Protein AF-A0A7Y5RQ52-F1 (afdb_monomer)

Radius of gyration: 29.18 Å; Cα contacts (8 Å, |Δi|>4): 1503; chains: 1; bounding box: 66×77×81 Å

Structure (mmCIF, N/CA/C/O backbone):
data_AF-A0A7Y5RQ52-F1
#
_entry.id   AF-A0A7Y5RQ52-F1
#
loop_
_atom_site.group_PDB
_atom_site.id
_atom_site.type_symbol
_atom_site.label_atom_id
_atom_site.label_alt_id
_atom_site.label_comp_id
_atom_site.label_asym_id
_atom_site.label_entity_id
_atom_site.label_seq_id
_atom_site.pdbx_PDB_ins_code
_atom_site.Cartn_x
_atom_site.Cartn_y
_atom_site.Cartn_z
_atom_site.occupancy
_atom_site.B_iso_or_equiv
_atom_site.auth_seq_id
_atom_site.auth_comp_id
_atom_site.auth_asym_id
_atom_site.auth_atom_id
_atom_site.pdbx_PDB_model_num
ATOM 1 N N . MET A 1 1 ? -14.046 -14.652 29.538 1.00 63.03 1 MET A N 1
ATOM 2 C CA . MET A 1 1 ? -13.295 -13.411 29.821 1.00 63.03 1 MET A CA 1
ATOM 3 C C . MET A 1 1 ? -13.729 -12.370 28.801 1.00 63.03 1 MET A C 1
ATOM 5 O O . MET A 1 1 ? -14.100 -12.796 27.709 1.00 63.03 1 MET A O 1
ATOM 9 N N . PRO A 1 2 ? -13.782 -11.071 29.144 1.00 79.56 2 PRO A N 1
ATOM 10 C CA . PRO A 1 2 ? -14.008 -10.030 28.143 1.00 79.56 2 PRO A CA 1
ATOM 11 C C . PRO A 1 2 ? -12.905 -10.087 27.068 1.00 79.56 2 PRO A C 1
ATOM 13 O O . PRO A 1 2 ? -11.793 -10.518 27.389 1.00 79.56 2 PRO A O 1
ATOM 16 N N . PRO A 1 3 ? -13.212 -9.717 25.811 1.00 89.44 3 PRO A N 1
ATOM 17 C CA . PRO A 1 3 ? -12.220 -9.691 24.741 1.00 89.44 3 PRO A CA 1
ATOM 18 C C . PRO A 1 3 ? -11.067 -8.748 25.093 1.00 89.44 3 PRO A C 1
ATOM 20 O O . PRO A 1 3 ? -11.273 -7.693 25.692 1.00 89.44 3 PRO A O 1
ATOM 23 N N . THR A 1 4 ? -9.853 -9.136 24.715 1.00 94.81 4 THR A N 1
ATOM 24 C CA . THR A 1 4 ? -8.660 -8.300 24.862 1.00 94.81 4 THR A CA 1
ATOM 25 C C . THR A 1 4 ? -8.536 -7.389 23.651 1.00 94.81 4 THR A C 1
ATOM 27 O O . THR A 1 4 ? -8.314 -7.871 22.539 1.00 94.81 4 THR A O 1
ATOM 30 N N . TRP A 1 5 ? -8.646 -6.082 23.873 1.00 97.44 5 TRP A N 1
ATOM 31 C CA . TRP A 1 5 ? -8.519 -5.069 22.828 1.00 97.44 5 TRP A CA 1
ATOM 32 C C . TRP A 1 5 ? -7.179 -4.351 22.937 1.00 97.44 5 TRP A C 1
ATOM 34 O O . TRP A 1 5 ? -6.883 -3.739 23.965 1.00 97.44 5 TRP A O 1
ATOM 44 N N . ILE A 1 6 ? -6.362 -4.423 21.887 1.00 97.56 6 ILE A N 1
ATOM 45 C CA . ILE A 1 6 ? -5.056 -3.753 21.841 1.00 97.56 6 ILE A CA 1
ATOM 46 C C . ILE A 1 6 ? -5.023 -2.826 20.637 1.00 97.56 6 ILE A C 1
ATOM 48 O O . ILE A 1 6 ? -5.161 -3.270 19.498 1.00 97.56 6 ILE A O 1
ATOM 52 N N . LEU A 1 7 ? -4.817 -1.541 20.904 1.00 96.12 7 LEU A N 1
ATOM 53 C CA . LEU A 1 7 ? -4.698 -0.511 19.883 1.00 96.12 7 LEU A CA 1
ATOM 54 C C . LEU A 1 7 ? -3.223 -0.310 19.531 1.00 96.12 7 LEU A C 1
ATOM 56 O O . LEU A 1 7 ? -2.432 0.093 20.374 1.00 96.12 7 LEU A O 1
ATOM 60 N N . GLY A 1 8 ? -2.845 -0.578 18.292 1.00 95.00 8 GLY A N 1
ATOM 61 C CA . GLY A 1 8 ? -1.591 -0.145 17.698 1.00 95.00 8 GLY A CA 1
ATOM 62 C C . GLY A 1 8 ? -1.755 1.164 16.950 1.00 95.00 8 GLY A C 1
ATOM 63 O O . GLY A 1 8 ? -2.762 1.395 16.281 1.00 95.00 8 GLY A O 1
ATOM 64 N N . PHE A 1 9 ? -0.742 2.009 17.032 1.00 86.88 9 PHE A N 1
ATOM 65 C CA . PHE A 1 9 ? -0.819 3.359 16.509 1.00 86.88 9 PHE A CA 1
ATOM 66 C C . PHE A 1 9 ? 0.531 3.817 15.959 1.00 86.88 9 PHE A C 1
ATOM 68 O O . PHE A 1 9 ? 1.584 3.534 16.539 1.00 86.88 9 PHE A O 1
ATOM 75 N N . HIS A 1 10 ? 0.480 4.560 14.855 1.00 85.75 10 HIS A N 1
ATOM 76 C CA . HIS A 1 10 ? 1.618 5.259 14.269 1.00 85.75 10 HIS A CA 1
ATOM 77 C C . HIS A 1 10 ? 1.255 6.713 13.961 1.00 85.75 10 HIS A C 1
ATOM 79 O O . HIS A 1 10 ? 0.230 6.978 13.332 1.00 85.75 10 HIS A O 1
ATOM 85 N N . GLN A 1 11 ? 2.126 7.638 14.369 1.00 75.62 11 GLN A N 1
ATOM 86 C CA . GLN A 1 11 ? 2.039 9.063 14.054 1.00 75.62 11 GLN A CA 1
ATOM 87 C C . GLN A 1 11 ? 3.362 9.529 13.459 1.00 75.62 11 GLN A C 1
ATOM 89 O O . GLN A 1 11 ? 4.435 9.337 14.033 1.00 75.62 11 GLN A O 1
ATOM 94 N N . GLY A 1 12 ? 3.253 10.162 12.302 1.00 70.00 12 GLY A N 1
ATOM 95 C CA . GLY A 1 12 ? 4.350 10.444 11.394 1.00 70.00 12 GLY A CA 1
ATOM 96 C C . GLY A 1 12 ? 3.864 10.218 9.969 1.00 70.00 12 GLY A C 1
ATOM 97 O O . GLY A 1 12 ? 2.672 10.023 9.752 1.00 70.00 12 GLY A O 1
ATOM 98 N N . HIS A 1 13 ? 4.780 10.230 9.004 1.00 70.19 13 HIS A N 1
ATOM 99 C CA . HIS A 1 13 ? 4.451 9.884 7.620 1.00 70.19 13 HIS A CA 1
ATOM 100 C C . HIS A 1 13 ? 3.671 8.559 7.571 1.00 70.19 13 HIS A C 1
ATOM 102 O O . HIS A 1 13 ? 4.079 7.594 8.212 1.00 70.19 13 HIS A O 1
ATOM 108 N N . ASP A 1 14 ? 2.562 8.524 6.831 1.00 78.44 14 ASP A N 1
ATOM 109 C CA . ASP A 1 14 ? 1.612 7.400 6.794 1.00 78.44 14 ASP A CA 1
ATOM 110 C C . ASP A 1 14 ? 0.945 7.089 8.152 1.00 78.44 14 ASP A C 1
ATOM 112 O O . ASP A 1 14 ? 0.880 5.927 8.565 1.00 78.44 14 ASP A O 1
ATOM 116 N N . ALA A 1 15 ? 0.437 8.112 8.851 1.00 84.44 15 ALA A N 1
ATOM 117 C CA . ALA A 1 15 ? -0.285 7.951 10.115 1.00 84.44 15 ALA A CA 1
ATOM 118 C C . ALA A 1 15 ? -1.394 6.886 10.013 1.00 84.44 15 ALA A C 1
ATOM 120 O O . ALA A 1 15 ? -2.147 6.839 9.034 1.00 84.44 15 ALA A O 1
ATOM 121 N N . ALA A 1 16 ? -1.487 6.003 11.010 1.00 92.88 16 ALA A N 1
ATOM 122 C CA . ALA A 1 16 ? -2.334 4.816 10.925 1.00 92.88 16 ALA A CA 1
ATOM 123 C C . ALA A 1 16 ? -2.718 4.234 12.288 1.00 92.88 16 ALA A C 1
ATOM 125 O O . ALA A 1 16 ? -1.999 4.373 13.281 1.00 92.88 16 ALA A O 1
ATOM 126 N N . VAL A 1 17 ? -3.830 3.499 12.290 1.00 94.75 17 VAL A N 1
ATOM 127 C CA . VAL A 1 17 ? -4.345 2.758 13.445 1.00 94.75 17 VAL A CA 1
ATOM 128 C C . VAL A 1 17 ? -4.537 1.291 13.079 1.00 94.75 17 VAL A C 1
ATOM 130 O O . VAL A 1 17 ? -5.023 0.975 11.995 1.00 94.75 17 VAL A O 1
ATOM 133 N N . THR A 1 18 ? -4.199 0.398 14.011 1.00 97.88 18 THR A N 1
ATOM 134 C CA . THR A 1 18 ? -4.566 -1.023 13.990 1.00 97.88 18 THR A CA 1
ATOM 135 C C . THR A 1 18 ? -5.229 -1.392 15.313 1.00 97.88 18 THR A C 1
ATOM 137 O O . THR A 1 18 ? -4.670 -1.141 16.370 1.00 97.88 18 THR A O 1
ATOM 140 N N . LEU A 1 19 ? -6.388 -2.038 15.285 1.00 98.19 19 LEU A N 1
ATOM 141 C CA . LEU A 1 19 ? -7.061 -2.573 16.463 1.00 98.19 19 LEU A CA 1
ATOM 142 C C . LEU A 1 19 ? -7.043 -4.101 16.409 1.00 98.19 19 LEU A C 1
ATOM 144 O O . LEU A 1 19 ? -7.533 -4.699 15.448 1.00 98.19 19 LEU A O 1
ATOM 148 N N . LEU A 1 20 ? -6.497 -4.730 17.447 1.00 98.31 20 LEU A N 1
ATOM 149 C CA . LEU A 1 20 ? -6.543 -6.177 17.636 1.00 98.31 20 LEU A CA 1
ATOM 150 C C . LEU A 1 20 ? -7.670 -6.567 18.584 1.00 98.31 20 LEU A C 1
ATOM 152 O O . LEU A 1 20 ? -7.899 -5.891 19.588 1.00 98.31 20 LEU A O 1
ATOM 156 N N . ARG A 1 21 ? -8.284 -7.717 18.307 1.00 97.25 21 ARG A N 1
ATOM 157 C CA . ARG A 1 21 ? -9.186 -8.428 19.209 1.00 97.25 21 ARG A CA 1
ATOM 158 C C . ARG A 1 21 ? -8.615 -9.812 19.477 1.00 97.25 21 ARG A C 1
ATOM 160 O O . ARG A 1 21 ? -8.479 -10.607 18.554 1.00 97.25 21 ARG A O 1
ATOM 167 N N . ASP A 1 22 ? -8.284 -10.095 20.731 1.00 95.50 22 ASP A N 1
ATOM 168 C CA . ASP A 1 22 ? -7.778 -11.405 21.161 1.00 95.50 22 ASP A CA 1
ATOM 169 C C . ASP A 1 22 ? -6.540 -11.881 20.365 1.00 95.50 22 ASP A C 1
ATOM 171 O O . ASP A 1 22 ? -6.362 -13.069 20.110 1.00 95.50 22 ASP A O 1
ATOM 175 N N . GLY A 1 23 ? -5.671 -10.938 19.982 1.00 94.50 23 GLY A N 1
ATOM 176 C CA . GLY A 1 23 ? -4.420 -11.196 19.258 1.00 94.50 23 GLY A CA 1
ATOM 177 C C . GLY A 1 23 ? -4.554 -11.212 17.737 1.00 94.50 23 GLY A C 1
ATOM 178 O O . GLY A 1 23 ? -3.541 -11.253 17.043 1.00 94.50 23 GLY A O 1
ATOM 179 N N . GLU A 1 24 ? -5.778 -11.114 17.218 1.00 96.56 24 GLU A N 1
ATOM 180 C CA . GLU A 1 24 ? -6.066 -11.098 15.785 1.00 96.56 24 GLU A CA 1
ATOM 181 C C . GLU A 1 24 ? -6.419 -9.682 15.301 1.00 96.56 24 GLU A C 1
ATOM 183 O O . GLU A 1 24 ? -7.128 -8.950 16.003 1.00 96.56 24 GLU A O 1
ATOM 188 N N . PRO A 1 25 ? -5.968 -9.262 14.104 1.00 96.06 25 PRO A N 1
ATOM 189 C CA . PRO A 1 25 ? -6.354 -7.979 13.531 1.00 96.06 25 PRO A CA 1
ATOM 190 C C . PRO A 1 25 ? -7.859 -7.884 13.299 1.00 96.06 25 PRO A C 1
ATOM 192 O O . PRO A 1 25 ? -8.438 -8.627 12.506 1.00 96.06 25 PRO A O 1
ATOM 195 N N . TYR A 1 26 ? -8.488 -6.929 13.977 1.00 97.19 26 TYR A N 1
ATOM 196 C CA . TYR A 1 26 ? -9.904 -6.631 13.823 1.00 97.19 26 TYR A CA 1
ATOM 197 C C . TYR A 1 26 ? -10.117 -5.472 12.849 1.00 97.19 26 TYR A C 1
ATOM 199 O O . TYR A 1 26 ? -10.966 -5.569 11.966 1.00 97.19 26 TYR A O 1
ATOM 207 N N . PHE A 1 27 ? -9.310 -4.413 12.958 1.00 98.12 27 PHE A N 1
ATOM 208 C CA . PHE A 1 27 ? -9.358 -3.242 12.084 1.00 98.12 27 PHE A CA 1
ATOM 209 C C . PHE A 1 27 ? -7.951 -2.700 11.813 1.00 98.12 27 PHE A C 1
ATOM 211 O O . PHE A 1 27 ? -7.116 -2.720 12.711 1.00 98.12 27 PHE A O 1
ATOM 218 N N . ALA A 1 28 ? -7.685 -2.193 10.610 1.00 97.81 28 ALA A N 1
ATOM 219 C CA . ALA A 1 28 ? -6.486 -1.407 10.324 1.00 97.81 28 ALA A CA 1
ATOM 220 C C . ALA A 1 28 ? -6.733 -0.456 9.149 1.00 97.81 28 ALA A C 1
ATOM 222 O O . ALA A 1 28 ? -7.225 -0.884 8.102 1.00 97.81 28 ALA A O 1
ATOM 223 N N . LEU A 1 29 ? -6.398 0.826 9.316 1.00 96.88 29 LEU A N 1
ATOM 224 C CA . LEU A 1 29 ? -6.560 1.839 8.272 1.00 96.88 29 LEU A CA 1
ATOM 225 C C . LEU A 1 29 ? -5.555 2.986 8.437 1.00 96.88 29 LEU A C 1
ATOM 227 O O . LEU A 1 29 ? -5.243 3.398 9.555 1.00 96.88 29 LEU A O 1
ATOM 231 N N . ALA A 1 30 ? -5.051 3.498 7.313 1.00 94.56 30 ALA A N 1
ATOM 232 C CA . ALA A 1 30 ? -4.234 4.708 7.278 1.00 94.56 30 ALA A CA 1
ATOM 233 C C . ALA A 1 30 ? -5.122 5.964 7.240 1.00 94.56 30 ALA A C 1
ATOM 235 O O . ALA A 1 30 ? -6.111 5.999 6.503 1.00 94.56 30 ALA A O 1
ATOM 236 N N . GLU A 1 31 ? -4.739 7.008 7.977 1.00 87.62 31 GLU A N 1
ATOM 237 C CA . GLU A 1 31 ? -5.485 8.270 8.108 1.00 87.62 31 GLU A CA 1
ATOM 238 C C . GLU A 1 31 ? -5.722 8.940 6.753 1.00 87.62 31 GLU A C 1
ATOM 240 O O . GLU A 1 31 ? -6.808 9.461 6.513 1.00 87.62 31 GLU A O 1
ATOM 245 N N . GLU A 1 32 ? -4.767 8.834 5.820 1.00 83.81 32 GLU A N 1
ATOM 246 C CA . GLU A 1 32 ? -4.891 9.408 4.473 1.00 83.81 32 GLU A CA 1
ATOM 247 C C . GLU A 1 32 ? -6.152 8.941 3.728 1.00 83.81 32 GLU A C 1
ATOM 249 O O . GLU A 1 32 ? -6.701 9.662 2.894 1.00 83.81 32 GLU A O 1
ATOM 254 N N . ARG A 1 33 ? -6.654 7.733 4.024 1.00 92.62 33 ARG A N 1
ATOM 255 C CA . ARG A 1 33 ? -7.880 7.203 3.411 1.00 92.62 33 ARG A CA 1
ATOM 256 C C . ARG A 1 33 ? -9.094 8.052 3.796 1.00 92.62 33 ARG A C 1
ATOM 258 O O . ARG A 1 33 ? -9.982 8.218 2.963 1.00 92.62 33 ARG A O 1
ATOM 265 N N . LEU A 1 34 ? -9.092 8.613 5.005 1.00 86.69 34 LEU A N 1
ATOM 266 C CA . LEU A 1 34 ? -10.185 9.384 5.596 1.00 86.69 34 LEU A CA 1
ATOM 267 C C . LEU A 1 34 ? -9.972 10.889 5.444 1.00 86.69 34 LEU A C 1
ATOM 269 O O . LEU A 1 34 ? -10.876 11.592 5.007 1.00 86.69 34 LEU A O 1
ATOM 273 N N . SER A 1 35 ? -8.768 11.382 5.739 1.00 78.31 35 SER A N 1
ATOM 274 C CA . SER A 1 35 ? -8.434 12.804 5.614 1.00 78.31 35 SER A CA 1
ATOM 275 C C . SER A 1 35 ? -8.345 13.269 4.162 1.00 78.31 35 SER A C 1
ATOM 277 O O . SER A 1 35 ? -8.373 14.466 3.886 1.00 78.31 35 SER A O 1
ATOM 279 N N . ARG A 1 36 ? -8.200 12.317 3.228 1.00 82.12 36 ARG A N 1
ATOM 280 C CA . ARG A 1 36 ? -7.936 12.545 1.799 1.00 82.12 36 ARG A CA 1
ATOM 281 C C . ARG A 1 36 ? -6.633 13.320 1.544 1.00 82.12 36 ARG A C 1
ATOM 283 O O . ARG A 1 36 ? -6.365 13.689 0.401 1.00 82.12 36 ARG A O 1
ATOM 290 N N . ALA A 1 37 ? -5.796 13.494 2.572 1.00 73.81 37 ALA A N 1
ATOM 291 C CA . ALA A 1 37 ? -4.453 14.048 2.491 1.00 73.81 37 ALA A CA 1
ATOM 292 C C . ALA A 1 37 ? -3.445 12.898 2.417 1.00 73.81 37 ALA A C 1
ATOM 294 O O . ALA A 1 37 ? -3.293 12.115 3.351 1.00 73.81 37 ALA A O 1
ATOM 295 N N . LYS A 1 38 ? -2.783 12.765 1.271 1.00 74.56 38 LYS A N 1
ATOM 296 C CA . LYS A 1 38 ? -1.828 11.686 1.020 1.00 74.56 38 LYS A CA 1
ATOM 297 C C . LYS A 1 38 ? -0.621 11.805 1.953 1.00 74.56 38 LYS A C 1
ATOM 299 O O . LYS A 1 38 ? -0.096 12.901 2.123 1.00 74.56 38 LYS A O 1
ATOM 304 N N . HIS A 1 39 ? -0.186 10.680 2.512 1.00 72.69 39 HIS A N 1
ATOM 305 C CA . HIS A 1 39 ? 0.902 10.596 3.484 1.00 72.69 39 HIS A CA 1
ATOM 306 C C . HIS A 1 39 ? 0.673 11.440 4.744 1.00 72.69 39 HIS A C 1
ATOM 308 O O . HIS A 1 39 ? 1.626 12.003 5.284 1.00 72.69 39 HIS A O 1
ATOM 314 N N . ASP A 1 40 ? -0.584 11.537 5.196 1.00 71.06 40 ASP A N 1
ATOM 315 C CA . ASP A 1 40 ? -0.955 12.349 6.356 1.00 71.06 40 ASP A CA 1
ATOM 316 C C . ASP A 1 40 ? -0.018 12.086 7.543 1.00 71.06 40 ASP A C 1
ATOM 318 O O . ASP A 1 40 ? 0.208 10.937 7.931 1.00 71.06 40 ASP A O 1
ATOM 322 N N . VAL A 1 41 ? 0.555 13.167 8.072 1.00 67.56 41 VAL A N 1
ATOM 323 C CA . VAL A 1 41 ? 1.531 13.144 9.170 1.00 67.56 41 VAL A CA 1
ATOM 324 C C . VAL A 1 41 ? 0.894 13.423 10.528 1.00 67.56 41 VAL A C 1
ATOM 326 O O . VAL A 1 41 ? 1.563 13.325 11.561 1.00 67.56 41 VAL A O 1
ATOM 329 N N . ARG A 1 42 ? -0.378 13.836 10.531 1.00 67.25 42 ARG A N 1
ATOM 330 C CA . ARG A 1 42 ? -1.099 14.271 11.727 1.00 67.25 42 ARG A CA 1
ATOM 331 C C . ARG A 1 42 ? -1.483 13.083 12.603 1.00 67.25 42 ARG A C 1
ATOM 333 O O . ARG A 1 42 ? -1.316 11.920 12.244 1.00 67.25 42 ARG A O 1
ATOM 340 N N . PHE A 1 43 ? -1.998 13.390 13.791 1.00 72.31 43 PHE A N 1
ATOM 341 C CA . PHE A 1 43 ? -2.593 12.377 14.654 1.00 72.31 43 PHE A CA 1
ATOM 342 C C . PHE A 1 43 ? -3.779 11.713 13.912 1.00 72.31 43 PHE A C 1
ATOM 344 O O . PHE A 1 43 ? -4.669 12.438 13.466 1.00 72.31 43 PHE A O 1
ATOM 351 N N . PRO A 1 44 ? -3.811 10.375 13.761 1.00 77.38 44 PRO A N 1
ATOM 352 C CA . PRO A 1 44 ? -4.831 9.634 13.027 1.00 77.38 44 PRO A CA 1
ATOM 353 C C . PRO A 1 44 ? -6.150 9.535 13.820 1.00 77.38 44 PRO A C 1
ATOM 355 O O . PRO A 1 44 ? -6.591 8.450 14.204 1.00 77.38 44 PRO A O 1
ATOM 358 N N . ALA A 1 45 ? -6.757 10.690 14.114 1.00 77.81 45 ALA A N 1
ATOM 359 C CA . ALA A 1 45 ? -7.991 10.806 14.888 1.00 77.81 45 ALA A CA 1
ATOM 360 C C . ALA A 1 45 ? -9.165 10.115 14.190 1.00 77.81 45 ALA A C 1
ATOM 362 O O . ALA A 1 45 ? -9.890 9.354 14.827 1.00 77.81 45 ALA A O 1
ATOM 363 N N . ARG A 1 46 ? -9.319 10.325 12.874 1.00 82.38 46 ARG A N 1
ATOM 364 C CA . ARG A 1 46 ? -10.438 9.755 12.114 1.00 82.38 46 ARG A CA 1
ATOM 365 C C . ARG A 1 46 ? -10.308 8.241 12.029 1.00 82.38 46 ARG A C 1
ATOM 367 O O . ARG A 1 46 ? -11.299 7.529 12.154 1.00 82.38 46 ARG A O 1
ATOM 374 N N . ALA A 1 47 ? -9.089 7.732 11.834 1.00 87.81 47 ALA A N 1
ATOM 375 C CA . ALA A 1 47 ? -8.854 6.293 11.807 1.00 87.81 47 ALA A CA 1
ATOM 376 C C . ALA A 1 47 ? -9.088 5.652 13.183 1.00 87.81 47 ALA A C 1
ATOM 378 O O . ALA A 1 47 ? -9.606 4.538 13.243 1.00 87.81 47 ALA A O 1
ATOM 379 N N . LEU A 1 48 ? -8.740 6.346 14.274 1.00 87.25 48 LEU A N 1
ATOM 380 C CA . LEU A 1 48 ? -9.020 5.907 15.642 1.00 87.25 48 LEU A CA 1
ATOM 381 C C . LEU A 1 48 ? -10.525 5.830 15.913 1.00 87.25 48 LEU A C 1
ATOM 383 O O . LEU A 1 48 ? -11.008 4.778 16.325 1.00 87.25 48 LEU A O 1
ATOM 387 N N . GLU A 1 49 ? -11.251 6.916 15.655 1.00 86.44 49 GLU A N 1
ATOM 388 C CA . GLU A 1 49 ? -12.707 6.989 15.818 1.00 86.44 49 GLU A CA 1
ATOM 389 C C . GLU A 1 49 ? -13.393 5.879 15.016 1.00 86.44 49 GLU A C 1
ATOM 391 O O . GLU A 1 49 ? -14.120 5.058 15.574 1.00 86.44 49 GLU A O 1
ATOM 396 N N . LEU A 1 50 ? -13.042 5.747 13.733 1.00 90.81 50 LEU A N 1
ATOM 397 C CA . LEU A 1 50 ? -13.600 4.715 12.866 1.00 90.81 50 LEU A CA 1
ATOM 398 C C . LEU A 1 50 ? -13.299 3.292 13.360 1.00 90.81 50 LEU A C 1
ATOM 400 O O . LEU A 1 50 ? -14.143 2.408 13.210 1.00 90.81 50 LEU A O 1
ATOM 404 N N . ALA A 1 51 ? -12.115 3.047 13.930 1.00 95.44 51 ALA A N 1
ATOM 405 C CA . ALA A 1 51 ? -11.749 1.738 14.468 1.00 95.44 51 ALA A CA 1
ATOM 406 C C . ALA A 1 51 ? -12.594 1.367 15.696 1.00 95.44 51 ALA A C 1
ATOM 408 O O . ALA A 1 51 ? -13.048 0.224 15.807 1.00 95.44 51 ALA A O 1
ATOM 409 N N . LEU A 1 52 ? -12.799 2.326 16.603 1.00 92.62 52 LEU A N 1
ATOM 410 C CA . LEU A 1 52 ? -13.597 2.160 17.818 1.00 92.62 52 LEU A CA 1
ATOM 411 C C . LEU A 1 52 ? -15.081 1.974 17.483 1.00 92.62 52 LEU A C 1
ATOM 413 O O . LEU A 1 52 ? -15.691 1.005 17.941 1.00 92.62 52 LEU A O 1
ATOM 417 N N . ASP A 1 53 ? -15.619 2.800 16.583 1.00 91.56 53 ASP A N 1
ATOM 418 C CA . ASP A 1 53 ? -16.987 2.685 16.071 1.00 91.56 53 ASP A CA 1
ATOM 419 C C . ASP A 1 53 ? -17.226 1.340 15.380 1.00 91.56 53 ASP A C 1
ATOM 421 O O . ASP A 1 53 ? -18.236 0.674 15.615 1.00 91.56 53 ASP A O 1
ATOM 425 N N . HIS A 1 54 ? -16.273 0.892 14.555 1.00 93.38 54 HIS A N 1
ATOM 426 C CA . HIS A 1 54 ? -16.351 -0.403 13.878 1.00 93.38 54 HIS A CA 1
ATOM 427 C C . HIS A 1 54 ? -16.365 -1.586 14.860 1.00 93.38 54 HIS A C 1
ATOM 429 O O . HIS A 1 54 ? -16.948 -2.637 14.575 1.00 93.38 54 HIS A O 1
ATOM 435 N N . ALA A 1 55 ? -15.712 -1.440 16.013 1.00 95.38 55 ALA A N 1
ATOM 436 C CA . ALA A 1 55 ? -15.724 -2.430 17.083 1.00 95.38 55 ALA A CA 1
ATOM 437 C C . ALA A 1 55 ? -16.916 -2.276 18.042 1.00 95.38 55 ALA A C 1
ATOM 439 O O . ALA A 1 55 ? -17.224 -3.227 18.763 1.00 95.38 55 ALA A O 1
ATOM 440 N N . GLY A 1 56 ? -17.602 -1.129 18.032 1.00 94.94 56 GLY A N 1
ATOM 441 C CA . GLY A 1 56 ? -18.654 -0.798 18.990 1.00 94.94 56 GLY A CA 1
ATOM 442 C C . GLY A 1 56 ? -18.125 -0.680 20.421 1.00 94.94 56 GLY A C 1
ATOM 443 O O . GLY A 1 56 ? -18.809 -1.104 21.353 1.00 94.94 56 GLY A O 1
ATOM 444 N N . ILE A 1 57 ? -16.898 -0.177 20.586 1.00 95.00 57 ILE A N 1
ATOM 445 C CA . ILE A 1 57 ? -16.223 -0.024 21.882 1.00 95.00 57 ILE A CA 1
ATOM 446 C C . ILE A 1 57 ? -15.764 1.420 22.086 1.00 95.00 57 ILE A C 1
ATOM 448 O O . ILE A 1 57 ? -15.525 2.138 21.120 1.00 95.00 57 ILE A O 1
ATOM 452 N N . GLY A 1 58 ? -15.593 1.836 23.337 1.00 89.88 58 GLY A N 1
ATOM 453 C CA . GLY A 1 58 ? -14.950 3.103 23.680 1.00 89.88 58 GLY A CA 1
ATOM 454 C C . GLY A 1 58 ? -13.470 2.931 24.025 1.00 89.88 58 GLY A C 1
ATOM 455 O O . GLY A 1 58 ? -12.966 1.820 24.196 1.00 89.88 58 GLY A O 1
ATOM 456 N N . LEU A 1 59 ? -12.769 4.050 24.230 1.00 87.56 59 LEU A N 1
ATOM 457 C CA . LEU A 1 59 ? -11.383 4.032 24.716 1.00 87.56 59 LEU A CA 1
ATOM 458 C C . LEU A 1 59 ? -11.242 3.276 26.049 1.00 87.56 59 LEU A C 1
ATOM 460 O O . LEU A 1 59 ? -10.248 2.589 26.259 1.00 87.56 59 LEU A O 1
ATOM 464 N N . ALA A 1 60 ? -12.256 3.340 26.918 1.00 89.81 60 ALA A N 1
ATOM 465 C CA . ALA A 1 60 ? -12.279 2.668 28.219 1.00 89.81 60 ALA A CA 1
ATOM 466 C C . ALA A 1 60 ? -12.291 1.125 28.155 1.00 89.81 60 ALA A C 1
ATOM 468 O O . ALA A 1 60 ? -12.020 0.481 29.175 1.00 89.81 60 ALA A O 1
ATOM 469 N N . ASP A 1 61 ? -12.603 0.545 26.992 1.00 94.12 61 ASP A N 1
ATOM 470 C CA . ASP A 1 61 ? -12.622 -0.904 26.758 1.00 94.12 61 ASP A CA 1
ATOM 471 C C . ASP A 1 61 ? -11.259 -1.449 26.301 1.00 94.12 61 ASP A C 1
ATOM 473 O O . ASP A 1 61 ? -11.044 -2.666 26.270 1.00 94.12 61 ASP A O 1
ATOM 477 N N . LEU A 1 62 ? -10.319 -0.561 25.956 1.00 94.50 62 LEU A N 1
ATOM 478 C CA . LEU A 1 62 ? -8.977 -0.951 25.550 1.00 94.50 62 LEU A CA 1
ATOM 479 C C . LEU A 1 62 ? -8.220 -1.579 26.721 1.00 94.50 62 LEU A C 1
ATOM 481 O O . LEU A 1 62 ? -8.156 -1.052 27.829 1.00 94.50 62 LEU A O 1
ATOM 485 N N . THR A 1 63 ? -7.587 -2.717 26.453 1.00 95.44 63 THR A N 1
ATOM 486 C CA . THR A 1 63 ? -6.681 -3.378 27.397 1.00 95.44 63 THR A CA 1
ATOM 487 C C . THR A 1 63 ? -5.304 -2.720 27.395 1.00 95.44 63 THR A C 1
ATOM 489 O O . THR A 1 63 ? -4.634 -2.677 28.428 1.00 95.44 63 THR A O 1
ATOM 492 N N . ALA A 1 64 ? -4.864 -2.232 26.233 1.00 94.31 64 ALA A N 1
ATOM 493 C CA . ALA A 1 64 ? -3.563 -1.605 26.057 1.00 94.31 64 ALA A CA 1
ATOM 494 C C . ALA A 1 64 ? -3.506 -0.755 24.793 1.00 94.31 64 ALA A C 1
ATOM 496 O O . ALA A 1 64 ? -4.247 -0.993 23.835 1.00 94.31 64 ALA A O 1
ATOM 497 N N . ILE A 1 65 ? -2.535 0.153 24.761 1.00 92.69 65 ILE A N 1
ATOM 498 C CA . ILE A 1 65 ? -2.160 0.892 23.559 1.00 92.69 65 ILE A CA 1
ATOM 499 C C . ILE A 1 65 ? -0.672 0.676 23.295 1.00 92.69 65 ILE A C 1
ATOM 501 O O . ILE A 1 65 ? 0.130 0.655 24.225 1.00 92.69 65 ILE A O 1
ATOM 505 N N . ALA A 1 66 ? -0.297 0.494 22.036 1.00 91.88 66 ALA A N 1
ATOM 506 C CA . ALA A 1 66 ? 1.066 0.306 21.576 1.00 91.88 66 ALA A CA 1
ATOM 507 C C . ALA A 1 66 ? 1.393 1.347 20.501 1.00 91.88 66 ALA A C 1
ATOM 509 O O . ALA A 1 66 ? 0.680 1.475 19.509 1.00 91.88 66 ALA A O 1
ATOM 510 N N . SER A 1 67 ? 2.481 2.083 20.695 1.00 84.75 67 SER A N 1
ATOM 511 C CA . SER A 1 67 ? 2.900 3.169 19.814 1.00 84.75 67 SER A CA 1
ATOM 512 C C . SER A 1 67 ? 4.351 3.006 19.391 1.00 84.75 67 SER A C 1
ATOM 514 O O . SER A 1 67 ? 5.189 2.530 20.156 1.00 84.75 67 SER A O 1
ATOM 516 N N . THR A 1 68 ? 4.661 3.487 18.195 1.00 76.00 68 THR A N 1
ATOM 517 C CA . THR A 1 68 ? 5.995 3.459 17.593 1.00 76.00 68 THR A CA 1
ATOM 518 C C . THR A 1 68 ? 6.455 4.882 17.247 1.00 76.00 68 THR A C 1
ATOM 520 O O . THR A 1 68 ? 5.799 5.557 16.460 1.00 76.00 68 THR A O 1
ATOM 523 N N . PRO A 1 69 ? 7.529 5.409 17.863 1.00 64.25 69 PRO A N 1
ATOM 524 C CA . PRO A 1 69 ? 7.998 6.760 17.583 1.00 64.25 69 PRO A CA 1
ATOM 525 C C . PRO A 1 69 ? 9.003 6.764 16.420 1.00 64.25 69 PRO A C 1
ATOM 527 O O . PRO A 1 69 ? 10.025 6.078 16.481 1.00 64.25 69 PRO A O 1
ATOM 530 N N . VAL A 1 70 ? 8.767 7.608 15.410 1.00 53.12 70 VAL A N 1
ATOM 531 C CA . VAL A 1 70 ? 9.673 7.788 14.252 1.00 53.12 70 VAL A CA 1
ATOM 532 C C . VAL A 1 70 ? 10.978 8.495 14.640 1.00 53.12 70 VAL A C 1
ATOM 534 O O . VAL A 1 70 ? 12.044 8.182 14.116 1.00 53.12 70 VAL A O 1
ATOM 537 N N . ASP A 1 71 ? 10.927 9.408 15.615 1.00 50.38 71 ASP A N 1
ATOM 538 C CA . ASP A 1 71 ? 12.081 10.220 16.036 1.00 50.38 71 ASP A CA 1
ATOM 539 C C . ASP A 1 71 ? 12.564 9.952 17.462 1.00 50.38 71 ASP A C 1
ATOM 541 O O . ASP A 1 71 ? 13.405 10.671 17.993 1.00 50.38 71 ASP A O 1
ATOM 545 N N . GLY A 1 72 ? 12.061 8.876 18.074 1.00 41.16 72 GLY A N 1
ATOM 546 C CA . GLY A 1 72 ? 12.432 8.452 19.423 1.00 41.16 72 GLY A CA 1
ATOM 547 C C . GLY A 1 72 ? 12.335 9.530 20.492 1.00 41.16 72 GLY A C 1
ATOM 548 O O . GLY A 1 72 ? 13.048 9.450 21.486 1.00 41.16 72 GLY A O 1
ATOM 549 N N . ALA A 1 73 ? 11.423 10.485 20.323 1.00 38.72 73 ALA A N 1
ATOM 550 C CA . ALA A 1 73 ? 10.772 11.109 21.455 1.00 38.72 73 ALA A CA 1
ATOM 551 C C . ALA A 1 73 ? 9.733 10.098 21.980 1.00 38.72 73 ALA A C 1
ATOM 553 O O . ALA A 1 73 ? 8.657 9.984 21.385 1.00 38.72 73 ALA A O 1
ATOM 554 N N . PRO A 1 74 ? 10.012 9.338 23.061 1.00 40.47 74 PRO A N 1
ATOM 555 C CA . PRO A 1 74 ? 9.002 8.499 23.714 1.00 40.47 74 PRO A CA 1
ATOM 556 C C . PRO A 1 74 ? 7.758 9.298 24.154 1.00 40.47 74 PRO A C 1
ATOM 558 O O . PRO A 1 74 ? 6.714 8.705 24.415 1.00 40.47 74 PRO A O 1
ATOM 561 N N . ASP A 1 75 ? 7.854 10.632 24.163 1.00 41.66 75 ASP A N 1
ATOM 562 C CA . ASP A 1 75 ? 6.862 11.563 24.690 1.00 41.66 75 ASP A CA 1
ATOM 563 C C . ASP A 1 75 ? 6.098 12.390 23.637 1.00 41.66 75 ASP A C 1
ATOM 565 O O . ASP A 1 75 ? 5.302 13.233 24.031 1.00 41.66 75 ASP A O 1
ATOM 569 N N . ALA A 1 76 ? 6.274 12.185 22.323 1.00 45.09 76 ALA A N 1
ATOM 570 C CA . ALA A 1 76 ? 5.505 12.956 21.324 1.00 45.09 76 ALA A CA 1
ATOM 571 C C . ALA A 1 76 ? 4.083 12.403 21.093 1.00 45.09 76 ALA A C 1
ATOM 573 O O . ALA A 1 76 ? 3.141 13.170 20.910 1.00 45.09 76 ALA A O 1
ATOM 574 N N . VAL A 1 77 ? 3.914 11.076 21.151 1.00 49.50 77 VAL A N 1
ATOM 575 C CA . VAL A 1 77 ? 2.615 10.400 20.943 1.00 49.50 77 VAL A CA 1
ATOM 576 C C . VAL A 1 77 ? 1.798 10.307 22.238 1.00 49.50 77 VAL A C 1
ATOM 578 O O . VAL A 1 77 ? 0.568 10.318 22.231 1.00 49.50 77 VAL A O 1
ATOM 581 N N . ALA A 1 78 ? 2.481 10.243 23.382 1.00 53.59 78 ALA A N 1
ATOM 582 C CA . ALA A 1 78 ? 1.854 10.063 24.684 1.00 53.59 78 ALA A CA 1
ATOM 583 C C . ALA A 1 78 ? 0.903 11.201 25.124 1.00 53.59 78 ALA A C 1
ATOM 585 O O . ALA A 1 78 ? -0.079 10.873 25.780 1.00 53.59 78 ALA A O 1
ATOM 586 N N . PRO A 1 79 ? 1.133 12.498 24.831 1.00 55.56 79 PRO A N 1
ATOM 587 C CA . PRO A 1 79 ? 0.321 13.577 25.380 1.00 55.56 79 PRO A CA 1
ATOM 588 C C . PRO A 1 79 ? -1.115 13.532 24.874 1.00 55.56 79 PRO A C 1
ATOM 590 O O . PRO A 1 79 ? -1.995 13.346 25.699 1.00 55.56 79 PRO A O 1
ATOM 593 N N . MET A 1 80 ? -1.348 13.599 23.554 1.00 57.97 80 MET A N 1
ATOM 594 C CA . MET A 1 80 ? -2.704 13.605 22.978 1.00 57.97 80 MET A CA 1
ATOM 595 C C . MET A 1 80 ? -3.498 12.369 23.402 1.00 57.97 80 MET A C 1
ATOM 597 O O . MET A 1 80 ? -4.636 12.469 23.845 1.00 57.97 80 MET A O 1
ATOM 601 N N . LEU A 1 81 ? -2.859 11.200 23.356 1.00 65.31 81 LEU A N 1
ATOM 602 C CA . LEU A 1 81 ? -3.488 9.960 23.782 1.00 65.31 81 LEU A CA 1
ATOM 603 C C . LEU A 1 81 ? -3.803 9.950 25.286 1.00 65.31 81 LEU A C 1
ATOM 605 O O . LEU A 1 81 ? -4.855 9.462 25.682 1.00 65.31 81 LEU A O 1
ATOM 609 N N . LYS A 1 82 ? -2.931 10.510 26.133 1.00 66.50 82 LYS A N 1
ATOM 610 C CA . LYS A 1 82 ? -3.216 10.684 27.565 1.00 66.50 82 LYS A CA 1
ATOM 611 C C . LYS A 1 82 ? -4.378 11.652 27.801 1.00 66.50 82 LYS A C 1
ATOM 613 O O . LYS A 1 82 ? -5.153 11.373 28.708 1.00 66.50 82 LYS A O 1
ATOM 618 N N . LEU A 1 83 ? -4.516 12.724 27.007 1.00 61.03 83 LEU A N 1
ATOM 619 C CA . LEU A 1 83 ? -5.666 13.639 27.097 1.00 61.03 83 LEU A CA 1
ATOM 620 C C . LEU A 1 83 ? -6.959 12.892 26.743 1.00 61.03 83 LEU A C 1
ATOM 622 O O . LEU A 1 83 ? -7.873 12.846 27.557 1.00 61.03 83 LEU A O 1
ATOM 626 N N . LEU A 1 84 ? -6.986 12.202 25.597 1.00 63.69 84 LEU A N 1
ATOM 627 C CA . LEU A 1 84 ? -8.147 11.420 25.153 1.00 63.69 84 LEU A CA 1
ATOM 628 C C . LEU A 1 84 ? -8.542 10.335 26.164 1.00 63.69 84 LEU A C 1
ATOM 630 O O . LEU A 1 84 ? -9.722 10.096 26.403 1.00 63.69 84 LEU A O 1
ATOM 634 N N . LEU A 1 85 ? -7.562 9.668 26.781 1.00 69.25 85 LEU A N 1
ATOM 635 C CA . LEU A 1 85 ? -7.822 8.702 27.848 1.00 69.25 85 LEU A CA 1
ATOM 636 C C . LEU A 1 85 ? -8.344 9.368 29.128 1.00 69.25 85 LEU A C 1
ATOM 638 O O . LEU A 1 85 ? -9.189 8.784 29.801 1.00 69.25 85 LEU A O 1
ATOM 642 N N . ALA A 1 86 ? -7.857 10.558 29.483 1.00 68.06 86 ALA A N 1
ATOM 643 C CA . ALA A 1 86 ? -8.349 11.292 30.646 1.00 68.06 86 ALA A CA 1
ATOM 644 C C . ALA A 1 86 ? -9.809 11.735 30.457 1.00 68.06 86 ALA A C 1
ATOM 646 O O . ALA A 1 86 ? -10.603 11.585 31.384 1.00 68.06 86 ALA A O 1
ATOM 647 N N . GLU A 1 87 ? -10.155 12.198 29.256 1.00 63.66 87 GLU A N 1
ATOM 648 C CA . GLU A 1 87 ? -11.492 12.671 28.889 1.00 63.66 87 GLU A CA 1
ATOM 649 C C . GLU A 1 87 ? -12.493 11.516 28.718 1.00 63.66 87 GLU A C 1
ATOM 651 O O . GLU A 1 87 ? -13.556 11.494 29.337 1.00 63.66 87 GLU A O 1
ATOM 656 N N . HIS A 1 88 ? -12.150 10.510 27.910 1.00 68.62 88 HIS A N 1
ATOM 657 C CA . HIS A 1 88 ? -13.091 9.461 27.498 1.00 68.62 88 HIS A CA 1
ATOM 658 C C . HIS A 1 88 ? -12.954 8.145 28.273 1.00 68.62 88 HIS A C 1
ATOM 660 O O . HIS A 1 88 ? -13.781 7.243 28.125 1.00 68.62 88 HIS A O 1
ATOM 666 N N . ALA A 1 89 ? -11.918 7.999 29.099 1.00 77.00 89 ALA A N 1
ATOM 667 C CA . ALA A 1 89 ? -11.728 6.845 29.974 1.00 77.00 89 ALA A CA 1
ATOM 668 C C . ALA A 1 89 ? -11.312 7.252 31.408 1.00 77.00 89 ALA A C 1
ATOM 670 O O . ALA A 1 89 ? -10.374 6.667 31.969 1.00 77.00 89 ALA A O 1
ATOM 671 N N . PRO A 1 90 ? -12.005 8.218 32.049 1.00 72.56 90 PRO A N 1
ATOM 672 C CA . PRO A 1 90 ? -11.604 8.741 33.349 1.00 72.56 90 PRO A CA 1
ATOM 673 C C . PRO A 1 90 ? -11.545 7.629 34.403 1.00 72.56 90 PRO A C 1
ATOM 675 O O . PRO A 1 90 ? -12.445 6.798 34.540 1.00 72.56 90 PRO A O 1
ATOM 678 N N . GLY A 1 91 ? -10.446 7.596 35.159 1.00 75.00 91 GLY A N 1
ATOM 679 C CA . GLY A 1 91 ? -10.213 6.597 36.206 1.00 75.00 91 GLY A CA 1
ATOM 680 C C . GLY A 1 91 ? -9.810 5.202 35.706 1.00 75.00 91 GLY A C 1
ATOM 681 O O . GLY A 1 91 ? -9.572 4.316 36.530 1.00 75.00 91 GLY A O 1
ATOM 682 N N . LYS A 1 92 ? -9.687 4.982 34.390 1.00 81.75 92 LYS A N 1
ATOM 683 C CA . LYS A 1 92 ? -9.125 3.748 33.823 1.00 81.75 92 LYS A CA 1
ATOM 684 C C . LYS A 1 92 ? -7.616 3.889 33.644 1.00 81.75 92 LYS A C 1
ATOM 686 O O . LYS A 1 92 ? -7.129 4.854 33.069 1.00 81.75 92 LYS A O 1
ATOM 691 N N . ASN A 1 93 ? -6.863 2.895 34.112 1.00 85.94 93 ASN A N 1
ATOM 692 C CA . ASN A 1 93 ? -5.419 2.829 33.893 1.00 85.94 93 ASN A CA 1
ATOM 693 C C . ASN A 1 93 ? -5.117 1.958 32.668 1.00 85.94 93 ASN A C 1
ATOM 695 O O . ASN A 1 93 ? -4.891 0.755 32.806 1.00 85.94 93 ASN A O 1
ATOM 699 N N . ILE A 1 94 ? -5.165 2.561 31.479 1.00 88.88 94 ILE A N 1
ATOM 700 C CA . ILE A 1 94 ? -4.858 1.878 30.219 1.00 88.88 94 ILE A CA 1
ATOM 701 C C . ILE A 1 94 ? -3.365 2.070 29.918 1.00 88.88 94 ILE A C 1
ATOM 703 O O . ILE A 1 94 ? -2.927 3.201 29.694 1.00 88.88 94 ILE A O 1
ATOM 707 N N . PRO A 1 95 ? -2.553 1.000 29.934 1.00 89.12 95 PRO A N 1
ATOM 708 C CA . PRO A 1 95 ? -1.119 1.109 29.709 1.00 89.12 95 PRO A CA 1
ATOM 709 C C . PRO A 1 95 ? -0.806 1.482 28.255 1.00 89.12 95 PRO A C 1
ATOM 711 O O . PRO A 1 95 ? -1.342 0.890 27.315 1.00 89.12 95 PRO A O 1
ATOM 714 N N . ILE A 1 96 ? 0.114 2.435 28.091 1.00 86.06 96 ILE A N 1
ATOM 715 C CA . ILE A 1 96 ? 0.670 2.851 26.801 1.00 86.06 96 ILE A CA 1
ATOM 716 C C . ILE A 1 96 ? 2.094 2.302 26.696 1.00 86.06 96 ILE A C 1
ATOM 718 O O . ILE A 1 96 ? 2.971 2.670 27.479 1.00 86.06 96 ILE A O 1
ATOM 722 N N . HIS A 1 97 ? 2.326 1.441 25.712 1.00 87.19 97 HIS A N 1
ATOM 723 C CA . HIS A 1 97 ? 3.605 0.795 25.447 1.00 87.19 97 HIS A CA 1
ATOM 724 C C . HIS A 1 97 ? 4.288 1.456 24.257 1.00 87.19 97 HIS A C 1
ATOM 726 O O . HIS A 1 97 ? 3.771 1.434 23.143 1.00 87.19 97 HIS A O 1
ATOM 732 N N . VAL A 1 98 ? 5.473 2.019 24.476 1.00 82.88 98 VAL A N 1
ATOM 733 C CA . VAL A 1 98 ? 6.304 2.557 23.393 1.00 82.88 98 VAL A CA 1
ATOM 734 C C . VAL A 1 98 ? 7.260 1.465 22.925 1.00 82.88 98 VAL A C 1
ATOM 736 O O . VAL A 1 98 ? 8.045 0.935 23.711 1.00 82.88 98 VAL A O 1
ATOM 739 N N . VAL A 1 99 ? 7.188 1.119 21.644 1.00 85.50 99 VAL A N 1
ATOM 740 C CA . VAL A 1 99 ? 7.966 0.040 21.024 1.00 85.50 99 VAL A CA 1
ATOM 741 C C . VAL A 1 99 ? 8.841 0.590 19.896 1.00 85.50 99 VAL A C 1
ATOM 743 O O . VAL A 1 99 ? 8.539 1.624 19.310 1.00 85.50 99 VAL A O 1
ATOM 746 N N . GLY A 1 100 ? 9.975 -0.058 19.617 1.00 85.75 100 GLY A N 1
ATOM 747 C CA . GLY A 1 100 ? 10.946 0.457 18.643 1.00 85.75 100 GLY A CA 1
ATOM 748 C C . GLY A 1 100 ? 10.473 0.344 17.189 1.00 85.75 100 GLY A C 1
ATOM 749 O O . GLY A 1 100 ? 9.938 -0.692 16.807 1.00 85.75 100 GLY A O 1
ATOM 750 N N . HIS A 1 101 ? 10.766 1.353 16.360 1.00 88.00 101 HIS A N 1
ATOM 751 C CA . HIS A 1 101 ? 10.323 1.453 14.955 1.00 88.00 101 HIS A CA 1
ATOM 752 C C . HIS A 1 101 ? 10.637 0.220 14.098 1.00 88.00 101 HIS A C 1
ATOM 754 O O . HIS A 1 101 ? 9.731 -0.446 13.597 1.00 88.00 101 HIS A O 1
ATOM 760 N N . HIS A 1 102 ? 11.913 -0.168 13.989 1.00 92.69 102 HIS A N 1
ATOM 761 C CA . HIS A 1 102 ? 12.283 -1.356 13.211 1.00 92.69 102 HIS A CA 1
ATOM 762 C C . HIS A 1 102 ? 11.825 -2.670 13.852 1.00 92.69 102 HIS A C 1
ATOM 764 O O . HIS A 1 102 ? 11.705 -3.667 13.140 1.00 92.69 102 HIS A O 1
ATOM 770 N N . LEU A 1 103 ? 11.574 -2.692 15.167 1.00 93.69 103 LEU A N 1
ATOM 771 C CA . LEU A 1 103 ? 10.995 -3.856 15.838 1.00 93.69 103 LEU A CA 1
ATOM 772 C C . LEU A 1 103 ? 9.507 -3.994 15.495 1.00 93.69 103 LEU A C 1
ATOM 774 O O . LEU A 1 103 ? 9.054 -5.110 15.260 1.00 93.69 103 LEU A O 1
ATOM 778 N N . SER A 1 104 ? 8.773 -2.884 15.403 1.00 94.56 104 SER A N 1
ATOM 779 C CA . SER A 1 104 ? 7.398 -2.855 14.902 1.00 94.56 104 SER A CA 1
ATOM 780 C C . SER A 1 104 ? 7.345 -3.346 13.457 1.00 94.56 104 SER A C 1
ATOM 782 O O . SER A 1 104 ? 6.585 -4.261 13.160 1.00 94.56 104 SER A O 1
ATOM 784 N N . HIS A 1 105 ? 8.227 -2.860 12.576 1.00 96.50 105 HIS A N 1
ATOM 785 C CA . HIS A 1 105 ? 8.370 -3.419 11.222 1.00 96.50 105 HIS A CA 1
ATOM 786 C C . HIS A 1 105 ? 8.669 -4.927 11.234 1.00 96.50 105 HIS A C 1
ATOM 788 O O . HIS A 1 105 ? 8.103 -5.691 10.458 1.00 96.50 105 HIS A O 1
ATOM 794 N N . ALA A 1 106 ? 9.533 -5.397 12.136 1.00 97.50 106 ALA A N 1
ATOM 795 C CA . ALA A 1 106 ? 9.893 -6.813 12.184 1.00 97.50 106 ALA A CA 1
ATOM 796 C C . ALA A 1 106 ? 8.710 -7.678 12.638 1.00 97.50 106 ALA A C 1
ATOM 798 O O . ALA A 1 106 ? 8.456 -8.737 12.062 1.00 97.50 106 ALA A O 1
ATOM 799 N N . ALA A 1 107 ? 7.966 -7.208 13.642 1.00 97.25 107 ALA A N 1
ATOM 800 C CA . ALA A 1 107 ? 6.749 -7.841 14.134 1.00 97.25 107 ALA A CA 1
ATOM 801 C C . ALA A 1 107 ? 5.651 -7.869 13.064 1.00 97.25 107 ALA A C 1
ATOM 803 O O . ALA A 1 107 ? 5.011 -8.906 12.888 1.00 97.25 107 ALA A O 1
ATOM 804 N N . SER A 1 108 ? 5.482 -6.776 12.309 1.00 97.25 108 SER A N 1
ATOM 805 C CA . SER A 1 108 ? 4.481 -6.688 11.244 1.00 97.25 108 SER A CA 1
ATOM 806 C C . SER A 1 108 ? 4.771 -7.630 10.078 1.00 97.25 108 SER A C 1
ATOM 808 O O . SER A 1 108 ? 3.835 -7.991 9.380 1.00 97.25 108 SER A O 1
ATOM 810 N N . ALA A 1 109 ? 6.014 -8.072 9.863 1.00 97.62 109 ALA A N 1
ATOM 811 C CA . ALA A 1 109 ? 6.326 -9.076 8.845 1.00 97.62 109 ALA A CA 1
ATOM 812 C C . ALA A 1 109 ? 6.373 -10.505 9.399 1.00 97.62 109 ALA A C 1
ATOM 814 O O . ALA A 1 109 ? 5.814 -11.427 8.810 1.00 97.62 109 ALA A O 1
ATOM 815 N N . TYR A 1 110 ? 7.049 -10.726 10.526 1.00 98.06 110 TYR A N 1
ATOM 816 C CA . TYR A 1 110 ? 7.277 -12.078 11.029 1.00 98.06 110 TYR A CA 1
ATOM 817 C C . TYR A 1 110 ? 6.019 -12.715 11.600 1.00 98.06 110 TYR A C 1
ATOM 819 O O . TYR A 1 110 ? 5.695 -13.844 11.232 1.00 98.06 110 TYR A O 1
ATOM 827 N N . TYR A 1 111 ? 5.290 -12.014 12.468 1.00 97.31 111 TYR A N 1
ATOM 828 C CA . TYR A 1 111 ? 4.122 -12.591 13.124 1.00 97.31 111 TYR A CA 1
ATOM 829 C C . TYR A 1 111 ? 3.039 -13.073 12.145 1.00 97.31 111 TYR A C 1
ATOM 831 O O . TYR A 1 111 ? 2.667 -14.240 12.284 1.00 97.31 111 TYR A O 1
ATOM 839 N N . PRO A 1 112 ? 2.652 -12.311 11.101 1.00 95.69 112 PRO A N 1
ATOM 840 C CA . PRO A 1 112 ? 1.682 -12.770 10.101 1.00 95.69 112 PRO A CA 1
ATOM 841 C C . PRO A 1 112 ? 2.216 -13.765 9.057 1.00 95.69 112 PRO A C 1
ATOM 843 O O . PRO A 1 112 ? 1.429 -14.274 8.260 1.00 95.69 112 PRO A O 1
ATOM 846 N N . SER A 1 113 ? 3.524 -14.049 9.018 1.00 96.50 113 SER A N 1
ATOM 847 C CA . SER A 1 113 ? 4.132 -14.830 7.924 1.00 96.50 113 SER A CA 1
ATOM 848 C C . SER A 1 113 ? 3.724 -16.304 7.864 1.00 96.50 113 SER A C 1
ATOM 850 O O . SER A 1 113 ? 3.817 -16.927 6.809 1.00 96.50 113 SER A O 1
ATOM 852 N N . GLY A 1 114 ? 3.328 -16.886 8.999 1.00 94.94 114 GLY A N 1
ATOM 853 C CA . GLY A 1 114 ? 3.146 -18.333 9.138 1.00 94.94 114 GLY A CA 1
ATOM 854 C C . GLY A 1 114 ? 4.434 -19.154 9.205 1.00 94.94 114 GLY A C 1
ATOM 855 O O . GLY A 1 114 ? 4.359 -20.374 9.296 1.00 94.94 114 GLY A O 1
ATOM 856 N N . PHE A 1 115 ? 5.613 -18.527 9.176 1.00 96.56 115 PHE A N 1
ATOM 857 C CA . PHE A 1 115 ? 6.879 -19.244 9.314 1.00 96.56 115 PHE A CA 1
ATOM 858 C C . PHE A 1 115 ? 7.219 -19.515 10.783 1.00 96.56 115 PHE A C 1
ATOM 860 O O . PHE A 1 115 ? 7.161 -18.604 11.614 1.00 96.56 115 PHE A O 1
ATOM 867 N N . ASP A 1 116 ? 7.654 -20.742 11.084 1.00 95.56 116 ASP A N 1
ATOM 868 C CA . ASP A 1 116 ? 8.163 -21.130 12.410 1.00 95.56 116 ASP A CA 1
ATOM 869 C C . ASP A 1 116 ? 9.529 -20.511 12.717 1.00 95.56 116 ASP A C 1
ATOM 871 O O . ASP A 1 116 ? 9.855 -20.239 13.872 1.00 95.56 116 ASP A O 1
ATOM 875 N N . ALA A 1 117 ? 10.340 -20.299 11.680 1.00 97.69 117 ALA A N 1
ATOM 876 C CA . ALA A 1 117 ? 11.612 -19.602 11.767 1.00 97.69 117 ALA A CA 1
ATOM 877 C C . ALA A 1 117 ? 11.900 -18.844 10.468 1.00 97.69 117 ALA A C 1
ATOM 879 O O . ALA A 1 117 ? 11.687 -19.390 9.380 1.00 97.69 117 ALA A O 1
ATOM 880 N N . ALA A 1 118 ? 12.394 -17.609 10.580 1.00 98.25 118 ALA A N 1
ATOM 881 C CA . ALA A 1 118 ? 12.715 -16.761 9.433 1.00 98.25 118 ALA A CA 1
ATOM 882 C C . ALA A 1 118 ? 13.804 -15.727 9.750 1.00 98.25 118 ALA A C 1
ATOM 884 O O . ALA A 1 118 ? 13.899 -15.225 10.874 1.00 98.25 118 ALA A O 1
ATOM 885 N N . LEU A 1 119 ? 14.595 -15.378 8.732 1.00 98.31 119 LEU A N 1
ATOM 886 C CA . LEU A 1 119 ? 15.361 -14.136 8.726 1.00 98.31 119 LEU A CA 1
ATOM 887 C C . LEU A 1 119 ? 14.382 -12.990 8.470 1.00 98.31 119 LEU A C 1
ATOM 889 O O . LEU A 1 119 ? 13.655 -13.014 7.482 1.00 98.31 119 LEU A O 1
ATOM 893 N N . VAL A 1 120 ? 14.380 -11.972 9.320 1.00 98.44 120 VAL A N 1
ATOM 894 C CA . VAL A 1 120 ? 13.567 -10.771 9.119 1.00 98.44 120 VAL A CA 1
ATOM 895 C C . VAL A 1 120 ? 14.495 -9.612 8.813 1.00 98.44 120 VAL A C 1
ATOM 897 O O . VAL A 1 120 ? 15.406 -9.330 9.590 1.00 98.44 120 VAL A O 1
ATOM 900 N N . PHE A 1 121 ? 14.268 -8.928 7.700 1.00 97.31 121 PHE A N 1
ATOM 901 C CA . PHE A 1 121 ? 15.036 -7.753 7.313 1.00 97.31 121 PHE A CA 1
ATOM 902 C C . PHE A 1 121 ? 14.111 -6.537 7.267 1.00 97.31 121 PHE A C 1
ATOM 904 O O . PHE A 1 121 ? 13.155 -6.505 6.492 1.00 97.31 121 PHE A O 1
ATOM 911 N N . THR A 1 122 ? 14.387 -5.542 8.114 1.00 95.88 122 THR A N 1
ATOM 912 C CA . THR A 1 122 ? 13.654 -4.275 8.140 1.00 95.88 122 THR A CA 1
ATOM 913 C C . THR A 1 122 ? 14.547 -3.130 7.692 1.00 95.88 122 THR A C 1
ATOM 915 O O . THR A 1 122 ? 15.562 -2.840 8.323 1.00 95.88 122 THR A O 1
ATOM 918 N N . PHE A 1 123 ? 14.179 -2.482 6.593 1.00 92.12 123 PHE A N 1
ATOM 919 C CA . PHE A 1 123 ? 14.980 -1.450 5.938 1.00 92.12 123 PHE A CA 1
ATOM 920 C C . PHE A 1 123 ? 14.045 -0.356 5.424 1.00 92.12 123 PHE A C 1
ATOM 922 O O . PHE A 1 123 ? 13.076 -0.618 4.713 1.00 92.12 123 PHE A O 1
ATOM 929 N N . ASP A 1 124 ? 14.307 0.876 5.846 1.00 85.19 124 ASP A N 1
ATOM 930 C CA . ASP A 1 124 ? 13.404 2.013 5.678 1.00 85.19 124 ASP A CA 1
ATOM 931 C C . ASP A 1 124 ? 14.191 3.271 5.277 1.00 85.19 124 ASP A C 1
ATOM 933 O O . ASP A 1 124 ? 15.400 3.203 5.047 1.00 85.19 124 ASP A O 1
ATOM 937 N N . GLY A 1 125 ? 13.526 4.423 5.177 1.00 76.56 125 GLY A N 1
ATOM 938 C CA . GLY A 1 125 ? 14.213 5.711 5.053 1.00 76.56 125 GLY A CA 1
ATOM 939 C C . GLY A 1 125 ? 15.031 6.038 6.305 1.00 76.56 125 GLY A C 1
ATOM 940 O O . GLY A 1 125 ? 16.218 6.362 6.215 1.00 76.56 125 GLY A O 1
ATOM 941 N N . ARG A 1 126 ? 14.407 5.926 7.481 1.00 74.56 126 ARG A N 1
ATOM 942 C CA . ARG A 1 126 ? 15.037 6.130 8.791 1.00 74.56 126 ARG A CA 1
ATOM 943 C C . ARG A 1 126 ? 14.252 5.425 9.893 1.00 74.56 126 ARG A C 1
ATOM 945 O O . ARG A 1 126 ? 13.029 5.417 9.856 1.00 74.56 126 ARG A O 1
ATOM 952 N N . GLY A 1 127 ? 14.957 4.893 10.883 1.00 72.56 127 GLY A N 1
ATOM 953 C CA . GLY A 1 127 ? 14.376 4.303 12.082 1.00 72.56 127 GLY A CA 1
ATOM 954 C C . GLY A 1 127 ? 14.509 5.170 13.331 1.00 72.56 127 GLY A C 1
ATOM 955 O O . GLY A 1 127 ? 14.847 6.356 13.265 1.00 72.56 127 GLY A O 1
ATOM 956 N N . GLY A 1 128 ? 14.283 4.553 14.493 1.00 66.62 128 GLY A N 1
ATOM 957 C CA . GLY A 1 128 ? 14.401 5.218 15.790 1.00 66.62 128 GLY A CA 1
ATOM 958 C C . GLY A 1 128 ? 15.861 5.459 16.215 1.00 66.62 128 GLY A C 1
ATOM 959 O O . GLY A 1 128 ? 16.777 4.788 15.722 1.00 66.62 128 GLY A O 1
ATOM 960 N N . PRO A 1 129 ? 16.110 6.413 17.132 1.00 62.03 129 PRO A N 1
ATOM 961 C CA . PRO A 1 129 ? 17.421 6.613 17.734 1.00 62.03 129 PRO A CA 1
ATOM 962 C C . PRO A 1 129 ? 17.834 5.405 18.583 1.00 62.03 129 PRO A C 1
ATOM 964 O O . PRO A 1 129 ? 17.016 4.733 19.211 1.00 62.03 129 PRO A O 1
ATOM 967 N N . TYR A 1 130 ? 19.140 5.161 18.634 1.00 65.75 130 TYR A N 1
ATOM 968 C CA . TYR A 1 130 ? 19.768 4.124 19.447 1.00 65.75 130 TYR A CA 1
ATOM 969 C C . TYR A 1 130 ? 21.061 4.662 20.079 1.00 65.75 130 TYR A C 1
ATOM 971 O O . TYR A 1 130 ? 21.529 5.737 19.712 1.00 65.75 130 TYR A O 1
ATOM 979 N N . ARG A 1 131 ? 21.660 3.920 21.028 1.00 54.34 131 ARG A N 1
ATOM 980 C CA . ARG A 1 131 ? 22.781 4.375 21.888 1.00 54.34 131 ARG A CA 1
ATOM 981 C C . ARG A 1 131 ? 23.885 5.176 21.172 1.00 54.34 131 ARG A C 1
ATOM 983 O O . ARG A 1 131 ? 24.419 6.087 21.789 1.00 54.34 131 ARG A O 1
ATOM 990 N N . ASN A 1 132 ? 24.204 4.852 19.913 1.00 56.81 132 ASN A N 1
ATOM 991 C CA . ASN A 1 132 ? 25.300 5.457 19.142 1.00 56.81 132 ASN A CA 1
ATOM 992 C C . ASN A 1 132 ? 24.880 5.955 17.737 1.00 56.81 132 ASN A C 1
ATOM 994 O O . ASN A 1 132 ? 25.724 6.010 16.847 1.00 56.81 132 ASN A O 1
ATOM 998 N N . GLY A 1 133 ? 23.600 6.255 17.490 1.00 65.62 133 GLY A N 1
ATOM 999 C CA . GLY A 1 133 ? 23.149 6.690 16.162 1.00 65.62 133 GLY A CA 1
ATOM 1000 C C . GLY A 1 133 ? 21.657 6.490 15.927 1.00 65.62 133 GLY A C 1
ATOM 1001 O O . GLY A 1 133 ? 20.853 6.600 16.851 1.00 65.62 133 GLY A O 1
ATOM 1002 N N . ARG A 1 134 ? 21.286 6.178 14.685 1.00 73.81 134 ARG A N 1
ATOM 1003 C CA . ARG A 1 134 ? 19.906 5.905 14.270 1.00 73.81 134 ARG A CA 1
ATOM 1004 C C . ARG A 1 134 ? 19.877 4.646 13.410 1.00 73.81 134 ARG A C 1
ATOM 1006 O O . ARG A 1 134 ? 20.842 4.350 12.717 1.00 73.81 134 ARG A O 1
ATOM 1013 N N . GLU A 1 135 ? 18.798 3.881 13.490 1.00 81.12 135 GLU A N 1
ATOM 1014 C CA . GLU A 1 135 ? 18.654 2.651 12.710 1.00 81.12 135 GLU A CA 1
ATOM 1015 C C . GLU A 1 135 ? 18.442 2.983 11.221 1.00 81.12 135 GLU A C 1
ATOM 1017 O O . GLU A 1 135 ? 17.410 3.539 10.855 1.00 81.12 135 GLU A O 1
ATOM 1022 N N . ALA A 1 136 ? 19.408 2.655 10.357 1.00 81.25 136 ALA A N 1
ATOM 1023 C CA . ALA A 1 136 ? 19.211 2.660 8.899 1.00 81.25 136 ALA A CA 1
ATOM 1024 C C . ALA A 1 136 ? 18.477 1.392 8.443 1.00 81.25 136 ALA A C 1
ATOM 1026 O O . ALA A 1 136 ? 17.539 1.428 7.646 1.00 81.25 136 ALA A O 1
ATOM 1027 N N . TYR A 1 137 ? 18.913 0.253 8.977 1.00 90.12 137 TYR A N 1
ATOM 1028 C CA . TYR A 1 137 ? 18.256 -1.031 8.809 1.00 90.12 137 TYR A CA 1
ATOM 1029 C C . TYR A 1 137 ? 18.576 -1.970 9.974 1.00 90.12 137 TYR A C 1
ATOM 1031 O O . TYR A 1 137 ? 19.584 -1.809 10.671 1.00 90.12 137 TYR A O 1
ATOM 1039 N N . CYS A 1 138 ? 17.731 -2.979 10.174 1.00 92.81 138 CYS A N 1
ATOM 1040 C CA . CYS A 1 138 ? 17.915 -4.007 11.192 1.00 92.81 138 CYS A CA 1
ATOM 1041 C C . CYS A 1 138 ? 17.673 -5.403 10.616 1.00 92.81 138 CYS A C 1
ATOM 1043 O O . CYS A 1 138 ? 16.790 -5.607 9.782 1.00 92.81 138 CYS A O 1
ATOM 1045 N N . LEU A 1 139 ? 18.427 -6.377 11.118 1.00 94.88 139 LEU A N 1
ATOM 1046 C CA . LEU A 1 139 ? 18.188 -7.791 10.862 1.00 94.88 139 LEU A CA 1
ATOM 1047 C C . LEU A 1 139 ? 17.744 -8.467 12.150 1.00 94.88 139 LEU A C 1
ATOM 1049 O O . LEU A 1 139 ? 18.249 -8.171 13.241 1.00 94.88 139 LEU A O 1
ATOM 1053 N N . TRP A 1 140 ? 16.836 -9.422 12.003 1.00 97.44 140 TRP A N 1
ATOM 1054 C CA . TRP A 1 140 ? 16.258 -10.164 13.106 1.00 97.44 140 TRP A CA 1
ATOM 1055 C C . TRP A 1 140 ? 16.183 -11.644 12.779 1.00 97.44 140 TRP A C 1
ATOM 1057 O O . TRP A 1 140 ? 15.995 -12.053 11.637 1.00 97.44 140 TRP A O 1
ATOM 1067 N N . GLU A 1 141 ? 16.286 -12.448 13.820 1.00 98.06 141 GLU A N 1
ATOM 1068 C CA . GLU A 1 141 ? 15.988 -13.865 13.788 1.00 98.06 141 GLU A CA 1
ATOM 1069 C C . GLU A 1 141 ? 14.643 -14.083 14.476 1.00 98.06 141 GLU A C 1
ATOM 1071 O O . GLU A 1 141 ? 14.494 -13.809 15.670 1.00 98.06 141 GLU A O 1
ATOM 1076 N N . GLY A 1 142 ? 13.657 -14.547 13.711 1.00 97.62 142 GLY A N 1
ATOM 1077 C CA . GLY A 1 142 ? 12.381 -15.007 14.239 1.00 97.62 142 GLY A CA 1
ATOM 1078 C C . GLY A 1 142 ? 12.416 -16.513 14.468 1.00 97.62 142 GLY A C 1
ATOM 1079 O O . GLY A 1 142 ? 12.779 -17.247 13.547 1.00 97.62 142 GLY A O 1
ATOM 1080 N N . ARG A 1 143 ? 12.055 -16.977 15.673 1.00 96.75 143 ARG A N 1
ATOM 1081 C CA . ARG A 1 143 ? 11.843 -18.405 15.986 1.00 96.75 143 ARG A CA 1
ATOM 1082 C C . ARG A 1 143 ? 10.674 -18.580 16.948 1.00 96.75 143 ARG A C 1
ATOM 1084 O O . ARG A 1 143 ? 10.688 -18.037 18.050 1.00 96.75 143 ARG A O 1
ATOM 1091 N N . GLY A 1 144 ? 9.655 -19.333 16.542 1.00 94.19 144 GLY A N 1
ATOM 1092 C CA . GLY A 1 144 ? 8.415 -19.478 17.301 1.00 94.19 144 GLY A CA 1
ATOM 1093 C C . GLY A 1 144 ? 7.796 -18.110 17.609 1.00 94.19 144 GLY A C 1
ATOM 1094 O O . GLY A 1 144 ? 7.454 -17.364 16.687 1.00 94.19 144 GLY A O 1
ATOM 1095 N N . GLN A 1 145 ? 7.704 -17.774 18.897 1.00 92.00 145 GLN A N 1
ATOM 1096 C CA . GLN A 1 145 ? 7.164 -16.509 19.417 1.00 92.00 145 GLN A CA 1
ATOM 1097 C C . GLN A 1 145 ? 8.211 -15.379 19.483 1.00 92.00 145 GLN A C 1
ATOM 1099 O O . GLN A 1 145 ? 7.867 -14.208 19.646 1.00 92.00 145 GLN A O 1
ATOM 1104 N N . GLU A 1 146 ? 9.497 -15.709 19.373 1.00 93.75 146 GLU A N 1
ATOM 1105 C CA . GLU A 1 146 ? 10.585 -14.770 19.629 1.00 93.75 146 GLU A CA 1
ATOM 1106 C C . GLU A 1 146 ? 11.031 -14.032 18.364 1.00 93.75 146 GLU A C 1
ATOM 1108 O O . GLU A 1 146 ? 11.034 -14.579 17.262 1.00 93.75 146 GLU A O 1
ATOM 1113 N N . LEU A 1 147 ? 11.456 -12.780 18.558 1.00 95.56 147 LEU A N 1
ATOM 1114 C CA . LEU A 1 147 ? 12.087 -11.932 17.544 1.00 95.56 147 LEU A CA 1
ATOM 1115 C C . LEU A 1 147 ? 13.360 -11.322 18.135 1.00 95.56 147 LEU A C 1
ATOM 1117 O O . LEU A 1 147 ? 13.307 -10.404 18.959 1.00 95.56 147 LEU A O 1
ATOM 1121 N N . ARG A 1 148 ? 14.519 -11.829 17.734 1.00 95.75 148 ARG A N 1
ATOM 1122 C CA . ARG A 1 148 ? 15.808 -11.389 18.268 1.00 95.75 148 ARG A CA 1
ATOM 1123 C C . ARG A 1 148 ? 16.523 -10.509 17.257 1.00 95.75 148 ARG A C 1
ATOM 1125 O O . ARG A 1 148 ? 16.793 -10.952 16.150 1.00 95.75 148 ARG A O 1
ATOM 1132 N N . CYS A 1 149 ? 16.871 -9.282 17.640 1.00 94.38 149 CYS A N 1
ATOM 1133 C CA . CYS A 1 149 ? 17.722 -8.431 16.808 1.00 94.38 149 CYS A CA 1
ATOM 1134 C C . CYS A 1 149 ? 19.120 -9.050 16.725 1.00 94.38 149 CYS A C 1
ATOM 1136 O O . CYS A 1 149 ? 19.752 -9.251 17.762 1.00 94.38 149 CYS A O 1
ATOM 1138 N N . ILE A 1 150 ? 19.599 -9.334 15.517 1.00 92.94 150 ILE A N 1
ATOM 1139 C CA . ILE A 1 150 ? 20.948 -9.876 15.285 1.00 92.94 150 ILE A CA 1
ATOM 1140 C C . ILE A 1 150 ? 21.921 -8.786 14.838 1.00 92.94 150 ILE A C 1
ATOM 1142 O O . ILE A 1 150 ? 23.113 -8.872 15.117 1.00 92.94 150 ILE A O 1
ATOM 1146 N N . TRP A 1 151 ? 21.409 -7.748 14.174 1.00 88.94 151 TRP A N 1
ATOM 1147 C CA . TRP A 1 151 ? 22.209 -6.644 13.665 1.00 88.94 151 TRP A CA 1
ATOM 1148 C C . TRP A 1 151 ? 21.382 -5.363 13.587 1.00 88.94 151 TRP A C 1
ATOM 1150 O O . TRP A 1 151 ? 20.209 -5.398 13.209 1.00 88.94 151 TRP A O 1
ATOM 1160 N N . ARG A 1 152 ? 22.015 -4.233 13.904 1.00 87.25 152 ARG A N 1
ATOM 1161 C CA . ARG A 1 152 ? 21.493 -2.883 13.668 1.00 87.25 152 ARG A CA 1
ATOM 1162 C C . ARG A 1 152 ? 22.578 -2.093 12.961 1.00 87.25 152 ARG A C 1
ATOM 1164 O O . ARG A 1 152 ? 23.690 -2.038 13.476 1.00 87.25 152 ARG A O 1
ATOM 1171 N N . GLN A 1 153 ? 22.258 -1.479 11.830 1.00 84.56 153 GLN A N 1
ATOM 1172 C CA . GLN A 1 153 ? 23.167 -0.567 11.144 1.00 84.56 153 GLN A CA 1
ATOM 1173 C C . GLN A 1 153 ? 22.963 0.856 11.689 1.00 84.56 153 GLN A C 1
ATOM 1175 O O . GLN A 1 153 ? 21.906 1.434 11.422 1.00 84.56 153 GLN A O 1
ATOM 1180 N N . PRO A 1 154 ? 23.912 1.409 12.472 1.00 76.19 154 PRO A N 1
ATOM 1181 C CA . PRO A 1 154 ? 23.772 2.740 13.064 1.00 76.19 154 PRO A CA 1
ATOM 1182 C C . PRO A 1 154 ? 24.113 3.892 12.106 1.00 76.19 154 PRO A C 1
ATOM 1184 O O . PRO A 1 154 ? 23.814 5.044 12.426 1.00 76.19 154 PRO A O 1
ATOM 1187 N N . ASP A 1 155 ? 24.785 3.612 10.983 1.00 74.81 155 ASP A N 1
ATOM 1188 C CA . ASP A 1 155 ? 25.209 4.638 10.031 1.00 74.81 155 ASP A CA 1
ATOM 1189 C C . ASP A 1 155 ? 24.130 4.867 8.961 1.00 74.81 155 ASP A C 1
ATOM 1191 O O . ASP A 1 155 ? 23.856 4.015 8.109 1.00 74.81 155 ASP A O 1
ATOM 1195 N N . MET A 1 156 ? 23.522 6.055 9.018 1.00 74.81 156 MET A N 1
ATOM 1196 C CA . MET A 1 156 ? 22.456 6.493 8.114 1.00 74.81 156 MET A CA 1
ATOM 1197 C C . MET A 1 156 ? 22.896 6.598 6.653 1.00 74.81 156 MET A C 1
ATOM 1199 O O . MET A 1 156 ? 22.035 6.613 5.775 1.00 74.81 156 MET A O 1
ATOM 1203 N N . MET A 1 157 ? 24.199 6.625 6.366 1.00 69.50 157 MET A N 1
ATOM 1204 C CA . MET A 1 157 ? 24.688 6.574 4.991 1.00 69.50 157 MET A CA 1
ATOM 1205 C C . MET A 1 157 ? 24.353 5.252 4.284 1.00 69.50 157 MET A C 1
ATOM 1207 O O . MET A 1 157 ? 24.265 5.228 3.060 1.00 69.50 157 MET A O 1
ATOM 1211 N N . PHE A 1 158 ? 24.123 4.169 5.034 1.00 76.19 158 PHE A N 1
ATOM 1212 C CA . PHE A 1 158 ? 23.665 2.885 4.490 1.00 76.19 158 PHE A CA 1
ATOM 1213 C C . PHE A 1 158 ? 22.132 2.762 4.459 1.00 76.19 158 PHE A C 1
ATOM 1215 O O . PHE A 1 158 ? 21.596 1.660 4.325 1.00 76.19 158 PHE A O 1
ATOM 1222 N N . SER A 1 159 ? 21.399 3.872 4.606 1.00 80.69 159 SER A N 1
ATOM 1223 C CA . SER A 1 159 ? 19.946 3.874 4.435 1.00 80.69 159 SER A CA 1
ATOM 1224 C C . SER A 1 159 ? 19.582 3.573 2.981 1.00 80.69 159 SER A C 1
ATOM 1226 O O . SER A 1 159 ? 19.836 4.373 2.077 1.00 80.69 159 SER A O 1
ATOM 1228 N N . PHE A 1 160 ? 18.930 2.428 2.764 1.00 85.06 160 PHE A N 1
ATOM 1229 C CA . PHE A 1 160 ? 18.407 2.031 1.456 1.00 85.06 160 PHE A CA 1
ATOM 1230 C C . PHE A 1 160 ? 17.399 3.060 0.932 1.00 85.06 160 PHE A C 1
ATOM 1232 O O . PHE A 1 160 ? 17.452 3.437 -0.239 1.00 85.06 160 PHE A O 1
ATOM 1239 N N . GLY A 1 161 ? 16.504 3.540 1.801 1.00 81.94 161 GLY A N 1
ATOM 1240 C CA . GLY A 1 161 ? 15.478 4.512 1.431 1.00 81.94 161 GLY A CA 1
ATOM 1241 C C . GLY A 1 161 ? 16.069 5.892 1.182 1.00 81.94 161 GLY A C 1
ATOM 1242 O O . GLY A 1 161 ? 15.689 6.555 0.218 1.00 81.94 161 GLY A O 1
ATOM 1243 N N . GLY A 1 162 ? 17.055 6.285 1.993 1.00 77.06 162 GLY A N 1
ATOM 1244 C CA . GLY A 1 162 ? 17.784 7.538 1.830 1.00 77.06 162 GLY A CA 1
ATOM 1245 C C . GLY A 1 162 ? 18.513 7.607 0.491 1.00 77.06 162 GLY A C 1
ATOM 1246 O O . GLY A 1 162 ? 18.305 8.547 -0.277 1.00 77.06 162 GLY A O 1
ATOM 1247 N N . PHE A 1 163 ? 19.293 6.570 0.167 1.00 78.88 163 PHE A N 1
ATOM 1248 C CA . PHE A 1 163 ? 19.985 6.457 -1.117 1.00 78.88 163 PHE A CA 1
ATOM 1249 C C . PHE A 1 163 ? 18.997 6.454 -2.290 1.00 78.88 163 PHE A C 1
ATOM 1251 O O . PHE A 1 163 ? 19.075 7.300 -3.181 1.00 78.88 163 PHE A O 1
ATOM 1258 N N . TYR A 1 164 ? 18.031 5.531 -2.287 1.00 83.62 164 TYR A N 1
ATOM 1259 C CA . TYR A 1 164 ? 17.141 5.339 -3.430 1.00 83.62 164 TYR A CA 1
ATOM 1260 C C . TYR A 1 164 ? 16.227 6.549 -3.666 1.00 83.62 164 TYR A C 1
ATOM 1262 O O . TYR A 1 164 ? 16.028 6.972 -4.806 1.00 83.62 164 TYR A O 1
ATOM 1270 N N . GLY A 1 165 ? 15.708 7.148 -2.590 1.00 79.75 165 GLY A N 1
ATOM 1271 C CA . GLY A 1 165 ? 14.896 8.360 -2.650 1.00 79.75 165 GLY A CA 1
ATOM 1272 C C . GLY A 1 165 ? 15.678 9.570 -3.163 1.00 79.75 165 GLY A C 1
ATOM 1273 O O . GLY A 1 165 ? 15.139 10.350 -3.953 1.00 79.75 165 GLY A O 1
ATOM 1274 N N . ALA A 1 166 ? 16.949 9.721 -2.770 1.00 75.06 166 ALA A N 1
ATOM 1275 C CA . ALA A 1 166 ? 17.817 10.785 -3.273 1.00 75.06 166 ALA A CA 1
ATOM 1276 C C . ALA A 1 166 ? 18.104 10.621 -4.774 1.00 75.06 166 ALA A C 1
ATOM 1278 O O . ALA A 1 166 ? 17.926 11.574 -5.535 1.00 75.06 166 ALA A O 1
ATOM 1279 N N . MET A 1 167 ? 18.456 9.406 -5.212 1.00 77.44 167 MET A N 1
ATOM 1280 C CA . MET A 1 167 ? 18.674 9.087 -6.629 1.00 77.44 167 MET A CA 1
ATOM 1281 C C . MET A 1 167 ? 17.418 9.366 -7.463 1.00 77.44 167 MET A C 1
ATOM 1283 O O . MET A 1 167 ? 17.496 10.020 -8.503 1.00 77.44 167 MET A O 1
ATOM 1287 N N . ALA A 1 168 ? 16.248 8.944 -6.977 1.00 80.06 168 ALA A N 1
ATOM 1288 C CA . ALA A 1 168 ? 14.980 9.161 -7.664 1.00 80.06 168 ALA A CA 1
ATOM 1289 C C . ALA A 1 168 ? 14.584 10.636 -7.747 1.00 80.06 168 ALA A C 1
ATOM 1291 O O . ALA A 1 168 ? 14.158 11.099 -8.804 1.00 80.06 168 ALA A O 1
ATOM 1292 N N . SER A 1 169 ? 14.754 11.391 -6.662 1.00 74.81 169 SER A N 1
ATOM 1293 C CA . SER A 1 169 ? 14.429 12.822 -6.643 1.00 74.81 169 SER A CA 1
ATOM 1294 C C . SER A 1 169 ? 15.330 13.610 -7.592 1.00 74.81 169 SER A C 1
ATOM 1296 O O . SER A 1 169 ? 14.849 14.481 -8.317 1.00 74.81 169 SER A O 1
ATOM 1298 N N . ALA A 1 170 ? 16.615 13.253 -7.648 1.00 71.31 170 ALA A N 1
ATOM 1299 C CA . ALA A 1 170 ? 17.568 13.864 -8.560 1.00 71.31 170 ALA A CA 1
ATOM 1300 C C . ALA A 1 170 ? 17.297 13.491 -10.029 1.00 71.31 170 ALA A C 1
ATOM 1302 O O . ALA A 1 170 ? 17.295 14.372 -10.886 1.00 71.31 170 ALA A O 1
ATOM 1303 N N . ALA A 1 171 ? 16.991 12.222 -10.327 1.00 74.69 171 ALA A N 1
ATOM 1304 C CA . ALA A 1 171 ? 16.629 11.786 -11.678 1.00 74.69 171 ALA A CA 1
ATOM 1305 C C . ALA A 1 171 ? 15.346 12.467 -12.192 1.00 74.69 171 ALA A C 1
ATOM 1307 O O . ALA A 1 171 ? 15.241 12.789 -13.372 1.00 74.69 171 ALA A O 1
ATOM 1308 N N . LEU A 1 172 ? 14.374 12.713 -11.312 1.00 74.75 172 LEU A N 1
ATOM 1309 C CA . LEU A 1 172 ? 13.081 13.308 -11.663 1.00 74.75 172 LEU A CA 1
ATOM 1310 C C . LEU A 1 172 ? 13.057 14.843 -11.556 1.00 74.75 172 LEU A C 1
ATOM 1312 O O . LEU A 1 172 ? 12.002 15.440 -11.755 1.00 74.75 172 LEU A O 1
ATOM 1316 N N . GLY A 1 173 ? 14.186 15.484 -11.229 1.00 64.88 173 GLY A N 1
ATOM 1317 C CA . GLY A 1 173 ? 14.300 16.945 -11.151 1.00 64.88 173 GLY A CA 1
ATOM 1318 C C . GLY A 1 173 ? 13.409 17.595 -10.085 1.00 64.88 173 GLY A C 1
ATOM 1319 O O . GLY A 1 173 ? 12.972 18.727 -10.264 1.00 64.88 173 GLY A O 1
ATOM 1320 N N . SER A 1 174 ? 13.094 16.878 -9.002 1.00 58.25 174 SER A N 1
ATOM 1321 C CA . SER A 1 174 ? 12.162 17.337 -7.963 1.00 58.25 174 SER A CA 1
ATOM 1322 C C . SER A 1 174 ? 12.885 17.956 -6.761 1.00 58.25 174 SER A C 1
ATOM 1324 O O . SER A 1 174 ? 13.955 17.497 -6.354 1.00 58.25 174 SER A O 1
ATOM 1326 N N . ASN A 1 175 ? 12.280 18.983 -6.155 1.00 43.94 175 ASN A N 1
ATOM 1327 C CA . ASN A 1 175 ? 12.764 19.573 -4.904 1.00 43.94 175 ASN A CA 1
ATOM 1328 C C . ASN A 1 175 ? 12.465 18.660 -3.695 1.00 43.94 175 ASN A C 1
ATOM 1330 O O . ASN A 1 175 ? 11.593 17.797 -3.742 1.00 43.94 175 ASN A O 1
ATOM 1334 N N . HIS A 1 176 ? 13.235 18.859 -2.623 1.00 42.84 176 HIS A N 1
ATOM 1335 C CA . HIS A 1 176 ? 13.561 17.955 -1.507 1.00 42.84 176 HIS A CA 1
ATOM 1336 C C . HIS A 1 176 ? 12.420 17.394 -0.614 1.00 42.84 176 HIS A C 1
ATOM 1338 O O . HIS A 1 176 ? 12.700 17.022 0.520 1.00 42.84 176 HIS A O 1
ATOM 1344 N N . LEU A 1 177 ? 11.155 17.335 -1.045 1.00 38.53 177 LEU A N 1
ATOM 1345 C CA . LEU A 1 177 ? 10.028 16.981 -0.159 1.00 38.53 177 LEU A CA 1
ATOM 1346 C C . LEU A 1 177 ? 9.226 15.726 -0.568 1.00 38.53 177 LEU A C 1
ATOM 1348 O O . LEU A 1 177 ? 8.516 15.187 0.271 1.00 38.53 177 LEU A O 1
ATOM 1352 N N . ASP A 1 178 ? 9.411 15.181 -1.780 1.00 51.38 178 ASP A N 1
ATOM 1353 C CA . ASP A 1 178 ? 8.621 14.041 -2.305 1.00 51.38 178 ASP A CA 1
ATOM 1354 C C . ASP A 1 178 ? 9.396 12.705 -2.374 1.00 51.38 178 ASP A C 1
ATOM 1356 O O . ASP A 1 178 ? 9.233 11.912 -3.306 1.00 51.38 178 ASP A O 1
ATOM 1360 N N . PHE A 1 179 ? 10.270 12.421 -1.402 1.00 59.41 179 PHE A N 1
ATOM 1361 C CA . PHE A 1 179 ? 11.157 11.242 -1.428 1.00 59.41 179 PHE A CA 1
ATOM 1362 C C . PHE A 1 179 ? 10.421 9.908 -1.641 1.00 59.41 179 PHE A C 1
ATOM 1364 O O . PHE A 1 179 ? 10.826 9.101 -2.484 1.00 59.41 179 PHE A O 1
ATOM 1371 N N . ASN A 1 180 ? 9.315 9.690 -0.926 1.00 61.00 180 ASN A N 1
ATOM 1372 C CA . ASN A 1 180 ? 8.563 8.434 -0.975 1.00 61.00 180 ASN A CA 1
ATOM 1373 C C . ASN A 1 180 ? 7.797 8.261 -2.293 1.00 61.00 180 ASN A C 1
ATOM 1375 O O . ASN A 1 180 ? 7.796 7.179 -2.889 1.00 61.00 180 ASN A O 1
ATOM 1379 N N . GLU A 1 181 ? 7.195 9.335 -2.809 1.00 67.19 181 GLU A N 1
ATOM 1380 C CA . GLU A 1 181 ? 6.522 9.283 -4.105 1.00 67.19 181 GLU A CA 1
ATOM 1381 C C . GLU A 1 181 ? 7.525 9.089 -5.254 1.00 67.19 181 GLU A C 1
ATOM 1383 O O . GLU A 1 181 ? 7.269 8.324 -6.195 1.00 67.19 181 GLU A O 1
ATOM 1388 N N . ASN A 1 182 ? 8.679 9.749 -5.166 1.00 74.12 182 ASN A N 1
ATOM 1389 C CA . ASN A 1 182 ? 9.715 9.683 -6.184 1.00 74.12 182 ASN A CA 1
ATOM 1390 C C . ASN A 1 182 ? 10.398 8.321 -6.224 1.00 74.12 182 ASN A C 1
ATOM 1392 O O . ASN A 1 182 ? 10.634 7.827 -7.322 1.00 74.12 182 ASN A O 1
ATOM 1396 N N . ALA A 1 183 ? 10.618 7.651 -5.090 1.00 82.94 183 ALA A N 1
ATOM 1397 C CA . ALA A 1 183 ? 11.154 6.289 -5.076 1.00 82.94 183 ALA A CA 1
ATOM 1398 C C . ALA A 1 183 ? 10.290 5.328 -5.920 1.00 82.94 183 ALA A C 1
ATOM 1400 O O . ALA A 1 183 ? 10.788 4.632 -6.806 1.00 82.94 183 ALA A O 1
ATOM 1401 N N . GLY A 1 184 ? 8.965 5.350 -5.741 1.00 86.19 184 GLY A N 1
ATOM 1402 C CA . GLY A 1 184 ? 8.056 4.523 -6.542 1.00 86.19 184 GLY A CA 1
ATOM 1403 C C . GLY A 1 184 ? 8.065 4.863 -8.041 1.00 86.19 184 GLY A C 1
ATOM 1404 O O . GLY A 1 184 ? 7.973 3.960 -8.876 1.00 86.19 184 GLY A O 1
ATOM 1405 N N . LYS A 1 185 ? 8.186 6.152 -8.396 1.00 85.75 185 LYS A N 1
ATOM 1406 C CA . LYS A 1 185 ? 8.359 6.610 -9.790 1.00 85.75 185 LYS A CA 1
ATOM 1407 C C . LYS A 1 185 ? 9.689 6.127 -10.369 1.00 85.75 185 LYS A C 1
ATOM 1409 O O . LYS A 1 185 ? 9.703 5.580 -11.468 1.00 85.75 185 LYS A O 1
ATOM 1414 N N . GLY A 1 186 ? 10.773 6.291 -9.617 1.00 87.00 186 GLY A N 1
ATOM 1415 C CA . GLY A 1 186 ? 12.124 5.895 -9.991 1.00 87.00 186 GLY A CA 1
ATOM 1416 C C . GLY A 1 186 ? 12.221 4.400 -10.285 1.00 87.00 186 GLY A C 1
ATOM 1417 O O . GLY A 1 186 ? 12.778 4.023 -11.311 1.00 87.00 186 GLY A O 1
ATOM 1418 N N . MET A 1 187 ? 11.570 3.560 -9.473 1.00 91.31 187 MET A N 1
ATOM 1419 C CA . MET A 1 187 ? 11.479 2.118 -9.731 1.00 91.31 187 MET A CA 1
ATOM 1420 C C . MET A 1 187 ? 10.792 1.805 -11.066 1.00 91.31 187 MET A C 1
ATOM 1422 O O . MET A 1 187 ? 11.227 0.914 -11.786 1.00 91.31 187 MET A O 1
ATOM 1426 N N . GLY A 1 188 ? 9.740 2.546 -11.429 1.00 89.25 188 GLY A N 1
ATOM 1427 C CA . GLY A 1 188 ? 9.089 2.405 -12.736 1.00 89.25 188 GLY A CA 1
ATOM 1428 C C . GLY A 1 188 ? 9.918 2.950 -13.905 1.00 89.25 188 GLY A C 1
ATOM 1429 O O . GLY A 1 188 ? 9.707 2.530 -15.040 1.00 89.25 188 GLY A O 1
ATOM 1430 N N . LEU A 1 189 ? 10.846 3.873 -13.640 1.00 88.50 189 LEU A N 1
ATOM 1431 C CA . LEU A 1 189 ? 11.736 4.464 -14.640 1.00 88.50 189 LEU A CA 1
ATOM 1432 C C . LEU A 1 189 ? 12.972 3.593 -14.911 1.00 88.50 189 LEU A C 1
ATOM 1434 O O . LEU A 1 189 ? 13.463 3.580 -16.037 1.00 88.50 189 LEU A O 1
ATOM 1438 N N . ALA A 1 190 ? 13.453 2.851 -13.909 1.00 89.62 190 ALA A N 1
ATOM 1439 C CA . ALA A 1 190 ? 14.676 2.051 -13.986 1.00 89.62 190 ALA A CA 1
ATOM 1440 C C . ALA A 1 190 ? 14.745 1.086 -15.195 1.00 89.62 190 ALA A C 1
ATOM 1442 O O . ALA A 1 190 ? 15.785 1.073 -15.852 1.00 89.62 190 ALA A O 1
ATOM 1443 N N . PRO A 1 191 ? 13.675 0.361 -15.593 1.00 88.69 191 PRO A N 1
ATOM 1444 C CA . PRO A 1 191 ? 13.714 -0.528 -16.763 1.00 88.69 191 PRO A CA 1
ATOM 1445 C C . PRO A 1 191 ? 13.940 0.179 -18.109 1.00 88.69 191 PRO A C 1
ATOM 1447 O O . PRO A 1 191 ? 14.212 -0.475 -19.112 1.00 88.69 191 PRO A O 1
ATOM 1450 N N . PHE A 1 192 ? 13.797 1.507 -18.160 1.00 85.25 192 PHE A N 1
ATOM 1451 C CA . PHE A 1 192 ? 14.067 2.303 -19.358 1.00 85.25 192 PHE A CA 1
ATOM 1452 C C . PHE A 1 192 ? 15.539 2.730 -19.467 1.00 85.25 192 PHE A C 1
ATOM 1454 O O . PHE A 1 192 ? 15.927 3.294 -20.494 1.00 85.25 192 PHE A O 1
ATOM 1461 N N . GLY A 1 193 ? 16.356 2.504 -18.431 1.00 78.69 193 GLY A N 1
ATOM 1462 C CA . GLY A 1 193 ? 17.808 2.605 -18.536 1.00 78.69 193 GLY A CA 1
ATOM 1463 C C . GLY A 1 193 ? 18.326 1.359 -19.246 1.00 78.69 193 GLY A C 1
ATOM 1464 O O . GLY A 1 193 ? 18.187 0.250 -18.745 1.00 78.69 193 GLY A O 1
ATOM 1465 N N . VAL A 1 194 ? 18.833 1.528 -20.465 1.00 65.00 194 VAL A N 1
ATOM 1466 C CA . VAL A 1 194 ? 19.177 0.410 -21.352 1.00 65.00 194 VAL A CA 1
ATOM 1467 C C . VAL A 1 194 ? 20.564 -0.148 -20.986 1.00 65.00 194 VAL A C 1
ATOM 1469 O O . VAL A 1 194 ? 21.529 0.619 -21.018 1.00 65.00 194 VAL A O 1
ATOM 1472 N N . PRO A 1 195 ? 20.710 -1.458 -20.709 1.00 53.66 195 PRO A N 1
ATOM 1473 C CA . PRO A 1 195 ? 22.018 -2.113 -20.658 1.00 53.66 195 PRO A CA 1
ATOM 1474 C C . PRO A 1 195 ? 22.705 -2.017 -22.027 1.00 53.66 195 PRO A C 1
ATOM 1476 O O . PRO A 1 195 ? 22.084 -2.314 -23.050 1.00 53.66 195 PRO A O 1
ATOM 1479 N N . GLY A 1 196 ? 23.974 -1.606 -22.069 1.00 50.78 196 GLY A N 1
ATOM 1480 C CA . GLY A 1 196 ? 24.718 -1.427 -23.325 1.00 50.78 196 GLY A CA 1
ATOM 1481 C C . GLY A 1 196 ? 24.682 -0.016 -23.931 1.00 50.78 196 GLY A C 1
ATOM 1482 O O . GLY A 1 196 ? 25.072 0.155 -25.088 1.00 50.78 196 GLY A O 1
ATOM 1483 N N . VAL A 1 197 ? 24.260 1.013 -23.181 1.00 50.72 197 VAL A N 1
ATOM 1484 C CA . VAL A 1 197 ? 24.587 2.404 -23.543 1.00 50.72 197 VAL A CA 1
ATOM 1485 C C . VAL A 1 197 ? 26.098 2.589 -23.403 1.00 50.72 197 VAL A C 1
ATOM 1487 O O . VAL A 1 197 ? 26.642 2.603 -22.305 1.00 50.72 197 VAL A O 1
ATOM 1490 N N . VAL A 1 198 ? 26.749 2.692 -24.562 1.00 51.56 198 VAL A N 1
ATOM 1491 C CA . VAL A 1 198 ? 28.207 2.683 -24.758 1.00 51.56 198 VAL A CA 1
ATOM 1492 C C . VAL A 1 198 ? 28.916 3.815 -24.012 1.00 51.56 198 VAL A C 1
ATOM 1494 O O . VAL A 1 198 ? 30.051 3.631 -23.597 1.00 51.56 198 VAL A O 1
ATOM 1497 N N . GLU A 1 199 ? 28.262 4.952 -23.793 1.00 57.09 199 GLU A N 1
ATOM 1498 C CA . GLU A 1 199 ? 28.794 6.076 -23.022 1.00 57.09 199 GLU A CA 1
ATOM 1499 C C . GLU A 1 199 ? 27.699 7.150 -22.916 1.00 57.09 199 GLU A C 1
ATOM 1501 O O . GLU A 1 199 ? 27.050 7.458 -23.920 1.00 57.09 199 GLU A O 1
ATOM 1506 N N . VAL A 1 200 ? 27.489 7.756 -21.745 1.00 56.25 200 VAL A N 1
ATOM 1507 C CA . VAL A 1 200 ? 26.758 9.034 -21.631 1.00 56.25 200 VAL A CA 1
ATOM 1508 C C . VAL A 1 200 ? 27.728 10.074 -21.086 1.00 56.25 200 VAL A C 1
ATOM 1510 O O . VAL A 1 200 ? 28.076 10.039 -19.911 1.00 56.25 200 VAL A O 1
ATOM 1513 N N . ASN A 1 201 ? 28.194 10.986 -21.943 1.00 55.41 201 ASN A N 1
ATOM 1514 C CA . ASN A 1 201 ? 29.133 12.063 -21.594 1.00 55.41 201 ASN A CA 1
ATOM 1515 C C . ASN A 1 201 ? 30.381 11.589 -20.815 1.00 55.41 201 ASN A C 1
ATOM 1517 O O . ASN A 1 201 ? 30.704 12.147 -19.767 1.00 55.41 201 ASN A O 1
ATOM 1521 N N . GLY A 1 202 ? 31.079 10.554 -21.295 1.00 56.88 202 GLY A N 1
ATOM 1522 C CA . GLY A 1 202 ? 32.261 9.990 -20.627 1.00 56.88 202 GLY A CA 1
ATOM 1523 C C . GLY A 1 202 ? 31.974 8.919 -19.572 1.00 56.88 202 GLY A C 1
ATOM 1524 O O . GLY A 1 202 ? 32.913 8.296 -19.079 1.00 56.88 202 GLY A O 1
ATOM 1525 N N . TRP A 1 203 ? 30.708 8.684 -19.214 1.00 53.12 203 TRP A N 1
ATOM 1526 C CA . TRP A 1 203 ? 30.333 7.686 -18.212 1.00 53.12 203 TRP A CA 1
ATOM 1527 C C . TRP A 1 203 ? 29.921 6.374 -18.874 1.00 53.12 203 TRP A C 1
ATOM 1529 O O . TRP A 1 203 ? 28.909 6.310 -19.577 1.00 53.12 203 TRP A O 1
ATOM 1539 N N . THR A 1 204 ? 30.711 5.328 -18.634 1.00 62.50 204 THR A N 1
ATOM 1540 C CA . THR A 1 204 ? 30.403 3.945 -19.015 1.00 62.50 204 THR A CA 1
ATOM 1541 C C . THR A 1 204 ? 29.685 3.216 -17.878 1.00 62.50 204 THR A C 1
ATOM 1543 O O . THR A 1 204 ? 29.730 3.646 -16.723 1.00 62.50 204 THR A O 1
ATOM 1546 N N . GLU A 1 205 ? 29.049 2.086 -18.194 1.00 63.00 205 GLU A N 1
ATOM 1547 C CA . GLU A 1 205 ? 28.438 1.201 -17.193 1.00 63.00 205 GLU A CA 1
ATOM 1548 C C . GLU A 1 205 ? 29.447 0.773 -16.120 1.00 63.00 205 GLU A C 1
ATOM 1550 O O . GLU A 1 205 ? 29.181 0.945 -14.933 1.00 63.00 205 GLU A O 1
ATOM 1555 N N . ASP A 1 206 ? 30.654 0.376 -16.530 1.00 66.38 206 ASP A N 1
ATOM 1556 C CA . ASP A 1 206 ? 31.740 0.010 -15.615 1.00 66.38 206 ASP A CA 1
ATOM 1557 C C . ASP A 1 206 ? 32.181 1.172 -14.710 1.00 66.38 206 ASP A C 1
ATOM 1559 O O . ASP A 1 206 ? 32.499 0.966 -13.539 1.00 66.38 206 ASP A O 1
ATOM 1563 N N . ALA A 1 207 ? 32.204 2.408 -15.226 1.00 63.84 207 ALA A N 1
ATOM 1564 C CA . ALA A 1 207 ? 32.594 3.581 -14.446 1.00 63.84 207 ALA A CA 1
ATOM 1565 C C . ALA A 1 207 ? 31.551 3.932 -13.375 1.00 63.84 207 ALA A C 1
ATOM 1567 O O . ALA A 1 207 ? 31.916 4.346 -12.271 1.00 63.84 207 ALA A O 1
ATOM 1568 N N . ILE A 1 208 ? 30.262 3.760 -13.685 1.00 62.69 208 ILE A N 1
ATOM 1569 C CA . ILE A 1 208 ? 29.177 3.994 -12.728 1.00 62.69 208 ILE A CA 1
ATOM 1570 C C . ILE A 1 208 ? 29.108 2.848 -11.711 1.00 62.69 208 ILE A C 1
ATOM 1572 O O . ILE A 1 208 ? 29.057 3.129 -10.515 1.00 62.69 208 ILE A O 1
ATOM 1576 N N . ASP A 1 209 ? 29.212 1.587 -12.143 1.00 64.19 209 ASP A N 1
ATOM 1577 C CA . ASP A 1 209 ? 29.261 0.420 -11.249 1.00 64.19 209 ASP A CA 1
ATOM 1578 C C . ASP A 1 209 ? 30.458 0.505 -10.280 1.00 64.19 209 ASP A C 1
ATOM 1580 O O . ASP A 1 209 ? 30.296 0.315 -9.072 1.00 64.19 209 ASP A O 1
ATOM 1584 N N . ALA A 1 210 ? 31.646 0.893 -10.760 1.00 65.25 210 ALA A N 1
ATOM 1585 C CA . ALA A 1 210 ? 32.816 1.109 -9.904 1.00 65.25 210 ALA A CA 1
ATOM 1586 C C . ALA A 1 210 ? 32.606 2.233 -8.875 1.00 65.25 210 ALA A C 1
ATOM 1588 O O . ALA A 1 210 ? 33.150 2.172 -7.772 1.00 65.25 210 ALA A O 1
ATOM 1589 N N . ARG A 1 211 ? 31.817 3.261 -9.216 1.00 63.19 211 ARG A N 1
ATOM 1590 C CA . ARG A 1 211 ? 31.476 4.357 -8.299 1.00 63.19 211 ARG A CA 1
ATOM 1591 C C . ARG A 1 211 ? 30.409 3.949 -7.289 1.00 63.19 211 ARG A C 1
ATOM 1593 O O . ARG A 1 211 ? 30.458 4.393 -6.150 1.00 63.19 211 ARG A O 1
ATOM 1600 N N . LEU A 1 212 ? 29.464 3.102 -7.686 1.00 61.75 212 LEU A N 1
ATOM 1601 C CA . LEU A 1 212 ? 28.446 2.544 -6.799 1.00 61.75 212 LEU A CA 1
ATOM 1602 C C . LEU A 1 212 ? 29.048 1.627 -5.728 1.00 61.75 212 LEU A C 1
ATOM 1604 O O . LEU A 1 212 ? 28.598 1.634 -4.583 1.00 61.75 212 LEU A O 1
ATOM 1608 N N . ASP A 1 213 ? 30.114 0.908 -6.071 1.00 62.03 213 ASP A N 1
ATOM 1609 C CA . ASP A 1 213 ? 30.911 0.123 -5.127 1.00 62.03 213 ASP A CA 1
ATOM 1610 C C . ASP A 1 213 ? 31.574 0.986 -4.028 1.00 62.03 213 ASP A C 1
ATOM 1612 O O . ASP A 1 213 ? 31.840 0.486 -2.932 1.00 62.03 213 ASP A O 1
ATOM 1616 N N . ASP A 1 214 ? 31.782 2.291 -4.261 1.00 61.25 214 ASP A N 1
ATOM 1617 C CA . ASP A 1 214 ? 32.267 3.215 -3.225 1.00 61.25 214 ASP A CA 1
ATOM 1618 C C . ASP A 1 214 ? 31.207 3.479 -2.130 1.00 61.25 214 ASP A C 1
ATOM 1620 O O . ASP A 1 214 ? 31.586 3.815 -1.009 1.00 61.25 214 ASP A O 1
ATOM 1624 N N . PHE A 1 215 ? 29.903 3.295 -2.401 1.00 57.72 215 PHE A N 1
ATOM 1625 C CA . PHE A 1 215 ? 28.809 3.549 -1.440 1.00 57.72 215 PHE A CA 1
ATOM 1626 C C . PHE A 1 215 ? 28.591 2.426 -0.418 1.00 57.72 215 PHE A C 1
ATOM 1628 O O . PHE A 1 215 ? 27.773 2.568 0.489 1.00 57.72 215 PHE A O 1
ATOM 1635 N N . GLY A 1 216 ? 29.327 1.322 -0.532 1.00 63.00 216 GLY A N 1
ATOM 1636 C CA . GLY A 1 216 ? 29.284 0.235 0.436 1.00 63.00 216 GLY A CA 1
ATOM 1637 C C . GLY A 1 216 ? 29.260 -1.140 -0.210 1.00 63.00 216 GLY A C 1
ATOM 1638 O O . GLY A 1 216 ? 28.649 -1.345 -1.257 1.00 63.00 216 GLY A O 1
ATOM 1639 N N . ASP A 1 217 ? 29.915 -2.087 0.445 1.00 65.62 217 ASP A N 1
ATOM 1640 C CA . ASP A 1 217 ? 29.817 -3.511 0.151 1.00 65.62 217 ASP A CA 1
ATOM 1641 C C . ASP A 1 217 ? 29.731 -4.287 1.466 1.00 65.62 217 ASP A C 1
ATOM 1643 O O . ASP A 1 217 ? 30.082 -3.774 2.535 1.00 65.62 217 ASP A O 1
ATOM 1647 N N . ILE A 1 218 ? 29.236 -5.514 1.397 1.00 67.25 218 ILE A N 1
ATOM 1648 C CA . ILE A 1 218 ? 29.116 -6.371 2.571 1.00 67.25 218 ILE A CA 1
ATOM 1649 C C . ILE A 1 218 ? 30.449 -7.049 2.820 1.00 67.25 218 ILE A C 1
ATOM 1651 O O . ILE A 1 218 ? 30.972 -7.750 1.958 1.00 67.25 218 ILE A O 1
ATOM 1655 N N . GLU A 1 219 ? 30.975 -6.874 4.026 1.00 72.25 219 GLU A N 1
ATOM 1656 C CA . GLU A 1 219 ? 32.121 -7.627 4.511 1.00 72.25 219 GLU A CA 1
ATOM 1657 C C . GLU A 1 219 ? 31.712 -9.106 4.669 1.00 72.25 219 GLU A C 1
ATOM 1659 O O . GLU A 1 219 ? 30.868 -9.418 5.519 1.00 72.25 219 GLU A O 1
ATOM 1664 N N . PRO A 1 220 ? 32.251 -10.029 3.845 1.00 64.75 220 PRO A N 1
ATOM 1665 C CA . PRO A 1 220 ? 31.742 -11.397 3.747 1.00 64.75 220 PRO A CA 1
ATOM 1666 C C . PRO A 1 220 ? 31.802 -12.197 5.051 1.00 64.75 220 PRO A C 1
ATOM 1668 O O . PRO A 1 220 ? 30.999 -13.109 5.243 1.00 64.75 220 PRO A O 1
ATOM 1671 N N . GLU A 1 221 ? 32.738 -11.881 5.944 1.00 68.44 221 GLU A N 1
ATOM 1672 C CA . GLU A 1 221 ? 32.945 -12.572 7.217 1.00 68.44 221 GLU A CA 1
ATOM 1673 C C . GLU A 1 221 ? 31.951 -12.108 8.292 1.00 68.44 221 GLU A C 1
ATOM 1675 O O . GLU A 1 221 ? 31.421 -12.911 9.070 1.00 68.44 221 GLU A O 1
ATOM 1680 N N . THR A 1 222 ? 31.679 -10.805 8.344 1.00 70.12 222 THR A N 1
ATOM 1681 C CA . THR A 1 222 ? 30.869 -10.195 9.405 1.00 70.12 222 THR A CA 1
ATOM 1682 C C . THR A 1 222 ? 29.402 -10.061 8.997 1.00 70.12 222 THR A C 1
ATOM 1684 O O . THR A 1 222 ? 28.521 -10.214 9.849 1.00 70.12 222 THR A O 1
ATOM 1687 N N . GLY A 1 223 ? 29.133 -9.882 7.700 1.00 66.19 223 GLY A N 1
ATOM 1688 C CA . GLY A 1 223 ? 27.815 -9.544 7.166 1.00 66.19 223 GLY A CA 1
ATOM 1689 C C . GLY A 1 223 ? 27.467 -8.063 7.328 1.00 66.19 223 GLY A C 1
ATOM 1690 O O . GLY A 1 223 ? 26.299 -7.694 7.175 1.00 66.19 223 GLY A O 1
ATOM 1691 N N . GLU A 1 224 ? 28.453 -7.231 7.679 1.00 71.94 224 GLU A N 1
ATOM 1692 C CA . GLU A 1 224 ? 28.310 -5.791 7.888 1.00 71.94 224 GLU A CA 1
ATOM 1693 C C . GLU A 1 224 ? 28.514 -5.030 6.576 1.00 71.94 224 GLU A C 1
ATOM 1695 O O . GLU A 1 224 ? 29.460 -5.299 5.838 1.00 71.94 224 GLU A O 1
ATOM 1700 N N . MET A 1 225 ? 27.672 -4.032 6.296 1.00 72.38 225 MET A N 1
ATOM 1701 C CA . MET A 1 225 ? 27.964 -3.082 5.221 1.00 72.38 225 MET A CA 1
ATOM 1702 C C . MET A 1 225 ? 29.088 -2.140 5.645 1.00 72.38 225 MET A C 1
ATOM 1704 O O . MET A 1 225 ? 29.008 -1.501 6.698 1.00 72.38 225 MET A O 1
ATOM 1708 N N . ARG A 1 226 ? 30.115 -2.031 4.801 1.00 70.44 226 ARG A N 1
ATOM 1709 C CA . ARG A 1 226 ? 31.252 -1.124 4.972 1.00 70.44 226 ARG A CA 1
ATOM 1710 C C . ARG A 1 226 ? 31.544 -0.401 3.667 1.00 70.44 226 ARG A C 1
ATOM 1712 O O . ARG A 1 226 ? 31.449 -0.975 2.588 1.00 70.44 226 ARG A O 1
ATOM 1719 N N . PHE A 1 227 ? 31.971 0.853 3.755 1.00 65.62 227 PHE A N 1
ATOM 1720 C CA . PHE A 1 227 ? 32.483 1.571 2.590 1.00 65.62 227 PHE A CA 1
ATOM 1721 C C . PHE A 1 227 ? 33.766 0.918 2.066 1.00 65.62 227 PHE A C 1
ATOM 1723 O O . PHE A 1 227 ? 34.716 0.747 2.833 1.00 65.62 227 PHE A O 1
ATOM 1730 N N . LYS A 1 228 ? 33.840 0.632 0.758 1.00 61.00 228 LYS A N 1
ATOM 1731 C CA . LYS A 1 228 ? 35.097 0.210 0.110 1.00 61.00 228 LYS A CA 1
ATOM 1732 C C . LYS A 1 228 ? 36.143 1.322 0.108 1.00 61.00 228 LYS A C 1
ATOM 1734 O O . LYS A 1 228 ? 37.335 1.062 0.266 1.00 61.00 228 LYS A O 1
ATOM 1739 N N . ARG A 1 229 ? 35.703 2.572 -0.042 1.00 55.16 229 ARG A N 1
ATOM 1740 C CA . ARG A 1 229 ? 36.525 3.774 0.113 1.00 55.16 229 ARG A CA 1
ATOM 1741 C C . ARG A 1 229 ? 35.794 4.726 1.038 1.00 55.16 229 ARG A C 1
ATOM 1743 O O . ARG A 1 229 ? 34.664 5.105 0.762 1.00 55.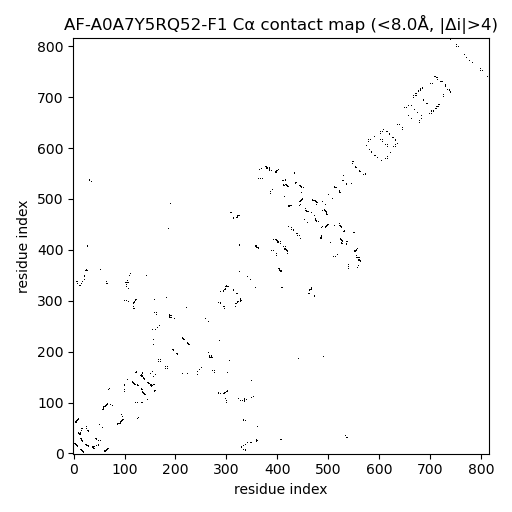16 229 ARG A O 1
ATOM 1750 N N . ARG A 1 230 ? 36.435 5.104 2.147 1.00 46.44 230 ARG A N 1
ATOM 1751 C CA . ARG A 1 230 ? 35.886 6.110 3.065 1.00 46.44 230 ARG A CA 1
ATOM 1752 C C . ARG A 1 230 ? 35.550 7.362 2.235 1.00 46.44 230 ARG A C 1
ATOM 1754 O O . ARG A 1 230 ? 36.452 7.831 1.531 1.00 46.44 230 ARG A O 1
ATOM 1761 N N . PRO A 1 231 ? 34.319 7.904 2.290 1.00 46.94 231 PRO A N 1
ATOM 1762 C CA . PRO A 1 231 ? 34.061 9.226 1.736 1.00 46.94 231 PRO A CA 1
ATOM 1763 C C . PRO A 1 231 ? 35.102 10.202 2.303 1.00 46.94 231 PRO A C 1
ATOM 1765 O O . PRO A 1 231 ? 35.564 10.018 3.435 1.00 46.94 231 PRO A O 1
ATOM 1768 N N . LEU A 1 232 ? 35.527 11.185 1.500 1.00 37.44 232 LEU A N 1
ATOM 1769 C CA . LEU A 1 232 ? 36.474 12.236 1.906 1.00 37.44 232 LEU A CA 1
ATOM 1770 C C . LEU A 1 232 ? 36.166 12.740 3.332 1.00 37.44 232 LEU A C 1
ATOM 1772 O O . LEU A 1 232 ? 34.996 12.774 3.709 1.00 37.44 232 LEU A O 1
ATOM 1776 N N . PRO A 1 233 ? 37.185 13.115 4.131 1.00 32.94 233 PRO A N 1
ATOM 1777 C CA . PRO A 1 233 ? 37.021 13.373 5.558 1.00 32.94 233 PRO A CA 1
ATOM 1778 C C . PRO A 1 233 ? 36.010 14.500 5.770 1.00 32.94 233 PRO A C 1
ATOM 1780 O O . PRO A 1 233 ? 36.317 15.666 5.540 1.00 32.94 233 PRO A O 1
ATOM 1783 N N . TYR A 1 234 ? 34.800 14.141 6.190 1.00 37.84 234 TYR A N 1
ATOM 1784 C CA . TYR A 1 234 ? 33.741 15.091 6.489 1.00 37.84 234 TYR A CA 1
ATOM 1785 C C . TYR A 1 234 ? 33.624 15.250 7.999 1.00 37.84 234 TYR A C 1
ATOM 1787 O O . TYR A 1 234 ? 33.635 14.281 8.762 1.00 37.84 234 TYR A O 1
ATOM 1795 N N . THR A 1 235 ? 33.586 16.503 8.433 1.00 30.02 235 THR A N 1
ATOM 1796 C CA . THR A 1 235 ? 33.529 16.889 9.837 1.00 30.02 235 THR A CA 1
ATOM 1797 C C . THR A 1 235 ? 32.195 16.468 10.437 1.00 30.02 235 THR A C 1
ATOM 1799 O O . THR A 1 235 ? 31.152 17.023 10.097 1.00 30.02 235 THR A O 1
ATOM 1802 N N . TYR A 1 236 ? 32.247 15.503 11.352 1.00 34.25 236 TYR A N 1
ATOM 1803 C CA . TYR A 1 236 ? 31.186 15.241 12.317 1.00 34.25 236 TYR A CA 1
ATOM 1804 C C . TYR A 1 236 ? 31.047 16.475 13.220 1.00 34.25 236 TYR A C 1
ATOM 1806 O O . TYR A 1 236 ? 31.797 16.624 14.184 1.00 34.25 236 TYR A O 1
ATOM 1814 N N . ASP A 1 237 ? 30.131 17.390 12.900 1.00 33.81 237 ASP A N 1
ATOM 1815 C CA . ASP A 1 237 ? 29.749 18.438 13.844 1.00 33.81 237 ASP A CA 1
ATOM 1816 C C . ASP A 1 237 ? 28.717 17.872 14.826 1.00 33.81 237 ASP A C 1
ATOM 1818 O O . ASP A 1 237 ? 27.581 17.560 14.472 1.00 33.81 237 ASP A O 1
ATOM 1822 N N . LEU A 1 238 ? 29.133 17.744 16.086 1.00 32.38 238 LEU A N 1
ATOM 1823 C CA . LEU A 1 238 ? 28.326 17.277 17.215 1.00 32.38 238 LEU A CA 1
ATOM 1824 C C . LEU A 1 238 ? 27.199 18.257 17.609 1.00 32.38 238 LEU A C 1
ATOM 1826 O O . LEU A 1 238 ? 26.534 18.033 18.619 1.00 32.38 238 LEU A O 1
ATOM 1830 N N . ARG A 1 239 ? 26.973 19.344 16.854 1.00 28.98 239 ARG A N 1
ATOM 1831 C CA . ARG A 1 239 ? 25.972 20.380 17.162 1.00 28.98 239 ARG A CA 1
ATOM 1832 C C . ARG A 1 239 ? 24.791 20.504 16.193 1.00 28.98 239 ARG A C 1
ATOM 1834 O O . ARG A 1 239 ? 23.973 21.400 16.378 1.00 28.98 239 ARG A O 1
ATOM 1841 N N . GLY A 1 240 ? 24.605 19.593 15.237 1.00 33.75 240 GLY A N 1
ATOM 1842 C CA . GLY A 1 240 ? 23.397 19.619 14.406 1.00 33.75 240 GLY A CA 1
ATOM 1843 C C . GLY A 1 240 ? 23.169 18.354 13.591 1.00 33.75 240 GLY A C 1
ATOM 1844 O O . GLY A 1 240 ? 23.864 18.106 12.614 1.00 33.75 240 GLY A O 1
ATOM 1845 N N . PHE A 1 241 ? 22.138 17.589 13.952 1.00 35.62 241 PHE A N 1
ATOM 1846 C CA . PHE A 1 241 ? 21.569 16.499 13.152 1.00 35.62 241 PHE A CA 1
ATOM 1847 C C . PHE A 1 241 ? 20.877 17.048 11.880 1.00 35.62 241 PHE A C 1
ATOM 1849 O O . PHE A 1 241 ? 19.657 16.994 11.764 1.00 35.62 241 PHE A O 1
ATOM 1856 N N . ARG A 1 242 ? 21.626 17.608 10.919 1.00 39.16 242 ARG A N 1
ATOM 1857 C CA . ARG A 1 242 ? 21.123 17.846 9.551 1.00 39.16 242 ARG A CA 1
ATOM 1858 C C . ARG A 1 242 ? 21.735 16.820 8.595 1.00 39.16 242 ARG A C 1
ATOM 1860 O O . ARG A 1 242 ? 22.922 16.871 8.310 1.00 39.16 242 ARG A O 1
ATOM 1867 N N . ASP A 1 243 ? 20.9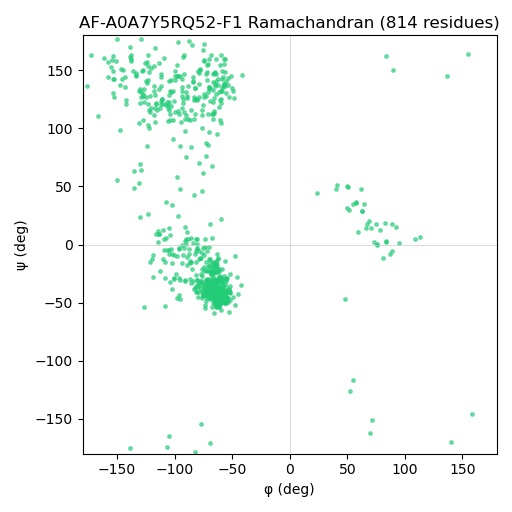13 15.860 8.176 1.00 47.31 243 ASP A N 1
ATOM 1868 C CA . ASP A 1 243 ? 20.756 15.272 6.830 1.00 47.31 243 ASP A CA 1
ATOM 1869 C C . ASP A 1 243 ? 21.913 15.331 5.794 1.00 47.31 243 ASP A C 1
ATOM 1871 O O . ASP A 1 243 ? 21.674 15.566 4.610 1.00 47.31 243 ASP A O 1
ATOM 1875 N N . ASN A 1 244 ? 23.165 15.050 6.171 1.00 47.34 244 ASN A N 1
ATOM 1876 C CA . ASN A 1 244 ? 24.291 15.064 5.217 1.00 47.34 244 ASN A CA 1
ATOM 1877 C C . ASN A 1 244 ? 24.220 13.959 4.135 1.00 47.34 244 ASN A C 1
ATOM 1879 O O . ASN A 1 244 ? 24.656 14.185 3.012 1.00 47.34 244 ASN A O 1
ATOM 1883 N N . VAL A 1 245 ? 23.594 12.802 4.404 1.00 50.03 245 VAL A N 1
ATOM 1884 C CA . VAL A 1 245 ? 23.474 11.690 3.427 1.00 50.03 245 VAL A CA 1
ATOM 1885 C C . VAL A 1 245 ? 22.745 12.119 2.148 1.00 50.03 245 VAL A C 1
ATOM 1887 O O . VAL A 1 245 ? 23.141 11.769 1.031 1.00 50.03 245 VAL A O 1
ATOM 1890 N N . TYR A 1 246 ? 21.666 12.883 2.325 1.00 52.84 246 TYR A N 1
ATOM 1891 C CA . TYR A 1 246 ? 20.785 13.327 1.249 1.00 52.84 246 TYR A CA 1
ATOM 1892 C C . TYR A 1 246 ? 21.457 14.388 0.391 1.00 52.84 246 TYR A C 1
ATOM 1894 O O . TYR A 1 246 ? 21.403 14.307 -0.833 1.00 52.84 246 TYR A O 1
ATOM 1902 N N . GLU A 1 247 ? 22.121 15.349 1.032 1.00 53.50 247 GLU A N 1
ATOM 1903 C CA . GLU A 1 247 ? 22.821 16.434 0.354 1.00 53.50 247 GLU A CA 1
ATOM 1904 C C . GLU A 1 247 ? 24.063 15.921 -0.390 1.00 53.50 247 GLU A C 1
ATOM 1906 O O . GLU A 1 247 ? 24.329 16.351 -1.509 1.00 53.50 247 GLU A O 1
ATOM 1911 N N . ASP A 1 248 ? 24.781 14.942 0.164 1.00 53.53 248 ASP A N 1
ATOM 1912 C CA . ASP A 1 248 ? 25.978 14.378 -0.463 1.00 53.53 248 ASP A CA 1
ATOM 1913 C C . ASP A 1 248 ? 25.644 13.445 -1.636 1.00 53.53 248 ASP A C 1
ATOM 1915 O O . ASP A 1 248 ? 26.236 13.571 -2.713 1.00 53.53 248 ASP A O 1
ATOM 1919 N N . THR A 1 249 ? 24.639 12.573 -1.488 1.00 53.34 249 THR A N 1
ATOM 1920 C CA . THR A 1 249 ? 24.135 11.749 -2.605 1.00 53.34 249 THR A CA 1
ATOM 1921 C C . THR A 1 249 ? 23.573 12.644 -3.707 1.00 53.34 249 THR A C 1
ATOM 1923 O O . THR A 1 249 ? 23.898 12.472 -4.883 1.00 53.34 249 THR A O 1
ATOM 1926 N N . ARG A 1 250 ? 22.806 13.676 -3.331 1.00 55.59 250 ARG A N 1
ATOM 1927 C CA . ARG A 1 250 ? 22.306 14.692 -4.259 1.00 55.59 250 ARG A CA 1
ATOM 1928 C C . ARG A 1 250 ? 23.443 15.417 -4.965 1.00 55.59 250 ARG A C 1
ATOM 1930 O O . ARG A 1 250 ? 23.373 15.532 -6.175 1.00 55.59 250 ARG A O 1
ATOM 1937 N N . ARG A 1 251 ? 24.496 15.869 -4.279 1.00 59.09 251 ARG A N 1
ATOM 1938 C CA . ARG A 1 251 ? 25.645 16.549 -4.909 1.00 59.09 251 ARG A CA 1
ATOM 1939 C C . ARG A 1 251 ? 26.354 15.668 -5.930 1.00 59.09 251 ARG A C 1
ATOM 1941 O O . ARG A 1 251 ? 26.764 16.172 -6.974 1.00 59.09 251 ARG A O 1
ATOM 1948 N N . ILE A 1 252 ? 26.469 14.366 -5.664 1.00 55.91 252 ILE A N 1
ATOM 1949 C CA . ILE A 1 252 ? 27.032 13.406 -6.621 1.00 55.91 252 ILE A CA 1
ATOM 1950 C C . ILE A 1 252 ? 26.139 13.332 -7.864 1.00 55.91 252 ILE A C 1
ATOM 1952 O O . ILE A 1 252 ? 26.638 13.518 -8.974 1.00 55.91 252 ILE A O 1
ATOM 1956 N N . VAL A 1 253 ? 24.824 13.170 -7.704 1.00 55.25 253 VAL A N 1
ATOM 1957 C CA . VAL A 1 253 ? 23.907 13.103 -8.854 1.00 55.25 253 VAL A CA 1
ATOM 1958 C C . VAL A 1 253 ? 23.782 14.446 -9.569 1.00 55.25 253 VAL A C 1
ATOM 1960 O O . VAL A 1 253 ? 23.829 14.487 -10.788 1.00 55.25 253 VAL A O 1
ATOM 1963 N N . GLU A 1 254 ? 23.703 15.564 -8.854 1.00 57.84 254 GLU A N 1
ATOM 1964 C CA . GLU A 1 254 ? 23.734 16.907 -9.432 1.00 57.84 254 GLU A CA 1
ATOM 1965 C C . GLU A 1 254 ? 25.020 17.143 -10.213 1.00 57.84 254 GLU A C 1
ATOM 1967 O O . GLU A 1 254 ? 24.978 17.793 -11.251 1.00 57.84 254 GLU A O 1
ATOM 1972 N N . SER A 1 255 ? 26.162 16.625 -9.751 1.00 56.91 255 SER A N 1
ATOM 1973 C CA . SER A 1 255 ? 27.408 16.706 -10.511 1.00 56.91 255 SER A CA 1
ATOM 1974 C C . SER A 1 255 ? 27.332 15.887 -11.802 1.00 56.91 255 SER A C 1
ATOM 1976 O O . SER A 1 255 ? 27.787 16.364 -12.834 1.00 56.91 255 SER A O 1
ATOM 1978 N N . MET A 1 256 ? 26.668 14.725 -11.790 1.00 52.81 256 MET A N 1
ATOM 1979 C CA . MET A 1 256 ? 26.402 13.922 -12.992 1.00 52.81 256 MET A CA 1
ATOM 1980 C C . MET A 1 256 ? 25.397 14.605 -13.938 1.00 52.81 256 MET A C 1
ATOM 1982 O O . MET A 1 256 ? 25.609 14.634 -15.146 1.00 52.81 256 MET A O 1
ATOM 1986 N N . VAL A 1 257 ? 24.338 15.220 -13.403 1.00 54.28 257 VAL A N 1
ATOM 1987 C CA . VAL A 1 257 ? 23.295 15.933 -14.166 1.00 54.28 257 VAL A CA 1
ATOM 1988 C C . VAL A 1 257 ? 23.819 17.246 -14.750 1.00 54.28 257 VAL A C 1
ATOM 1990 O O . VAL A 1 257 ? 23.521 17.568 -15.899 1.00 54.28 257 VAL A O 1
ATOM 1993 N N . LYS A 1 258 ? 24.672 17.979 -14.019 1.00 52.50 258 LYS A N 1
ATOM 1994 C CA . LYS A 1 258 ? 25.357 19.189 -14.511 1.00 52.50 258 LYS A CA 1
ATOM 1995 C C . LYS A 1 258 ? 26.287 18.902 -15.692 1.00 52.50 258 LYS A C 1
ATOM 1997 O O . LYS A 1 258 ? 26.543 19.811 -16.474 1.00 52.50 258 LYS A O 1
ATOM 2002 N N . LEU A 1 259 ? 26.768 17.666 -15.844 1.00 49.19 259 LEU A N 1
ATOM 2003 C CA . LEU A 1 259 ? 27.596 17.255 -16.981 1.00 49.19 259 LEU A CA 1
ATOM 2004 C C . LEU A 1 259 ? 26.779 16.980 -18.258 1.00 49.19 259 LEU A C 1
ATOM 2006 O O . LEU A 1 259 ? 27.380 16.855 -19.322 1.00 49.19 259 LEU A O 1
ATOM 2010 N N . ALA A 1 260 ? 25.442 16.888 -18.189 1.00 52.62 260 ALA A N 1
ATOM 2011 C CA . ALA A 1 260 ? 24.575 16.573 -19.336 1.00 52.62 260 ALA A CA 1
ATOM 2012 C C . ALA A 1 260 ? 23.161 17.203 -19.250 1.00 52.62 260 ALA A C 1
ATOM 2014 O O . ALA A 1 260 ? 22.159 16.481 -19.317 1.00 52.62 260 ALA A O 1
ATOM 2015 N N . PRO A 1 261 ? 23.025 18.532 -19.082 1.00 58.03 261 PRO A N 1
ATOM 2016 C CA . PRO A 1 261 ? 21.713 19.156 -18.946 1.00 58.03 261 PRO A CA 1
ATOM 2017 C C . PRO A 1 261 ? 20.849 18.913 -20.195 1.00 58.03 261 PRO A C 1
ATOM 2019 O O . PRO A 1 261 ? 21.243 19.256 -21.308 1.00 58.03 261 PRO A O 1
ATOM 2022 N N . GLY A 1 262 ? 19.660 18.333 -19.999 1.00 60.78 262 GLY A N 1
ATOM 2023 C CA . GLY A 1 262 ? 18.660 18.118 -21.053 1.00 60.78 262 GLY A CA 1
ATOM 2024 C C . GLY A 1 262 ? 18.672 16.745 -21.739 1.00 60.78 262 GLY A C 1
ATOM 2025 O O . GLY A 1 262 ? 17.842 16.523 -22.617 1.00 60.78 262 GLY A O 1
ATOM 2026 N N . ASP A 1 263 ? 19.549 15.809 -21.356 1.00 69.25 263 ASP A N 1
ATOM 2027 C CA . ASP A 1 263 ? 19.517 14.445 -21.906 1.00 69.25 263 ASP A CA 1
ATOM 2028 C C . ASP A 1 263 ? 18.489 13.558 -21.178 1.00 69.25 263 ASP A C 1
ATOM 2030 O O . ASP A 1 263 ? 18.706 13.115 -20.048 1.00 69.25 263 ASP A O 1
ATOM 2034 N N . GLU A 1 264 ? 17.378 13.237 -21.846 1.00 74.00 264 GLU A N 1
ATOM 2035 C CA . GLU A 1 264 ? 16.318 12.370 -21.307 1.00 74.00 264 GLU A CA 1
ATOM 2036 C C . GLU A 1 264 ? 16.768 10.926 -21.002 1.00 74.00 264 GLU A C 1
ATOM 2038 O O . GLU A 1 264 ? 16.025 10.161 -20.373 1.00 74.00 264 GLU A O 1
ATOM 2043 N N . ARG A 1 265 ? 17.957 10.509 -21.457 1.00 75.31 265 ARG A N 1
ATOM 2044 C CA . ARG A 1 265 ? 18.535 9.187 -21.162 1.00 75.31 265 ARG A CA 1
ATOM 2045 C C . ARG A 1 265 ? 19.183 9.143 -19.784 1.00 75.31 265 ARG A C 1
ATOM 2047 O O . ARG A 1 265 ? 19.162 8.088 -19.153 1.00 75.31 265 ARG A O 1
ATOM 2054 N N . LEU A 1 266 ? 19.720 10.264 -19.298 1.00 73.88 266 LEU A N 1
ATOM 2055 C CA . LEU A 1 266 ? 20.466 10.296 -18.042 1.00 73.88 266 LEU A CA 1
ATOM 2056 C C . LEU A 1 266 ? 19.594 9.922 -16.825 1.00 73.88 266 LEU A C 1
ATOM 2058 O O . LEU A 1 266 ? 20.005 9.028 -16.088 1.00 73.88 266 LEU A O 1
ATOM 2062 N N . PRO A 1 267 ? 18.378 10.475 -16.624 1.00 78.06 267 PRO A N 1
ATOM 2063 C CA . PRO A 1 267 ? 17.486 10.044 -15.541 1.00 78.06 267 PRO A CA 1
ATOM 2064 C C . PRO A 1 267 ? 17.193 8.540 -15.523 1.00 78.06 267 PRO A C 1
ATOM 2066 O O . PRO A 1 267 ? 17.161 7.913 -14.464 1.00 78.06 267 PRO A O 1
ATOM 2069 N N . LYS A 1 268 ? 16.995 7.952 -16.708 1.00 83.94 268 LYS A N 1
ATOM 2070 C CA . LYS A 1 268 ? 16.710 6.521 -16.879 1.00 83.94 268 LYS A CA 1
ATOM 2071 C C . LYS A 1 268 ? 17.920 5.681 -16.484 1.00 83.94 268 LYS A C 1
ATOM 2073 O O . LYS A 1 268 ? 17.778 4.696 -15.767 1.00 83.94 268 LYS A O 1
ATOM 2078 N N . LEU A 1 269 ? 19.108 6.111 -16.907 1.00 77.31 269 LEU A N 1
ATOM 2079 C CA . LEU A 1 269 ? 20.373 5.466 -16.582 1.00 77.31 269 LEU A CA 1
ATOM 2080 C C . LEU A 1 269 ? 20.682 5.536 -15.077 1.00 77.31 269 LEU A C 1
ATOM 2082 O O . LEU A 1 269 ? 20.983 4.516 -14.466 1.00 77.31 269 LEU A O 1
ATOM 2086 N N . VAL A 1 270 ? 20.528 6.713 -14.460 1.00 77.69 270 VAL A N 1
ATOM 2087 C CA . VAL A 1 270 ? 20.694 6.913 -13.008 1.00 77.69 270 VAL A CA 1
ATOM 2088 C C . VAL A 1 270 ? 19.788 5.966 -12.222 1.00 77.69 270 VAL A C 1
ATOM 2090 O O . VAL A 1 270 ? 20.247 5.316 -11.282 1.00 77.69 270 VAL A O 1
ATOM 2093 N N . MET A 1 271 ? 18.519 5.837 -12.625 1.00 86.62 271 MET A N 1
ATOM 2094 C CA . MET A 1 271 ? 17.594 4.935 -11.940 1.00 86.62 271 MET A CA 1
ATOM 2095 C C . MET A 1 271 ? 17.882 3.456 -12.176 1.00 86.62 271 MET A C 1
ATOM 2097 O O . MET A 1 271 ? 17.725 2.670 -11.243 1.00 86.62 271 MET A O 1
ATOM 2101 N N . TYR A 1 272 ? 18.334 3.071 -13.370 1.00 85.19 272 TYR A N 1
ATOM 2102 C CA . TYR A 1 272 ? 18.811 1.712 -13.634 1.00 85.19 272 TYR A CA 1
ATOM 2103 C C . TYR A 1 272 ? 19.941 1.323 -12.670 1.00 85.19 272 TYR A C 1
ATOM 2105 O O . TYR A 1 272 ? 19.865 0.288 -12.008 1.00 85.19 272 TYR A O 1
ATOM 2113 N N . PHE A 1 273 ? 20.935 2.194 -12.501 1.00 78.56 273 PHE A N 1
ATOM 2114 C CA . PHE A 1 273 ? 22.050 1.965 -11.582 1.00 78.56 273 PHE A CA 1
ATOM 2115 C C . PHE A 1 273 ? 21.634 1.955 -10.112 1.00 78.56 273 PHE A C 1
ATOM 2117 O O . PHE A 1 273 ? 22.039 1.065 -9.364 1.00 78.56 273 PHE A O 1
ATOM 2124 N N . ALA A 1 274 ? 20.784 2.897 -9.696 1.00 82.50 274 ALA A N 1
ATOM 2125 C CA . ALA A 1 274 ? 20.262 2.923 -8.332 1.00 82.50 274 ALA A CA 1
ATOM 2126 C C . ALA A 1 274 ? 19.501 1.631 -7.990 1.00 82.50 274 ALA A C 1
ATOM 2128 O O . ALA A 1 274 ? 19.657 1.093 -6.893 1.00 82.50 274 ALA A O 1
ATOM 2129 N N . GLN A 1 275 ? 18.718 1.111 -8.940 1.00 90.44 275 GLN A N 1
ATOM 2130 C CA . GLN A 1 275 ? 18.004 -0.156 -8.805 1.00 90.44 275 GLN A CA 1
ATOM 2131 C C . GLN A 1 275 ? 18.968 -1.343 -8.702 1.00 90.44 275 GLN A C 1
ATOM 2133 O O . GLN A 1 275 ? 18.869 -2.097 -7.735 1.00 90.44 275 GLN A O 1
ATOM 2138 N N . ARG A 1 276 ? 19.970 -1.440 -9.587 1.00 84.94 276 ARG A N 1
ATOM 2139 C CA . ARG A 1 276 ? 20.983 -2.508 -9.525 1.00 84.94 276 ARG A CA 1
ATOM 2140 C C . ARG A 1 276 ? 21.776 -2.505 -8.223 1.00 84.94 276 ARG A C 1
ATOM 2142 O O . ARG A 1 276 ? 22.009 -3.573 -7.657 1.00 84.94 276 ARG A O 1
ATOM 2149 N N . TRP A 1 277 ? 22.180 -1.331 -7.734 1.00 82.88 277 TRP A N 1
ATOM 2150 C CA . TRP A 1 277 ? 22.855 -1.218 -6.441 1.00 82.88 277 TRP A CA 1
ATOM 2151 C C . TRP A 1 277 ? 21.945 -1.703 -5.313 1.00 82.88 277 TRP A C 1
ATOM 2153 O O . TRP A 1 277 ? 22.339 -2.583 -4.552 1.00 82.88 277 TRP A O 1
ATOM 2163 N N . PHE A 1 278 ? 20.707 -1.205 -5.254 1.00 88.12 278 PHE A N 1
ATOM 2164 C CA . PHE A 1 278 ? 19.732 -1.592 -4.233 1.00 88.12 278 PHE A CA 1
ATOM 2165 C C . PHE A 1 278 ? 19.522 -3.114 -4.202 1.00 88.12 278 PHE A C 1
ATOM 2167 O O . PHE A 1 278 ? 19.563 -3.729 -3.136 1.00 88.12 278 PHE A O 1
ATOM 2174 N N . GLU A 1 279 ? 19.341 -3.735 -5.371 1.00 90.69 279 GLU A N 1
ATOM 2175 C CA . GLU A 1 279 ? 19.179 -5.184 -5.509 1.00 90.69 279 GLU A CA 1
ATOM 2176 C C . GLU A 1 279 ? 20.428 -5.939 -5.065 1.00 90.69 279 GLU A C 1
ATOM 2178 O O . GLU A 1 279 ? 20.322 -6.843 -4.240 1.00 90.69 279 GLU A O 1
ATOM 2183 N N . LYS A 1 280 ? 21.613 -5.556 -5.558 1.00 85.12 280 LYS A N 1
ATOM 2184 C CA . LYS A 1 280 ? 22.888 -6.189 -5.190 1.00 85.12 280 LYS A CA 1
ATOM 2185 C C . LYS A 1 280 ? 23.069 -6.204 -3.675 1.00 85.12 280 LYS A C 1
ATOM 2187 O O . LYS A 1 280 ? 23.351 -7.257 -3.104 1.00 85.12 280 LYS A O 1
ATOM 2192 N N . GLN A 1 281 ? 22.875 -5.059 -3.026 1.00 84.25 281 GLN A N 1
ATOM 2193 C CA . GLN A 1 281 ? 23.037 -4.938 -1.582 1.00 84.25 281 GLN A CA 1
ATOM 2194 C C . GLN A 1 281 ? 22.026 -5.801 -0.820 1.00 84.25 281 GLN A C 1
ATOM 2196 O O . GLN A 1 281 ? 22.420 -6.591 0.037 1.00 84.25 281 GLN A O 1
ATOM 2201 N N . LEU A 1 282 ? 20.735 -5.718 -1.163 1.00 90.69 282 LEU A N 1
ATOM 2202 C CA . LEU A 1 282 ? 19.691 -6.524 -0.523 1.00 90.69 282 LEU A CA 1
ATOM 2203 C C . LEU A 1 282 ? 19.973 -8.025 -0.659 1.00 90.69 282 LEU A C 1
ATOM 2205 O O . LEU A 1 282 ? 19.931 -8.751 0.335 1.00 90.69 282 LEU A O 1
ATOM 2209 N N . LEU A 1 283 ? 20.281 -8.487 -1.873 1.00 91.38 283 LEU A N 1
ATOM 2210 C CA . LEU A 1 283 ? 20.544 -9.897 -2.151 1.00 91.38 283 LEU A CA 1
ATOM 2211 C C . LEU A 1 283 ? 21.759 -10.400 -1.382 1.00 91.38 283 LEU A C 1
ATOM 2213 O O . LEU A 1 283 ? 21.695 -11.477 -0.801 1.00 91.38 283 LEU A O 1
ATOM 2217 N N . THR A 1 284 ? 22.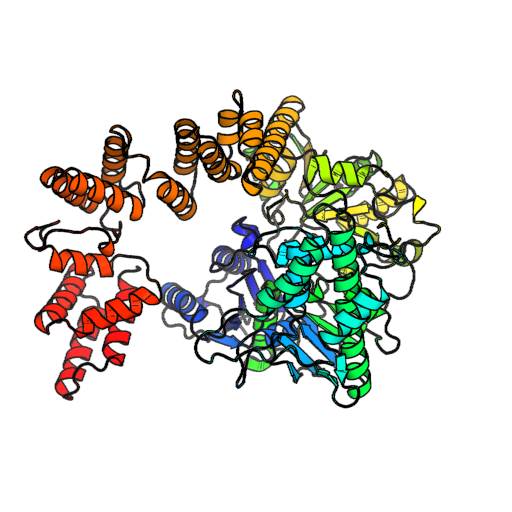824 -9.601 -1.312 1.00 86.94 284 THR A N 1
ATOM 2218 C CA . THR A 1 284 ? 24.045 -9.987 -0.600 1.00 86.94 284 THR A CA 1
ATOM 2219 C C . THR A 1 284 ? 23.783 -10.084 0.909 1.00 86.94 284 THR A C 1
ATOM 2221 O O . THR A 1 284 ? 24.219 -11.051 1.537 1.00 86.94 284 THR A O 1
ATOM 2224 N N . VAL A 1 285 ? 23.012 -9.149 1.498 1.00 88.44 285 VAL A N 1
ATOM 2225 C CA . VAL A 1 285 ? 22.625 -9.213 2.924 1.00 88.44 285 VAL A CA 1
ATOM 2226 C C . VAL A 1 285 ? 21.819 -10.486 3.165 1.00 88.44 285 VAL A C 1
ATOM 2228 O O . VAL A 1 285 ? 22.154 -11.286 4.041 1.00 88.44 285 VAL A O 1
ATOM 2231 N N . VAL A 1 286 ? 20.753 -10.687 2.389 1.00 93.00 286 VAL A N 1
ATOM 2232 C CA . VAL A 1 286 ? 19.848 -11.822 2.584 1.00 93.00 286 VAL A CA 1
ATOM 2233 C C . VAL A 1 286 ? 20.599 -13.134 2.398 1.00 93.00 286 VAL A C 1
ATOM 2235 O O . VAL A 1 286 ? 20.501 -14.006 3.258 1.00 93.00 286 VAL A O 1
ATOM 2238 N N . GLU A 1 287 ? 21.396 -13.273 1.340 1.00 90.94 287 GLU A N 1
ATOM 2239 C CA . GLU A 1 287 ? 22.147 -14.492 1.052 1.00 90.94 287 GLU A CA 1
ATOM 2240 C C . GLU A 1 287 ? 23.166 -14.817 2.155 1.00 90.94 287 GLU A C 1
ATOM 2242 O O . GLU A 1 287 ? 23.247 -15.968 2.592 1.00 90.94 287 GLU A O 1
ATOM 2247 N N . HIS A 1 288 ? 23.910 -13.821 2.647 1.00 89.81 288 HIS A N 1
ATOM 2248 C CA . HIS A 1 288 ? 24.861 -14.012 3.742 1.00 89.81 288 HIS A CA 1
ATOM 2249 C C . HIS A 1 288 ? 24.154 -14.486 5.020 1.00 89.81 288 HIS A C 1
ATOM 2251 O O . HIS A 1 288 ? 24.527 -15.506 5.606 1.00 89.81 288 HIS A O 1
ATOM 2257 N N . TRP A 1 289 ? 23.118 -13.767 5.461 1.00 91.88 289 TRP A N 1
ATOM 2258 C CA . TRP A 1 289 ? 22.501 -14.005 6.768 1.00 91.88 289 TRP A CA 1
ATOM 2259 C C . TRP A 1 289 ? 21.620 -15.255 6.807 1.00 91.88 289 TRP A C 1
ATOM 2261 O O . TRP A 1 289 ? 21.608 -15.956 7.820 1.00 91.88 289 TRP A O 1
ATOM 2271 N N . THR A 1 290 ? 20.953 -15.599 5.705 1.00 94.50 290 THR A N 1
ATOM 2272 C CA . THR A 1 290 ? 20.229 -16.878 5.581 1.00 94.50 290 THR A CA 1
ATOM 2273 C C . THR A 1 290 ? 21.182 -18.075 5.668 1.00 94.50 290 THR A C 1
ATOM 2275 O O . THR A 1 290 ? 20.885 -19.028 6.389 1.00 94.50 290 THR A O 1
ATOM 2278 N N . LYS A 1 291 ? 22.367 -18.014 5.033 1.00 92.56 291 LYS A N 1
ATOM 2279 C CA . LYS A 1 291 ? 23.416 -19.046 5.173 1.00 92.56 291 LYS A CA 1
ATOM 2280 C C . LYS A 1 291 ? 23.971 -19.100 6.596 1.00 92.56 291 LYS A C 1
ATOM 2282 O O . LYS A 1 291 ? 24.020 -20.174 7.189 1.00 92.56 291 LYS A O 1
ATOM 2287 N N . LYS A 1 292 ? 24.351 -17.947 7.158 1.00 91.31 292 LYS A N 1
ATOM 2288 C CA . LYS A 1 292 ? 24.971 -17.837 8.490 1.00 91.31 292 LYS A CA 1
ATOM 2289 C C . LYS A 1 292 ? 24.068 -18.345 9.613 1.00 91.31 292 LYS A C 1
ATOM 2291 O O . LYS A 1 292 ? 24.560 -18.968 10.549 1.00 91.31 292 LYS A O 1
ATOM 2296 N N . LEU A 1 293 ? 22.761 -18.095 9.522 1.00 93.06 293 LEU A N 1
ATOM 2297 C CA . LEU A 1 293 ? 21.780 -18.507 10.532 1.00 93.06 293 LEU A CA 1
ATOM 2298 C C . LEU A 1 293 ? 21.062 -19.821 10.208 1.00 93.06 293 LEU A C 1
ATOM 2300 O O . LEU A 1 293 ? 20.252 -20.284 11.016 1.00 93.06 293 LEU A O 1
ATOM 2304 N N . ASN A 1 294 ? 21.338 -20.416 9.043 1.00 95.38 294 ASN A N 1
ATOM 2305 C CA . ASN A 1 294 ? 20.613 -21.570 8.515 1.00 95.38 294 ASN A CA 1
ATOM 2306 C C . ASN A 1 294 ? 19.084 -21.346 8.527 1.00 95.38 294 ASN A C 1
ATOM 2308 O O . ASN A 1 294 ? 18.312 -22.152 9.051 1.00 95.38 294 ASN A O 1
ATOM 2312 N N . LEU A 1 295 ? 18.653 -20.200 7.995 1.00 96.69 295 LEU A N 1
ATOM 2313 C CA . LEU A 1 295 ? 17.249 -19.802 7.874 1.00 96.69 295 LEU A CA 1
ATOM 2314 C C . LEU A 1 295 ? 16.900 -19.691 6.396 1.00 96.69 295 LEU A C 1
ATOM 2316 O O . LEU A 1 295 ? 17.517 -18.905 5.687 1.00 96.69 295 LEU A O 1
ATOM 2320 N N . ARG A 1 296 ? 15.907 -20.461 5.943 1.00 96.06 296 ARG A N 1
ATOM 2321 C CA . ARG A 1 296 ? 15.492 -20.494 4.529 1.00 96.06 296 ARG A CA 1
ATOM 2322 C C . AR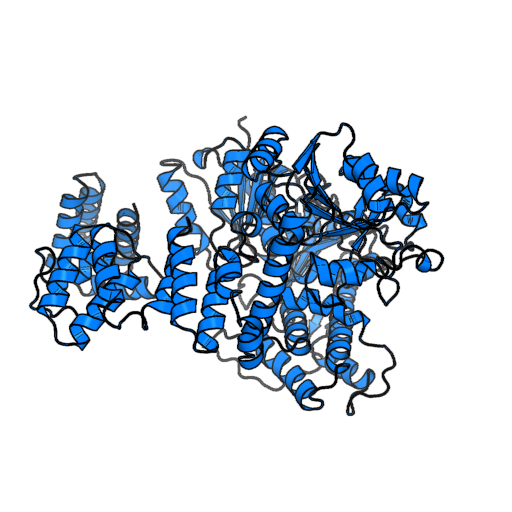G A 1 296 ? 14.216 -19.703 4.244 1.00 96.06 296 ARG A C 1
ATOM 2324 O O . ARG A 1 296 ? 13.878 -19.496 3.087 1.00 96.06 296 ARG A O 1
ATOM 2331 N N . ASN A 1 297 ? 13.526 -19.227 5.278 1.00 97.88 297 ASN A N 1
ATOM 2332 C CA . ASN A 1 297 ? 12.410 -18.299 5.117 1.00 97.88 297 ASN A CA 1
ATOM 2333 C C . ASN A 1 297 ? 12.870 -16.868 5.393 1.00 97.88 297 ASN A C 1
ATOM 2335 O O . ASN A 1 297 ? 13.650 -16.633 6.321 1.00 97.88 297 ASN A O 1
ATOM 2339 N N . VAL A 1 298 ? 12.356 -15.922 4.615 1.00 98.06 298 VAL A N 1
ATOM 2340 C CA . VAL A 1 298 ? 12.700 -14.502 4.686 1.00 98.06 298 VAL A CA 1
ATOM 2341 C C . VAL A 1 298 ? 11.429 -13.670 4.842 1.00 98.06 298 VAL A C 1
ATOM 2343 O O . VAL A 1 298 ? 10.453 -13.864 4.120 1.00 98.06 298 VAL A O 1
ATOM 2346 N N . CYS A 1 299 ? 11.454 -12.722 5.772 1.00 98.38 299 CYS A N 1
ATOM 2347 C CA . CYS A 1 299 ? 10.407 -11.733 5.993 1.00 98.38 299 CYS A CA 1
ATOM 2348 C C . CYS A 1 299 ? 10.968 -10.328 5.745 1.00 98.38 299 CYS A C 1
ATOM 2350 O O . CYS A 1 299 ? 11.988 -9.971 6.333 1.00 98.38 299 CYS A O 1
ATOM 2352 N N . LEU A 1 300 ? 10.309 -9.520 4.915 1.00 98.25 300 LEU A N 1
ATOM 2353 C CA . LEU A 1 300 ? 10.729 -8.147 4.603 1.00 98.25 300 LEU A CA 1
ATOM 2354 C C . LEU A 1 300 ? 9.663 -7.127 5.048 1.00 98.25 300 LEU A C 1
ATOM 2356 O O . LEU A 1 300 ? 8.470 -7.335 4.818 1.00 98.25 300 LEU A O 1
ATOM 2360 N N . ALA A 1 301 ? 10.104 -6.026 5.663 1.00 97.19 301 ALA A N 1
ATOM 2361 C CA . ALA A 1 301 ? 9.288 -4.858 6.027 1.00 97.19 301 ALA A CA 1
ATOM 2362 C C . ALA A 1 301 ? 10.126 -3.563 6.024 1.00 97.19 301 ALA A C 1
ATOM 2364 O O . ALA A 1 301 ? 11.337 -3.598 5.793 1.00 97.19 301 ALA A O 1
ATOM 2365 N N . GLY A 1 302 ? 9.488 -2.418 6.275 1.00 94.19 302 GLY A N 1
ATOM 2366 C CA . GLY A 1 302 ? 10.051 -1.085 6.052 1.00 94.19 302 GLY A CA 1
ATOM 2367 C C . GLY A 1 302 ? 9.753 -0.594 4.638 1.00 94.19 302 GLY A C 1
ATOM 2368 O O . GLY A 1 302 ? 9.617 -1.406 3.714 1.00 94.19 302 GLY A O 1
ATOM 2369 N N . GLY A 1 303 ? 9.634 0.724 4.440 1.00 91.81 303 GLY A N 1
ATOM 2370 C CA . GLY A 1 303 ? 9.142 1.309 3.184 1.00 91.81 303 GLY A CA 1
ATOM 2371 C C . GLY A 1 303 ? 9.900 0.847 1.934 1.00 91.81 303 GLY A C 1
ATOM 2372 O O . GLY A 1 303 ? 9.315 0.695 0.861 1.00 91.81 303 GLY A O 1
ATOM 2373 N N . CYS A 1 304 ? 11.181 0.505 2.080 1.00 93.56 304 CYS A N 1
ATOM 2374 C CA . CYS A 1 304 ? 12.019 -0.008 0.998 1.00 93.56 304 CYS A CA 1
ATOM 2375 C C . CYS A 1 304 ? 11.589 -1.393 0.487 1.00 93.56 304 CYS A C 1
ATOM 2377 O O . CYS A 1 304 ? 11.821 -1.721 -0.676 1.00 93.56 304 CYS A O 1
ATOM 2379 N N . SER A 1 305 ? 10.916 -2.197 1.311 1.00 95.69 305 SER A N 1
ATOM 2380 C CA . SER A 1 305 ? 10.382 -3.506 0.906 1.00 95.69 305 SER A CA 1
ATOM 2381 C C . SER A 1 305 ? 9.150 -3.408 -0.011 1.00 95.69 305 SER A C 1
ATOM 2383 O O . SER A 1 305 ? 8.686 -4.416 -0.537 1.00 95.69 305 SER A O 1
ATOM 2385 N N . LEU A 1 306 ? 8.664 -2.194 -0.312 1.00 94.62 306 LEU A N 1
ATOM 2386 C CA . LEU A 1 306 ? 7.736 -1.949 -1.425 1.00 94.62 306 LEU A CA 1
ATOM 2387 C C . LEU A 1 306 ? 8.413 -2.057 -2.809 1.00 94.62 306 LEU A C 1
ATOM 2389 O O . LEU A 1 306 ? 7.714 -1.985 -3.831 1.00 94.62 306 LEU A O 1
ATOM 2393 N N . ASN A 1 307 ? 9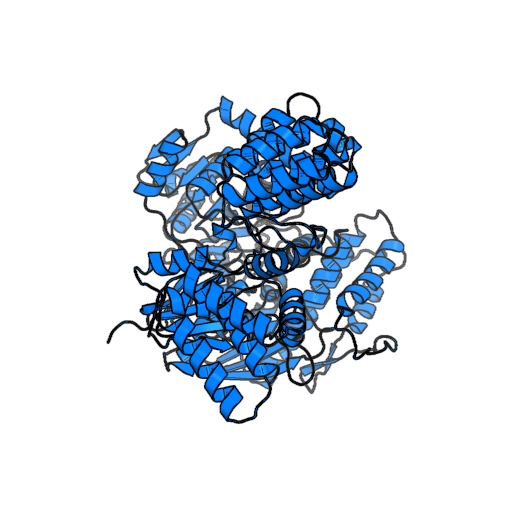.742 -2.234 -2.859 1.00 95.44 307 ASN A N 1
ATOM 2394 C CA . ASN A 1 307 ? 10.503 -2.496 -4.080 1.00 95.44 307 ASN A CA 1
ATOM 2395 C C . ASN A 1 307 ? 10.258 -3.932 -4.575 1.00 95.44 307 ASN A C 1
ATOM 2397 O O . ASN A 1 307 ? 10.985 -4.874 -4.259 1.00 95.44 307 ASN A O 1
ATOM 2401 N N . SER A 1 308 ? 9.206 -4.095 -5.378 1.00 94.44 308 SER A N 1
ATOM 2402 C CA . SER A 1 308 ? 8.770 -5.402 -5.877 1.00 94.44 308 SER A CA 1
ATOM 2403 C C . SER A 1 308 ? 9.781 -6.076 -6.809 1.00 94.44 308 SER A C 1
ATOM 2405 O O . SER A 1 308 ? 9.769 -7.299 -6.932 1.00 94.44 308 SER A O 1
ATOM 2407 N N . VAL A 1 309 ? 10.659 -5.298 -7.450 1.00 94.38 309 VAL A N 1
ATOM 2408 C CA . VAL A 1 309 ? 11.751 -5.823 -8.284 1.00 94.38 309 VAL A CA 1
ATOM 2409 C C . VAL A 1 309 ? 12.761 -6.553 -7.401 1.00 94.38 309 VAL A C 1
ATOM 2411 O O . VAL A 1 309 ? 12.977 -7.751 -7.569 1.00 94.38 309 VAL A O 1
ATOM 2414 N N . ALA A 1 310 ? 13.260 -5.880 -6.364 1.00 95.00 310 ALA A N 1
ATOM 2415 C CA . ALA A 1 310 ? 14.237 -6.457 -5.450 1.00 95.00 310 ALA A CA 1
ATOM 2416 C C . ALA A 1 310 ? 13.679 -7.671 -4.680 1.00 95.00 310 ALA A C 1
ATOM 2418 O O . ALA A 1 310 ? 14.356 -8.691 -4.556 1.00 95.00 310 ALA A O 1
ATOM 2419 N N . ASN A 1 311 ? 12.412 -7.616 -4.253 1.00 96.38 311 ASN A N 1
ATOM 2420 C CA . ASN A 1 311 ? 11.730 -8.751 -3.617 1.00 96.38 311 ASN A CA 1
ATOM 2421 C C . ASN A 1 311 ? 11.669 -9.992 -4.523 1.00 96.38 311 ASN A C 1
ATOM 2423 O O . ASN A 1 311 ? 11.777 -11.119 -4.044 1.00 96.38 311 ASN A O 1
ATOM 2427 N N . THR A 1 312 ? 11.499 -9.798 -5.835 1.00 95.56 312 THR A N 1
ATOM 2428 C CA . THR A 1 312 ? 11.444 -10.906 -6.803 1.00 95.56 312 THR A CA 1
ATOM 2429 C C . THR A 1 312 ? 12.775 -11.628 -6.877 1.00 95.56 312 THR A C 1
ATOM 2431 O O . THR A 1 312 ? 12.803 -12.855 -6.859 1.00 95.56 312 THR A O 1
ATOM 2434 N N . ASN A 1 313 ? 13.876 -10.879 -6.879 1.00 94.69 313 ASN A N 1
ATOM 2435 C CA . ASN A 1 313 ? 15.207 -11.471 -6.895 1.00 94.69 313 ASN A CA 1
ATOM 2436 C C . ASN A 1 313 ? 15.515 -12.193 -5.575 1.00 94.69 313 ASN A C 1
ATOM 2438 O O . ASN A 1 313 ? 16.130 -13.254 -5.597 1.00 94.69 313 ASN A O 1
ATOM 2442 N N . VAL A 1 314 ? 15.042 -11.673 -4.432 1.00 95.62 314 VAL A N 1
ATOM 2443 C CA . VAL A 1 314 ? 15.164 -12.367 -3.136 1.00 95.62 314 VAL A CA 1
ATOM 2444 C C . VAL A 1 314 ? 14.447 -13.717 -3.173 1.00 95.62 314 VAL A C 1
ATOM 2446 O O . VAL A 1 314 ? 15.005 -14.715 -2.727 1.00 95.62 314 VAL A O 1
ATOM 2449 N N . ALA A 1 315 ? 13.240 -13.772 -3.745 1.00 94.56 315 ALA A N 1
ATOM 2450 C CA . ALA A 1 315 ? 12.477 -15.014 -3.885 1.00 94.56 315 ALA A CA 1
ATOM 2451 C C . ALA A 1 315 ? 13.157 -16.066 -4.780 1.00 94.56 315 ALA A C 1
ATOM 2453 O O . ALA A 1 315 ? 12.800 -17.239 -4.709 1.00 94.56 315 ALA A O 1
ATOM 2454 N N . GLN A 1 316 ? 14.095 -15.644 -5.632 1.00 93.31 316 GLN A N 1
ATOM 2455 C CA . GLN A 1 316 ? 14.832 -16.500 -6.563 1.00 93.31 316 GLN A CA 1
ATOM 2456 C C . GLN A 1 316 ? 16.200 -16.940 -6.026 1.00 93.31 316 GLN A C 1
ATOM 2458 O O . GLN A 1 316 ? 16.889 -17.721 -6.686 1.00 93.31 316 GLN A O 1
ATOM 2463 N N . LEU A 1 317 ? 16.613 -16.465 -4.845 1.00 93.12 317 LEU A N 1
ATOM 2464 C CA . LEU A 1 317 ? 17.858 -16.906 -4.224 1.00 93.12 317 LEU A CA 1
ATOM 2465 C C . LEU A 1 317 ? 17.802 -18.415 -3.911 1.00 93.12 317 LEU A C 1
ATOM 2467 O O . LEU A 1 317 ? 16.805 -18.898 -3.373 1.00 93.12 317 LEU A O 1
ATOM 2471 N N . PRO A 1 318 ? 18.880 -19.180 -4.173 1.00 92.06 318 PRO A N 1
ATOM 2472 C CA . PRO A 1 318 ? 18.877 -20.644 -4.044 1.00 92.06 318 PRO A CA 1
ATOM 2473 C C . PRO A 1 318 ? 18.700 -21.150 -2.602 1.00 92.06 318 PRO A C 1
ATOM 2475 O O . PRO A 1 318 ? 18.397 -22.320 -2.377 1.00 92.06 318 PRO A O 1
ATOM 2478 N N . ASN A 1 319 ? 18.923 -20.280 -1.621 1.00 93.00 319 ASN A N 1
ATOM 2479 C CA . ASN A 1 319 ? 18.805 -20.528 -0.187 1.00 93.00 319 ASN A CA 1
ATOM 2480 C C . ASN A 1 319 ? 17.548 -19.899 0.441 1.00 93.00 319 ASN A C 1
ATOM 2482 O O . ASN A 1 319 ? 17.466 -19.819 1.667 1.00 93.00 319 ASN A O 1
ATOM 2486 N N . VAL A 1 320 ? 16.580 -19.476 -0.379 1.00 94.94 320 VAL A N 1
ATOM 2487 C CA . VAL A 1 320 ? 15.281 -18.956 0.062 1.00 94.94 320 VAL A CA 1
ATOM 2488 C C . VAL A 1 320 ? 14.165 -19.894 -0.407 1.00 94.94 320 VAL A C 1
ATOM 2490 O O . VAL A 1 320 ? 13.919 -20.045 -1.599 1.00 94.94 320 VAL A O 1
ATOM 2493 N N . ASP A 1 321 ? 13.465 -20.506 0.547 1.00 94.56 321 ASP A N 1
ATOM 2494 C CA . ASP A 1 321 ? 12.325 -21.402 0.309 1.00 94.56 321 ASP A CA 1
ATOM 2495 C C . ASP A 1 321 ? 10.980 -20.692 0.490 1.00 94.56 321 ASP A C 1
ATOM 2497 O O . ASP A 1 321 ? 9.974 -21.099 -0.092 1.00 94.56 321 ASP A O 1
ATOM 2501 N N . GLY A 1 322 ? 10.960 -19.623 1.290 1.00 95.12 322 GLY A N 1
ATOM 2502 C CA . GLY A 1 322 ? 9.766 -18.845 1.595 1.00 95.12 322 GLY A CA 1
ATOM 2503 C C . GLY A 1 322 ? 10.080 -17.360 1.714 1.00 95.12 322 GLY A C 1
ATOM 2504 O O . GLY A 1 322 ? 11.049 -16.973 2.363 1.00 95.12 322 GLY A O 1
ATOM 2505 N N . LEU A 1 323 ? 9.242 -16.524 1.108 1.00 96.75 323 LEU A N 1
ATOM 2506 C CA . LEU A 1 323 ? 9.302 -15.072 1.193 1.00 96.75 323 LEU A CA 1
ATOM 2507 C C . LEU A 1 323 ? 7.941 -14.521 1.624 1.00 96.75 323 LEU A C 1
ATOM 2509 O O . LEU A 1 323 ? 6.931 -14.700 0.938 1.00 96.75 323 LEU A O 1
ATOM 2513 N N . PHE A 1 324 ? 7.941 -13.785 2.729 1.00 97.50 324 PHE A N 1
ATOM 2514 C CA . PHE A 1 324 ? 6.831 -12.948 3.158 1.00 97.50 324 PHE A CA 1
ATOM 2515 C C . PHE A 1 324 ? 7.250 -11.478 3.097 1.00 97.50 324 PHE A C 1
ATOM 2517 O O . PHE A 1 324 ? 8.322 -11.106 3.567 1.00 97.50 324 PHE A O 1
ATOM 2524 N N . VAL A 1 325 ? 6.399 -10.629 2.531 1.00 97.12 325 VAL A N 1
ATOM 2525 C CA . VAL A 1 325 ? 6.599 -9.177 2.515 1.00 97.12 325 VAL A CA 1
ATOM 2526 C C . VAL A 1 325 ? 5.317 -8.546 3.031 1.00 97.12 325 VAL A C 1
ATOM 2528 O O . VAL A 1 325 ? 4.233 -8.927 2.584 1.00 97.12 325 VAL A O 1
ATOM 2531 N N . GLN A 1 326 ? 5.427 -7.616 3.977 1.00 96.19 326 GLN A N 1
ATOM 2532 C CA . GLN A 1 326 ? 4.251 -6.954 4.531 1.00 96.19 326 GLN A CA 1
ATOM 2533 C C . GLN A 1 326 ? 3.555 -6.088 3.452 1.00 96.19 326 GLN A C 1
ATOM 2535 O O . GLN A 1 326 ? 4.149 -5.241 2.798 1.00 96.19 326 GLN A O 1
ATOM 2540 N N . SER A 1 327 ? 2.256 -6.305 3.250 1.00 94.06 327 SER A N 1
ATOM 2541 C CA . SER A 1 327 ? 1.381 -5.506 2.374 1.00 94.06 327 SER A CA 1
ATOM 2542 C C . SER A 1 327 ? 1.458 -3.999 2.659 1.00 94.06 327 SER A C 1
ATOM 2544 O O . SER A 1 327 ? 1.681 -3.198 1.750 1.00 94.06 327 SER A O 1
ATOM 2546 N N . ALA A 1 328 ? 1.360 -3.616 3.933 1.00 94.25 328 ALA A N 1
ATOM 2547 C CA . ALA A 1 328 ? 1.514 -2.249 4.419 1.00 94.25 328 ALA A CA 1
ATOM 2548 C C . ALA A 1 328 ? 2.950 -1.982 4.904 1.00 94.25 328 ALA A C 1
ATOM 2550 O O . ALA A 1 328 ? 3.148 -1.482 6.000 1.00 94.25 328 ALA A O 1
ATOM 2551 N N . SER A 1 329 ? 3.965 -2.354 4.116 1.00 93.81 329 SER A N 1
ATOM 2552 C CA . SER A 1 329 ? 5.382 -2.302 4.522 1.00 93.81 329 SER A CA 1
ATOM 2553 C C . SER A 1 329 ? 5.924 -0.929 4.927 1.00 93.81 329 SER A C 1
ATOM 2555 O O . SER A 1 329 ? 6.966 -0.870 5.575 1.00 93.81 329 SER A O 1
ATOM 2557 N N . GLY A 1 330 ? 5.273 0.157 4.505 1.00 90.62 330 GLY A N 1
ATOM 2558 C CA . GLY A 1 330 ? 5.619 1.508 4.942 1.00 90.62 330 GLY A CA 1
ATOM 2559 C C . GLY A 1 330 ? 5.282 1.749 6.411 1.00 90.62 330 GLY A C 1
ATOM 2560 O O . GLY A 1 330 ? 4.901 0.843 7.153 1.00 90.62 330 GLY A O 1
ATOM 2561 N N . ASP A 1 331 ? 5.393 3.000 6.822 1.00 90.12 331 ASP A N 1
ATOM 2562 C CA . ASP A 1 331 ? 5.270 3.396 8.220 1.00 90.12 331 ASP A CA 1
ATOM 2563 C C . ASP A 1 331 ? 3.891 3.085 8.826 1.00 90.12 331 ASP A C 1
ATOM 2565 O O . ASP A 1 331 ? 3.814 2.693 9.989 1.00 90.12 331 ASP A O 1
ATOM 2569 N N . ALA A 1 332 ? 2.817 3.083 8.029 1.00 92.12 332 ALA A N 1
ATOM 2570 C CA . ALA A 1 332 ? 1.500 2.618 8.475 1.00 92.12 332 ALA A CA 1
ATOM 2571 C C . ALA A 1 332 ? 1.540 1.206 9.099 1.00 92.12 332 ALA A C 1
ATOM 2573 O O . ALA A 1 332 ? 0.901 0.954 10.127 1.00 92.12 332 ALA A O 1
ATOM 2574 N N . GLY A 1 333 ? 2.336 0.287 8.537 1.00 95.19 333 GLY A N 1
ATOM 2575 C CA . GLY A 1 333 ? 2.477 -1.089 9.021 1.00 95.19 333 GLY A CA 1
ATOM 2576 C C . GLY A 1 333 ? 3.129 -1.214 10.393 1.00 95.19 333 GLY A C 1
ATOM 2577 O O . GLY A 1 333 ? 3.023 -2.264 11.032 1.00 95.19 333 GLY A O 1
ATOM 2578 N N . THR A 1 334 ? 3.773 -0.159 10.890 1.00 94.44 334 THR A N 1
ATOM 2579 C CA . THR A 1 334 ? 4.324 -0.155 12.247 1.00 94.44 334 THR A CA 1
ATOM 2580 C C . THR A 1 334 ? 3.224 -0.112 13.306 1.00 94.44 334 THR A C 1
ATOM 2582 O O . THR A 1 334 ? 3.402 -0.733 14.350 1.00 94.44 334 THR A O 1
ATOM 2585 N N . SER A 1 335 ? 2.059 0.495 13.028 1.00 95.06 335 SER A N 1
ATOM 2586 C CA . SER A 1 335 ? 0.889 0.411 13.921 1.00 95.06 335 SER A CA 1
ATOM 2587 C C . SER A 1 335 ? 0.450 -1.048 14.110 1.00 95.06 335 SER A C 1
ATOM 2589 O O . SER A 1 335 ? 0.228 -1.502 15.233 1.00 95.06 335 SER A O 1
ATOM 2591 N N . PHE A 1 336 ? 0.445 -1.820 13.021 1.00 96.88 336 PHE A N 1
ATOM 2592 C CA . PHE A 1 336 ? 0.103 -3.241 13.004 1.00 96.88 336 PHE A CA 1
ATOM 2593 C C . PHE A 1 336 ? 1.117 -4.077 13.788 1.00 96.88 336 PHE A C 1
ATOM 2595 O O . PHE A 1 336 ? 0.762 -4.866 14.663 1.00 96.88 336 PHE A O 1
ATOM 2602 N N . GLY A 1 337 ? 2.405 -3.853 13.528 1.00 96.75 337 GLY A N 1
ATOM 2603 C CA . GLY A 1 337 ? 3.485 -4.520 14.245 1.00 96.75 337 GLY A CA 1
ATOM 2604 C C . GLY A 1 337 ? 3.547 -4.180 15.732 1.00 96.75 337 GLY A C 1
ATOM 2605 O O . GLY A 1 337 ? 3.781 -5.072 16.545 1.00 96.75 337 GLY A O 1
ATOM 2606 N N . ALA A 1 338 ? 3.298 -2.921 16.101 1.00 95.44 338 ALA A N 1
ATOM 2607 C CA . ALA A 1 338 ? 3.273 -2.475 17.489 1.00 95.44 338 ALA A CA 1
ATOM 2608 C C . ALA A 1 338 ? 2.159 -3.170 18.279 1.00 95.44 338 ALA A C 1
ATOM 2610 O O . ALA A 1 338 ? 2.415 -3.684 19.371 1.00 95.44 338 ALA A O 1
ATOM 2611 N N . ALA A 1 339 ? 0.955 -3.259 17.702 1.00 96.94 339 ALA A N 1
ATOM 2612 C CA . ALA A 1 339 ? -0.160 -3.972 18.316 1.00 96.94 339 ALA A CA 1
ATOM 2613 C C . ALA A 1 339 ? 0.173 -5.456 18.533 1.00 96.94 339 ALA A C 1
ATOM 2615 O O . ALA A 1 339 ? 0.012 -5.971 19.640 1.00 96.94 339 ALA A O 1
ATOM 2616 N N . LEU A 1 340 ? 0.691 -6.134 17.498 1.00 97.12 340 LEU A N 1
ATOM 2617 C CA . LEU A 1 340 ? 1.027 -7.560 17.569 1.00 97.12 340 LEU A CA 1
ATOM 2618 C C . LEU A 1 340 ? 2.168 -7.838 18.550 1.00 97.12 340 LEU A C 1
ATOM 2620 O O . LEU A 1 340 ? 2.152 -8.841 19.261 1.00 97.12 340 LEU A O 1
ATOM 2624 N N . LEU A 1 341 ? 3.157 -6.947 18.620 1.00 95.50 341 LEU A N 1
ATOM 2625 C CA . LEU A 1 341 ? 4.249 -7.046 19.580 1.00 95.50 341 LEU A CA 1
ATOM 2626 C C . LEU A 1 341 ? 3.748 -6.899 21.016 1.00 95.50 341 LEU A C 1
ATOM 2628 O O . LEU A 1 341 ? 4.171 -7.671 21.876 1.00 95.50 341 LEU A O 1
ATOM 2632 N N . ALA A 1 342 ? 2.847 -5.948 21.275 1.00 95.12 342 ALA A N 1
ATOM 2633 C CA . ALA A 1 342 ? 2.226 -5.804 22.583 1.00 95.12 342 ALA A CA 1
ATOM 2634 C C . ALA A 1 342 ? 1.407 -7.052 22.935 1.00 95.12 342 ALA A C 1
ATOM 2636 O O . ALA A 1 342 ? 1.682 -7.676 23.960 1.00 95.12 342 ALA A O 1
ATOM 2637 N N . ALA A 1 343 ? 0.489 -7.470 22.058 1.00 96.12 343 ALA A N 1
ATOM 2638 C CA . ALA A 1 343 ? -0.303 -8.692 22.205 1.00 96.12 343 ALA A CA 1
ATOM 2639 C C . ALA A 1 343 ? 0.570 -9.898 22.575 1.00 96.12 343 ALA A C 1
ATOM 2641 O O . ALA A 1 343 ? 0.335 -10.566 23.583 1.00 96.12 343 ALA A O 1
ATOM 2642 N N . ASN A 1 344 ? 1.634 -10.125 21.805 1.00 94.62 344 ASN A N 1
ATOM 2643 C CA . ASN A 1 344 ? 2.494 -11.281 21.970 1.00 94.62 344 ASN A CA 1
ATOM 2644 C C . ASN A 1 344 ? 3.411 -11.199 23.199 1.00 94.62 344 ASN A C 1
ATOM 2646 O O . ASN A 1 344 ? 3.413 -12.104 24.032 1.00 94.62 344 ASN A O 1
ATOM 2650 N N . ARG A 1 345 ? 4.206 -10.131 23.324 1.00 90.50 345 ARG A N 1
ATOM 2651 C CA . ARG A 1 345 ? 5.270 -10.048 24.339 1.00 90.50 345 ARG A CA 1
ATOM 2652 C C . ARG A 1 345 ? 4.801 -9.551 25.691 1.00 90.50 345 ARG A C 1
ATOM 2654 O O . ARG A 1 345 ? 5.388 -9.926 26.700 1.00 90.50 345 ARG A O 1
ATOM 2661 N N . LEU A 1 346 ? 3.814 -8.661 25.701 1.00 89.50 346 LEU A N 1
ATOM 2662 C CA . LEU A 1 346 ? 3.382 -7.966 26.913 1.00 89.50 346 LEU A CA 1
ATOM 2663 C C . LEU A 1 346 ? 2.120 -8.599 27.500 1.00 89.50 346 LEU A C 1
ATOM 2665 O O . LEU A 1 346 ? 1.954 -8.594 28.715 1.00 89.50 346 LEU A O 1
ATOM 2669 N N . TYR A 1 347 ? 1.275 -9.193 26.650 1.00 93.00 347 TYR A N 1
ATOM 2670 C CA . TYR A 1 347 ? 0.015 -9.827 27.054 1.00 93.00 347 TYR A CA 1
ATOM 2671 C C . TYR A 1 347 ? -0.020 -11.345 26.834 1.00 93.00 347 TYR A C 1
ATOM 2673 O O . TYR A 1 347 ? -1.028 -11.981 27.133 1.00 93.00 347 TYR A O 1
ATOM 2681 N N . GLY A 1 348 ? 1.077 -11.946 26.359 1.00 91.75 348 GLY A N 1
ATOM 2682 C CA . GLY A 1 348 ? 1.227 -13.400 26.259 1.00 91.75 348 GLY A CA 1
ATOM 2683 C C . GLY A 1 348 ? 0.305 -14.074 25.240 1.00 91.75 348 GLY A C 1
ATOM 2684 O O . GLY A 1 348 ? 0.103 -15.286 25.317 1.00 91.75 348 GLY A O 1
ATOM 2685 N N . GLN A 1 349 ? -0.267 -13.320 24.297 1.00 93.69 349 GLN A N 1
ATOM 2686 C CA . GLN A 1 349 ? -1.105 -13.881 23.240 1.00 93.69 349 GLN A CA 1
ATOM 2687 C C . GLN A 1 349 ? -0.252 -14.649 22.214 1.00 93.69 349 GLN A C 1
ATOM 2689 O O . GLN A 1 349 ? 0.919 -14.312 21.975 1.00 93.69 349 GLN A O 1
ATOM 2694 N N . PRO A 1 350 ? -0.798 -15.711 21.595 1.00 92.62 350 PRO A N 1
ATOM 2695 C CA . PRO A 1 350 ? -0.118 -16.388 20.499 1.00 92.62 350 PRO A CA 1
ATOM 2696 C C . PRO A 1 350 ? 0.126 -15.422 19.332 1.00 92.62 350 PRO A C 1
ATOM 2698 O O . PRO A 1 350 ? -0.480 -14.354 19.246 1.00 92.62 350 PRO A O 1
ATOM 2701 N N . ARG A 1 351 ? 1.031 -15.791 18.423 1.00 94.00 351 ARG A N 1
ATOM 2702 C CA . ARG A 1 351 ? 1.083 -15.122 17.120 1.00 94.00 351 ARG A CA 1
ATOM 2703 C C . ARG A 1 351 ? -0.268 -15.258 16.422 1.00 94.00 351 ARG A C 1
ATOM 2705 O O . ARG A 1 351 ? -0.893 -16.313 16.517 1.00 94.00 351 ARG A O 1
ATOM 2712 N N . MET A 1 352 ? -0.652 -14.207 15.704 1.00 93.75 352 MET A N 1
ATOM 2713 C CA . MET A 1 352 ? -1.838 -14.225 14.855 1.00 93.75 352 MET A CA 1
ATOM 2714 C C . MET A 1 352 ? -1.776 -15.353 13.819 1.00 93.75 352 MET A C 1
ATOM 2716 O O . MET A 1 352 ? -0.691 -15.832 13.457 1.00 93.75 352 MET A O 1
ATOM 2720 N N . ALA A 1 353 ? -2.938 -15.733 13.296 1.00 92.50 353 ALA A N 1
ATOM 2721 C CA . ALA A 1 353 ? -3.025 -16.584 12.120 1.00 92.50 353 ALA A CA 1
ATOM 2722 C C . ALA A 1 353 ? -2.270 -15.976 10.922 1.00 92.50 353 ALA A C 1
ATOM 2724 O O . ALA A 1 353 ? -2.011 -14.775 10.851 1.00 92.50 353 ALA A O 1
ATOM 2725 N N . VAL A 1 354 ? -1.916 -16.817 9.944 1.00 93.50 354 VAL A N 1
ATOM 2726 C CA . VAL A 1 354 ? -1.248 -16.345 8.722 1.00 93.50 354 VAL A CA 1
ATOM 2727 C C . VAL A 1 354 ? -2.094 -15.263 8.063 1.00 93.50 354 VAL A C 1
ATOM 2729 O O . VAL A 1 354 ? -3.285 -15.464 7.822 1.00 93.50 354 VAL A O 1
ATOM 2732 N N . GLN A 1 355 ? -1.480 -14.131 7.726 1.00 92.56 355 GLN A N 1
ATOM 2733 C CA . GLN A 1 355 ? -2.187 -13.060 7.040 1.00 92.56 355 GLN A CA 1
ATOM 2734 C C . GLN A 1 355 ? -2.600 -13.522 5.640 1.00 92.56 355 GLN A C 1
ATOM 2736 O O . GLN A 1 355 ? -1.765 -13.744 4.763 1.00 92.56 355 GLN A O 1
ATOM 2741 N N . VAL A 1 356 ? -3.908 -13.650 5.426 1.00 88.62 356 VAL A N 1
ATOM 2742 C CA . VAL A 1 356 ? -4.503 -14.051 4.140 1.00 88.62 356 VAL A CA 1
ATOM 2743 C C . VAL A 1 356 ? -5.137 -12.891 3.373 1.00 88.62 356 VAL A C 1
ATOM 2745 O O . VAL A 1 356 ? -5.525 -13.066 2.224 1.00 88.62 356 VAL A O 1
ATOM 2748 N N . THR A 1 357 ? -5.240 -11.714 3.989 1.00 91.38 357 THR A N 1
ATOM 2749 C CA . THR A 1 357 ? -5.788 -10.494 3.389 1.00 91.38 357 THR A CA 1
ATOM 2750 C C . THR A 1 357 ? -5.186 -9.261 4.064 1.00 91.38 357 THR A C 1
ATOM 2752 O O . THR A 1 357 ? -4.630 -9.353 5.157 1.00 91.38 357 THR A O 1
ATOM 2755 N N . ASP A 1 358 ? -5.284 -8.107 3.423 1.00 92.19 358 ASP A N 1
ATOM 2756 C CA . ASP A 1 358 ? -5.010 -6.795 4.009 1.00 92.19 358 ASP A CA 1
ATOM 2757 C C . ASP A 1 358 ? -6.264 -5.904 4.057 1.00 92.19 358 ASP A C 1
ATOM 2759 O O . ASP A 1 358 ? -6.177 -4.724 4.397 1.00 92.19 358 ASP A O 1
ATOM 2763 N N . ALA A 1 359 ? -7.435 -6.477 3.754 1.00 95.69 359 ALA A N 1
ATOM 2764 C CA . ALA A 1 359 ? -8.730 -5.811 3.785 1.00 95.69 359 ALA A CA 1
ATOM 2765 C C . ALA A 1 359 ? -9.258 -5.695 5.232 1.00 95.69 359 ALA A C 1
ATOM 2767 O O . ALA A 1 359 ? -10.196 -6.389 5.638 1.00 95.69 359 ALA A O 1
ATOM 2768 N N . TYR A 1 360 ? -8.610 -4.847 6.034 1.00 96.38 360 TYR A N 1
ATOM 2769 C CA . TYR A 1 360 ? -8.911 -4.629 7.454 1.00 96.38 360 TYR A CA 1
ATOM 2770 C C . TYR A 1 360 ? -9.677 -3.330 7.736 1.00 96.38 360 TYR A C 1
ATOM 2772 O O . TYR A 1 360 ? -10.043 -3.085 8.884 1.00 96.38 360 TYR A O 1
ATOM 2780 N N . GLY A 1 361 ? -9.934 -2.491 6.734 1.00 96.12 361 GLY A N 1
ATOM 2781 C CA . GLY A 1 361 ? -10.681 -1.252 6.933 1.00 96.12 361 GLY A CA 1
ATOM 2782 C C . GLY A 1 361 ? -12.189 -1.463 7.074 1.00 96.12 361 GLY A C 1
ATOM 2783 O O . GLY A 1 361 ? -12.675 -2.539 7.450 1.00 96.12 361 GLY A O 1
ATOM 2784 N N . ARG A 1 362 ? -12.961 -0.427 6.737 1.00 94.56 362 ARG A N 1
ATOM 2785 C CA . ARG A 1 362 ? -14.426 -0.466 6.801 1.00 94.56 362 ARG A CA 1
ATOM 2786 C C . ARG A 1 362 ? -14.995 -1.083 5.529 1.00 94.56 362 ARG A C 1
ATOM 2788 O O . ARG A 1 362 ? -14.527 -0.814 4.426 1.00 94.56 362 ARG A O 1
ATOM 2795 N N . ALA A 1 363 ? -16.040 -1.890 5.685 1.00 95.50 363 ALA A N 1
ATOM 2796 C CA . ALA A 1 363 ? -16.933 -2.242 4.586 1.00 95.50 363 ALA A CA 1
ATOM 2797 C C . ALA A 1 363 ? -18.150 -1.315 4.589 1.00 95.50 363 ALA A C 1
ATOM 2799 O O . ALA A 1 363 ? -18.648 -0.945 5.652 1.00 95.50 363 ALA A O 1
ATOM 2800 N N . TRP A 1 364 ? -18.643 -0.989 3.398 1.00 96.50 364 TRP A N 1
ATOM 2801 C CA . TRP A 1 364 ? -19.875 -0.230 3.211 1.00 96.50 364 TRP A CA 1
ATOM 2802 C C . TRP A 1 364 ? -21.008 -1.173 2.832 1.00 96.50 364 TRP A C 1
ATOM 2804 O O . TRP A 1 364 ? -20.859 -2.019 1.948 1.00 96.50 364 TRP A O 1
ATOM 2814 N N . SER A 1 365 ? -22.147 -1.040 3.503 1.00 97.06 365 SER A N 1
ATOM 2815 C CA . SER A 1 365 ? -23.339 -1.808 3.172 1.00 97.06 365 SER A CA 1
ATOM 2816 C C . SER A 1 365 ? -23.945 -1.338 1.851 1.00 97.06 365 SER A C 1
ATOM 2818 O O . SER A 1 365 ? -23.833 -0.177 1.452 1.00 97.06 365 SER A O 1
ATOM 2820 N N . ASN A 1 366 ? -24.686 -2.227 1.191 1.00 97.62 366 ASN A N 1
ATOM 2821 C CA . ASN A 1 366 ? -25.414 -1.871 -0.027 1.00 97.62 366 ASN A CA 1
ATOM 2822 C C . ASN A 1 366 ? -26.418 -0.729 0.208 1.00 97.62 366 ASN A C 1
ATOM 2824 O O . ASN A 1 366 ? -26.684 0.034 -0.713 1.00 97.62 366 ASN A O 1
ATOM 2828 N N . ALA A 1 367 ? -26.963 -0.599 1.422 1.00 98.12 367 ALA A N 1
ATOM 2829 C CA . ALA A 1 367 ? -27.868 0.491 1.771 1.00 98.12 367 ALA A CA 1
ATOM 2830 C C . ALA A 1 367 ? -27.139 1.844 1.819 1.00 98.12 367 ALA A C 1
ATOM 2832 O O . ALA A 1 367 ? -27.623 2.804 1.225 1.00 98.12 367 ALA A O 1
ATOM 2833 N N . GLU A 1 368 ? -25.962 1.906 2.451 1.00 97.69 368 GLU A N 1
ATOM 2834 C CA . GLU A 1 368 ? -25.136 3.123 2.497 1.00 97.69 368 GLU A CA 1
ATOM 2835 C C . GLU A 1 368 ? -24.644 3.522 1.100 1.00 97.69 368 GLU A C 1
ATOM 2837 O O . GLU A 1 368 ? -24.703 4.695 0.733 1.00 97.69 368 GLU A O 1
ATOM 2842 N N . ILE A 1 369 ? -24.216 2.547 0.287 1.00 98.44 369 ILE A N 1
ATOM 2843 C CA . ILE A 1 369 ? -23.808 2.796 -1.103 1.00 98.44 369 ILE A CA 1
ATOM 2844 C C . ILE A 1 369 ? -24.978 3.389 -1.894 1.00 98.44 369 ILE A C 1
ATOM 2846 O O . ILE A 1 369 ? -24.826 4.424 -2.540 1.00 98.44 369 ILE A O 1
ATOM 2850 N N . GLU A 1 370 ? -26.158 2.768 -1.835 1.00 98.19 370 GLU A N 1
ATOM 2851 C CA . GLU A 1 370 ? -27.328 3.243 -2.576 1.00 98.19 370 GLU A CA 1
ATOM 2852 C C . GLU A 1 370 ? -27.789 4.627 -2.111 1.00 98.19 370 GLU A C 1
ATOM 2854 O O . GLU A 1 370 ? -28.157 5.469 -2.931 1.00 98.19 370 GLU A O 1
ATOM 2859 N N . GLN A 1 371 ? -27.761 4.869 -0.799 1.00 97.94 371 GLN A N 1
ATOM 2860 C CA . GLN A 1 371 ? -28.082 6.167 -0.219 1.00 97.94 371 GLN A CA 1
ATOM 2861 C C . GLN A 1 371 ? -27.153 7.251 -0.768 1.00 97.94 371 GLN A C 1
ATOM 2863 O O . GLN A 1 371 ? -27.640 8.300 -1.192 1.00 97.94 371 GLN A O 1
ATOM 2868 N N . GLN A 1 372 ? -25.845 6.985 -0.829 1.00 97.06 372 GLN A N 1
ATOM 2869 C CA . GLN A 1 372 ? -24.897 7.937 -1.397 1.00 97.06 372 GLN A CA 1
ATOM 2870 C C . GLN A 1 372 ? -25.145 8.158 -2.894 1.00 97.06 372 GLN A C 1
ATOM 2872 O O . GLN A 1 372 ? -25.197 9.299 -3.342 1.00 97.06 372 GLN A O 1
ATOM 2877 N N . LEU A 1 373 ? -25.368 7.096 -3.675 1.00 96.38 373 LEU A N 1
ATOM 2878 C CA . LEU A 1 373 ? -25.658 7.220 -5.110 1.00 96.38 373 LEU A CA 1
ATOM 2879 C C . LEU A 1 373 ? -26.921 8.055 -5.381 1.00 96.38 373 LEU A C 1
ATOM 2881 O O . LEU A 1 373 ? -26.942 8.856 -6.317 1.00 96.38 373 LEU A O 1
ATOM 2885 N N . LYS A 1 374 ? -27.960 7.902 -4.550 1.00 95.81 374 LYS A N 1
ATOM 2886 C CA . LYS A 1 374 ? -29.174 8.731 -4.596 1.00 95.81 374 LYS A CA 1
ATOM 2887 C C . LYS A 1 374 ? -28.876 10.193 -4.276 1.00 95.81 374 LYS A C 1
ATOM 2889 O O . LYS A 1 374 ? -29.351 11.063 -5.002 1.00 95.81 374 LYS A O 1
ATOM 2894 N N . ALA A 1 375 ? -28.092 10.455 -3.229 1.00 91.50 375 ALA A N 1
ATOM 2895 C CA . ALA A 1 375 ? -27.713 11.811 -2.829 1.00 91.50 375 ALA A CA 1
ATOM 2896 C C . ALA A 1 375 ? -26.940 12.543 -3.939 1.00 91.50 375 ALA A C 1
ATOM 2898 O O . ALA A 1 375 ? -27.170 13.723 -4.183 1.00 91.50 375 ALA A O 1
ATOM 2899 N N . GLU A 1 376 ? -26.093 11.818 -4.668 1.00 88.19 376 GLU A N 1
ATOM 2900 C CA . GLU A 1 376 ? -25.303 12.346 -5.784 1.00 88.19 376 GLU A CA 1
ATOM 2901 C C . GLU A 1 376 ? -26.085 12.465 -7.112 1.00 88.19 376 GLU A C 1
ATOM 2903 O O . GLU A 1 376 ? -25.546 12.918 -8.128 1.00 88.19 376 GLU A O 1
ATOM 2908 N N . GLY A 1 377 ? -27.351 12.026 -7.147 1.00 90.19 377 GLY A N 1
ATOM 2909 C CA . GLY A 1 377 ? -28.175 12.015 -8.360 1.00 90.19 377 GLY A CA 1
ATOM 2910 C C . GLY A 1 377 ? -27.629 11.107 -9.471 1.00 90.19 377 GLY A C 1
ATOM 2911 O O . GLY A 1 377 ? -27.832 11.391 -10.662 1.00 90.19 377 GLY A O 1
ATOM 2912 N N . ALA A 1 378 ? -26.910 10.046 -9.088 1.00 91.69 378 ALA A N 1
ATOM 2913 C CA . ALA A 1 378 ? -26.245 9.121 -9.996 1.00 91.69 378 ALA A CA 1
ATOM 2914 C C . ALA A 1 378 ? -27.250 8.330 -10.853 1.00 91.69 378 ALA A C 1
ATOM 2916 O O . ALA A 1 378 ? -28.339 7.975 -10.399 1.00 91.69 378 ALA A O 1
ATOM 2917 N N . VAL A 1 379 ? -26.870 7.994 -12.091 1.00 93.50 379 VAL A N 1
ATOM 2918 C CA . VAL A 1 379 ? -27.626 7.040 -12.920 1.00 93.50 379 VAL A CA 1
ATOM 2919 C C . VAL A 1 379 ? -27.071 5.653 -12.668 1.00 93.50 379 VAL A C 1
ATOM 2921 O O . VAL A 1 379 ? -25.966 5.329 -13.109 1.00 93.50 379 VAL A O 1
ATOM 2924 N N . TYR A 1 380 ? -27.837 4.833 -11.960 1.00 96.75 380 TYR A N 1
ATOM 2925 C CA . TYR A 1 380 ? -27.412 3.492 -11.599 1.00 96.75 380 TYR A CA 1
ATOM 2926 C C . TYR A 1 380 ? -28.539 2.473 -11.753 1.00 96.75 380 TYR A C 1
ATOM 2928 O O . TYR A 1 380 ? -29.724 2.804 -11.738 1.00 96.75 380 TYR A O 1
ATOM 2936 N N . SER A 1 381 ? -28.145 1.213 -11.898 1.00 97.38 381 SER A N 1
ATOM 2937 C CA . SER A 1 381 ? -29.035 0.055 -11.864 1.00 97.38 381 SER A CA 1
ATOM 2938 C C . SER A 1 381 ? -28.507 -0.957 -10.858 1.00 97.38 381 SER A C 1
ATOM 2940 O O . SER A 1 381 ? -27.301 -1.029 -10.623 1.00 97.38 381 SER A O 1
ATOM 2942 N N . ARG A 1 382 ? -29.404 -1.722 -10.239 1.00 98.19 382 ARG A N 1
ATOM 2943 C CA . ARG A 1 382 ? -29.031 -2.839 -9.372 1.00 98.19 382 ARG A CA 1
ATOM 2944 C C . ARG A 1 382 ? -29.023 -4.123 -10.196 1.00 98.19 382 ARG A C 1
ATOM 2946 O O . ARG A 1 382 ? -29.989 -4.380 -10.910 1.00 98.19 382 ARG A O 1
ATOM 2953 N N . VAL A 1 383 ? -27.968 -4.920 -10.072 1.00 97.75 383 VAL A N 1
ATOM 2954 C CA . VAL A 1 383 ? -27.796 -6.183 -10.801 1.00 97.75 383 VAL A CA 1
ATOM 2955 C C . VAL A 1 383 ? -27.584 -7.346 -9.834 1.00 97.75 383 VAL A C 1
ATOM 2957 O O . VAL A 1 383 ? -27.127 -7.153 -8.708 1.00 97.75 383 VAL A O 1
ATOM 2960 N N . GLU A 1 384 ? -27.942 -8.556 -10.266 1.00 96.06 384 GLU A N 1
ATOM 2961 C CA . GLU A 1 384 ? -27.774 -9.774 -9.459 1.00 96.06 384 GLU A CA 1
ATOM 2962 C C . GLU A 1 384 ? -26.328 -10.280 -9.461 1.00 96.06 384 GLU A C 1
ATOM 2964 O O . GLU A 1 384 ? -25.838 -10.730 -8.428 1.00 96.06 384 GLU A O 1
ATOM 2969 N N . ASP A 1 385 ? -25.635 -10.167 -10.599 1.00 97.25 385 ASP A N 1
ATOM 2970 C CA . ASP A 1 385 ? -24.246 -10.601 -10.766 1.00 97.25 385 ASP A CA 1
ATOM 2971 C C . ASP A 1 385 ? -23.360 -9.443 -11.265 1.00 97.25 385 ASP A C 1
ATOM 2973 O O . ASP A 1 385 ? -23.117 -9.300 -12.470 1.00 97.25 385 ASP A O 1
ATOM 2977 N N . PRO A 1 386 ? -22.859 -8.593 -10.349 1.00 97.44 386 PRO A N 1
ATOM 2978 C CA . PRO A 1 386 ? -21.969 -7.487 -10.699 1.00 97.44 386 PRO A CA 1
ATOM 2979 C C . PRO A 1 386 ? -20.685 -7.954 -11.380 1.00 97.44 386 PRO A C 1
ATOM 2981 O O . PRO A 1 386 ? -20.147 -7.251 -12.235 1.00 97.44 386 PRO A O 1
ATOM 2984 N N . ALA A 1 387 ? -20.201 -9.153 -11.040 1.00 98.25 387 ALA A N 1
ATOM 2985 C CA . ALA A 1 387 ? -18.989 -9.698 -11.628 1.00 98.25 387 ALA A CA 1
ATOM 2986 C C . ALA A 1 387 ? -19.187 -10.042 -13.112 1.00 98.25 387 ALA A C 1
ATOM 2988 O O . ALA A 1 387 ? -18.292 -9.808 -13.928 1.00 98.25 387 ALA A O 1
ATOM 2989 N N . GLN A 1 388 ? -20.368 -10.548 -13.479 1.00 98.38 388 GLN A N 1
ATOM 2990 C CA . GLN A 1 388 ? -20.726 -10.789 -14.874 1.00 98.38 388 GLN A CA 1
ATOM 2991 C C . GLN A 1 388 ? -20.807 -9.493 -15.683 1.00 98.38 388 GLN A C 1
ATOM 2993 O O . GLN A 1 388 ? -20.281 -9.441 -16.797 1.00 98.38 388 GLN A O 1
ATOM 2998 N N . GLU A 1 389 ? -21.420 -8.446 -15.136 1.00 98.31 389 GLU A N 1
ATOM 2999 C CA . GLU A 1 389 ? -21.492 -7.149 -15.816 1.00 98.31 389 GLU A CA 1
ATOM 3000 C C . GLU A 1 389 ? -20.108 -6.505 -15.957 1.00 98.31 389 GLU A C 1
ATOM 3002 O O . GLU A 1 389 ? -19.759 -6.037 -17.043 1.00 98.31 389 GLU A O 1
ATOM 3007 N N . ALA A 1 390 ? -19.263 -6.586 -14.923 1.00 98.38 390 ALA A N 1
ATOM 3008 C CA . ALA A 1 390 ? -17.869 -6.152 -15.001 1.00 98.38 390 ALA A CA 1
ATOM 3009 C C . ALA A 1 390 ? -17.114 -6.869 -16.128 1.00 98.38 390 ALA A C 1
ATOM 3011 O O . ALA A 1 390 ? -16.487 -6.220 -16.964 1.00 98.38 390 ALA A O 1
ATOM 3012 N N . ALA A 1 391 ? -17.194 -8.203 -16.179 1.00 98.69 391 ALA A N 1
ATOM 3013 C CA . ALA A 1 391 ? -16.488 -9.013 -17.166 1.00 98.69 391 ALA A CA 1
ATOM 3014 C C . ALA A 1 391 ? -16.919 -8.683 -18.604 1.00 98.69 391 ALA A C 1
ATOM 3016 O O . ALA A 1 391 ? -16.060 -8.562 -19.478 1.00 98.69 391 ALA A O 1
ATOM 3017 N N . LYS A 1 392 ? -18.224 -8.477 -18.847 1.00 98.50 392 LYS A N 1
ATOM 3018 C CA . LYS A 1 392 ? -18.744 -8.036 -20.153 1.00 98.50 392 LYS A CA 1
ATOM 3019 C C . LYS A 1 392 ? -18.195 -6.664 -20.540 1.00 98.50 392 LYS A C 1
ATOM 3021 O O . LYS A 1 392 ? -17.632 -6.517 -21.620 1.00 98.50 392 LYS A O 1
ATOM 3026 N N . MET A 1 393 ? -18.296 -5.677 -19.647 1.00 98.12 393 MET A N 1
ATOM 3027 C CA . MET A 1 393 ? -17.804 -4.319 -19.904 1.00 98.12 393 MET A CA 1
ATOM 3028 C C . MET A 1 393 ? -16.298 -4.299 -20.183 1.00 98.12 393 MET A C 1
ATOM 3030 O O . MET A 1 393 ? -15.847 -3.656 -21.130 1.00 98.12 393 MET A O 1
ATOM 3034 N N . LEU A 1 394 ? -15.517 -5.044 -19.401 1.00 98.44 394 LEU A N 1
ATOM 3035 C CA . LEU A 1 394 ? -14.079 -5.185 -19.610 1.00 98.44 394 LEU A CA 1
ATOM 3036 C C . LEU A 1 394 ? -13.775 -5.866 -20.951 1.00 98.44 394 LEU A C 1
ATOM 3038 O O . LEU A 1 394 ? -12.885 -5.416 -21.666 1.00 98.44 394 LEU A O 1
ATOM 3042 N N . ALA A 1 395 ? -14.526 -6.903 -21.338 1.00 98.06 395 ALA A N 1
ATOM 3043 C CA . ALA A 1 395 ? -14.357 -7.577 -22.629 1.00 98.06 395 ALA A CA 1
ATOM 3044 C C . ALA A 1 395 ? -14.676 -6.665 -23.830 1.00 98.06 395 ALA A C 1
ATOM 3046 O O . ALA A 1 395 ? -14.051 -6.811 -24.882 1.00 98.06 395 ALA A O 1
ATOM 3047 N N . GLU A 1 396 ? -15.584 -5.700 -23.651 1.00 96.81 396 GLU A N 1
ATOM 3048 C CA . GLU A 1 396 ? -15.876 -4.603 -24.590 1.00 96.81 396 GLU A CA 1
ATOM 3049 C C . GLU A 1 396 ? -14.798 -3.499 -24.589 1.00 96.81 396 GLU A C 1
ATOM 3051 O O . GLU A 1 396 ? -14.869 -2.548 -25.369 1.00 96.81 396 GLU A O 1
ATOM 3056 N N . GLY A 1 397 ? -13.783 -3.607 -23.727 1.00 93.94 397 GLY A N 1
ATOM 3057 C CA . GLY A 1 397 ? -12.672 -2.667 -23.633 1.00 93.94 397 GLY A CA 1
ATOM 3058 C C . GLY A 1 397 ? -12.962 -1.418 -22.798 1.00 93.94 397 GLY A C 1
ATOM 3059 O O . GLY A 1 397 ? -12.232 -0.436 -22.954 1.00 93.94 397 GLY A O 1
ATOM 3060 N N . LYS A 1 398 ? -13.997 -1.443 -21.946 1.00 95.25 398 LYS A N 1
ATOM 3061 C CA . LYS A 1 398 ? -14.308 -0.377 -20.980 1.00 95.25 398 LYS A CA 1
ATOM 3062 C C . LYS A 1 398 ? -13.384 -0.441 -19.760 1.00 95.25 398 LYS A C 1
ATOM 3064 O O . LYS A 1 398 ? -12.935 -1.513 -19.361 1.00 95.25 398 LYS A O 1
ATOM 3069 N N . ILE A 1 399 ? -13.135 0.709 -19.143 1.00 96.25 399 ILE A N 1
ATOM 3070 C CA . ILE A 1 399 ? -12.449 0.866 -17.859 1.00 96.25 399 ILE A CA 1
ATOM 3071 C C . ILE A 1 399 ? -13.500 0.890 -16.749 1.00 96.25 399 ILE A C 1
ATOM 3073 O O . ILE A 1 399 ? -14.411 1.720 -16.769 1.00 96.25 399 ILE A O 1
ATOM 3077 N N . VAL A 1 400 ? -13.354 0.010 -15.761 1.00 98.25 400 VAL A N 1
ATOM 3078 C CA . VAL A 1 400 ? -14.344 -0.175 -14.694 1.00 98.25 400 VAL A CA 1
ATOM 3079 C C . VAL A 1 400 ? -13.744 0.207 -13.345 1.00 98.25 400 VAL A C 1
ATOM 3081 O O . VAL A 1 400 ? -12.737 -0.358 -12.927 1.00 98.25 400 VAL A O 1
ATOM 3084 N N . GLY A 1 401 ? -14.362 1.159 -12.650 1.00 98.44 401 GLY A N 1
ATOM 3085 C CA . GLY A 1 401 ? -14.121 1.384 -11.226 1.00 98.44 401 GLY A CA 1
ATOM 3086 C C . GLY A 1 401 ? -14.796 0.276 -10.422 1.00 98.44 401 GLY A C 1
ATOM 3087 O O . GLY A 1 401 ? -15.964 -0.017 -10.651 1.00 98.44 401 GLY A O 1
ATOM 3088 N N . TRP A 1 402 ? -14.068 -0.349 -9.509 1.00 98.50 402 TRP A N 1
ATOM 3089 C CA . TRP A 1 402 ? -14.500 -1.486 -8.704 1.00 98.50 402 TRP A CA 1
ATOM 3090 C C . TRP A 1 402 ? -14.405 -1.127 -7.221 1.00 98.50 402 TRP A C 1
ATOM 3092 O O . TRP A 1 402 ? -13.312 -0.885 -6.701 1.00 98.50 402 TRP A O 1
ATOM 3102 N N . PHE A 1 403 ? -15.560 -1.064 -6.562 1.00 98.38 403 PHE A N 1
ATOM 3103 C CA . PHE A 1 403 ? -15.705 -0.671 -5.166 1.00 98.38 403 PHE A CA 1
ATOM 3104 C C . PHE A 1 403 ? -16.499 -1.731 -4.400 1.00 98.38 403 PHE A C 1
ATOM 3106 O O . PHE A 1 403 ? -17.715 -1.861 -4.560 1.00 98.38 403 PHE A O 1
ATOM 3113 N N . GLU A 1 404 ? -15.814 -2.494 -3.557 1.00 93.56 404 GLU A N 1
ATOM 3114 C CA . GLU A 1 404 ? -16.428 -3.574 -2.794 1.00 93.56 404 GLU A CA 1
ATOM 3115 C C . GLU A 1 404 ? -15.660 -3.887 -1.507 1.00 93.56 404 GLU A C 1
ATOM 3117 O O . GLU A 1 404 ? -14.457 -3.684 -1.437 1.00 93.56 404 GLU A O 1
ATOM 3122 N N . GLY A 1 405 ? -16.351 -4.398 -0.486 1.00 94.38 405 GLY A N 1
ATOM 3123 C CA . GLY A 1 405 ? -15.705 -4.995 0.677 1.00 94.38 405 GLY A CA 1
ATOM 3124 C C . GLY A 1 405 ? -14.976 -3.991 1.568 1.00 94.38 405 GLY A C 1
ATOM 3125 O O . GLY A 1 405 ? -15.242 -2.783 1.546 1.00 94.38 405 GLY A O 1
ATOM 3126 N N . ARG A 1 406 ? -14.089 -4.522 2.411 1.00 96.38 406 ARG A N 1
ATOM 3127 C CA . ARG A 1 406 ? -13.318 -3.749 3.393 1.00 96.38 406 ARG A CA 1
ATOM 3128 C C . ARG A 1 406 ? -12.146 -3.040 2.725 1.00 96.38 406 ARG A C 1
ATOM 3130 O O . ARG A 1 406 ? -11.578 -3.592 1.790 1.00 96.38 406 ARG A O 1
ATOM 3137 N N . ASP A 1 407 ? -11.763 -1.860 3.210 1.00 95.81 407 ASP A N 1
ATOM 3138 C CA . ASP A 1 407 ? -10.594 -1.159 2.658 1.00 95.81 407 ASP A CA 1
ATOM 3139 C C . ASP A 1 407 ? -9.298 -1.956 2.850 1.00 95.81 407 ASP A C 1
ATOM 3141 O O . ASP A 1 407 ? -9.076 -2.552 3.911 1.00 95.81 407 ASP A O 1
ATOM 3145 N N . GLU A 1 408 ? -8.426 -1.906 1.844 1.00 96.00 408 GLU A N 1
ATOM 3146 C CA . GLU A 1 408 ? -7.045 -2.371 1.943 1.00 96.00 408 GLU A CA 1
ATOM 3147 C C . GLU A 1 408 ? -6.208 -1.434 2.834 1.00 96.00 408 GLU A C 1
ATOM 3149 O O . GLU A 1 408 ? -6.255 -0.206 2.691 1.00 96.00 408 GLU A O 1
ATOM 3154 N N . PHE A 1 409 ? -5.398 -2.001 3.732 1.00 95.00 409 PHE A N 1
ATOM 3155 C CA . PHE A 1 409 ? -4.552 -1.220 4.641 1.00 95.00 409 PHE A CA 1
ATOM 3156 C C . PHE A 1 409 ? -3.298 -0.647 3.954 1.00 95.00 409 PHE A C 1
ATOM 3158 O O . PHE A 1 409 ? -2.820 0.430 4.312 1.00 95.00 409 PHE A O 1
ATOM 3165 N N . GLY A 1 410 ? -2.758 -1.350 2.955 1.00 92.94 410 GLY A N 1
ATOM 3166 C CA . GLY A 1 410 ? -1.515 -0.979 2.281 1.00 92.94 410 GLY A CA 1
ATOM 3167 C C . GLY A 1 410 ? -1.653 0.085 1.177 1.00 92.94 410 GLY A C 1
ATOM 3168 O O . GLY A 1 410 ? -2.741 0.580 0.871 1.00 92.94 410 GLY A O 1
ATOM 3169 N N . PRO A 1 411 ? -0.538 0.436 0.507 1.00 91.88 411 PRO A N 1
ATOM 3170 C CA . PRO A 1 411 ? -0.505 1.424 -0.578 1.00 91.88 411 PRO A CA 1
ATOM 3171 C C . PRO A 1 411 ? -0.944 0.858 -1.944 1.00 91.88 411 PRO A C 1
ATOM 3173 O O . PRO A 1 411 ? -0.800 1.523 -2.976 1.00 91.88 411 PRO A O 1
ATOM 3176 N N . ARG A 1 412 ? -1.397 -0.399 -2.001 1.00 94.50 412 ARG A N 1
ATOM 3177 C CA . ARG A 1 412 ? -1.830 -1.080 -3.227 1.00 94.50 412 ARG A CA 1
ATOM 3178 C C . ARG A 1 412 ? -3.335 -1.306 -3.155 1.00 94.50 412 ARG A C 1
ATOM 3180 O O . ARG A 1 412 ? -3.827 -1.752 -2.132 1.00 94.50 412 ARG A O 1
ATOM 3187 N N . ALA A 1 413 ? -4.038 -1.049 -4.255 1.00 96.50 413 ALA A N 1
ATOM 3188 C CA . ALA A 1 413 ? -5.378 -1.596 -4.408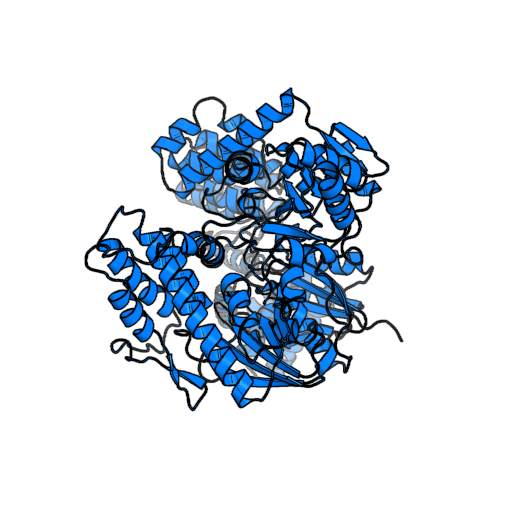 1.00 96.50 413 ALA A CA 1
ATOM 3189 C C . ALA A 1 413 ? -5.268 -3.057 -4.818 1.00 96.50 413 ALA A C 1
ATOM 3191 O O . ALA A 1 413 ? -4.594 -3.383 -5.800 1.00 96.50 413 ALA A O 1
ATOM 3192 N N . LEU A 1 414 ? -5.940 -3.917 -4.071 1.00 96.75 414 LEU A N 1
ATOM 3193 C CA . LEU A 1 414 ? -5.841 -5.366 -4.173 1.00 96.75 414 LEU A CA 1
ATOM 3194 C C . LEU A 1 414 ? -7.207 -5.998 -4.430 1.00 96.75 414 LEU A C 1
ATOM 3196 O O . LEU A 1 414 ? -7.415 -7.171 -4.135 1.00 96.75 414 LEU A O 1
ATOM 3200 N N . GLY A 1 415 ? -8.116 -5.239 -5.042 1.00 96.06 415 GLY A N 1
ATOM 3201 C CA . GLY A 1 415 ? -9.409 -5.736 -5.495 1.00 96.06 415 GLY A CA 1
ATOM 3202 C C . GLY A 1 415 ? -10.603 -5.253 -4.686 1.00 96.06 415 GLY A C 1
ATOM 3203 O O . GLY A 1 415 ? -11.710 -5.690 -4.984 1.00 96.06 415 GLY A O 1
ATOM 3204 N N . GLN A 1 416 ? -10.412 -4.366 -3.705 1.00 96.88 416 GLN A N 1
ATOM 3205 C CA . GLN A 1 416 ? -11.508 -3.760 -2.936 1.00 96.88 416 GLN A CA 1
ATOM 3206 C C . GLN A 1 416 ? -11.784 -2.331 -3.419 1.00 96.88 416 GLN A C 1
ATOM 3208 O O . GLN A 1 416 ? -12.938 -1.904 -3.510 1.00 96.88 416 GLN A O 1
ATOM 3213 N N . ARG A 1 417 ? -10.724 -1.584 -3.756 1.00 97.81 417 ARG A N 1
ATOM 3214 C CA . ARG A 1 417 ? -10.781 -0.203 -4.264 1.00 97.81 417 ARG A CA 1
ATOM 3215 C C . ARG A 1 417 ? -9.936 -0.073 -5.530 1.00 97.81 417 ARG A C 1
ATOM 3217 O O . ARG A 1 417 ? -8.880 0.565 -5.546 1.00 97.81 417 ARG A O 1
ATOM 3224 N N . SER A 1 418 ? -10.398 -0.698 -6.608 1.00 98.31 418 SER A N 1
ATOM 3225 C CA . SER A 1 418 ? -9.610 -0.936 -7.823 1.00 98.31 418 SER A CA 1
ATOM 3226 C C . SER A 1 418 ? -10.178 -0.250 -9.063 1.00 98.31 418 SER A C 1
ATOM 3228 O O . SER A 1 418 ? -11.372 -0.024 -9.180 1.00 98.31 418 SER A O 1
ATOM 3230 N N . ILE A 1 419 ? -9.317 0.046 -10.032 1.00 98.19 419 ILE A N 1
ATOM 3231 C CA . ILE A 1 419 ? -9.710 0.334 -11.415 1.00 98.19 419 ILE A CA 1
ATOM 3232 C C . ILE A 1 419 ? -9.228 -0.838 -12.262 1.00 98.19 419 ILE A C 1
ATOM 3234 O O . ILE A 1 419 ? -8.032 -1.143 -12.286 1.00 98.19 419 ILE A O 1
ATOM 3238 N N . LEU A 1 420 ? -10.173 -1.485 -12.936 1.00 98.50 420 LEU A N 1
ATOM 3239 C CA . LEU A 1 420 ? -9.965 -2.666 -13.758 1.00 98.50 420 LEU A CA 1
ATOM 3240 C C . LEU A 1 420 ? -9.977 -2.295 -15.242 1.00 98.50 420 LEU A C 1
ATOM 3242 O O . LEU A 1 420 ? -10.769 -1.453 -15.675 1.00 98.50 420 LEU A O 1
ATOM 3246 N N . ALA A 1 421 ? -9.103 -2.925 -16.025 1.00 97.94 421 ALA A N 1
ATOM 3247 C CA . ALA A 1 421 ? -9.032 -2.701 -17.467 1.00 97.94 421 ALA A CA 1
ATOM 3248 C C . ALA A 1 421 ? -8.537 -3.932 -18.243 1.00 97.94 421 ALA A C 1
ATOM 3250 O O . ALA A 1 421 ? -7.845 -4.792 -17.695 1.00 97.94 421 ALA A O 1
ATOM 3251 N N . ASP A 1 422 ? -8.867 -3.984 -19.535 1.00 98.00 422 ASP A N 1
ATOM 3252 C CA . ASP A 1 422 ? -8.471 -5.054 -20.457 1.00 98.00 422 ASP A CA 1
ATOM 3253 C C . ASP A 1 422 ? -6.992 -4.931 -20.892 1.00 98.00 422 ASP A C 1
ATOM 3255 O O . ASP A 1 422 ? -6.633 -3.970 -21.582 1.00 98.00 422 ASP A O 1
ATOM 3259 N N . PRO A 1 423 ? -6.120 -5.900 -20.552 1.00 96.75 423 PRO A N 1
ATOM 3260 C CA . PRO A 1 423 ? -4.704 -5.868 -20.906 1.00 96.75 423 PRO A CA 1
ATOM 3261 C C . PRO A 1 423 ? -4.409 -6.243 -22.361 1.00 96.75 423 PRO A C 1
ATOM 3263 O O . PRO A 1 423 ? -3.271 -6.061 -22.796 1.00 96.75 423 PRO A O 1
ATOM 3266 N N . ARG A 1 424 ? -5.374 -6.791 -23.113 1.00 96.50 424 ARG A N 1
ATOM 3267 C CA . ARG A 1 424 ? -5.167 -7.241 -24.504 1.00 96.50 424 ARG A CA 1
ATOM 3268 C C . ARG A 1 424 ? -4.916 -6.073 -25.455 1.00 96.50 424 ARG A C 1
ATOM 3270 O O . ARG A 1 424 ? -4.281 -6.223 -26.495 1.00 96.50 424 ARG A O 1
ATOM 3277 N N . ARG A 1 425 ? -5.405 -4.891 -25.087 1.00 90.31 425 ARG A N 1
ATOM 3278 C CA . ARG A 1 425 ? -5.246 -3.650 -25.840 1.00 90.31 425 ARG A CA 1
ATOM 3279 C C . ARG A 1 425 ? -3.879 -3.028 -25.580 1.00 90.31 425 ARG A C 1
ATOM 3281 O O . ARG A 1 425 ? -3.535 -2.733 -24.441 1.00 90.31 425 ARG A O 1
ATOM 3288 N N . ALA A 1 426 ? -3.114 -2.765 -26.637 1.00 87.00 426 ALA A N 1
ATOM 3289 C CA . ALA A 1 426 ? -1.818 -2.097 -26.508 1.00 87.00 426 ALA A CA 1
ATOM 3290 C C . ALA A 1 426 ? -1.952 -0.632 -26.046 1.00 87.00 426 ALA A C 1
ATOM 3292 O O . ALA A 1 426 ? -1.099 -0.149 -25.305 1.00 87.00 426 ALA A O 1
ATOM 3293 N N . ASP A 1 427 ? -3.041 0.049 -26.422 1.00 87.56 427 ASP A N 1
ATOM 3294 C CA . ASP A 1 427 ? -3.280 1.459 -26.093 1.00 87.56 427 ASP A CA 1
ATOM 3295 C C . ASP A 1 427 ? -3.770 1.680 -24.652 1.00 87.56 427 ASP A C 1
ATOM 3297 O O . ASP A 1 427 ? -3.787 2.815 -24.181 1.00 87.56 427 ASP A O 1
ATOM 3301 N N . ILE A 1 428 ? -4.151 0.629 -23.912 1.00 89.81 428 ILE A N 1
ATOM 3302 C CA . ILE A 1 428 ? -4.816 0.780 -22.605 1.00 89.81 428 ILE A CA 1
ATOM 3303 C C . ILE A 1 428 ? -3.960 1.516 -21.569 1.00 89.81 428 ILE A C 1
ATOM 3305 O O . ILE A 1 428 ? -4.496 2.237 -20.727 1.00 89.81 428 ILE A O 1
ATOM 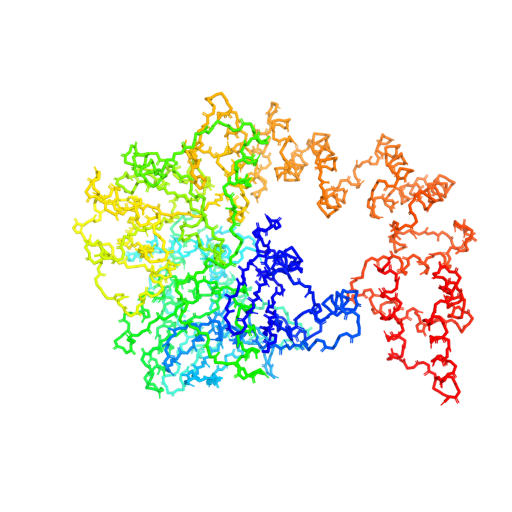3309 N N . LYS A 1 429 ? -2.630 1.383 -21.639 1.00 85.25 429 LYS A N 1
ATOM 3310 C CA . LYS A 1 429 ? -1.711 2.108 -20.751 1.00 85.25 429 LYS A CA 1
ATOM 3311 C C . LYS A 1 429 ? -1.837 3.613 -20.961 1.00 85.25 429 LYS A C 1
ATOM 3313 O O . LYS A 1 429 ? -1.950 4.359 -19.989 1.00 85.25 429 LYS A O 1
ATOM 3318 N N . ASP A 1 430 ? -1.884 4.039 -22.220 1.00 83.38 430 ASP A N 1
ATOM 3319 C CA . ASP A 1 430 ? -2.040 5.441 -22.593 1.00 83.38 430 ASP A CA 1
ATOM 3320 C C . ASP A 1 430 ? -3.434 5.941 -22.224 1.00 83.38 430 ASP A C 1
ATOM 3322 O O . ASP A 1 430 ? -3.568 7.043 -21.696 1.00 83.38 430 ASP A O 1
ATOM 3326 N N . GLN A 1 431 ? -4.468 5.112 -22.402 1.00 84.50 431 GLN A N 1
ATOM 3327 C CA . GLN A 1 431 ? -5.835 5.432 -21.981 1.00 84.50 431 GLN A CA 1
ATOM 3328 C C . GLN A 1 431 ? -5.923 5.667 -20.468 1.00 84.50 431 GLN A C 1
ATOM 3330 O O . GLN A 1 431 ? -6.417 6.703 -20.024 1.00 84.50 431 GLN A O 1
ATOM 3335 N N . LEU A 1 432 ? -5.394 4.745 -19.661 1.00 85.88 432 LEU A N 1
ATOM 3336 C CA . LEU A 1 432 ? -5.385 4.876 -18.206 1.00 85.88 432 LEU A CA 1
ATOM 3337 C C . LEU A 1 432 ? -4.550 6.082 -17.761 1.00 85.88 432 LEU A C 1
ATOM 3339 O O . LEU A 1 432 ? -4.994 6.846 -16.907 1.00 85.88 432 LEU A O 1
ATOM 3343 N N . ASN A 1 433 ? -3.367 6.296 -18.342 1.00 80.62 433 ASN A N 1
ATOM 3344 C CA . ASN A 1 433 ? -2.495 7.409 -17.963 1.00 80.62 433 ASN A CA 1
ATOM 3345 C C . ASN A 1 433 ? -3.030 8.779 -18.406 1.00 80.62 433 ASN A C 1
ATOM 3347 O O . ASN A 1 433 ? -2.858 9.738 -17.660 1.00 80.62 433 ASN A O 1
ATOM 3351 N N . SER A 1 434 ? -3.693 8.888 -19.560 1.00 72.31 434 SER A N 1
ATOM 3352 C CA . SER A 1 434 ? -4.187 10.170 -20.095 1.00 72.31 434 SER A CA 1
ATOM 3353 C C . SER A 1 434 ? -5.612 10.518 -19.670 1.00 72.31 434 SER A C 1
ATOM 3355 O O . SER A 1 434 ? -5.926 11.699 -19.538 1.00 72.31 434 SER A O 1
ATOM 3357 N N . ARG A 1 435 ? -6.475 9.517 -19.449 1.00 76.19 435 ARG A N 1
ATOM 3358 C CA . ARG A 1 435 ? -7.908 9.739 -19.210 1.00 76.19 435 ARG A CA 1
ATOM 3359 C C . ARG A 1 435 ? -8.370 9.504 -17.773 1.00 76.19 435 ARG A C 1
ATOM 3361 O O . ARG A 1 435 ? -9.487 9.881 -17.423 1.00 76.19 435 ARG A O 1
ATOM 3368 N N . VAL A 1 436 ? -7.550 8.842 -16.959 1.00 75.38 436 VAL A N 1
ATOM 3369 C CA . VAL A 1 436 ? -7.916 8.470 -15.583 1.00 75.38 436 VAL A CA 1
ATOM 3370 C C . VAL A 1 436 ? -6.871 8.946 -14.586 1.00 75.38 436 VAL A C 1
ATOM 3372 O O . VAL A 1 436 ? -7.186 9.625 -13.619 1.00 75.38 436 VAL A O 1
ATOM 3375 N N . LYS A 1 437 ? -5.609 8.587 -14.817 1.00 76.88 437 LYS A N 1
ATOM 3376 C CA . LYS A 1 437 ? -4.523 8.798 -13.861 1.00 76.88 437 LYS A CA 1
ATOM 3377 C C . LYS A 1 437 ? -3.751 10.085 -14.052 1.00 76.88 437 LYS A C 1
ATOM 3379 O O . LYS A 1 437 ? -2.994 10.426 -13.156 1.00 76.88 437 LYS A O 1
ATOM 3384 N N . PHE A 1 438 ? -3.875 10.733 -15.205 1.00 69.31 438 PHE A N 1
ATOM 3385 C CA . PHE A 1 438 ? -3.149 11.950 -15.572 1.00 69.31 438 PHE A CA 1
ATOM 3386 C C . PHE A 1 438 ? -1.674 11.936 -15.131 1.00 69.31 438 PHE A C 1
ATOM 3388 O O . PHE A 1 438 ? -1.186 12.882 -14.511 1.00 69.31 438 PHE A O 1
ATOM 3395 N N . ARG A 1 439 ? -0.950 10.844 -15.409 1.00 72.69 439 ARG A N 1
ATOM 3396 C CA . ARG A 1 439 ? 0.436 10.616 -14.945 1.00 72.69 439 ARG A CA 1
ATOM 3397 C C . ARG A 1 439 ? 1.367 10.212 -16.088 1.00 72.69 439 ARG A C 1
ATOM 3399 O O . ARG A 1 439 ? 0.943 10.122 -17.235 1.00 72.69 439 ARG A O 1
ATOM 3406 N N . GLU A 1 440 ? 2.647 10.046 -15.783 1.00 70.94 440 GLU A N 1
ATOM 3407 C CA . GLU A 1 440 ? 3.703 9.796 -16.764 1.00 70.94 440 GLU A CA 1
ATOM 3408 C C . GLU A 1 440 ? 3.512 8.447 -17.486 1.00 70.94 440 GLU A C 1
ATOM 3410 O O . GLU A 1 440 ? 3.204 7.435 -16.853 1.00 70.94 440 GLU A O 1
ATOM 3415 N N . GLY A 1 441 ? 3.733 8.418 -18.807 1.00 70.75 441 GLY A N 1
ATOM 3416 C CA . GLY A 1 441 ? 3.465 7.242 -19.650 1.00 70.75 441 GLY A CA 1
ATOM 3417 C C . GLY A 1 441 ? 4.331 6.015 -19.341 1.00 70.75 441 GLY A C 1
ATOM 3418 O O . GLY A 1 441 ? 3.917 4.890 -19.601 1.00 70.75 441 GLY A O 1
ATOM 3419 N N . PHE A 1 442 ? 5.501 6.211 -18.723 1.00 76.50 442 PHE A N 1
ATOM 3420 C CA . PHE A 1 442 ? 6.405 5.117 -18.357 1.00 76.50 442 PHE A CA 1
ATOM 3421 C C . PHE A 1 442 ? 5.904 4.285 -17.168 1.00 76.50 442 PHE A C 1
ATOM 3423 O O . PHE A 1 442 ? 6.423 3.197 -16.923 1.00 76.50 442 PHE A O 1
ATOM 3430 N N . ARG A 1 443 ? 4.917 4.770 -16.398 1.00 78.94 443 ARG A N 1
ATOM 3431 C CA . ARG A 1 443 ? 4.479 4.063 -15.193 1.00 78.94 443 ARG A CA 1
ATOM 3432 C C . ARG A 1 443 ? 3.755 2.763 -15.545 1.00 78.94 443 ARG A C 1
ATOM 3434 O O . ARG A 1 443 ? 2.714 2.812 -16.208 1.00 78.94 443 ARG A O 1
ATOM 3441 N N . PRO A 1 444 ? 4.226 1.617 -15.026 1.00 83.19 444 PRO A N 1
ATOM 3442 C CA . PRO A 1 444 ? 3.577 0.350 -15.290 1.00 83.19 444 PRO A CA 1
ATOM 3443 C C . PRO A 1 444 ? 2.221 0.235 -14.584 1.00 83.19 444 PRO A C 1
ATOM 3445 O O . PRO A 1 444 ? 1.941 0.886 -13.566 1.00 83.19 444 PRO A O 1
ATOM 3448 N N . PHE A 1 445 ? 1.401 -0.670 -15.108 1.00 89.31 445 PHE A N 1
ATOM 3449 C CA . PHE A 1 445 ? 0.209 -1.185 -14.447 1.00 89.31 445 PHE A CA 1
ATOM 3450 C C . PHE A 1 445 ? 0.428 -2.642 -14.020 1.00 89.31 445 PHE A C 1
ATOM 3452 O O . PHE A 1 445 ? 1.363 -3.303 -14.481 1.00 89.31 445 PHE A O 1
ATOM 3459 N N . ALA A 1 446 ? -0.384 -3.109 -13.074 1.00 94.38 446 ALA A N 1
ATOM 3460 C CA . ALA A 1 446 ? -0.219 -4.411 -12.446 1.00 94.38 446 ALA A CA 1
ATOM 3461 C C . ALA A 1 446 ? -1.198 -5.429 -13.054 1.00 94.38 446 ALA A C 1
ATOM 3463 O O . ALA A 1 446 ? -2.403 -5.163 -13.041 1.00 94.38 446 ALA A O 1
ATOM 3464 N N . PRO A 1 447 ? -0.727 -6.567 -13.596 1.00 97.19 447 PRO A N 1
ATOM 3465 C CA . PRO A 1 447 ? -1.615 -7.669 -13.938 1.00 97.19 447 PRO A CA 1
ATOM 3466 C C . PRO A 1 447 ? -2.233 -8.310 -12.691 1.00 97.19 447 PRO A C 1
ATOM 3468 O O . PRO A 1 447 ? -1.576 -8.441 -11.659 1.00 97.19 447 PRO A O 1
ATOM 3471 N N . ILE A 1 448 ? -3.464 -8.791 -12.825 1.00 98.12 448 ILE A N 1
ATOM 3472 C CA . ILE A 1 448 ? -4.117 -9.713 -11.893 1.00 98.12 448 ILE A CA 1
ATOM 3473 C C . ILE A 1 448 ? -4.566 -10.972 -12.625 1.00 98.12 448 ILE A C 1
ATOM 3475 O O . ILE A 1 448 ? -5.025 -10.888 -13.763 1.00 98.12 448 ILE A O 1
ATOM 3479 N N . ALA A 1 449 ? -4.440 -12.129 -11.980 1.00 97.50 449 ALA A N 1
ATOM 3480 C CA . ALA A 1 449 ? -4.833 -13.420 -12.544 1.00 97.50 449 ALA A CA 1
ATOM 3481 C C . ALA A 1 449 ? -5.363 -14.361 -11.447 1.00 97.50 449 ALA A C 1
ATOM 3483 O O . ALA A 1 449 ? -4.903 -14.258 -10.305 1.00 97.50 449 ALA A O 1
ATOM 3484 N N . PRO A 1 450 ? -6.280 -15.301 -11.760 1.00 97.62 450 PRO A N 1
ATOM 3485 C CA . PRO A 1 450 ? -6.658 -16.358 -10.829 1.00 97.62 450 PRO A CA 1
ATOM 3486 C C . PRO A 1 450 ? -5.427 -17.154 -10.397 1.00 97.62 450 PRO A C 1
ATOM 3488 O O . PRO A 1 450 ? -4.593 -17.505 -11.238 1.00 97.62 450 PRO A O 1
ATOM 3491 N N . ALA A 1 451 ? -5.315 -17.455 -9.105 1.00 94.88 451 ALA A N 1
ATOM 3492 C CA . ALA A 1 451 ? -4.154 -18.125 -8.527 1.00 94.88 451 ALA A CA 1
ATOM 3493 C C . ALA A 1 451 ? -3.821 -19.446 -9.239 1.00 94.88 451 ALA A C 1
ATOM 3495 O O . ALA A 1 451 ? -2.659 -19.735 -9.520 1.00 94.88 451 ALA A O 1
ATOM 3496 N N . GLU A 1 452 ? -4.848 -20.211 -9.605 1.00 95.00 452 GLU A N 1
ATOM 3497 C CA . GLU A 1 452 ? -4.740 -21.478 -10.325 1.00 95.00 452 GLU A CA 1
ATOM 3498 C C . GLU A 1 452 ? -4.297 -21.333 -11.792 1.00 95.00 452 GLU A C 1
ATOM 3500 O O . GLU A 1 452 ? -3.942 -22.325 -12.422 1.00 95.00 452 GLU A O 1
ATOM 3505 N N . ARG A 1 453 ? -4.294 -20.112 -12.346 1.00 95.50 453 ARG A N 1
ATOM 3506 C CA . ARG A 1 453 ? -3.878 -19.808 -13.727 1.00 95.50 453 ARG A CA 1
ATOM 3507 C C . ARG A 1 453 ? -2.554 -19.050 -13.808 1.00 95.50 453 ARG A C 1
ATOM 3509 O O . ARG A 1 453 ? -2.062 -18.840 -14.911 1.00 95.50 453 ARG A O 1
ATOM 3516 N N . VAL A 1 454 ? -1.947 -18.648 -12.687 1.00 94.25 454 VAL A N 1
ATOM 3517 C CA . VAL A 1 454 ? -0.701 -17.853 -12.685 1.00 94.25 454 VAL A CA 1
ATOM 3518 C C . VAL A 1 454 ? 0.416 -18.527 -13.494 1.00 94.25 454 VAL A C 1
ATOM 3520 O O . VAL A 1 454 ? 1.040 -17.875 -14.329 1.00 94.25 454 VAL A O 1
ATOM 3523 N N . ALA A 1 455 ? 0.626 -19.835 -13.316 1.00 93.50 455 ALA A N 1
ATOM 3524 C CA . ALA A 1 455 ? 1.686 -20.584 -14.002 1.00 93.50 455 ALA A CA 1
ATOM 3525 C C . ALA A 1 455 ? 1.495 -20.699 -15.532 1.00 93.50 455 ALA A C 1
ATOM 3527 O O . ALA A 1 455 ? 2.461 -20.938 -16.262 1.00 93.50 455 ALA A O 1
ATOM 3528 N N . ASP A 1 456 ? 0.271 -20.491 -16.033 1.00 95.25 456 ASP A N 1
ATOM 3529 C CA . ASP A 1 456 ? -0.023 -20.490 -17.472 1.00 95.25 456 ASP A CA 1
ATOM 3530 C C . ASP A 1 456 ? 0.437 -19.197 -18.159 1.00 95.25 456 ASP A C 1
ATOM 3532 O O . ASP A 1 456 ? 0.594 -19.170 -19.383 1.00 95.25 456 ASP A O 1
ATOM 3536 N N . TRP A 1 457 ? 0.619 -18.119 -17.387 1.00 95.88 457 TRP A N 1
ATOM 3537 C CA . TRP A 1 457 ? 0.844 -16.757 -17.885 1.00 95.88 457 TRP A CA 1
ATOM 3538 C C . TRP A 1 457 ? 2.187 -16.167 -17.464 1.00 95.88 457 TRP A C 1
ATOM 3540 O O . TRP A 1 457 ? 2.752 -15.358 -18.200 1.00 95.88 457 TRP A O 1
ATOM 3550 N N . PHE A 1 458 ? 2.727 -16.601 -16.328 1.00 94.88 458 PHE A N 1
ATOM 3551 C CA . PHE A 1 458 ? 3.959 -16.080 -15.744 1.00 94.88 458 PHE A CA 1
ATOM 3552 C C . PHE A 1 458 ? 4.992 -17.195 -15.555 1.00 94.88 458 PHE A C 1
ATOM 3554 O O . PHE A 1 458 ? 4.645 -18.363 -15.371 1.00 94.88 458 PHE A O 1
ATOM 3561 N N . GLU A 1 459 ? 6.272 -16.847 -15.672 1.00 91.06 459 GLU A N 1
ATOM 3562 C CA . GLU A 1 459 ? 7.386 -17.781 -15.512 1.00 91.06 459 GLU A CA 1
ATOM 3563 C C . GLU A 1 459 ? 7.453 -18.328 -14.073 1.00 91.06 459 GLU A C 1
ATOM 3565 O O . GLU A 1 459 ? 7.110 -17.649 -13.101 1.00 91.06 459 GLU A O 1
ATOM 3570 N N . ALA A 1 460 ? 7.895 -19.583 -13.944 1.00 71.50 460 ALA A N 1
ATOM 3571 C CA . ALA A 1 460 ? 8.127 -20.228 -12.653 1.00 71.50 460 ALA A CA 1
ATOM 3572 C C . ALA A 1 460 ? 9.326 -19.593 -11.914 1.00 71.50 460 ALA A C 1
ATOM 3574 O O . ALA A 1 460 ? 10.148 -18.919 -12.525 1.00 71.50 460 ALA A O 1
ATOM 3575 N N . GLY A 1 461 ? 9.445 -19.827 -10.600 1.00 68.31 461 GLY A N 1
ATOM 3576 C CA . GLY A 1 461 ? 10.556 -19.305 -9.778 1.00 68.31 461 GLY A CA 1
ATOM 3577 C C . GLY A 1 461 ? 10.159 -18.262 -8.728 1.00 68.31 461 GLY A C 1
ATOM 3578 O O . GLY A 1 461 ? 11.014 -17.707 -8.056 1.00 68.31 461 GLY A O 1
ATOM 3579 N N . ILE A 1 462 ? 8.859 -18.016 -8.562 1.00 74.31 462 ILE A N 1
ATOM 3580 C CA . ILE A 1 462 ? 8.278 -17.132 -7.533 1.00 74.31 462 ILE A CA 1
ATOM 3581 C C . ILE A 1 462 ? 7.434 -17.895 -6.504 1.00 74.31 462 ILE A C 1
ATOM 3583 O O . ILE A 1 462 ? 6.761 -17.285 -5.679 1.00 74.31 462 ILE A O 1
ATOM 3587 N N . THR A 1 463 ? 7.462 -19.231 -6.536 1.00 76.56 463 THR A N 1
ATOM 3588 C CA . THR A 1 463 ? 6.739 -20.093 -5.587 1.00 76.56 463 THR A CA 1
ATOM 3589 C C . THR A 1 463 ? 7.043 -19.752 -4.122 1.00 76.56 463 THR A C 1
ATOM 3591 O O . THR A 1 463 ? 6.085 -19.678 -3.349 1.00 76.56 463 THR A O 1
ATOM 3594 N N . PRO A 1 464 ? 8.305 -19.452 -3.730 1.00 80.44 464 PRO A N 1
ATOM 3595 C CA . PRO A 1 464 ? 8.611 -18.986 -2.375 1.00 80.44 464 PRO A CA 1
ATOM 3596 C C . PRO A 1 464 ? 7.811 -17.748 -1.949 1.00 80.44 464 PRO A C 1
ATOM 3598 O O . PRO A 1 464 ? 7.492 -17.591 -0.776 1.00 80.44 464 PRO A O 1
ATOM 3601 N N . ALA A 1 465 ? 7.433 -16.887 -2.894 1.00 80.19 465 ALA A N 1
ATOM 3602 C CA . ALA A 1 465 ? 6.807 -15.589 -2.660 1.00 80.19 465 ALA A CA 1
ATOM 3603 C C . ALA A 1 465 ? 5.275 -15.607 -2.770 1.00 80.19 465 ALA A C 1
ATOM 3605 O O . ALA A 1 465 ? 4.666 -14.578 -3.067 1.00 80.19 465 ALA A O 1
ATOM 3606 N N . TRP A 1 466 ? 4.624 -16.755 -2.557 1.00 75.62 466 TRP A N 1
ATOM 3607 C CA . TRP A 1 466 ? 3.195 -16.911 -2.846 1.00 75.62 466 TRP A CA 1
ATOM 3608 C C . TRP A 1 466 ? 2.282 -15.889 -2.146 1.00 75.62 466 TRP A C 1
ATOM 3610 O O . TRP A 1 466 ? 1.276 -15.497 -2.732 1.00 75.62 466 TRP A O 1
ATOM 3620 N N . LYS A 1 467 ? 2.638 -15.403 -0.947 1.00 86.38 467 LYS A N 1
ATOM 3621 C CA . LYS A 1 467 ? 1.916 -14.299 -0.287 1.00 86.38 467 LYS A CA 1
ATOM 3622 C C . LYS A 1 467 ? 2.269 -12.923 -0.827 1.00 86.38 467 LYS A C 1
ATOM 3624 O O . LYS A 1 467 ? 1.372 -12.122 -1.060 1.00 86.38 467 LYS A O 1
ATOM 3629 N N . ALA A 1 468 ? 3.539 -12.660 -1.117 1.00 91.44 468 ALA A N 1
ATOM 3630 C CA . ALA A 1 468 ? 3.933 -11.415 -1.772 1.00 91.44 468 ALA A CA 1
ATOM 3631 C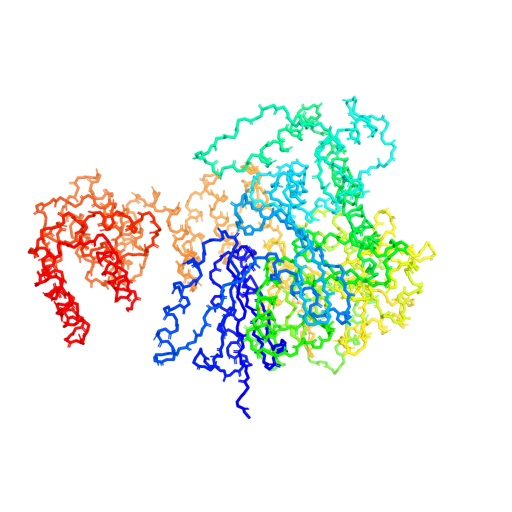 C . ALA A 1 468 ? 3.281 -11.268 -3.167 1.00 91.44 468 ALA A C 1
ATOM 3633 O O . ALA A 1 468 ? 2.989 -10.151 -3.598 1.00 91.44 468 ALA A O 1
ATOM 3634 N N . LEU A 1 469 ? 2.981 -12.390 -3.840 1.00 91.75 469 LEU A N 1
ATOM 3635 C CA . LEU A 1 469 ? 2.176 -12.423 -5.063 1.00 91.75 469 LEU A CA 1
ATOM 3636 C C . LEU A 1 469 ? 0.737 -11.977 -4.850 1.00 91.75 469 LEU A C 1
ATOM 3638 O O . LEU A 1 469 ? 0.161 -11.437 -5.774 1.00 91.75 469 LEU A O 1
ATOM 3642 N N . GLU A 1 470 ? 0.118 -12.199 -3.696 1.00 92.88 470 GLU A N 1
ATOM 3643 C CA . GLU A 1 470 ? -1.267 -11.761 -3.459 1.00 92.88 470 GLU A CA 1
ATOM 3644 C C . GLU A 1 470 ? -1.347 -10.237 -3.231 1.00 92.88 470 GLU A C 1
ATOM 3646 O O . GLU A 1 470 ? -2.400 -9.639 -3.446 1.00 92.88 470 GLU A O 1
ATOM 3651 N N . PHE A 1 471 ? -0.220 -9.597 -2.886 1.00 94.75 471 PHE A N 1
ATOM 3652 C CA . PHE A 1 471 ? -0.134 -8.185 -2.489 1.00 94.75 471 PHE A CA 1
ATOM 3653 C C . PHE A 1 471 ? 0.572 -7.266 -3.506 1.00 94.75 471 PHE A C 1
ATOM 3655 O O . PHE A 1 471 ? 0.898 -6.123 -3.186 1.00 94.75 471 PHE A O 1
ATOM 3662 N N . MET A 1 472 ? 0.822 -7.727 -4.739 1.00 95.69 472 MET A N 1
ATOM 3663 C CA . MET A 1 472 ? 1.591 -6.983 -5.757 1.00 95.69 472 MET A CA 1
ATOM 3664 C C . MET A 1 472 ? 3.012 -6.593 -5.306 1.00 95.69 472 MET A C 1
ATOM 3666 O O . MET A 1 472 ? 3.507 -5.511 -5.644 1.00 95.69 472 MET A O 1
ATOM 3670 N N . LEU A 1 473 ? 3.676 -7.459 -4.539 1.00 95.38 473 LEU A N 1
ATOM 3671 C CA . LEU A 1 473 ? 5.011 -7.207 -3.982 1.00 95.38 473 LEU A CA 1
ATOM 3672 C C . LEU A 1 473 ? 6.132 -7.951 -4.714 1.00 95.38 473 LEU A C 1
ATOM 3674 O O . LEU A 1 473 ? 7.278 -7.878 -4.282 1.00 95.38 473 LEU A O 1
ATOM 3678 N N . VAL A 1 474 ? 5.826 -8.598 -5.842 1.00 94.94 474 VAL A N 1
ATOM 3679 C CA . VAL A 1 474 ? 6.793 -9.217 -6.764 1.00 94.94 474 VAL A CA 1
ATOM 3680 C C . VAL A 1 474 ? 6.408 -8.962 -8.232 1.00 94.94 474 VAL A C 1
ATOM 3682 O O . VAL A 1 474 ? 5.272 -8.593 -8.536 1.00 94.94 474 VAL A O 1
ATOM 3685 N N . VAL A 1 475 ? 7.366 -9.122 -9.145 1.00 94.81 475 VAL A N 1
ATOM 3686 C CA . VAL A 1 475 ? 7.300 -8.815 -10.585 1.00 94.81 475 VAL A CA 1
ATOM 3687 C C . VAL A 1 475 ? 7.771 -10.006 -11.436 1.00 94.81 475 VAL A C 1
ATOM 3689 O O . VAL A 1 475 ? 8.785 -9.922 -12.127 1.00 94.81 475 VAL A O 1
ATOM 3692 N N . PRO A 1 476 ? 7.078 -11.158 -11.408 1.00 94.31 476 PRO A N 1
ATOM 3693 C CA . PRO A 1 476 ? 7.452 -12.270 -12.275 1.00 94.31 476 PRO A CA 1
ATOM 3694 C C . PRO A 1 476 ? 7.459 -11.882 -13.755 1.00 94.31 476 PRO A C 1
ATOM 3696 O O . PRO A 1 476 ? 6.734 -10.987 -14.200 1.00 94.31 476 PRO A O 1
ATOM 3699 N N . ARG A 1 477 ? 8.251 -12.613 -14.539 1.00 94.69 477 ARG A N 1
ATOM 3700 C CA . ARG A 1 477 ? 8.245 -12.482 -15.994 1.00 94.69 477 ARG A CA 1
ATOM 3701 C C . ARG A 1 477 ? 6.959 -13.027 -16.586 1.00 94.69 477 ARG A C 1
ATOM 3703 O O . ARG A 1 477 ? 6.513 -14.110 -16.217 1.00 94.69 477 ARG A O 1
ATOM 3710 N N . VAL A 1 478 ? 6.375 -12.286 -17.520 1.00 95.94 478 VAL A N 1
ATOM 3711 C CA . VAL A 1 478 ? 5.305 -12.804 -18.370 1.00 95.94 478 VAL A CA 1
ATOM 3712 C C . VAL A 1 478 ? 5.933 -13.820 -19.314 1.00 95.94 478 VAL A C 1
ATOM 3714 O O . VAL A 1 478 ? 6.981 -13.562 -19.909 1.00 95.94 478 VAL A O 1
ATOM 3717 N N . ARG A 1 479 ? 5.303 -14.983 -19.475 1.00 96.19 479 ARG A N 1
ATOM 3718 C CA . ARG A 1 479 ? 5.808 -15.998 -20.399 1.00 96.19 479 ARG A CA 1
ATOM 3719 C C . ARG A 1 479 ? 5.900 -15.425 -21.809 1.00 96.19 479 ARG A C 1
ATOM 3721 O O . ARG A 1 479 ? 4.966 -14.784 -22.296 1.00 96.19 479 ARG A O 1
ATOM 3728 N N . LYS A 1 480 ? 7.003 -15.716 -22.500 1.00 95.00 480 LYS A N 1
ATOM 3729 C CA . LYS A 1 480 ? 7.273 -15.191 -23.849 1.00 95.00 480 LYS A CA 1
ATOM 3730 C C . LYS A 1 480 ? 6.153 -15.492 -24.851 1.00 95.00 480 LYS A C 1
ATOM 3732 O O . LYS A 1 480 ? 5.834 -14.637 -25.667 1.00 95.00 480 LYS A O 1
ATOM 3737 N N . ASP A 1 481 ? 5.523 -16.666 -24.756 1.00 95.56 481 ASP A N 1
ATOM 3738 C CA . ASP A 1 481 ? 4.405 -17.071 -25.620 1.00 95.56 481 ASP A CA 1
ATOM 3739 C C . ASP A 1 481 ? 3.071 -16.374 -25.287 1.00 95.56 481 ASP A C 1
ATOM 3741 O O . ASP A 1 481 ? 2.110 -16.485 -26.046 1.00 95.56 481 ASP A O 1
ATOM 3745 N N . LYS A 1 482 ? 3.004 -15.645 -24.166 1.00 96.81 482 LYS A N 1
ATOM 3746 C CA . LYS A 1 482 ? 1.807 -14.947 -23.672 1.00 96.81 482 LYS A CA 1
ATOM 3747 C C . LYS A 1 482 ? 1.926 -13.428 -23.693 1.00 96.81 482 LYS A C 1
ATOM 3749 O O . LYS A 1 482 ? 0.903 -12.756 -23.749 1.00 96.81 482 LYS A O 1
ATOM 3754 N N . ALA A 1 483 ? 3.141 -12.879 -23.689 1.00 95.06 483 ALA A N 1
ATOM 3755 C CA . ALA A 1 483 ? 3.391 -11.437 -23.621 1.00 95.06 483 ALA A CA 1
ATOM 3756 C C . ALA A 1 483 ? 2.614 -10.627 -24.679 1.00 95.06 483 ALA A C 1
ATOM 3758 O O . ALA A 1 483 ? 2.021 -9.596 -24.364 1.00 95.06 483 ALA A O 1
ATOM 3759 N N . ALA A 1 484 ? 2.537 -11.134 -25.914 1.00 95.44 484 ALA A N 1
ATOM 3760 C CA . ALA A 1 484 ? 1.800 -10.488 -27.003 1.00 95.44 484 ALA A CA 1
ATOM 3761 C C . ALA A 1 484 ? 0.268 -10.481 -26.812 1.00 95.44 484 ALA A C 1
ATOM 3763 O O . ALA A 1 484 ? -0.415 -9.689 -27.454 1.00 95.44 484 ALA A O 1
ATOM 3764 N N . LEU A 1 485 ? -0.275 -11.338 -25.939 1.00 97.06 485 LEU A N 1
ATOM 3765 C CA . LEU A 1 485 ? -1.709 -11.406 -25.629 1.00 97.06 485 LEU A CA 1
ATOM 3766 C C . LEU A 1 485 ? -2.126 -10.401 -24.548 1.00 97.06 485 LEU A C 1
ATOM 3768 O O . LEU A 1 485 ? -3.305 -10.081 -24.449 1.00 97.06 485 LEU A O 1
ATOM 3772 N N . ILE A 1 486 ? -1.181 -9.916 -23.736 1.00 96.88 486 ILE A N 1
ATOM 3773 C CA . ILE A 1 486 ? -1.422 -8.951 -22.650 1.00 96.88 486 ILE A CA 1
ATOM 3774 C C . ILE A 1 486 ? -0.430 -7.770 -22.688 1.00 96.88 486 ILE A C 1
ATOM 3776 O O . ILE A 1 486 ? 0.222 -7.460 -21.679 1.00 96.88 486 ILE A O 1
ATOM 3780 N N . PRO A 1 487 ? -0.291 -7.073 -23.833 1.00 94.62 487 PRO A N 1
ATOM 3781 C CA . PRO A 1 487 ? 0.676 -5.983 -23.988 1.00 94.62 487 PRO A CA 1
ATOM 3782 C C . PRO A 1 487 ? 0.423 -4.817 -23.015 1.00 94.62 487 PRO A C 1
ATOM 3784 O O . PRO A 1 487 ? 1.360 -4.133 -22.593 1.00 94.62 487 PRO A O 1
ATOM 3787 N N . GLY A 1 488 ? -0.832 -4.614 -22.599 1.00 92.56 488 GLY A N 1
ATOM 3788 C CA . GLY A 1 488 ? -1.239 -3.603 -21.626 1.00 92.56 488 GLY A CA 1
ATOM 3789 C C . GLY A 1 488 ? -0.750 -3.868 -20.197 1.00 92.56 488 GLY A C 1
ATOM 3790 O O . GLY A 1 488 ? -0.588 -2.920 -19.429 1.00 92.56 488 GLY A O 1
ATOM 3791 N N . ALA A 1 489 ? -0.447 -5.122 -19.848 1.00 92.88 489 ALA A N 1
ATOM 3792 C CA . ALA A 1 489 ? 0.053 -5.498 -18.522 1.00 92.88 489 ALA A CA 1
ATOM 3793 C C . ALA A 1 489 ? 1.526 -5.947 -18.502 1.00 92.88 489 ALA A C 1
ATOM 3795 O O . ALA A 1 489 ? 2.119 -6.023 -17.428 1.00 92.88 489 ALA A O 1
ATOM 3796 N N . THR A 1 490 ? 2.130 -6.199 -19.667 1.00 94.38 490 THR A N 1
ATOM 3797 C CA . THR A 1 490 ? 3.548 -6.582 -19.785 1.00 94.38 490 THR A CA 1
ATOM 3798 C C . THR A 1 490 ? 4.441 -5.341 -19.758 1.00 94.38 490 THR A C 1
ATOM 3800 O O . THR A 1 490 ? 4.212 -4.389 -20.506 1.00 94.38 490 THR A O 1
ATOM 3803 N N . HIS A 1 491 ? 5.433 -5.303 -18.874 1.00 91.38 491 HIS A N 1
ATOM 3804 C CA . HIS A 1 491 ? 6.392 -4.202 -18.734 1.00 91.38 491 HIS A CA 1
ATOM 3805 C C . HIS A 1 491 ? 7.426 -4.245 -19.866 1.00 91.38 491 HIS A C 1
ATOM 3807 O O . HIS A 1 491 ? 7.507 -5.221 -20.611 1.00 91.38 491 HIS A O 1
ATOM 3813 N N . ILE A 1 492 ? 8.202 -3.170 -20.030 1.00 89.06 492 ILE A N 1
ATOM 3814 C CA . ILE A 1 492 ? 9.162 -3.047 -21.142 1.00 89.06 492 ILE A CA 1
ATOM 3815 C C . ILE A 1 492 ? 10.256 -4.130 -21.115 1.00 89.06 492 ILE A C 1
ATOM 3817 O O . ILE A 1 492 ? 10.745 -4.537 -22.163 1.00 89.06 492 ILE A O 1
ATOM 3821 N N . ASP A 1 493 ? 10.585 -4.645 -19.932 1.00 88.44 493 ASP A N 1
ATOM 3822 C CA . ASP A 1 493 ? 11.560 -5.717 -19.693 1.00 88.44 493 ASP A CA 1
ATOM 3823 C C . ASP A 1 493 ? 10.948 -7.138 -19.719 1.00 88.44 493 ASP A C 1
ATOM 3825 O O . ASP A 1 493 ? 11.633 -8.131 -19.432 1.00 88.44 493 ASP A O 1
ATOM 3829 N N . GLY A 1 494 ? 9.655 -7.240 -20.053 1.00 92.56 494 GLY A N 1
ATOM 3830 C CA . GLY A 1 494 ? 8.881 -8.481 -20.081 1.00 92.56 494 GLY A CA 1
ATOM 3831 C C . GLY A 1 494 ? 8.315 -8.925 -18.727 1.00 92.56 494 GLY A C 1
ATOM 3832 O O . GLY A 1 494 ? 7.716 -9.998 -18.654 1.00 92.56 494 GLY A O 1
ATOM 3833 N N . SER A 1 495 ? 8.492 -8.150 -17.654 1.00 93.81 495 SER A N 1
ATOM 3834 C CA . SER A 1 495 ? 7.926 -8.454 -16.332 1.00 93.81 495 SER A CA 1
ATOM 3835 C C . SER A 1 495 ? 6.479 -7.971 -16.166 1.00 93.81 495 SER A C 1
ATOM 3837 O O . SER A 1 495 ? 5.918 -7.300 -17.032 1.00 93.81 495 SER A O 1
ATOM 3839 N N . GLY A 1 496 ? 5.832 -8.345 -15.064 1.00 93.12 496 GLY A N 1
ATOM 3840 C CA . GLY A 1 496 ? 4.542 -7.795 -14.662 1.00 93.12 496 GLY A CA 1
ATOM 3841 C C . GLY A 1 496 ? 4.374 -7.862 -13.149 1.00 93.12 496 GLY A C 1
ATOM 3842 O O . GLY A 1 496 ? 4.522 -8.929 -12.559 1.00 93.12 496 GLY A O 1
ATOM 3843 N N . ARG A 1 497 ? 4.044 -6.731 -12.507 1.00 94.81 497 ARG A N 1
ATOM 3844 C CA . ARG A 1 497 ? 3.791 -6.670 -11.055 1.00 94.81 497 ARG A CA 1
ATOM 3845 C C . ARG A 1 497 ? 2.476 -7.353 -10.706 1.00 94.81 497 ARG A C 1
ATOM 3847 O O . ARG A 1 497 ? 1.436 -6.704 -10.672 1.00 94.81 497 ARG A O 1
ATOM 3854 N N . LEU A 1 498 ? 2.539 -8.660 -10.523 1.00 94.94 498 LEU A N 1
ATOM 3855 C CA . LEU A 1 498 ? 1.376 -9.527 -10.473 1.00 94.94 498 LEU A CA 1
ATOM 3856 C C . LEU A 1 498 ? 0.675 -9.472 -9.114 1.00 94.94 498 LEU A C 1
ATOM 3858 O O . LEU A 1 498 ? 1.338 -9.529 -8.080 1.00 94.94 498 LEU A O 1
ATOM 3862 N N . GLN A 1 499 ? -0.660 -9.446 -9.136 1.00 96.56 499 GLN A N 1
ATOM 3863 C CA . GLN A 1 499 ? -1.474 -9.951 -8.035 1.00 96.56 499 GLN A CA 1
ATOM 3864 C C . GLN A 1 499 ? -2.143 -11.291 -8.388 1.00 96.56 499 GLN A C 1
ATOM 3866 O O . GLN A 1 499 ? -2.911 -11.399 -9.345 1.00 96.56 499 GLN A O 1
ATOM 3871 N N . SER A 1 500 ? -1.872 -12.313 -7.581 1.00 95.44 500 SER A N 1
ATOM 3872 C CA . SER A 1 500 ? -2.576 -13.596 -7.608 1.00 95.44 500 SER A CA 1
ATOM 3873 C C . SER A 1 500 ? -3.897 -13.481 -6.846 1.00 95.44 500 SER A C 1
ATOM 3875 O O . SER A 1 500 ? -3.906 -13.080 -5.684 1.00 95.44 500 SER A O 1
ATOM 3877 N N . VAL A 1 501 ? -5.015 -13.816 -7.490 1.00 96.62 501 VAL A N 1
ATOM 3878 C CA . VAL A 1 501 ? -6.365 -13.687 -6.921 1.00 96.62 501 VAL A CA 1
ATOM 3879 C C . VAL A 1 501 ? -6.907 -15.068 -6.576 1.00 96.62 501 VAL A C 1
ATOM 3881 O O . VAL A 1 501 ? -7.052 -15.922 -7.449 1.00 96.62 501 VAL A O 1
ATOM 3884 N N . ARG A 1 502 ? -7.231 -15.292 -5.302 1.00 94.81 502 ARG A N 1
ATOM 3885 C CA . ARG A 1 502 ? -7.838 -16.537 -4.816 1.00 94.81 502 ARG A CA 1
ATOM 3886 C C . ARG A 1 502 ? -9.341 -16.383 -4.652 1.00 94.81 502 ARG A C 1
ATOM 3888 O O . ARG A 1 502 ? -9.820 -15.332 -4.228 1.00 94.81 502 ARG A O 1
ATOM 3895 N N . ARG A 1 503 ? -10.081 -17.457 -4.928 1.00 95.94 503 ARG A N 1
ATOM 3896 C CA . ARG A 1 503 ? -11.536 -17.487 -4.737 1.00 95.94 503 ARG A CA 1
ATOM 3897 C C . ARG A 1 503 ? -11.918 -17.307 -3.270 1.00 95.94 503 ARG A C 1
ATOM 3899 O O . ARG A 1 503 ? -12.935 -16.694 -2.981 1.00 95.94 503 ARG A O 1
ATOM 3906 N N . GLU A 1 504 ? -11.103 -17.824 -2.357 1.00 94.00 504 GLU A N 1
ATOM 3907 C CA . GLU A 1 504 ? -11.385 -17.824 -0.921 1.00 94.00 504 GLU A CA 1
ATOM 3908 C C . GLU A 1 504 ? -11.263 -16.427 -0.299 1.00 94.00 504 GLU A C 1
ATOM 3910 O O . GLU A 1 504 ? -11.945 -16.136 0.678 1.00 94.00 504 GLU A O 1
ATOM 3915 N N . THR A 1 505 ? -10.404 -15.564 -0.854 1.00 91.88 505 THR A N 1
ATOM 3916 C CA . THR A 1 505 ? -10.132 -14.224 -0.308 1.00 91.88 505 THR A CA 1
ATOM 3917 C C . THR A 1 505 ? -10.817 -13.111 -1.095 1.00 91.88 505 THR A C 1
ATOM 3919 O O . THR A 1 505 ? -11.213 -12.106 -0.512 1.00 91.88 505 THR A O 1
ATOM 3922 N N . LEU A 1 506 ? -10.976 -13.282 -2.411 1.00 95.75 506 LEU A N 1
ATOM 3923 C CA . LEU A 1 506 ? -11.539 -12.289 -3.329 1.00 95.75 506 LEU A CA 1
ATOM 3924 C C . LEU A 1 506 ? -12.544 -12.956 -4.291 1.00 95.75 506 LEU A C 1
ATOM 3926 O O . LEU A 1 506 ? -12.315 -12.975 -5.504 1.00 95.75 506 LEU A O 1
ATOM 3930 N N . PRO A 1 507 ? -13.659 -13.526 -3.791 1.00 96.62 507 PRO A N 1
ATOM 3931 C CA . PRO A 1 507 ? -14.558 -14.367 -4.588 1.00 96.62 507 PRO A CA 1
ATOM 3932 C C . PRO A 1 507 ? -15.164 -13.645 -5.796 1.00 96.62 507 PRO A C 1
ATOM 3934 O O . PRO A 1 507 ? -15.241 -14.221 -6.882 1.00 96.62 507 PRO A O 1
ATOM 3937 N N . HIS A 1 508 ? -15.566 -12.382 -5.643 1.00 97.06 508 HIS A N 1
ATOM 3938 C CA . HIS A 1 508 ? -16.185 -11.630 -6.734 1.00 97.06 508 HIS A CA 1
ATOM 3939 C C . HIS A 1 508 ? -15.166 -11.210 -7.793 1.00 97.06 508 HIS A C 1
ATOM 3941 O O . HIS A 1 508 ? -15.416 -11.417 -8.978 1.00 97.06 508 HIS A O 1
ATOM 3947 N N . LEU A 1 509 ? -13.979 -10.735 -7.402 1.00 97.94 509 LEU A N 1
ATOM 3948 C CA . LEU A 1 509 ? -12.917 -10.430 -8.366 1.00 97.94 509 LEU A CA 1
ATOM 3949 C C . LEU A 1 509 ? -12.399 -11.698 -9.070 1.00 97.94 509 LEU A C 1
ATOM 3951 O O . LEU A 1 509 ? -12.145 -11.676 -10.275 1.00 97.94 509 LEU A O 1
ATOM 3955 N N . HIS A 1 510 ? -12.297 -12.826 -8.354 1.00 98.56 510 HIS A N 1
ATOM 3956 C CA . HIS A 1 510 ? -11.995 -14.136 -8.948 1.00 98.56 510 HIS A CA 1
ATOM 3957 C C . HIS A 1 510 ? -13.042 -14.522 -9.998 1.00 98.56 510 HIS A C 1
ATOM 3959 O O . HIS A 1 510 ? -12.695 -14.963 -11.098 1.00 98.56 510 HIS A O 1
ATOM 3965 N N . ARG A 1 511 ? -14.326 -14.281 -9.701 1.00 98.50 511 ARG A N 1
ATOM 3966 C CA . ARG A 1 511 ? -15.424 -14.480 -10.651 1.00 98.50 511 ARG A CA 1
ATOM 3967 C C . ARG A 1 511 ? -15.303 -13.571 -11.875 1.00 98.50 511 ARG A C 1
ATOM 3969 O O . ARG A 1 511 ? -15.453 -14.081 -12.982 1.00 98.50 511 ARG A O 1
ATOM 3976 N N . VAL A 1 512 ? -14.974 -12.284 -11.709 1.00 98.75 512 VAL A N 1
ATOM 3977 C CA . VAL A 1 512 ? -14.720 -11.363 -12.838 1.00 98.75 512 VAL A CA 1
ATOM 3978 C C . VAL A 1 512 ? -13.629 -11.925 -13.747 1.00 98.75 512 VAL A C 1
ATOM 3980 O O . VAL A 1 512 ? -13.829 -12.018 -14.954 1.00 98.75 512 VAL A O 1
ATOM 3983 N N . LEU A 1 513 ? -12.497 -12.349 -13.178 1.00 98.75 513 LEU A N 1
ATOM 3984 C CA . LEU A 1 513 ? -11.377 -12.915 -13.936 1.00 98.75 513 LEU A CA 1
ATOM 3985 C C . LEU A 1 513 ? -11.747 -14.214 -14.658 1.00 98.75 513 LEU A C 1
ATOM 3987 O O . LEU A 1 513 ? -11.334 -14.423 -15.798 1.00 98.75 513 LEU A O 1
ATOM 3991 N N . THR A 1 514 ? -12.529 -15.074 -14.004 1.00 98.69 514 THR A N 1
ATOM 3992 C CA . THR A 1 514 ? -13.010 -16.333 -14.586 1.00 98.69 514 THR A CA 1
ATOM 3993 C C . THR A 1 514 ? -13.900 -16.055 -15.797 1.00 98.69 514 THR A C 1
ATOM 3995 O O . THR A 1 514 ? -13.601 -16.523 -16.893 1.00 98.69 514 THR A O 1
ATOM 3998 N N . LEU A 1 515 ? -14.932 -15.222 -15.628 1.00 98.81 515 LEU A N 1
ATOM 3999 C CA . LEU A 1 515 ? -15.874 -14.866 -16.693 1.00 98.81 515 LEU A CA 1
ATOM 4000 C C . LEU A 1 515 ? -15.191 -14.094 -17.828 1.00 98.81 515 LEU A C 1
ATOM 4002 O O . LEU A 1 515 ? -15.443 -14.352 -19.000 1.00 98.81 515 LEU A O 1
ATOM 4006 N N . PHE A 1 516 ? -14.284 -13.170 -17.504 1.00 98.81 516 PHE A N 1
ATOM 4007 C CA . PHE A 1 516 ? -13.494 -12.463 -18.509 1.00 98.81 516 PHE A CA 1
ATOM 4008 C C . PHE A 1 516 ? -12.614 -13.440 -19.300 1.00 98.81 516 PHE A C 1
ATOM 4010 O O . PHE A 1 516 ? -12.549 -13.355 -20.526 1.00 98.81 516 PHE A O 1
ATOM 4017 N N . GLY A 1 517 ? -12.000 -14.420 -18.629 1.00 98.56 517 GLY A N 1
ATOM 4018 C CA . GLY A 1 517 ? -11.253 -15.498 -19.272 1.00 98.56 517 GLY A CA 1
ATOM 4019 C C . GLY A 1 517 ? -12.108 -16.363 -20.201 1.00 98.56 517 GLY A C 1
ATOM 4020 O O . GLY A 1 517 ? -11.655 -16.692 -21.294 1.00 98.56 517 GLY A O 1
ATOM 4021 N N . GLU A 1 518 ? -13.344 -16.684 -19.814 1.00 98.50 518 GLU A N 1
ATOM 4022 C CA . GLU A 1 518 ? -14.309 -17.410 -20.656 1.00 98.50 518 GLU A CA 1
ATOM 4023 C C . GLU A 1 518 ? -14.716 -16.605 -21.900 1.00 98.50 518 GLU A C 1
ATOM 4025 O O . GLU A 1 518 ? -14.791 -17.157 -22.996 1.00 98.50 518 GLU A O 1
ATOM 4030 N N . LEU A 1 519 ? -14.929 -15.294 -21.751 1.00 98.62 519 LEU A N 1
ATOM 4031 C CA . LEU A 1 519 ? -15.328 -14.403 -22.846 1.00 98.62 519 LEU A CA 1
ATOM 4032 C C . LEU A 1 519 ? -14.192 -14.113 -23.837 1.00 98.62 519 LEU A C 1
ATOM 4034 O O . LEU A 1 519 ? -14.447 -13.850 -25.011 1.00 98.62 519 LEU A O 1
ATOM 4038 N N . THR A 1 520 ? -12.943 -14.104 -23.370 1.00 98.19 520 THR A N 1
ATOM 4039 C CA . THR A 1 520 ? -11.812 -13.543 -24.130 1.00 98.19 520 THR A CA 1
ATOM 4040 C C . THR A 1 520 ? -10.685 -14.528 -24.423 1.00 98.19 520 THR A C 1
ATOM 4042 O O . THR A 1 520 ? -9.812 -14.222 -25.235 1.00 98.19 520 THR A O 1
ATOM 4045 N N . GLY A 1 521 ? -10.660 -15.676 -23.742 1.00 97.69 521 GLY A N 1
ATOM 4046 C CA . GLY A 1 521 ? -9.517 -16.589 -23.703 1.00 97.69 521 GLY A CA 1
ATOM 4047 C C . GLY A 1 521 ? -8.355 -16.116 -22.815 1.00 97.69 521 GLY A C 1
ATOM 4048 O O . GLY A 1 521 ? -7.354 -16.825 -22.700 1.00 97.69 521 GLY A O 1
ATOM 4049 N N . VAL A 1 522 ? -8.461 -14.943 -22.175 1.00 97.94 522 VAL A N 1
ATOM 4050 C CA . VAL A 1 522 ? -7.399 -14.312 -21.374 1.00 97.94 522 VAL A CA 1
ATOM 4051 C C . VAL A 1 522 ? -7.900 -14.073 -19.944 1.00 97.94 522 VAL A C 1
ATOM 4053 O O . VAL A 1 522 ? -8.592 -13.094 -19.709 1.00 97.94 522 VAL A O 1
ATOM 4056 N N . PRO A 1 523 ? -7.567 -14.914 -18.948 1.00 97.75 523 PRO A N 1
ATOM 4057 C CA . PRO A 1 523 ? -7.983 -14.737 -17.554 1.00 97.75 523 PRO A CA 1
ATOM 4058 C C . PRO A 1 523 ? -7.054 -13.764 -16.803 1.00 97.75 523 PRO A C 1
ATOM 4060 O O . PRO A 1 523 ? -6.631 -14.038 -15.683 1.00 97.75 523 PRO A O 1
ATOM 4063 N N . VAL A 1 524 ? -6.671 -12.660 -17.444 1.00 98.44 524 VAL A N 1
ATOM 4064 C CA . VAL A 1 524 ? -5.778 -11.641 -16.879 1.00 98.44 524 VAL A CA 1
ATOM 4065 C C . VAL A 1 524 ? -6.420 -10.279 -17.076 1.00 98.44 524 VAL A C 1
ATOM 4067 O O . VAL A 1 524 ? -6.873 -9.968 -18.174 1.00 98.44 524 VAL A O 1
ATOM 4070 N N . LEU A 1 525 ? -6.420 -9.458 -16.030 1.00 98.69 525 LEU A N 1
ATOM 4071 C CA . LEU A 1 525 ? -6.847 -8.060 -16.092 1.00 98.69 525 LEU A CA 1
ATOM 4072 C C . LEU A 1 525 ? -5.731 -7.133 -15.619 1.00 98.69 525 LEU A C 1
ATOM 4074 O O . LEU A 1 525 ? -4.791 -7.561 -14.954 1.00 98.69 525 LEU A O 1
ATOM 4078 N N . ILE A 1 526 ? -5.837 -5.849 -15.943 1.00 98.19 526 ILE A N 1
ATOM 4079 C CA . ILE A 1 526 ? -5.091 -4.801 -15.249 1.00 98.19 526 ILE A CA 1
ATOM 4080 C C . ILE A 1 526 ? -5.849 -4.442 -13.973 1.00 98.19 526 ILE A C 1
ATOM 4082 O O . ILE A 1 526 ? -7.053 -4.214 -14.028 1.00 98.19 526 ILE A O 1
ATOM 4086 N N . ASN A 1 527 ? -5.131 -4.319 -12.860 1.00 97.81 527 ASN A N 1
ATOM 4087 C CA . ASN A 1 527 ? -5.600 -3.683 -11.634 1.00 97.81 527 ASN A CA 1
ATOM 4088 C C . ASN A 1 527 ? -4.711 -2.468 -11.318 1.00 97.81 527 ASN A C 1
ATOM 4090 O O . ASN A 1 527 ? -3.476 -2.528 -11.349 1.00 97.81 527 ASN A O 1
ATOM 4094 N N . THR A 1 528 ? -5.332 -1.335 -11.016 1.00 95.31 528 THR A N 1
ATOM 4095 C CA . THR A 1 528 ? -4.647 -0.160 -10.479 1.00 95.31 528 THR A CA 1
ATOM 4096 C C . THR A 1 528 ? -5.457 0.475 -9.358 1.00 95.31 528 THR A C 1
ATOM 4098 O O . THR A 1 528 ? -6.642 0.197 -9.216 1.00 95.31 528 THR A O 1
ATOM 4101 N N . SER A 1 529 ? -4.817 1.324 -8.552 1.00 94.62 529 SER A N 1
ATOM 4102 C CA . SER A 1 529 ? -5.473 2.005 -7.433 1.00 94.62 529 SER A CA 1
ATOM 4103 C C . SER A 1 529 ? -6.718 2.752 -7.887 1.00 94.62 529 SER A C 1
ATOM 4105 O O . SER A 1 529 ? -6.710 3.314 -8.975 1.00 94.62 529 SER A O 1
ATOM 4107 N N . PHE A 1 530 ? -7.786 2.791 -7.101 1.00 96.69 530 PHE A N 1
ATOM 4108 C CA . PHE A 1 530 ? -8.930 3.642 -7.411 1.00 96.69 530 PHE A CA 1
ATOM 4109 C C . PHE A 1 530 ? -8.737 5.001 -6.746 1.00 96.69 530 PHE A C 1
ATOM 4111 O O . PHE A 1 530 ? -8.911 5.142 -5.544 1.00 96.69 530 PHE A O 1
ATOM 4118 N N . ASN A 1 531 ? -8.252 5.962 -7.534 1.00 90.31 531 ASN A N 1
ATOM 4119 C CA . ASN A 1 531 ? -7.944 7.343 -7.149 1.00 90.31 531 ASN A CA 1
ATOM 4120 C C . ASN A 1 531 ? -7.572 8.175 -8.387 1.00 90.31 531 ASN A C 1
ATOM 4122 O O . ASN A 1 531 ? -7.194 7.615 -9.425 1.00 90.31 531 ASN A O 1
ATOM 4126 N N . LEU A 1 532 ? -7.596 9.499 -8.267 1.00 82.38 532 LEU A N 1
ATOM 4127 C CA . LEU A 1 532 ? -6.909 10.389 -9.204 1.00 82.38 532 LEU A CA 1
ATOM 4128 C C . LEU A 1 532 ? -5.455 10.619 -8.760 1.00 82.38 532 LEU A C 1
ATOM 4130 O O . LEU A 1 532 ? -5.000 10.115 -7.730 1.00 82.38 532 LEU A O 1
ATOM 4134 N N . LYS A 1 533 ? -4.675 11.333 -9.576 1.00 73.81 533 LYS A N 1
ATOM 4135 C CA . LYS A 1 533 ? -3.306 11.711 -9.207 1.00 73.81 533 LYS A CA 1
ATOM 4136 C C . LYS A 1 533 ? -3.325 12.650 -8.001 1.00 73.81 533 LYS A C 1
ATOM 4138 O O . LYS A 1 533 ? -4.169 13.527 -7.920 1.00 73.81 533 LYS A O 1
ATOM 4143 N N . GLY A 1 534 ? -2.375 12.456 -7.088 1.00 72.69 534 GLY A N 1
ATOM 4144 C CA . GLY A 1 534 ? -2.261 13.253 -5.862 1.00 72.69 534 GLY A CA 1
ATOM 4145 C C . GLY A 1 534 ? -3.206 12.816 -4.741 1.00 72.69 534 GLY A C 1
ATOM 4146 O O . GLY A 1 534 ? -2.990 13.198 -3.599 1.00 72.69 534 GLY A O 1
ATOM 4147 N N . GLU A 1 535 ? -4.187 11.957 -5.025 1.00 82.25 535 GLU A N 1
ATOM 4148 C CA . GLU A 1 535 ? -5.175 11.533 -4.035 1.00 82.25 535 GLU A CA 1
ATOM 4149 C C . GLU A 1 535 ? -4.859 10.158 -3.423 1.00 82.25 535 GLU A C 1
ATOM 4151 O O . GLU A 1 535 ? -4.327 9.275 -4.111 1.00 82.25 535 GLU A O 1
ATOM 4156 N N . PRO A 1 536 ? -5.245 9.919 -2.160 1.00 89.12 536 PRO A N 1
ATOM 4157 C CA . PRO A 1 536 ? -5.286 8.582 -1.568 1.00 89.12 536 PRO A CA 1
ATOM 4158 C C . PRO A 1 536 ? -6.312 7.675 -2.262 1.00 89.12 536 PRO A C 1
ATOM 4160 O O . PRO A 1 536 ? -7.263 8.153 -2.887 1.00 89.12 536 PRO A O 1
ATOM 4163 N N . ILE A 1 537 ? -6.160 6.353 -2.112 1.00 96.00 537 ILE A N 1
ATOM 4164 C CA . ILE A 1 537 ? -7.165 5.372 -2.567 1.00 96.00 537 ILE A CA 1
ATOM 4165 C C . ILE A 1 537 ? -8.534 5.734 -1.974 1.00 96.00 537 ILE A C 1
ATOM 4167 O O . ILE A 1 537 ? -8.608 6.140 -0.812 1.00 96.00 537 ILE A O 1
ATOM 4171 N N . VAL A 1 538 ? -9.597 5.662 -2.779 1.00 96.25 538 VAL A N 1
ATOM 4172 C CA . VAL A 1 538 ? -10.971 5.975 -2.352 1.00 96.25 538 VAL A CA 1
ATOM 4173 C C . VAL A 1 538 ? -11.388 5.103 -1.165 1.00 96.25 538 VAL A C 1
ATOM 4175 O O . VAL A 1 538 ? -11.093 3.911 -1.146 1.00 96.25 538 VAL A O 1
ATOM 4178 N N . HIS A 1 539 ? -12.062 5.698 -0.180 1.00 95.56 539 HIS A N 1
ATOM 4179 C CA . HIS A 1 539 ? -12.552 4.997 1.011 1.00 95.56 539 HIS A CA 1
ATOM 4180 C C . HIS A 1 539 ? -14.075 4.858 0.987 1.00 95.56 539 HIS A C 1
ATOM 4182 O O . HIS A 1 539 ? -14.606 3.757 1.123 1.00 95.56 539 HIS A O 1
ATOM 4188 N N . SER A 1 540 ? -14.782 5.973 0.796 1.00 96.31 540 SER A N 1
ATOM 4189 C CA . SER A 1 540 ? -16.243 6.034 0.854 1.00 96.31 540 SER A CA 1
ATOM 4190 C C . SER A 1 540 ? -16.906 5.841 -0.521 1.00 96.31 540 SER A C 1
ATOM 4192 O O . SER A 1 540 ? -16.271 6.068 -1.557 1.00 96.31 540 SER A O 1
ATOM 4194 N N . PRO A 1 541 ? -18.209 5.491 -0.574 1.00 97.06 541 PRO A N 1
ATOM 4195 C CA . PRO A 1 541 ? -18.977 5.482 -1.817 1.00 97.06 541 PRO A CA 1
ATOM 4196 C C . PRO A 1 541 ? -18.969 6.850 -2.508 1.00 97.06 541 PRO A C 1
ATOM 4198 O O . PRO A 1 541 ? -18.991 6.918 -3.736 1.00 97.06 541 PRO A O 1
ATOM 4201 N N . LYS A 1 542 ? -18.881 7.932 -1.721 1.00 94.50 542 LYS A N 1
ATOM 4202 C CA . LYS A 1 542 ? -18.732 9.290 -2.236 1.00 94.50 542 LYS A CA 1
ATOM 4203 C C . LYS A 1 542 ? -17.400 9.460 -2.959 1.00 94.50 542 LYS A C 1
ATOM 4205 O O . LYS A 1 542 ? -17.398 9.860 -4.116 1.00 94.50 542 LYS A O 1
ATOM 4210 N N . ASP A 1 543 ? -16.290 9.082 -2.323 1.00 94.50 543 ASP A N 1
ATOM 4211 C CA . ASP A 1 543 ? -14.960 9.146 -2.944 1.00 94.50 543 ASP A CA 1
ATOM 4212 C C . ASP A 1 543 ? -14.914 8.360 -4.264 1.00 94.50 543 ASP A C 1
ATOM 4214 O O . ASP A 1 543 ? -14.347 8.823 -5.256 1.00 94.50 543 ASP A O 1
ATOM 4218 N N . ALA A 1 544 ? -15.520 7.168 -4.288 1.00 96.56 544 ALA A N 1
ATOM 4219 C CA . ALA A 1 544 ? -15.591 6.325 -5.478 1.00 96.56 544 ALA A CA 1
ATOM 4220 C C . ALA A 1 544 ? -16.424 6.966 -6.597 1.00 96.56 544 ALA A C 1
ATOM 4222 O O . ALA A 1 544 ? -16.006 6.951 -7.758 1.00 96.56 544 ALA A O 1
ATOM 4223 N N . TYR A 1 545 ? -17.579 7.548 -6.256 1.00 94.38 545 TYR A N 1
ATOM 4224 C CA . TYR A 1 545 ? -18.419 8.265 -7.211 1.00 94.38 545 TYR A CA 1
ATOM 4225 C C . TYR A 1 545 ? -17.729 9.516 -7.756 1.00 94.38 545 TYR A C 1
ATOM 4227 O O . TYR A 1 545 ? -17.727 9.713 -8.970 1.00 94.38 545 TYR A O 1
ATOM 4235 N N . ASP A 1 546 ? -17.102 10.319 -6.899 1.00 88.19 546 ASP A N 1
ATOM 4236 C CA . ASP A 1 546 ? -16.387 11.528 -7.305 1.00 88.19 546 ASP A CA 1
ATOM 4237 C C . ASP A 1 546 ? -15.234 11.163 -8.251 1.00 88.19 546 ASP A C 1
ATOM 4239 O O . ASP A 1 546 ? -15.169 11.660 -9.376 1.00 88.19 546 ASP A O 1
ATOM 4243 N N . CYS A 1 547 ? -14.401 10.181 -7.887 1.00 89.88 547 CYS A N 1
ATOM 4244 C CA . CYS A 1 547 ? -13.322 9.704 -8.755 1.00 89.88 547 CYS A CA 1
ATOM 4245 C C . CYS A 1 547 ? -13.846 9.173 -10.106 1.00 89.88 547 CYS A C 1
ATOM 4247 O O . CYS A 1 547 ? -13.265 9.435 -11.166 1.00 89.88 547 CYS A O 1
ATOM 4249 N N . PHE A 1 548 ? -14.968 8.448 -10.099 1.00 92.62 548 PHE A N 1
ATOM 4250 C CA . PHE A 1 548 ? -15.641 7.999 -11.316 1.00 92.62 548 PHE A CA 1
ATOM 4251 C C . PHE A 1 548 ? -16.131 9.176 -12.169 1.00 92.62 548 PHE A C 1
ATOM 4253 O O . PHE A 1 548 ? -15.846 9.220 -13.369 1.00 92.62 548 PHE A O 1
ATOM 4260 N N . ALA A 1 549 ? -16.839 10.131 -11.570 1.00 85.75 549 ALA A N 1
ATOM 4261 C CA . ALA A 1 549 ? -17.456 11.264 -12.249 1.00 85.75 549 ALA A CA 1
ATOM 4262 C C . ALA A 1 549 ? -16.426 12.253 -12.819 1.00 85.75 549 ALA A C 1
ATOM 4264 O O . ALA A 1 549 ? -16.692 12.893 -13.834 1.00 85.75 549 ALA A O 1
ATOM 4265 N N . GLU A 1 550 ? -15.254 12.362 -12.194 1.00 81.31 550 GLU A N 1
ATOM 4266 C CA . GLU A 1 550 ? -14.190 13.300 -12.571 1.00 81.31 550 GLU A CA 1
ATOM 4267 C C . GLU A 1 550 ? -13.151 12.717 -13.543 1.00 81.31 550 GLU A C 1
ATOM 4269 O O . GLU A 1 550 ? -12.332 13.449 -14.097 1.00 81.31 550 GLU A O 1
ATOM 4274 N N . SER A 1 551 ? -13.189 11.411 -13.798 1.00 83.62 551 SER A N 1
ATOM 4275 C CA . SER A 1 551 ? -12.303 10.728 -14.752 1.00 83.62 551 SER A CA 1
ATOM 4276 C C . SER A 1 551 ? -13.041 10.326 -16.034 1.00 83.62 551 SER A C 1
ATOM 4278 O O . SER A 1 551 ? -14.219 10.627 -16.211 1.00 83.62 551 SER A O 1
ATOM 4280 N N . ARG A 1 552 ? -12.388 9.599 -16.949 1.00 85.44 552 ARG A N 1
ATOM 4281 C CA . ARG A 1 552 ? -13.058 8.838 -18.031 1.00 85.44 552 ARG A CA 1
ATOM 4282 C C . ARG A 1 552 ? -13.128 7.342 -17.720 1.00 85.44 552 ARG A C 1
ATOM 4284 O O . ARG A 1 552 ? -13.027 6.526 -18.627 1.00 85.44 552 ARG A O 1
ATOM 4291 N N . ILE A 1 553 ? -13.283 6.967 -16.451 1.00 91.75 553 ILE A N 1
ATOM 4292 C CA . ILE A 1 553 ? -13.757 5.617 -16.126 1.00 91.75 553 ILE A CA 1
ATOM 4293 C C . ILE A 1 553 ? -15.146 5.451 -16.768 1.00 91.75 553 ILE A C 1
ATOM 4295 O O . ILE A 1 553 ? -15.979 6.356 -16.666 1.00 91.75 553 ILE A O 1
ATOM 4299 N N . ASP A 1 554 ? -15.375 4.346 -17.471 1.00 93.19 554 ASP A N 1
ATOM 4300 C CA . ASP A 1 554 ? -16.578 4.138 -18.285 1.00 93.19 554 ASP A CA 1
ATOM 4301 C C . ASP A 1 554 ? -17.781 3.710 -17.434 1.00 93.19 554 ASP A C 1
ATOM 4303 O O . ASP A 1 554 ? -18.906 4.146 -17.682 1.00 93.19 554 ASP A O 1
ATOM 4307 N N . ALA A 1 555 ? -17.543 2.899 -16.400 1.00 96.19 555 ALA A N 1
ATOM 4308 C CA . ALA A 1 555 ? -18.557 2.477 -15.436 1.00 96.19 555 ALA A CA 1
ATOM 4309 C C . ALA A 1 555 ? -17.968 2.339 -14.027 1.00 96.19 555 ALA A C 1
ATOM 4311 O O . ALA A 1 555 ? -16.795 2.001 -13.869 1.00 96.19 555 ALA A O 1
ATOM 4312 N N . LEU A 1 556 ? -18.790 2.565 -13.006 1.00 98.19 556 LEU A N 1
ATOM 4313 C CA . LEU A 1 556 ? -18.469 2.244 -11.616 1.00 98.19 556 LEU A CA 1
ATOM 4314 C C . LEU A 1 556 ? -19.363 1.088 -11.169 1.00 98.19 556 LEU A C 1
ATOM 4316 O O . LEU A 1 556 ? -20.583 1.176 -11.262 1.00 98.19 556 LEU A O 1
ATOM 4320 N N . ILE A 1 557 ? -18.753 0.021 -10.670 1.00 98.50 557 ILE A N 1
ATOM 4321 C CA . ILE A 1 557 ? -19.433 -1.070 -9.985 1.00 98.50 557 ILE A CA 1
ATOM 4322 C C . ILE A 1 557 ? -19.168 -0.906 -8.492 1.00 98.50 557 ILE A C 1
ATOM 4324 O O . ILE A 1 557 ? -18.026 -1.024 -8.045 1.00 98.50 557 ILE A O 1
ATOM 4328 N N . ALA A 1 558 ? -20.223 -0.591 -7.742 1.00 98.00 558 ALA A N 1
ATOM 4329 C CA . ALA A 1 558 ? -20.184 -0.382 -6.299 1.00 98.00 558 ALA A CA 1
ATOM 4330 C C . ALA A 1 558 ? -21.165 -1.344 -5.620 1.00 98.00 558 ALA A C 1
ATOM 4332 O O . ALA A 1 558 ? -22.381 -1.142 -5.673 1.00 98.00 558 ALA A O 1
ATOM 4333 N N . GLY A 1 559 ? -20.649 -2.424 -5.029 1.00 96.12 559 GLY A N 1
ATOM 4334 C CA . GLY A 1 559 ? -21.478 -3.546 -4.578 1.00 96.12 559 GLY A CA 1
ATOM 4335 C C . GLY A 1 559 ? -22.393 -4.060 -5.710 1.00 96.12 559 GLY A C 1
ATOM 4336 O O . GLY A 1 559 ? -21.904 -4.343 -6.803 1.00 96.12 559 GLY A O 1
ATOM 4337 N N . PRO A 1 560 ? -23.723 -4.156 -5.510 1.00 97.50 560 PRO A N 1
ATOM 4338 C CA . PRO A 1 560 ? -24.657 -4.632 -6.526 1.00 97.50 560 PRO A CA 1
ATOM 4339 C C . PRO A 1 560 ? -25.049 -3.568 -7.564 1.00 97.50 560 PRO A C 1
ATOM 4341 O O . PRO A 1 560 ? -25.951 -3.815 -8.365 1.00 97.50 560 PRO A O 1
ATOM 4344 N N . PHE A 1 561 ? -24.459 -2.371 -7.529 1.00 98.56 561 PHE A N 1
ATOM 4345 C CA . PHE A 1 561 ? -24.877 -1.255 -8.372 1.00 98.56 561 PHE A CA 1
ATOM 4346 C C . PHE A 1 561 ? -23.907 -1.013 -9.520 1.00 98.56 561 PHE A C 1
ATOM 4348 O O . PHE A 1 561 ? -22.710 -0.832 -9.310 1.00 98.56 561 PHE A O 1
ATOM 4355 N N . VAL A 1 562 ? -24.453 -0.944 -10.731 1.00 98.31 562 VAL A N 1
ATOM 4356 C CA . VAL A 1 562 ? -23.752 -0.514 -11.940 1.00 98.31 562 VAL A CA 1
ATOM 4357 C C . VAL A 1 562 ? -24.126 0.936 -12.206 1.00 98.31 562 VAL A C 1
ATOM 4359 O O . VAL A 1 562 ? -25.282 1.243 -12.506 1.00 98.31 562 VAL A O 1
ATOM 4362 N N . VAL A 1 563 ? -23.145 1.823 -12.092 1.00 97.19 563 VAL A N 1
ATOM 4363 C CA . VAL A 1 563 ? -23.275 3.270 -12.251 1.00 97.19 563 VAL A CA 1
ATOM 4364 C C . VAL A 1 563 ? -22.708 3.683 -13.606 1.00 97.19 563 VAL A C 1
ATOM 4366 O O . VAL A 1 563 ? -21.601 3.297 -13.986 1.00 97.19 563 VAL A O 1
ATOM 4369 N N . THR A 1 564 ? -23.469 4.497 -14.332 1.00 91.19 564 THR A N 1
ATOM 4370 C CA . THR A 1 564 ? -23.118 5.010 -15.663 1.00 91.19 564 THR A CA 1
ATOM 4371 C C . THR A 1 564 ? -23.155 6.533 -15.674 1.00 91.19 564 THR A C 1
ATOM 4373 O O . THR A 1 564 ? -23.816 7.162 -14.844 1.00 91.19 564 THR A O 1
ATOM 4376 N N . LYS A 1 565 ? -22.430 7.151 -16.609 1.00 82.75 565 LYS A N 1
ATOM 4377 C CA . LYS A 1 565 ? -22.424 8.612 -16.743 1.00 82.75 565 LYS A CA 1
ATOM 4378 C C . LYS A 1 565 ? -23.596 9.100 -17.583 1.00 82.75 565 LYS A C 1
ATOM 4380 O O . LYS A 1 565 ? -23.933 8.497 -18.600 1.00 82.75 565 LYS A O 1
ATOM 4385 N N . LYS A 1 566 ? -24.146 10.260 -17.218 1.00 70.25 566 LYS A N 1
ATOM 4386 C CA . LYS A 1 566 ? -24.984 11.055 -18.124 1.00 70.25 566 LYS A CA 1
ATOM 4387 C C . LYS A 1 566 ? -24.077 11.665 -19.210 1.00 70.25 566 LYS A C 1
ATOM 4389 O O . LYS A 1 566 ? -23.060 12.255 -18.845 1.00 70.25 566 LYS A O 1
ATOM 4394 N N . PRO A 1 567 ? -24.410 11.563 -20.513 1.00 59.03 567 PRO A N 1
ATOM 4395 C CA . PRO A 1 567 ? -23.529 12.017 -21.596 1.00 59.03 567 PRO A CA 1
ATOM 4396 C C . PRO A 1 567 ? -23.074 13.483 -21.484 1.00 59.03 567 PRO A C 1
ATOM 4398 O O . PRO A 1 567 ? -21.906 13.767 -21.714 1.00 59.03 567 PRO A O 1
ATOM 4401 N N . ALA A 1 568 ? -23.962 14.399 -21.081 1.00 58.25 568 ALA A N 1
ATOM 4402 C CA . ALA A 1 568 ? -23.651 15.829 -20.972 1.00 58.25 568 ALA A CA 1
ATOM 4403 C C . ALA A 1 568 ? -22.766 16.178 -19.755 1.00 58.25 568 ALA A C 1
ATOM 4405 O O . ALA A 1 568 ? -21.847 16.985 -19.870 1.00 58.25 568 ALA A O 1
ATOM 4406 N N . ASP A 1 569 ? -22.995 15.529 -18.609 1.00 60.91 569 ASP A N 1
ATOM 4407 C CA . ASP A 1 569 ? -22.263 15.812 -17.363 1.00 60.91 569 ASP A CA 1
ATOM 4408 C C . ASP A 1 569 ? -20.845 15.216 -17.377 1.00 60.91 569 ASP A C 1
ATOM 4410 O O . ASP A 1 569 ? -19.937 15.733 -16.723 1.00 60.91 569 ASP A O 1
ATOM 4414 N N . ALA A 1 570 ? -20.648 14.127 -18.133 1.00 58.84 570 ALA A N 1
ATOM 4415 C CA . ALA A 1 570 ? -19.366 13.438 -18.267 1.00 58.84 570 ALA A CA 1
ATOM 4416 C C . ALA A 1 570 ? -18.293 14.322 -18.909 1.00 58.84 570 ALA A C 1
ATOM 4418 O O . ALA A 1 570 ? -17.157 14.351 -18.436 1.00 58.84 570 ALA A O 1
ATOM 4419 N N . ASP A 1 571 ? -18.652 15.030 -19.982 1.00 67.12 571 ASP A N 1
ATOM 4420 C CA . ASP A 1 571 ? -17.715 15.883 -20.706 1.00 67.12 571 ASP A CA 1
ATOM 4421 C C . ASP A 1 571 ? -17.376 17.129 -19.895 1.00 67.12 571 ASP A C 1
ATOM 4423 O O . ASP A 1 571 ? -16.201 17.447 -19.739 1.00 67.12 571 ASP A O 1
ATOM 4427 N N . GLU A 1 572 ? -18.360 17.791 -19.284 1.00 69.44 572 GLU A N 1
ATOM 4428 C CA . GLU A 1 572 ? -18.079 18.960 -18.453 1.00 69.44 572 GLU A CA 1
ATOM 4429 C C . GLU A 1 572 ? -17.223 18.609 -17.231 1.00 69.44 572 GLU A C 1
ATOM 4431 O O . GLU A 1 572 ? -16.211 19.271 -16.978 1.00 69.44 572 GLU A O 1
ATOM 4436 N N . ARG A 1 573 ? -17.580 17.560 -16.476 1.00 66.81 573 ARG A N 1
ATOM 4437 C CA . ARG A 1 573 ? -16.841 17.236 -15.251 1.00 66.81 573 ARG A CA 1
ATOM 4438 C C . ARG A 1 573 ? -15.415 16.781 -15.530 1.00 66.81 573 ARG A C 1
ATOM 4440 O O . ARG A 1 573 ? -14.516 17.164 -14.776 1.00 66.81 573 ARG A O 1
ATOM 4447 N N . PHE A 1 574 ? -15.215 16.009 -16.594 1.00 69.25 574 PHE A N 1
ATOM 4448 C CA . PHE A 1 574 ? -13.892 15.590 -17.030 1.00 69.25 574 PHE A CA 1
ATOM 4449 C C . PHE A 1 574 ? -13.062 16.763 -17.543 1.00 69.25 574 PHE A C 1
ATOM 4451 O O . PHE A 1 574 ? -11.898 16.883 -17.174 1.00 69.25 574 PHE A O 1
ATOM 4458 N N . GLU A 1 575 ? -13.638 17.630 -18.378 1.00 73.50 575 GLU A N 1
ATOM 4459 C CA . GLU A 1 575 ? -12.912 18.778 -18.915 1.00 73.50 575 GLU A CA 1
ATOM 4460 C C . GLU A 1 575 ? -12.463 19.711 -17.787 1.00 73.50 575 GLU A C 1
ATOM 4462 O O . GLU A 1 575 ? -11.316 20.145 -17.792 1.00 73.50 575 GLU A O 1
ATOM 4467 N N . VAL A 1 576 ? -13.290 19.920 -16.757 1.00 71.31 576 VAL A N 1
ATOM 4468 C CA . VAL A 1 576 ? -12.876 20.646 -15.544 1.00 71.31 576 VAL A CA 1
ATOM 4469 C C . VAL A 1 576 ? -11.742 19.936 -14.805 1.00 71.31 576 VAL A C 1
ATOM 4471 O O . VAL A 1 576 ? -10.742 20.581 -14.516 1.00 71.31 576 VAL A O 1
ATOM 4474 N N . ALA A 1 577 ? -11.832 18.629 -14.539 1.00 66.94 577 ALA A N 1
ATOM 4475 C CA . ALA A 1 577 ? -10.779 17.900 -13.821 1.00 66.94 577 ALA A CA 1
ATOM 4476 C C . ALA A 1 577 ? -9.442 17.878 -14.587 1.00 66.94 577 ALA A C 1
ATOM 4478 O O . ALA A 1 577 ? -8.381 18.156 -14.024 1.00 66.94 577 ALA A O 1
ATOM 4479 N N . ARG A 1 578 ? -9.494 17.603 -15.897 1.00 72.88 578 ARG A N 1
ATOM 4480 C CA . ARG A 1 578 ? -8.338 17.623 -16.803 1.00 72.88 578 ARG A CA 1
ATOM 4481 C C . ARG A 1 578 ? -7.685 19.000 -16.813 1.00 72.88 578 ARG A C 1
ATOM 4483 O O . ARG A 1 578 ? -6.459 19.100 -16.777 1.00 72.88 578 ARG A O 1
ATOM 4490 N N . HIS A 1 579 ? -8.497 20.049 -16.883 1.00 74.62 579 HIS A N 1
ATOM 4491 C CA . HIS A 1 579 ? -8.015 21.421 -16.915 1.00 74.62 579 HIS A CA 1
ATOM 4492 C C . HIS A 1 579 ? -7.437 21.855 -15.562 1.00 74.62 579 HIS A C 1
ATOM 4494 O O . HIS A 1 579 ? -6.357 22.441 -15.536 1.00 74.62 579 HIS A O 1
ATOM 4500 N N . SER A 1 580 ? -8.061 21.468 -14.443 1.00 70.62 580 SER A N 1
ATOM 4501 C CA . SER A 1 580 ? -7.512 21.648 -13.090 1.00 70.62 580 SER A CA 1
ATOM 4502 C C . SER A 1 580 ? -6.132 21.004 -12.934 1.00 70.62 580 SER A C 1
ATOM 4504 O O . SER A 1 580 ? -5.218 21.645 -12.429 1.00 70.62 580 SER A O 1
ATOM 4506 N N . GLU A 1 581 ? -5.935 19.771 -13.412 1.00 69.56 581 GLU A N 1
ATOM 4507 C CA . GLU A 1 581 ? -4.625 19.097 -13.369 1.00 69.56 581 GLU A CA 1
ATOM 4508 C C . GLU A 1 581 ? -3.582 19.800 -14.255 1.00 69.56 581 GLU A C 1
ATOM 4510 O O . GLU A 1 581 ? -2.398 19.854 -13.920 1.00 69.56 581 GLU A O 1
ATOM 4515 N N . GLN A 1 582 ? -3.986 20.365 -15.396 1.00 74.81 582 GLN A N 1
ATOM 4516 C CA . GLN A 1 582 ? -3.072 21.151 -16.231 1.00 74.81 582 GLN A CA 1
ATOM 4517 C C . GLN A 1 582 ? -2.639 22.438 -15.523 1.00 74.81 582 GLN A C 1
ATOM 4519 O O . GLN A 1 582 ? -1.452 22.772 -15.544 1.00 74.81 582 GLN A O 1
ATOM 4524 N N . VAL A 1 583 ? -3.576 23.125 -14.863 1.00 71.56 583 VAL A N 1
ATOM 4525 C CA . VAL A 1 583 ? -3.290 24.299 -14.027 1.00 71.56 583 VAL A CA 1
ATOM 4526 C C . VAL A 1 583 ? -2.364 23.913 -12.875 1.00 71.56 583 VAL A C 1
ATOM 4528 O O . VAL A 1 583 ? -1.377 24.610 -12.638 1.00 71.56 583 VAL A O 1
ATOM 4531 N N . TYR A 1 584 ? -2.623 22.777 -12.217 1.00 66.00 584 TYR A N 1
ATOM 4532 C CA . TYR A 1 584 ? -1.770 22.252 -11.153 1.00 66.00 584 TYR A CA 1
ATOM 4533 C C . TYR A 1 584 ? -0.333 22.067 -11.617 1.00 66.00 584 TYR A C 1
ATOM 4535 O O . TYR A 1 584 ? 0.590 22.542 -10.967 1.00 66.00 584 TYR A O 1
ATOM 4543 N N . ARG A 1 585 ? -0.127 21.396 -12.753 1.00 65.19 585 ARG A N 1
ATOM 4544 C CA . ARG A 1 585 ? 1.215 21.133 -13.284 1.00 65.19 585 ARG A CA 1
ATOM 4545 C C . ARG A 1 585 ? 1.952 22.414 -13.634 1.00 65.19 585 ARG A C 1
ATOM 4547 O O . ARG A 1 585 ? 3.127 22.537 -13.312 1.00 65.19 585 ARG A O 1
ATOM 4554 N N . ALA A 1 586 ? 1.268 23.358 -14.276 1.00 67.88 586 ALA A N 1
ATOM 4555 C CA . ALA A 1 586 ? 1.859 24.653 -14.585 1.00 67.88 586 ALA A CA 1
ATOM 4556 C C . ALA A 1 586 ? 2.260 25.391 -13.294 1.00 67.88 586 ALA A C 1
ATOM 4558 O O . ALA A 1 586 ? 3.343 25.961 -13.226 1.00 67.88 586 ALA A O 1
ATOM 4559 N N . TRP A 1 587 ? 1.443 25.298 -12.238 1.00 65.44 587 TRP A N 1
ATOM 4560 C CA . TRP A 1 587 ? 1.763 25.834 -10.913 1.00 65.44 587 TRP A CA 1
ATOM 4561 C C . TRP A 1 587 ? 2.923 25.140 -10.210 1.00 65.44 587 TRP A C 1
ATOM 4563 O O . TRP A 1 587 ? 3.867 25.815 -9.811 1.00 65.44 587 TRP A O 1
ATOM 4573 N N . ALA A 1 588 ? 2.910 23.813 -10.129 1.00 55.00 588 ALA A N 1
ATOM 4574 C CA . ALA A 1 588 ? 3.985 23.038 -9.520 1.00 55.00 588 ALA A CA 1
ATOM 4575 C C . ALA A 1 588 ? 5.339 23.282 -10.212 1.00 55.00 588 ALA A C 1
ATOM 4577 O O . ALA A 1 588 ? 6.378 23.277 -9.558 1.00 55.00 588 ALA A O 1
ATOM 4578 N N . ASN A 1 589 ? 5.322 23.550 -11.521 1.00 60.03 589 ASN A N 1
ATOM 4579 C CA . ASN A 1 589 ? 6.517 23.843 -12.312 1.00 60.03 589 ASN A CA 1
ATOM 4580 C C . ASN A 1 589 ? 6.914 25.329 -12.322 1.00 60.03 589 ASN A C 1
ATOM 4582 O O . ASN A 1 589 ? 7.926 25.678 -12.926 1.00 60.03 589 ASN A O 1
ATOM 4586 N N . GLY A 1 590 ? 6.130 26.216 -11.704 1.00 63.03 590 GLY A N 1
ATOM 4587 C CA . GLY A 1 590 ? 6.387 27.654 -11.730 1.00 63.03 590 GLY A CA 1
ATOM 4588 C C . GLY A 1 590 ? 6.193 28.325 -13.105 1.00 63.03 590 GLY A C 1
ATOM 4589 O O . GLY A 1 590 ? 6.722 29.412 -13.322 1.00 63.03 590 GLY A O 1
ATOM 4590 N N . ASP A 1 591 ? 5.447 27.713 -14.030 1.00 73.06 591 ASP A N 1
ATOM 4591 C CA . ASP A 1 591 ? 5.254 28.181 -15.411 1.00 73.06 591 ASP A CA 1
ATOM 4592 C C . ASP A 1 591 ? 4.100 29.195 -15.518 1.00 73.06 591 ASP A C 1
ATOM 4594 O O . ASP A 1 591 ? 2.948 28.864 -15.825 1.00 73.06 591 ASP A O 1
ATOM 4598 N N . SER A 1 592 ? 4.423 30.457 -15.237 1.00 74.00 592 SER A N 1
ATOM 4599 C CA . SER A 1 592 ? 3.461 31.562 -15.199 1.00 74.00 592 SER A CA 1
ATOM 4600 C C . SER A 1 592 ? 2.769 31.841 -16.542 1.00 74.00 592 SER A C 1
ATOM 4602 O O . SER A 1 592 ? 1.610 32.263 -16.559 1.00 74.00 592 SER A O 1
ATOM 4604 N N . ASP A 1 593 ? 3.430 31.598 -17.675 1.00 73.75 593 ASP A N 1
ATOM 4605 C CA . ASP A 1 593 ? 2.843 31.844 -18.998 1.00 73.75 593 ASP A CA 1
ATOM 4606 C C . ASP A 1 593 ? 1.818 30.764 -19.346 1.00 73.75 593 ASP A C 1
ATOM 4608 O O . ASP A 1 593 ? 0.693 31.072 -19.759 1.00 73.75 593 ASP A O 1
ATOM 4612 N N . ARG A 1 594 ? 2.145 29.496 -19.071 1.00 78.62 594 ARG A N 1
ATOM 4613 C CA . ARG A 1 594 ? 1.204 28.389 -19.259 1.00 78.62 594 ARG A CA 1
ATOM 4614 C C . ARG A 1 594 ? 0.003 28.489 -18.324 1.00 78.62 594 ARG A C 1
ATOM 4616 O O . ARG A 1 594 ? -1.119 28.191 -18.733 1.00 78.62 594 ARG A O 1
ATOM 4623 N N . GLN A 1 595 ? 0.202 28.944 -17.087 1.00 75.69 595 GLN A N 1
ATOM 4624 C CA . GLN A 1 595 ? -0.895 29.243 -16.162 1.00 75.69 595 GLN A CA 1
ATOM 4625 C C . GLN A 1 595 ? -1.856 30.298 -16.730 1.00 75.69 595 GLN A C 1
ATOM 4627 O O . GLN A 1 595 ? -3.069 30.117 -16.635 1.00 75.69 595 GLN A O 1
ATOM 4632 N N . ARG A 1 596 ? -1.346 31.384 -17.337 1.00 79.12 596 ARG A N 1
ATOM 4633 C CA . ARG A 1 596 ? -2.186 32.427 -17.963 1.00 79.12 596 ARG A CA 1
ATOM 4634 C C . ARG A 1 596 ? -3.015 31.879 -19.112 1.00 79.12 596 ARG A C 1
ATOM 4636 O O . ARG A 1 596 ? -4.198 32.196 -19.202 1.00 79.12 596 ARG A O 1
ATOM 4643 N N . GLU A 1 597 ? -2.401 31.057 -19.957 1.00 83.31 597 GLU A N 1
ATOM 4644 C CA . GLU A 1 597 ? -3.080 30.407 -21.076 1.00 83.31 597 GLU A CA 1
ATOM 4645 C C . GLU A 1 597 ? -4.205 29.487 -20.586 1.00 83.31 597 GLU A C 1
ATOM 4647 O O . GLU A 1 597 ? -5.342 29.596 -21.041 1.00 83.31 597 GLU A O 1
ATOM 4652 N N . LEU A 1 598 ? -3.908 28.616 -19.617 1.00 80.38 598 LEU A N 1
ATOM 4653 C CA . LEU A 1 598 ? -4.885 27.675 -19.077 1.00 80.38 598 LEU A CA 1
ATOM 4654 C C . LEU A 1 598 ? -6.008 28.406 -18.333 1.00 80.38 598 LEU A C 1
ATOM 4656 O O . LEU A 1 598 ? -7.176 28.088 -18.504 1.00 80.38 598 LEU A O 1
ATOM 4660 N N . LEU A 1 599 ? -5.707 29.429 -17.542 1.00 77.12 599 LEU A N 1
ATOM 4661 C CA . LEU A 1 599 ? -6.718 30.116 -16.736 1.00 77.12 599 LEU A CA 1
ATOM 4662 C C . LEU A 1 599 ? -7.545 31.152 -17.514 1.00 77.12 599 LEU A C 1
ATOM 4664 O O . LEU A 1 599 ? -8.423 31.783 -16.924 1.00 77.12 599 LEU A O 1
ATOM 4668 N N . ALA A 1 600 ? -7.308 31.336 -18.814 1.00 76.38 600 ALA A N 1
ATOM 4669 C CA . ALA A 1 600 ? -8.084 32.242 -19.659 1.00 76.38 600 ALA A CA 1
ATOM 4670 C C . ALA A 1 600 ? -9.579 31.856 -19.737 1.00 76.38 600 ALA A C 1
ATOM 4672 O O . ALA A 1 600 ? -9.957 30.703 -19.566 1.00 76.38 600 ALA A O 1
ATOM 4673 N N . GLY A 1 601 ? -10.468 32.814 -20.014 1.00 74.31 601 GLY A N 1
ATOM 4674 C CA . GLY A 1 601 ? -11.913 32.550 -20.093 1.00 74.31 601 GLY A CA 1
ATOM 4675 C C . GLY A 1 601 ? -12.569 32.267 -18.731 1.00 74.31 601 GLY A C 1
ATOM 4676 O O . GLY A 1 601 ? -12.138 32.786 -17.702 1.00 74.31 601 GLY A O 1
ATOM 4677 N N . ASN A 1 602 ? -13.640 31.466 -18.717 1.00 72.75 602 ASN A N 1
ATOM 4678 C CA . ASN A 1 602 ? -14.448 31.193 -17.516 1.00 72.75 602 ASN A CA 1
ATOM 4679 C C . ASN A 1 602 ? -13.956 29.994 -16.678 1.00 72.75 602 ASN A C 1
ATOM 4681 O O . ASN A 1 602 ? -14.649 29.561 -15.758 1.00 72.75 602 ASN A O 1
ATOM 4685 N N . TRP A 1 603 ? -12.760 29.459 -16.956 1.00 77.00 603 TRP A N 1
ATOM 4686 C CA . TRP A 1 603 ? -12.213 28.292 -16.250 1.00 77.00 603 TRP A CA 1
ATOM 4687 C C . TRP A 1 603 ? -12.058 28.501 -14.745 1.00 77.00 603 TRP A C 1
ATOM 4689 O O . TRP A 1 603 ? -12.256 27.559 -13.986 1.00 77.00 603 TRP A O 1
ATOM 4699 N N . VAL A 1 604 ? -11.779 29.729 -14.306 1.00 69.56 604 VAL A N 1
ATOM 4700 C CA . VAL A 1 604 ? -11.710 30.076 -12.879 1.00 69.56 604 VAL A CA 1
ATOM 4701 C C . VAL A 1 604 ? -13.009 29.736 -12.153 1.00 69.56 604 VAL A C 1
ATOM 4703 O O . VAL A 1 604 ? -12.971 29.129 -11.090 1.00 69.56 604 VAL A O 1
ATOM 4706 N N . GLU A 1 605 ? -14.156 30.079 -12.737 1.00 67.44 605 GLU A N 1
ATOM 4707 C CA . GLU A 1 605 ? -15.461 29.794 -12.138 1.00 67.44 605 GLU A CA 1
ATOM 4708 C C . GLU A 1 605 ? -15.787 28.298 -12.204 1.00 67.44 605 GLU A C 1
ATOM 4710 O O . GLU A 1 605 ? -16.282 27.718 -11.241 1.00 67.44 605 GLU A O 1
ATOM 4715 N N . ARG A 1 606 ? -15.460 27.652 -13.329 1.00 70.38 606 ARG A N 1
ATOM 4716 C CA . ARG A 1 606 ? -15.735 26.223 -13.543 1.00 70.38 606 ARG A CA 1
ATOM 4717 C C . ARG A 1 606 ? -14.900 25.319 -12.633 1.00 70.38 606 ARG A C 1
ATOM 4719 O O . ARG A 1 606 ? -15.404 24.292 -12.190 1.00 70.38 606 ARG A O 1
ATOM 4726 N N . ILE A 1 607 ? -13.655 25.702 -12.341 1.00 66.81 607 ILE A N 1
ATOM 4727 C CA . ILE A 1 607 ? -12.775 24.998 -11.398 1.00 66.81 607 ILE A CA 1
ATOM 4728 C C . ILE A 1 607 ? -13.089 25.396 -9.950 1.00 66.81 607 ILE A C 1
ATOM 4730 O O . ILE A 1 607 ? -13.098 24.540 -9.071 1.00 66.81 607 ILE A O 1
ATOM 4734 N N . GLY A 1 608 ? -13.353 26.680 -9.691 1.00 57.03 608 GLY A N 1
ATOM 4735 C CA . GLY A 1 608 ? -13.513 27.234 -8.343 1.00 57.03 608 GLY A CA 1
ATOM 4736 C C . GLY A 1 608 ? -14.698 26.678 -7.553 1.00 57.03 608 GLY A C 1
ATOM 4737 O O . GLY A 1 608 ? -14.673 26.726 -6.333 1.00 57.03 608 GLY A O 1
ATOM 4738 N N . ARG A 1 609 ? -15.690 26.085 -8.226 1.00 55.19 609 ARG A N 1
ATOM 4739 C CA . ARG A 1 609 ? -16.799 25.344 -7.592 1.00 55.19 609 ARG A CA 1
ATOM 4740 C C . ARG A 1 609 ? -16.387 23.972 -7.036 1.00 55.19 609 ARG A C 1
ATOM 4742 O O . ARG A 1 609 ? -17.246 23.198 -6.630 1.00 55.19 609 ARG A O 1
ATOM 4749 N N . ARG A 1 610 ? -15.098 23.617 -7.087 1.00 58.31 610 ARG A N 1
ATOM 4750 C CA . ARG A 1 610 ? -14.571 22.348 -6.576 1.00 58.31 610 ARG A CA 1
ATOM 4751 C C . ARG A 1 610 ? -13.568 22.587 -5.463 1.00 58.31 610 ARG A C 1
ATOM 4753 O O . ARG A 1 610 ? -12.431 22.984 -5.716 1.00 58.31 610 ARG A O 1
ATOM 4760 N N . GLN A 1 611 ? -13.979 22.206 -4.261 1.00 52.22 611 GLN A N 1
ATOM 4761 C CA . GLN A 1 611 ? -13.263 22.381 -2.998 1.00 52.22 611 GLN A CA 1
ATOM 4762 C C . GLN A 1 611 ? -11.763 22.021 -3.060 1.00 52.22 611 GLN A C 1
ATOM 4764 O O . GLN A 1 611 ? -10.914 22.766 -2.576 1.00 52.22 611 GLN A O 1
ATOM 4769 N N . LYS A 1 612 ? -11.406 20.912 -3.729 1.00 50.75 612 LYS A N 1
ATOM 4770 C CA . LYS A 1 612 ? -10.020 20.405 -3.821 1.00 50.75 612 LYS A CA 1
ATOM 4771 C C . LYS A 1 612 ? -9.098 21.205 -4.745 1.00 50.75 612 LYS A C 1
ATOM 4773 O O . LYS A 1 612 ? -7.902 21.293 -4.488 1.00 50.75 612 LYS A O 1
ATOM 4778 N N . SER A 1 613 ? -9.610 21.764 -5.844 1.00 56.62 613 SER A N 1
ATOM 4779 C CA . SER A 1 613 ? -8.772 22.474 -6.828 1.00 56.62 613 SER A CA 1
ATOM 4780 C C . SER A 1 613 ? -8.476 23.911 -6.414 1.00 56.62 613 SER A C 1
ATOM 4782 O O . SER A 1 613 ? -7.703 24.597 -7.073 1.00 56.62 613 SER A O 1
ATOM 4784 N N . ALA A 1 614 ? -9.108 24.397 -5.356 1.00 56.53 614 ALA A N 1
ATOM 4785 C CA . ALA A 1 614 ? -9.368 25.810 -5.235 1.00 56.53 614 ALA A CA 1
ATOM 4786 C C . ALA A 1 614 ? -8.322 26.579 -4.399 1.00 56.53 614 ALA A C 1
ATOM 4788 O O . ALA A 1 614 ? -8.011 27.720 -4.740 1.00 56.53 614 ALA A O 1
ATOM 4789 N N . SER A 1 615 ? -7.657 25.949 -3.422 1.00 54.50 615 SER A N 1
ATOM 4790 C CA . SER A 1 615 ? -6.453 26.509 -2.767 1.00 54.50 615 SER A CA 1
ATOM 4791 C C . SER A 1 615 ? -5.274 26.627 -3.745 1.00 54.50 615 SER A C 1
ATOM 4793 O O . SER A 1 615 ? -4.603 27.655 -3.836 1.00 54.50 615 SER A O 1
ATOM 4795 N N . MET A 1 616 ? -5.077 25.592 -4.555 1.00 60.12 616 MET A N 1
ATOM 4796 C CA . MET A 1 616 ? -4.090 25.534 -5.628 1.00 60.12 616 MET A CA 1
ATOM 4797 C C . MET A 1 616 ? -4.414 26.511 -6.760 1.00 60.12 616 MET A C 1
ATOM 4799 O O . MET A 1 616 ? -3.532 27.233 -7.219 1.00 60.12 616 MET A O 1
ATOM 4803 N N . LEU A 1 617 ? -5.677 26.570 -7.191 1.00 66.12 617 LEU A N 1
ATOM 4804 C CA . LEU A 1 617 ? -6.145 27.544 -8.171 1.00 66.12 617 LEU A CA 1
ATOM 4805 C C . LEU A 1 617 ? -5.919 28.969 -7.661 1.00 66.12 617 LEU A C 1
ATOM 4807 O O . LEU A 1 617 ? -5.462 29.812 -8.427 1.00 66.12 617 LEU A O 1
ATOM 4811 N N . ALA A 1 618 ? -6.162 29.233 -6.373 1.00 65.12 618 ALA A N 1
ATOM 4812 C CA . ALA A 1 618 ? -5.832 30.513 -5.757 1.00 65.12 618 ALA A CA 1
ATOM 4813 C C . ALA A 1 618 ? -4.317 30.786 -5.806 1.00 65.12 618 ALA A C 1
ATOM 4815 O O . ALA A 1 618 ? -3.910 31.874 -6.212 1.00 65.12 618 ALA A O 1
ATOM 4816 N N . GLY A 1 619 ? -3.473 29.798 -5.492 1.00 61.44 619 GLY A N 1
ATOM 4817 C CA . GLY A 1 619 ? -2.016 29.881 -5.651 1.00 61.44 619 GLY A CA 1
ATOM 4818 C C . GLY A 1 619 ? -1.566 30.205 -7.083 1.00 61.44 619 GLY A C 1
ATOM 4819 O O . GLY A 1 619 ? -0.763 31.116 -7.287 1.00 61.44 619 GLY A O 1
ATOM 4820 N N . ALA A 1 620 ? -2.128 29.518 -8.078 1.00 64.44 620 ALA A N 1
ATOM 4821 C CA . ALA A 1 620 ? -1.837 29.726 -9.496 1.00 64.44 620 ALA A CA 1
ATOM 4822 C C . ALA A 1 620 ? -2.299 31.105 -9.986 1.00 64.44 620 ALA A C 1
ATOM 4824 O O . ALA A 1 620 ? -1.545 31.823 -10.640 1.00 64.44 620 ALA A O 1
ATOM 4825 N N . LEU A 1 621 ? -3.518 31.516 -9.624 1.00 69.75 621 LEU A N 1
ATOM 4826 C CA . LEU A 1 621 ? -4.064 32.830 -9.963 1.00 69.75 621 LEU A CA 1
ATOM 4827 C C . LEU A 1 621 ? -3.233 33.966 -9.352 1.00 69.75 621 LEU A C 1
ATOM 4829 O O . LEU A 1 621 ? -3.017 34.980 -10.018 1.00 69.75 621 LEU A O 1
ATOM 4833 N N . ARG A 1 622 ? -2.699 33.784 -8.135 1.00 65.81 622 ARG A N 1
ATOM 4834 C CA . ARG A 1 622 ? -1.755 34.730 -7.516 1.00 65.81 622 ARG A CA 1
ATOM 4835 C C . ARG A 1 622 ? -0.469 34.861 -8.326 1.00 65.81 622 ARG A C 1
ATOM 4837 O O . ARG A 1 622 ? -0.061 35.981 -8.624 1.00 65.81 622 ARG A O 1
ATOM 4844 N N . GLN A 1 623 ? 0.138 33.742 -8.711 1.00 68.81 623 GLN A N 1
ATOM 4845 C CA . GLN A 1 623 ? 1.407 33.728 -9.443 1.00 68.81 623 GLN A CA 1
ATOM 4846 C C . GLN A 1 623 ? 1.336 34.495 -10.774 1.00 68.81 623 GLN A C 1
ATOM 4848 O O . GLN A 1 623 ? 2.303 35.148 -11.166 1.00 68.81 623 GLN A O 1
ATOM 4853 N N . ILE A 1 624 ? 0.178 34.485 -11.438 1.00 71.44 624 ILE A N 1
ATOM 4854 C CA . ILE A 1 624 ? -0.009 35.180 -12.719 1.00 71.44 624 ILE A CA 1
ATOM 4855 C C . ILE A 1 624 ? -0.566 36.604 -12.611 1.00 71.44 624 ILE A C 1
ATOM 4857 O O . ILE A 1 624 ? -0.724 37.256 -13.648 1.00 71.44 624 ILE A O 1
ATOM 4861 N N . GLY A 1 625 ? -0.833 37.093 -11.394 1.00 68.88 625 GLY A N 1
ATOM 4862 C CA . GLY A 1 625 ? -1.318 38.452 -11.126 1.00 68.88 625 GLY A CA 1
ATOM 4863 C C . GLY A 1 625 ? -2.844 38.625 -11.143 1.00 68.88 625 GLY A C 1
ATOM 4864 O O . GLY A 1 625 ? -3.324 39.750 -11.251 1.00 68.88 625 GLY A O 1
ATOM 4865 N N . ARG A 1 626 ? -3.626 37.541 -11.039 1.00 70.62 626 ARG A N 1
ATOM 4866 C CA . ARG A 1 626 ? -5.103 37.555 -10.968 1.00 70.62 626 ARG A CA 1
ATOM 4867 C C . ARG A 1 626 ? -5.605 37.457 -9.526 1.00 70.62 626 ARG A C 1
ATOM 4869 O O . ARG A 1 626 ? -6.350 36.550 -9.161 1.00 70.62 626 ARG A O 1
ATOM 4876 N N . GLU A 1 627 ? -5.192 38.404 -8.693 1.00 62.06 627 GLU A N 1
ATOM 4877 C CA . GLU A 1 627 ? -5.423 38.342 -7.243 1.00 62.06 627 GLU A CA 1
ATOM 4878 C C . GLU A 1 627 ? -6.912 38.396 -6.850 1.00 62.06 627 GLU A C 1
ATOM 4880 O O . GLU A 1 627 ? -7.317 37.679 -5.942 1.00 62.06 627 GLU A O 1
ATOM 4885 N N . GLN A 1 628 ? -7.756 39.162 -7.556 1.00 59.22 628 GLN A N 1
ATOM 4886 C CA . GLN A 1 628 ? -9.200 39.226 -7.258 1.00 59.22 628 GLN A CA 1
ATOM 4887 C C . GLN A 1 628 ? -9.941 37.915 -7.553 1.00 59.22 628 GLN A C 1
ATOM 4889 O O . GLN A 1 628 ? -10.850 37.528 -6.822 1.00 59.22 628 GLN A O 1
ATOM 4894 N N . ASP A 1 629 ? -9.543 37.219 -8.613 1.00 65.38 629 ASP A N 1
ATOM 4895 C CA . ASP A 1 629 ? -10.118 35.926 -8.977 1.00 65.38 629 ASP A CA 1
ATOM 4896 C C . ASP A 1 629 ? -9.651 34.828 -8.019 1.00 65.38 629 ASP A C 1
ATOM 4898 O O . ASP A 1 629 ? -10.461 34.016 -7.573 1.00 65.38 629 ASP A O 1
ATOM 4902 N N . ALA A 1 630 ? -8.366 34.854 -7.635 1.00 61.44 630 ALA A N 1
ATOM 4903 C CA . ALA A 1 630 ? -7.830 34.001 -6.574 1.00 61.44 630 ALA A CA 1
ATOM 4904 C C . ALA A 1 630 ? -8.628 34.174 -5.274 1.00 61.44 630 ALA A C 1
ATOM 4906 O O . ALA A 1 630 ? -8.927 33.197 -4.591 1.00 61.44 630 ALA A O 1
ATOM 4907 N N . MET A 1 631 ? -9.009 35.420 -4.977 1.00 58.38 631 MET A N 1
ATOM 4908 C CA . MET A 1 631 ? -9.772 35.786 -3.792 1.00 58.38 631 MET A CA 1
ATOM 4909 C C . MET A 1 631 ? -11.179 35.194 -3.788 1.00 58.38 631 MET A C 1
ATOM 4911 O O . MET A 1 631 ? -11.599 34.607 -2.797 1.00 58.38 631 MET A O 1
ATOM 4915 N N . ARG A 1 632 ? -11.906 35.312 -4.904 1.00 62.62 632 ARG A N 1
ATOM 4916 C CA . ARG A 1 632 ? -13.263 34.757 -5.032 1.00 62.62 632 ARG A CA 1
ATOM 4917 C C . ARG A 1 632 ? -13.276 33.242 -4.881 1.00 62.62 632 ARG A C 1
ATOM 4919 O O . ARG A 1 632 ? -14.130 32.710 -4.184 1.00 62.62 632 ARG A O 1
ATOM 4926 N N . VAL A 1 633 ? -12.317 32.568 -5.515 1.00 62.94 633 VAL A N 1
ATOM 4927 C CA . VAL A 1 633 ? -12.154 31.113 -5.420 1.00 62.94 633 VAL A CA 1
ATOM 4928 C C . VAL A 1 633 ? -11.874 30.704 -3.979 1.00 62.94 633 VAL A C 1
ATOM 4930 O O . VAL A 1 633 ? -12.527 29.806 -3.466 1.00 62.94 633 VAL A O 1
ATOM 4933 N N . ALA A 1 634 ? -10.935 31.375 -3.314 1.00 56.56 634 ALA A N 1
ATOM 4934 C CA . ALA A 1 634 ? -10.597 31.095 -1.927 1.00 56.56 634 ALA A CA 1
ATOM 4935 C C . ALA A 1 634 ? -11.783 31.288 -0.968 1.00 56.56 634 ALA A C 1
ATOM 4937 O O . ALA A 1 634 ? -12.059 30.396 -0.170 1.00 56.56 634 ALA A O 1
ATOM 4938 N N . LEU A 1 635 ? -12.503 32.408 -1.089 1.00 54.97 635 LEU A N 1
ATOM 4939 C CA . LEU A 1 635 ? -13.674 32.727 -0.267 1.00 54.97 635 LEU A CA 1
ATOM 4940 C C . LEU A 1 635 ? -14.808 31.711 -0.446 1.00 54.97 635 LEU A C 1
ATOM 4942 O O . LEU A 1 635 ? -15.430 31.325 0.538 1.00 54.97 635 LEU A O 1
ATOM 4946 N N . ALA A 1 636 ? -15.049 31.233 -1.670 1.00 55.00 636 ALA A N 1
ATOM 4947 C CA . ALA A 1 636 ? -16.065 30.213 -1.922 1.00 55.00 636 ALA A CA 1
ATOM 4948 C C . ALA A 1 636 ? -15.782 28.902 -1.161 1.00 55.00 636 ALA A C 1
ATOM 4950 O O . ALA A 1 636 ? -16.697 28.346 -0.564 1.00 55.00 636 ALA A O 1
ATOM 4951 N N . ASN A 1 637 ? -14.522 28.443 -1.090 1.00 50.91 637 ASN A N 1
ATOM 4952 C CA . ASN A 1 637 ? -14.207 27.228 -0.314 1.00 50.91 637 ASN A CA 1
ATOM 4953 C C . ASN A 1 637 ? -14.285 27.449 1.179 1.00 50.91 637 ASN A C 1
ATOM 4955 O O . ASN A 1 637 ? -14.617 26.518 1.897 1.00 50.91 637 ASN A O 1
ATOM 4959 N N . VAL A 1 638 ? -13.932 28.646 1.649 1.00 51.31 638 VAL A N 1
ATOM 4960 C CA . VAL A 1 638 ? -14.021 28.959 3.074 1.00 51.31 638 VAL A CA 1
ATOM 4961 C C . VAL A 1 638 ? -15.466 28.828 3.555 1.00 51.31 638 VAL A C 1
ATOM 4963 O O . VAL A 1 638 ? -15.701 28.281 4.621 1.00 51.31 638 VAL A O 1
ATOM 4966 N N . MET A 1 639 ? -16.426 29.245 2.729 1.00 47.75 639 MET A N 1
ATOM 4967 C CA . MET A 1 639 ? -17.856 29.160 3.038 1.00 47.75 639 MET A CA 1
ATOM 4968 C C . MET A 1 639 ? -18.442 27.741 2.930 1.00 47.75 639 MET A C 1
ATOM 4970 O O . MET A 1 639 ? -19.480 27.474 3.528 1.00 47.75 639 MET A O 1
ATOM 4974 N N . GLU A 1 640 ? -17.819 26.843 2.160 1.00 45.53 640 GLU A N 1
ATOM 4975 C CA . GLU A 1 640 ? -18.304 25.469 1.927 1.00 45.53 640 GLU A CA 1
ATOM 4976 C C . GLU A 1 640 ? -17.476 24.392 2.663 1.00 45.53 640 GLU A C 1
ATOM 4978 O O . GLU A 1 640 ? -17.815 23.208 2.610 1.00 45.53 640 GLU A O 1
ATOM 4983 N N . SER A 1 641 ? -16.385 24.770 3.342 1.00 43.50 641 SER A N 1
ATOM 4984 C CA . SER A 1 641 ? -15.477 23.837 4.018 1.00 43.50 641 SER A CA 1
ATOM 4985 C C . SER A 1 641 ? -15.892 23.542 5.457 1.00 43.50 641 SER A C 1
ATOM 4987 O O . SER A 1 641 ? -16.008 24.471 6.245 1.00 43.50 641 SER A O 1
ATOM 4989 N N . PRO A 1 642 ? -16.047 22.260 5.841 1.00 39.31 642 PRO A N 1
ATOM 4990 C CA . PRO A 1 642 ? -16.200 21.868 7.240 1.00 39.31 642 PRO A CA 1
ATOM 4991 C C . PRO A 1 642 ? -14.848 21.723 7.970 1.00 39.31 642 PRO A C 1
ATOM 4993 O O . PRO A 1 642 ? -14.829 21.310 9.123 1.00 39.31 642 PRO A O 1
ATOM 4996 N N . ASP A 1 643 ? -13.721 21.978 7.289 1.00 41.28 643 ASP A N 1
ATOM 4997 C CA . ASP A 1 643 ? -12.360 21.828 7.823 1.00 41.28 643 ASP A CA 1
ATOM 4998 C C . ASP A 1 643 ? -11.744 23.200 8.155 1.00 41.28 643 ASP A C 1
ATOM 5000 O O . ASP A 1 643 ? -11.372 23.969 7.255 1.00 41.28 643 ASP A O 1
ATOM 5004 N N . ASP A 1 644 ? -11.636 23.481 9.456 1.00 39.75 644 ASP A N 1
ATOM 5005 C CA . ASP A 1 644 ? -11.140 24.738 10.028 1.00 39.75 644 ASP A CA 1
ATOM 5006 C C . ASP A 1 644 ? -9.659 25.021 9.701 1.00 39.75 644 ASP A C 1
ATOM 5008 O O . ASP A 1 644 ? -9.229 26.179 9.670 1.00 39.75 644 ASP A O 1
ATOM 5012 N N . GLU A 1 645 ? -8.861 23.992 9.395 1.00 39.94 645 GLU A N 1
ATOM 5013 C CA . GLU A 1 645 ? -7.426 24.118 9.109 1.00 39.94 645 GLU A CA 1
ATOM 5014 C C . GLU A 1 645 ? -7.188 24.531 7.644 1.00 39.94 645 GLU A C 1
ATOM 5016 O O . GLU A 1 645 ? -6.351 25.392 7.357 1.00 39.94 645 GLU A O 1
ATOM 5021 N N . ILE A 1 646 ? -7.997 24.007 6.711 1.00 43.09 646 ILE A N 1
ATOM 5022 C CA . ILE A 1 646 ? -8.001 24.424 5.294 1.00 43.09 646 ILE A CA 1
ATOM 5023 C C . ILE A 1 646 ? -8.460 25.879 5.167 1.00 43.09 646 ILE A C 1
ATOM 5025 O O . ILE A 1 646 ? -7.852 26.668 4.439 1.00 43.09 646 ILE A O 1
ATOM 5029 N N . ILE A 1 647 ? -9.500 26.247 5.916 1.00 45.44 647 ILE A N 1
ATOM 5030 C CA . ILE A 1 647 ? -9.972 27.626 6.062 1.00 45.44 647 ILE A CA 1
ATOM 5031 C C . ILE A 1 647 ? -8.835 28.511 6.588 1.00 45.44 647 ILE A C 1
ATOM 5033 O O . ILE A 1 647 ? -8.514 29.540 5.984 1.00 45.44 647 ILE A O 1
ATOM 5037 N N . GLY A 1 648 ? -8.170 28.077 7.663 1.00 41.31 648 GLY A N 1
ATOM 5038 C CA . GLY A 1 648 ? -7.052 28.780 8.288 1.00 41.31 648 GLY A CA 1
ATOM 5039 C C . GLY A 1 648 ? -5.876 29.033 7.344 1.00 41.31 648 GLY A C 1
ATOM 5040 O O . GLY A 1 648 ? -5.409 30.168 7.252 1.00 41.31 648 GLY A O 1
ATOM 5041 N N . GLN A 1 649 ? -5.436 28.020 6.594 1.00 41.44 649 GLN A N 1
ATOM 5042 C CA . GLN A 1 649 ? -4.314 28.131 5.657 1.00 41.44 649 GLN A CA 1
ATOM 5043 C C . GLN A 1 649 ? -4.651 29.021 4.452 1.00 41.44 649 GLN A C 1
ATOM 5045 O O . GLN A 1 649 ? -3.841 29.858 4.051 1.00 41.44 649 GLN A O 1
ATOM 5050 N N . ILE A 1 650 ? -5.865 28.886 3.898 1.00 46.94 650 ILE A N 1
ATOM 5051 C CA . ILE A 1 650 ? -6.344 29.732 2.797 1.00 46.94 650 ILE A CA 1
ATOM 5052 C C . ILE A 1 650 ? -6.358 31.199 3.232 1.00 46.94 650 ILE A C 1
ATOM 5054 O O . ILE A 1 650 ? -5.930 32.067 2.476 1.00 46.94 650 ILE A O 1
ATOM 5058 N N . LEU A 1 651 ? -6.815 31.486 4.449 1.00 44.91 651 LEU A N 1
ATOM 5059 C CA . LEU A 1 651 ? -6.940 32.852 4.948 1.00 44.91 651 LEU A CA 1
ATOM 5060 C C . LEU A 1 651 ? -5.580 33.439 5.353 1.00 44.91 651 LEU A C 1
ATOM 5062 O O . LEU A 1 651 ? -5.311 34.587 4.997 1.00 44.91 651 LEU A O 1
ATOM 5066 N N . TYR A 1 652 ? -4.695 32.659 5.984 1.00 42.28 652 TYR A N 1
ATOM 5067 C CA . TYR A 1 652 ? -3.319 33.062 6.319 1.00 42.28 652 TYR A CA 1
ATOM 5068 C C . TYR A 1 652 ? -2.530 33.531 5.084 1.00 42.28 652 TYR A C 1
ATOM 5070 O O . TYR A 1 652 ? -1.871 34.570 5.118 1.00 42.28 652 TYR A O 1
ATOM 5078 N N . ASP A 1 653 ? -2.680 32.830 3.958 1.00 42.50 653 ASP A N 1
ATOM 5079 C CA . ASP A 1 653 ? -2.035 33.176 2.685 1.00 42.50 653 ASP A CA 1
ATOM 5080 C C . ASP A 1 653 ? -2.615 34.439 2.008 1.00 42.50 653 ASP A C 1
ATOM 5082 O O . ASP A 1 653 ? -1.993 35.000 1.098 1.00 42.50 653 ASP A O 1
ATOM 5086 N N . LEU A 1 654 ? -3.824 34.872 2.386 1.00 47.47 654 LEU A N 1
ATOM 5087 C CA . LEU A 1 654 ? -4.569 35.950 1.716 1.00 47.47 654 LEU A CA 1
ATOM 5088 C C . LEU A 1 654 ? -4.632 37.253 2.526 1.00 47.47 654 LEU A C 1
ATOM 5090 O O . LEU A 1 654 ? -4.706 38.337 1.940 1.00 47.47 654 LEU A O 1
ATOM 5094 N N . LEU A 1 655 ? -4.585 37.156 3.856 1.00 44.19 655 LEU A N 1
ATOM 5095 C CA . LEU A 1 655 ? -4.683 38.259 4.822 1.00 44.19 655 LEU A CA 1
ATOM 5096 C C . LEU A 1 655 ? -3.762 39.456 4.540 1.00 44.19 655 LEU A C 1
ATOM 5098 O O . LEU A 1 655 ? -4.278 40.575 4.522 1.00 44.19 655 LEU A O 1
ATOM 5102 N N . PRO A 1 656 ? -2.471 39.278 4.197 1.00 46.31 656 PRO A N 1
ATOM 5103 C CA . PRO A 1 656 ? -1.576 40.404 3.914 1.00 46.31 656 PRO A CA 1
ATOM 5104 C C . PRO A 1 656 ? -2.000 41.268 2.712 1.00 46.31 656 PRO A C 1
ATOM 5106 O O . PRO A 1 656 ? -1.446 42.340 2.489 1.00 46.31 656 PRO A O 1
ATOM 5109 N N . LYS A 1 657 ? -2.953 40.802 1.889 1.00 47.75 657 LYS A N 1
ATOM 5110 C CA . LYS A 1 657 ? -3.377 41.464 0.644 1.00 47.75 657 LYS A CA 1
ATOM 5111 C C . LYS A 1 657 ? -4.855 41.879 0.619 1.00 47.75 657 LYS A C 1
ATOM 5113 O O . LYS A 1 657 ? -5.246 42.637 -0.268 1.00 47.75 657 LYS A O 1
ATOM 5118 N N . PHE A 1 658 ? -5.664 41.457 1.598 1.00 50.84 658 PHE A N 1
ATOM 5119 C CA . PHE A 1 658 ? -7.055 41.907 1.796 1.00 50.84 658 PHE A CA 1
ATOM 5120 C C . PHE A 1 658 ? -7.169 43.379 2.259 1.00 50.84 658 PHE A C 1
ATOM 5122 O O . PHE A 1 658 ? -8.253 43.962 2.205 1.00 50.84 658 PHE A O 1
ATOM 5129 N N . ALA A 1 659 ? -6.062 44.008 2.669 1.00 44.91 659 ALA A N 1
ATOM 5130 C CA . ALA A 1 659 ? -5.993 45.302 3.361 1.00 44.91 659 ALA A CA 1
ATOM 5131 C C . ALA A 1 659 ? -6.376 46.564 2.541 1.00 44.91 659 ALA A C 1
ATOM 5133 O O . ALA A 1 659 ? -6.105 47.695 2.954 1.00 44.91 659 ALA A O 1
ATOM 5134 N N . LYS A 1 660 ? -7.074 46.440 1.402 1.00 48.66 660 LYS A N 1
ATOM 5135 C CA . LYS A 1 660 ? -7.663 47.591 0.687 1.00 48.66 660 LYS A CA 1
ATOM 5136 C C . LYS A 1 660 ? -9.165 47.693 0.963 1.00 48.66 660 LYS A C 1
ATOM 5138 O O . LYS A 1 660 ? -9.960 47.116 0.239 1.00 48.66 660 LYS A O 1
ATOM 5143 N N . ARG A 1 661 ? -9.500 48.461 2.012 1.00 47.88 661 ARG A N 1
ATOM 5144 C CA . ARG A 1 661 ? -10.805 49.013 2.471 1.00 47.88 661 ARG A CA 1
ATOM 5145 C C . ARG A 1 661 ? -12.029 48.078 2.560 1.00 47.88 661 ARG A C 1
ATOM 5147 O O . ARG A 1 661 ? -12.678 48.094 3.599 1.00 47.88 661 ARG A O 1
ATOM 5154 N N . ASP A 1 662 ? -12.314 47.256 1.558 1.00 50.91 662 ASP A N 1
ATOM 5155 C CA . ASP A 1 662 ? -13.497 46.383 1.513 1.00 50.91 662 ASP A CA 1
ATOM 5156 C C . ASP A 1 662 ? -13.310 45.096 2.344 1.00 50.91 662 ASP A C 1
ATOM 5158 O O . ASP A 1 662 ? -14.262 44.595 2.938 1.00 50.91 662 ASP A O 1
ATOM 5162 N N . GLY A 1 663 ? -12.072 44.595 2.471 1.00 50.62 663 GLY A N 1
ATOM 5163 C CA . GLY A 1 663 ? -11.760 43.400 3.273 1.00 50.62 663 GLY A CA 1
ATOM 5164 C C . GLY A 1 663 ? -11.852 43.611 4.790 1.00 50.62 663 GLY A C 1
ATOM 5165 O O . GLY A 1 663 ? -12.229 42.699 5.518 1.00 50.62 663 GLY A O 1
ATOM 5166 N N . LEU A 1 664 ? -11.570 44.826 5.273 1.00 51.97 664 LEU A N 1
ATOM 5167 C CA . LEU A 1 664 ? -11.607 45.174 6.702 1.00 51.97 664 LEU A CA 1
ATOM 5168 C C . LEU A 1 664 ? -13.038 45.228 7.254 1.00 51.97 664 LEU A C 1
ATOM 5170 O O . LEU A 1 664 ? -13.290 44.760 8.361 1.00 51.97 664 LEU A O 1
ATOM 5174 N N . ALA A 1 665 ? -13.986 45.757 6.474 1.00 55.72 665 ALA A N 1
ATOM 5175 C CA . ALA A 1 665 ? -15.399 45.776 6.852 1.00 55.72 665 ALA A CA 1
ATOM 5176 C C . ALA A 1 665 ? -15.984 44.354 6.925 1.00 55.72 665 ALA A C 1
ATOM 5178 O O . ALA A 1 665 ? -16.690 44.033 7.878 1.00 55.72 665 ALA A O 1
ATOM 5179 N N . PHE A 1 666 ? -15.621 43.494 5.968 1.00 54.31 666 PHE A N 1
ATOM 5180 C CA . PHE A 1 666 ? -16.020 42.086 5.941 1.00 54.31 666 PHE A CA 1
ATOM 5181 C C . PHE A 1 666 ? -15.465 41.301 7.138 1.00 54.31 666 PHE A C 1
ATOM 5183 O O . PHE A 1 666 ? -16.216 40.615 7.823 1.00 54.31 666 PHE A O 1
ATOM 5190 N N . LEU A 1 667 ? -14.170 41.451 7.443 1.00 52.19 667 LEU A N 1
ATOM 5191 C CA . LEU A 1 667 ? -13.540 40.783 8.587 1.00 52.19 667 LEU A CA 1
ATOM 5192 C C . LEU A 1 667 ? -14.083 41.287 9.930 1.00 52.19 667 LEU A C 1
ATOM 5194 O O . LEU A 1 667 ? -14.198 40.501 10.863 1.00 52.19 667 LEU A O 1
ATOM 5198 N N . ARG A 1 668 ? -14.478 42.565 10.029 1.00 55.75 668 ARG A N 1
ATOM 5199 C CA . ARG A 1 668 ? -15.175 43.106 11.207 1.00 55.75 668 ARG A CA 1
ATOM 5200 C C . ARG A 1 668 ? -16.554 42.470 11.387 1.00 55.75 668 ARG A C 1
ATOM 5202 O O . ARG A 1 668 ? -16.931 42.141 12.505 1.00 55.75 668 ARG A O 1
ATOM 5209 N N . GLU A 1 669 ? -17.304 42.291 10.304 1.00 55.88 669 GLU A N 1
ATOM 5210 C CA . GLU A 1 669 ? -18.630 41.673 10.355 1.00 55.88 669 GLU A CA 1
ATOM 5211 C C . GLU A 1 669 ? -18.553 40.170 10.676 1.00 55.88 669 GLU A C 1
ATOM 5213 O O . GLU A 1 669 ? -19.358 39.678 11.464 1.00 55.88 669 GLU A O 1
ATOM 5218 N N . ALA A 1 670 ? -17.541 39.472 10.150 1.00 50.88 670 ALA A N 1
ATOM 5219 C CA . ALA A 1 670 ? -17.234 38.080 10.481 1.00 50.88 670 ALA A CA 1
ATOM 5220 C C . ALA A 1 670 ? -16.791 37.920 11.953 1.00 50.88 670 ALA A C 1
ATOM 5222 O O . ALA A 1 670 ? -17.311 37.058 12.661 1.00 50.88 670 ALA A O 1
ATOM 5223 N N . ALA A 1 671 ? -15.946 38.834 12.461 1.00 50.34 671 ALA A N 1
ATOM 5224 C CA . ALA A 1 671 ? -15.543 38.894 13.874 1.00 50.34 671 ALA A CA 1
ATOM 5225 C C . ALA A 1 671 ? -16.749 38.969 14.816 1.00 50.34 671 ALA A C 1
ATOM 5227 O O . ALA A 1 671 ? -16.847 38.216 15.778 1.00 50.34 671 ALA A O 1
ATOM 5228 N N . VAL A 1 672 ? -17.686 39.872 14.512 1.00 50.53 672 VAL A N 1
ATOM 5229 C CA . VAL A 1 672 ? -18.889 40.116 15.322 1.00 50.53 672 VAL A CA 1
ATOM 5230 C C . VAL A 1 672 ? -19.848 38.918 15.307 1.00 50.53 672 VAL A C 1
ATOM 5232 O O . VAL A 1 672 ? -20.637 38.756 16.234 1.00 50.53 672 VAL A O 1
ATOM 5235 N N . ARG A 1 673 ? -19.769 38.057 14.287 1.00 49.34 673 ARG A N 1
ATOM 5236 C CA . ARG A 1 673 ? -20.552 36.816 14.178 1.00 49.34 673 ARG A CA 1
ATOM 5237 C C . ARG A 1 673 ? -19.836 35.591 14.759 1.00 49.34 673 ARG A C 1
ATOM 5239 O O . ARG A 1 673 ? -20.433 34.522 14.797 1.00 49.34 673 ARG A O 1
ATOM 5246 N N . GLY A 1 674 ? -18.594 35.742 15.229 1.00 47.00 674 GLY A N 1
ATOM 5247 C CA . GLY A 1 674 ? -17.775 34.636 15.734 1.00 47.00 674 GLY A CA 1
ATOM 5248 C C . GLY A 1 674 ? -17.210 33.729 14.634 1.00 47.00 674 GLY A C 1
ATOM 5249 O O . GLY A 1 674 ? -16.798 32.610 14.921 1.00 47.00 674 GLY A O 1
ATOM 5250 N N . GLU A 1 675 ? -17.186 34.196 13.386 1.00 45.16 675 GLU A N 1
ATOM 5251 C CA . GLU A 1 675 ? -16.729 33.451 12.213 1.00 45.16 675 GLU A CA 1
ATOM 5252 C C . GLU A 1 675 ? -15.304 33.915 11.852 1.00 45.16 675 GLU A C 1
ATOM 5254 O O . GLU A 1 675 ? -15.109 35.034 11.378 1.00 45.16 675 GLU A O 1
ATOM 5259 N N . GLY A 1 676 ? -14.281 33.088 12.108 1.00 46.88 676 GLY A N 1
ATOM 5260 C CA . GLY A 1 676 ? -12.894 33.406 11.742 1.00 46.88 676 GLY A CA 1
ATOM 5261 C C . GLY A 1 676 ? -11.811 32.717 12.579 1.00 46.88 676 GLY A C 1
ATOM 5262 O O . GLY A 1 676 ? -12.080 32.196 13.653 1.00 46.88 676 GLY A O 1
ATOM 5263 N N . SER A 1 677 ? -10.564 32.712 12.096 1.00 47.28 677 SER A N 1
ATOM 5264 C CA . SER A 1 677 ? -9.397 32.167 12.805 1.00 47.28 677 SER A CA 1
ATOM 5265 C C . SER A 1 677 ? -8.589 33.255 13.519 1.00 47.28 677 SER A C 1
ATOM 5267 O O . SER A 1 677 ? -8.539 34.413 13.112 1.00 47.28 677 SER A O 1
ATOM 5269 N N . HIS A 1 678 ? -7.880 32.866 14.574 1.00 51.34 678 HIS A N 1
ATOM 5270 C CA . HIS A 1 678 ? -7.083 33.745 15.433 1.00 51.34 678 HIS A CA 1
ATOM 5271 C C . HIS A 1 678 ? -5.990 34.556 14.697 1.00 51.34 678 HIS A C 1
ATOM 5273 O O . HIS A 1 678 ? -5.661 35.672 15.102 1.00 51.34 678 HIS A O 1
ATOM 5279 N N . TYR A 1 679 ? -5.476 34.053 13.569 1.00 44.12 679 TYR A N 1
ATOM 5280 C CA . TYR A 1 679 ? -4.540 34.782 12.700 1.00 44.12 679 TYR A CA 1
ATOM 5281 C C . TYR A 1 679 ? -5.202 35.923 11.900 1.00 44.12 679 TYR A C 1
ATOM 5283 O O . TYR A 1 679 ? -4.517 36.862 11.501 1.00 44.12 679 TYR A O 1
ATOM 5291 N N . GLN A 1 680 ? -6.524 35.880 11.692 1.00 52.53 680 GLN A N 1
ATOM 5292 C CA . GLN A 1 680 ? -7.277 36.913 10.968 1.00 52.53 680 GLN A CA 1
ATOM 5293 C C . GLN A 1 680 ? -7.467 38.186 11.771 1.00 52.53 680 GLN A C 1
ATOM 5295 O O . GLN A 1 680 ? -7.309 39.283 11.238 1.00 52.53 680 GLN A O 1
ATOM 5300 N N . PHE A 1 681 ? -7.754 38.044 13.061 1.00 57.09 681 PHE A N 1
ATOM 5301 C CA . PHE A 1 681 ? -7.950 39.184 13.949 1.00 57.09 681 PHE A CA 1
ATOM 5302 C C . PHE A 1 681 ? -6.632 39.907 14.240 1.00 57.09 681 PHE A C 1
ATOM 5304 O O . PHE A 1 681 ? -6.620 41.132 14.352 1.00 57.09 681 PHE A O 1
ATOM 5311 N N . ALA A 1 682 ? -5.510 39.180 14.263 1.00 53.88 682 ALA A N 1
ATOM 5312 C CA . ALA A 1 682 ? -4.206 39.780 14.505 1.00 53.88 682 ALA A CA 1
ATOM 5313 C C . ALA A 1 682 ? -3.746 40.724 13.379 1.00 53.88 682 ALA A C 1
ATOM 5315 O O . ALA A 1 682 ? -3.326 41.843 13.658 1.00 53.88 682 ALA A O 1
ATOM 5316 N N . ALA A 1 683 ? -3.902 40.325 12.114 1.00 51.00 683 ALA A N 1
ATOM 5317 C CA . ALA A 1 683 ? -3.491 41.166 10.986 1.00 51.00 683 ALA A CA 1
ATOM 5318 C C . ALA A 1 683 ? -4.381 42.414 10.813 1.00 51.00 683 ALA A C 1
ATOM 5320 O O . ALA A 1 683 ? -3.904 43.466 10.399 1.00 51.00 683 ALA A O 1
ATOM 5321 N N . VAL A 1 684 ? -5.677 42.322 11.144 1.00 56.81 684 VAL A N 1
ATOM 5322 C CA . VAL A 1 684 ? -6.584 43.486 11.122 1.00 56.81 684 VAL A CA 1
ATOM 5323 C C . VAL A 1 684 ? -6.182 44.508 12.183 1.00 56.81 684 VAL A C 1
ATOM 5325 O O . VAL A 1 684 ? -6.163 45.705 11.907 1.00 56.81 684 VAL A O 1
ATOM 5328 N N . TYR A 1 685 ? -5.830 44.039 13.379 1.00 64.44 685 TYR A N 1
ATOM 5329 C CA . TYR A 1 685 ? -5.318 44.894 14.441 1.00 64.44 685 TYR A CA 1
ATOM 5330 C C . TYR A 1 685 ? -3.989 45.559 14.058 1.00 64.44 685 TYR A C 1
ATOM 5332 O O . TYR A 1 685 ? -3.866 46.773 14.207 1.00 64.44 685 TYR A O 1
ATOM 5340 N N . GLU A 1 686 ? -3.022 44.801 13.527 1.00 59.25 686 GLU A N 1
ATOM 5341 C CA . GLU A 1 686 ? -1.731 45.346 13.079 1.00 59.25 686 GLU A CA 1
ATOM 5342 C C . GLU A 1 686 ? -1.917 46.458 12.030 1.00 59.25 686 GLU A C 1
ATOM 5344 O O . GLU A 1 686 ? -1.281 47.501 12.138 1.00 59.25 686 GLU A O 1
ATOM 5349 N N . GLU A 1 687 ? -2.862 46.322 11.097 1.00 59.66 687 GLU A N 1
ATOM 5350 C CA . GLU A 1 687 ? -3.165 47.358 10.097 1.00 59.66 687 GLU A CA 1
ATOM 5351 C C . GLU A 1 687 ? -3.739 48.649 10.719 1.00 59.66 687 GLU A C 1
ATOM 5353 O O . GLU A 1 687 ? -3.394 49.753 10.287 1.00 59.66 687 GLU A O 1
ATOM 5358 N N . TYR A 1 688 ? -4.609 48.555 11.736 1.00 67.00 688 TYR A N 1
ATOM 5359 C CA . TYR A 1 688 ? -5.079 49.744 12.463 1.00 67.00 688 TYR A CA 1
ATOM 5360 C C . TYR A 1 688 ? -3.914 50.455 13.168 1.00 67.00 688 TYR A C 1
ATOM 5362 O O . TYR A 1 688 ? -3.813 51.684 13.114 1.00 67.00 688 TYR A O 1
ATOM 5370 N N . ILE A 1 689 ? -3.001 49.681 13.763 1.00 65.44 689 ILE A N 1
ATOM 5371 C CA . ILE A 1 689 ? -1.790 50.200 14.405 1.00 65.44 689 ILE A CA 1
ATOM 5372 C C . ILE A 1 689 ? -0.846 50.849 13.378 1.00 65.44 689 ILE A C 1
ATOM 5374 O O . ILE A 1 689 ? -0.377 51.963 13.613 1.00 65.44 689 ILE A O 1
ATOM 5378 N N . GLU A 1 690 ? -0.622 50.231 12.215 1.00 59.44 690 GLU A N 1
ATOM 5379 C CA . GLU A 1 690 ? 0.213 50.783 11.134 1.00 59.44 690 GLU A CA 1
ATOM 5380 C C . GLU A 1 690 ? -0.357 52.080 10.540 1.00 59.44 690 GLU A C 1
ATOM 5382 O O . GLU A 1 690 ? 0.394 52.983 10.164 1.00 59.44 690 GLU A O 1
ATOM 5387 N N . ARG A 1 691 ? -1.688 52.221 10.500 1.00 63.72 691 ARG A N 1
ATOM 5388 C CA . ARG A 1 691 ? -2.371 53.456 10.075 1.00 63.72 691 ARG A CA 1
ATOM 5389 C C . ARG A 1 691 ? -2.400 54.545 11.148 1.00 63.72 691 ARG A C 1
ATOM 5391 O O . ARG A 1 691 ? -2.862 55.651 10.865 1.00 63.72 691 ARG A O 1
ATOM 5398 N N . GLY A 1 692 ? -1.921 54.248 12.356 1.00 65.88 692 GLY A N 1
ATOM 5399 C CA . GLY A 1 692 ? -1.986 55.143 13.509 1.00 65.88 692 GLY A CA 1
ATOM 5400 C C . GLY A 1 692 ? -3.401 55.333 14.068 1.00 65.88 692 GLY A C 1
ATOM 5401 O O . GLY A 1 692 ? -3.621 56.256 14.849 1.00 65.88 692 GLY A O 1
ATOM 5402 N N . ASP A 1 693 ? -4.357 54.484 13.681 1.00 71.19 693 ASP A N 1
ATOM 5403 C CA . ASP A 1 693 ? -5.746 54.521 14.145 1.00 71.19 693 ASP A CA 1
ATOM 5404 C C . ASP A 1 693 ? -5.901 53.659 15.405 1.00 71.19 693 ASP A C 1
ATOM 5406 O O . ASP A 1 693 ? -6.389 52.527 15.388 1.00 71.19 693 ASP A O 1
ATOM 5410 N N . GLN A 1 694 ? -5.405 54.205 16.514 1.00 72.19 694 GLN A N 1
ATOM 5411 C CA . GLN A 1 694 ? -5.378 53.521 17.805 1.00 72.19 694 GLN A CA 1
ATOM 5412 C C . GLN A 1 694 ? -6.772 53.289 18.400 1.00 72.19 694 GLN A C 1
ATOM 5414 O O . GLN A 1 694 ? -7.006 52.247 19.013 1.00 72.19 694 GLN A O 1
ATOM 5419 N N . ASP A 1 695 ? -7.707 54.215 18.179 1.00 70.25 695 ASP A N 1
ATOM 5420 C CA . ASP A 1 695 ? -9.086 54.078 18.651 1.00 70.25 695 ASP A CA 1
ATOM 5421 C C . ASP A 1 695 ? -9.820 52.974 17.874 1.00 70.25 695 ASP A C 1
ATOM 5423 O O . ASP A 1 695 ? -10.475 52.125 18.484 1.00 70.25 695 ASP A O 1
ATOM 5427 N N . GLY A 1 696 ? -9.629 52.905 16.549 1.00 67.38 696 GLY A N 1
ATOM 5428 C CA . GLY A 1 696 ? -10.158 51.828 15.712 1.00 67.38 696 GLY A CA 1
ATOM 5429 C C . GLY A 1 696 ? -9.581 50.454 16.063 1.00 67.38 696 GLY A C 1
ATOM 5430 O O . GLY A 1 696 ? -10.334 49.480 16.150 1.00 67.38 696 GLY A O 1
ATOM 5431 N N . ALA A 1 697 ? -8.274 50.374 16.347 1.00 68.50 697 ALA A N 1
ATOM 5432 C CA . ALA A 1 697 ? -7.627 49.145 16.818 1.00 68.50 697 ALA A CA 1
ATOM 5433 C C . ALA A 1 697 ? -8.251 48.647 18.127 1.00 68.50 697 ALA A C 1
ATOM 5435 O O . ALA A 1 697 ? -8.515 47.454 18.281 1.00 68.50 697 ALA A O 1
ATOM 5436 N N . ARG A 1 698 ? -8.491 49.567 19.070 1.00 69.44 698 ARG A N 1
ATOM 5437 C CA . ARG A 1 698 ? -9.040 49.258 20.392 1.00 69.44 698 ARG A CA 1
ATOM 5438 C C . ARG A 1 698 ? -10.500 48.818 20.319 1.00 69.44 698 ARG A C 1
ATOM 5440 O O . ARG A 1 698 ? -10.849 47.801 20.910 1.00 69.44 698 ARG A O 1
ATOM 5447 N N . GLU A 1 699 ? -11.331 49.535 19.563 1.00 67.38 699 GLU A N 1
ATOM 5448 C CA . GLU A 1 699 ? -12.749 49.197 19.380 1.00 67.38 699 GLU A CA 1
ATOM 5449 C C . GLU A 1 699 ? -12.919 47.846 18.666 1.00 67.38 699 GLU A C 1
ATOM 5451 O O . GLU A 1 699 ? -13.777 47.043 19.035 1.00 67.38 699 GLU A O 1
ATOM 5456 N N . PHE A 1 700 ? -12.072 47.558 17.672 1.00 67.00 700 PHE A N 1
ATOM 5457 C CA . PHE A 1 700 ? -12.049 46.263 16.993 1.00 67.00 700 PHE A CA 1
ATOM 5458 C C . PHE A 1 700 ? -11.665 45.120 17.938 1.00 67.00 700 PHE A C 1
ATOM 5460 O O . PHE A 1 700 ? -12.319 44.076 17.927 1.00 67.00 700 PHE A O 1
ATOM 5467 N N . LEU A 1 701 ? -10.634 45.321 18.764 1.00 66.62 701 LEU A N 1
ATOM 5468 C CA . LEU A 1 701 ? -10.152 44.310 19.701 1.00 66.62 701 LEU A CA 1
ATOM 5469 C C . LEU A 1 701 ? -11.224 43.968 20.752 1.00 66.62 701 LEU A C 1
ATOM 5471 O O . LEU A 1 701 ? -11.516 42.792 20.958 1.00 66.62 701 LEU A O 1
ATOM 5475 N N . ASP A 1 702 ? -11.872 44.978 21.345 1.00 63.53 702 ASP A N 1
ATOM 5476 C CA . ASP A 1 702 ? -12.971 44.776 22.303 1.00 63.53 702 ASP A CA 1
ATOM 5477 C C . ASP A 1 702 ? -14.181 44.076 21.652 1.00 63.53 702 ASP A C 1
ATOM 5479 O O . ASP A 1 702 ? -14.781 43.177 22.251 1.00 63.53 702 ASP A O 1
ATOM 5483 N N . ALA A 1 703 ? -14.527 44.430 20.409 1.00 59.56 703 ALA A N 1
ATOM 5484 C CA . ALA A 1 703 ? -15.635 43.807 19.685 1.00 59.56 703 ALA A CA 1
ATOM 5485 C C . ALA A 1 703 ? -15.365 42.331 19.336 1.00 59.56 703 ALA A C 1
ATOM 5487 O O . ALA A 1 703 ? -16.238 41.487 19.544 1.00 59.56 703 ALA A O 1
ATOM 5488 N N . ALA A 1 704 ? -14.163 42.005 18.848 1.00 54.75 704 ALA A N 1
ATOM 5489 C CA . ALA A 1 704 ? -13.777 40.639 18.486 1.00 54.75 704 ALA A CA 1
ATOM 5490 C C . ALA A 1 704 ? -13.753 39.701 19.708 1.00 54.75 704 ALA A C 1
ATOM 5492 O O . ALA A 1 704 ? -14.232 38.570 19.638 1.00 54.75 704 ALA A O 1
ATOM 5493 N N . LEU A 1 705 ? -13.257 40.192 20.847 1.00 55.72 705 LEU A N 1
ATOM 5494 C CA . LEU A 1 705 ? -13.174 39.432 22.099 1.00 55.72 705 LEU A CA 1
ATOM 5495 C C . LEU A 1 705 ? -14.538 39.216 22.764 1.00 55.72 705 LEU A C 1
ATOM 5497 O O . LEU A 1 705 ? -14.753 38.199 23.422 1.00 55.72 705 LEU A O 1
ATOM 5501 N N . THR A 1 706 ? -15.466 40.156 22.584 1.00 54.22 706 THR A N 1
ATOM 5502 C CA . THR A 1 706 ? -16.833 40.035 23.111 1.00 54.22 706 THR A CA 1
ATOM 5503 C C . THR A 1 706 ? -17.666 39.036 22.302 1.00 54.22 706 THR A C 1
ATOM 5505 O O . THR A 1 706 ? -18.491 38.324 22.872 1.00 54.22 706 THR A O 1
ATOM 5508 N N . ALA A 1 707 ? -17.460 38.975 20.984 1.00 48.00 707 ALA A N 1
ATOM 5509 C CA . ALA A 1 707 ? -18.253 38.146 20.078 1.00 48.00 707 ALA A CA 1
ATOM 5510 C C . ALA A 1 707 ? -17.894 36.650 20.116 1.00 48.00 707 ALA A C 1
ATOM 5512 O O . ALA A 1 707 ? -18.777 35.814 19.939 1.00 48.00 707 ALA A O 1
ATOM 5513 N N . SER A 1 708 ? -16.632 36.289 20.377 1.00 44.38 708 SER A N 1
ATOM 5514 C CA . SER A 1 708 ? -16.242 34.890 20.586 1.00 44.38 708 SER A CA 1
ATOM 5515 C C . SER A 1 708 ? -15.086 34.781 21.595 1.00 44.38 708 SER A C 1
ATOM 5517 O O . SER A 1 708 ? -13.919 34.970 21.247 1.00 44.38 708 SER A O 1
ATOM 5519 N N . PRO A 1 709 ? -15.389 34.476 22.873 1.00 44.56 709 PRO A N 1
ATOM 5520 C CA . PRO A 1 709 ? -14.394 34.401 23.947 1.00 44.56 709 PRO A CA 1
ATOM 5521 C C . PRO A 1 709 ? -13.343 33.289 23.782 1.00 44.56 709 PRO A C 1
ATOM 5523 O O . PRO A 1 709 ? -12.329 33.312 24.472 1.00 44.56 709 PRO A O 1
ATOM 5526 N N . SER A 1 710 ? -13.581 32.312 22.899 1.00 39.06 710 SER A N 1
ATOM 5527 C CA . SER A 1 710 ? -12.697 31.170 22.617 1.00 39.06 710 SER A CA 1
ATOM 5528 C C . SER A 1 710 ? -11.684 31.436 21.495 1.00 39.06 710 SER A C 1
ATOM 5530 O O . SER A 1 710 ? -10.886 30.561 21.170 1.00 39.06 710 SER A O 1
ATOM 5532 N N . LEU A 1 711 ? -11.687 32.632 20.893 1.00 42.19 711 LEU A N 1
ATOM 5533 C CA . LEU A 1 711 ? -10.899 32.937 19.693 1.00 42.19 711 LEU A CA 1
ATOM 5534 C C . LEU A 1 711 ? -9.380 33.018 19.880 1.00 42.19 711 LEU A C 1
ATOM 5536 O O . LEU A 1 711 ? -8.696 33.226 18.883 1.00 42.19 711 LEU A O 1
ATOM 5540 N N . GLY A 1 712 ? -8.841 32.863 21.096 1.00 49.19 712 GLY A N 1
ATOM 5541 C CA . GLY A 1 712 ? -7.404 32.665 21.335 1.00 49.19 712 GLY A CA 1
ATOM 5542 C C . GLY A 1 712 ? -6.483 33.532 20.467 1.00 49.19 712 GLY A C 1
ATOM 5543 O O . GLY A 1 712 ? -5.615 33.003 19.772 1.00 49.19 712 GLY A O 1
ATOM 5544 N N . ILE A 1 713 ? -6.708 34.853 20.428 1.00 46.66 713 ILE A N 1
ATOM 5545 C CA . ILE A 1 713 ? -5.925 35.767 19.584 1.00 46.66 713 ILE A CA 1
ATOM 5546 C C . ILE A 1 713 ? -4.447 35.656 20.004 1.00 46.66 713 ILE A C 1
ATOM 5548 O O . ILE A 1 713 ? -4.148 35.891 21.176 1.00 46.66 713 ILE A O 1
ATOM 5552 N N . PRO A 1 714 ? -3.496 35.304 19.113 1.00 42.53 714 PRO A N 1
ATOM 5553 C CA . PRO A 1 714 ? -2.104 35.128 19.494 1.00 42.53 714 PRO A CA 1
ATOM 5554 C C . PRO A 1 714 ? -1.504 36.498 19.819 1.00 42.53 714 PRO A C 1
ATOM 5556 O O . PRO A 1 714 ? -1.044 37.226 18.939 1.00 42.53 714 PRO A O 1
ATOM 5559 N N . THR A 1 715 ? -1.466 36.843 21.103 1.00 43.47 715 THR A N 1
ATOM 5560 C CA . THR A 1 715 ? -0.962 38.126 21.614 1.00 43.47 715 THR A CA 1
ATOM 5561 C C . THR A 1 715 ? 0.512 38.381 21.339 1.00 43.47 715 THR A C 1
ATOM 5563 O O . THR A 1 715 ? 0.957 39.510 21.506 1.00 43.47 715 THR A O 1
ATOM 5566 N N . ARG A 1 716 ? 1.272 37.400 20.827 1.00 38.16 716 ARG A N 1
ATOM 5567 C CA . ARG A 1 716 ? 2.656 37.635 20.378 1.00 38.16 716 ARG A CA 1
ATOM 5568 C C . ARG A 1 716 ? 2.773 38.577 19.173 1.00 38.16 716 ARG A C 1
ATOM 5570 O O . ARG A 1 716 ? 3.867 39.059 18.912 1.00 38.16 716 ARG A O 1
ATOM 5577 N N . TYR A 1 717 ? 1.689 38.778 18.423 1.00 40.03 717 TYR A N 1
ATOM 5578 C CA . TYR A 1 717 ? 1.658 39.639 17.232 1.00 40.03 717 TYR A CA 1
ATOM 5579 C C . TYR A 1 717 ? 1.013 41.003 17.510 1.00 40.03 717 TYR A C 1
ATOM 5581 O O . TYR A 1 717 ? 1.218 41.964 16.783 1.00 40.03 717 TYR A O 1
ATOM 5589 N N . LEU A 1 718 ? 0.292 41.136 18.624 1.00 50.00 718 LEU A N 1
ATOM 5590 C CA . LEU A 1 718 ? -0.358 42.390 18.980 1.00 50.00 718 LEU A CA 1
ATOM 5591 C C . LEU A 1 718 ? 0.537 43.190 19.913 1.00 50.00 718 LEU A C 1
ATOM 5593 O O . LEU A 1 718 ? 0.640 42.900 21.106 1.00 50.00 718 LEU A O 1
ATOM 5597 N N . SER A 1 719 ? 1.157 44.235 19.370 1.00 54.66 719 SER A N 1
ATOM 5598 C CA . SER A 1 719 ? 1.810 45.266 20.178 1.00 54.66 719 SER A CA 1
ATOM 5599 C C . SER A 1 719 ? 0.745 46.136 20.849 1.00 54.66 719 SER A C 1
ATOM 5601 O O . SER A 1 719 ? 0.475 47.247 20.403 1.00 54.66 719 SER A O 1
ATOM 5603 N N . ILE A 1 720 ? 0.113 45.601 21.898 1.00 58.47 720 ILE A N 1
ATOM 5604 C CA . ILE A 1 720 ? -0.851 46.336 22.722 1.00 58.47 720 ILE A CA 1
ATOM 5605 C C . ILE A 1 720 ? -0.063 47.285 23.629 1.00 58.47 720 ILE A C 1
ATOM 5607 O O . ILE A 1 720 ? 0.766 46.806 24.411 1.00 58.47 720 ILE A O 1
ATOM 5611 N N . PRO A 1 721 ? -0.286 48.607 23.547 1.00 60.38 721 PRO A N 1
ATOM 5612 C CA . PRO A 1 721 ? 0.402 49.549 24.415 1.00 60.38 721 PRO A CA 1
ATOM 5613 C C . PRO A 1 721 ? 0.118 49.250 25.899 1.00 60.38 721 PRO A C 1
ATOM 5615 O O . PRO A 1 721 ? -1.035 48.995 26.259 1.00 60.38 721 PRO A O 1
ATOM 5618 N N . PRO A 1 722 ? 1.143 49.245 26.771 1.00 49.28 722 PRO A N 1
ATOM 5619 C CA . PRO A 1 722 ? 1.024 48.801 28.164 1.00 49.28 722 PRO A CA 1
ATOM 5620 C C . PRO A 1 722 ? 0.037 49.629 29.003 1.00 49.28 722 PRO A C 1
ATOM 5622 O O . PRO A 1 722 ? -0.464 49.150 30.018 1.00 49.28 722 PRO A O 1
ATOM 5625 N N . GLU A 1 723 ? -0.264 50.852 28.579 1.00 58.56 723 GLU A N 1
ATOM 5626 C CA . GLU A 1 723 ? -1.239 51.753 29.189 1.00 58.56 723 GLU A CA 1
ATOM 5627 C C . GLU A 1 723 ? -2.698 51.475 28.784 1.00 58.56 723 GLU A C 1
ATOM 5629 O O . GLU A 1 723 ? -3.614 52.102 29.320 1.00 58.56 723 GLU A O 1
ATOM 5634 N N . TRP A 1 724 ? -2.947 50.552 27.848 1.00 65.06 724 TRP A N 1
ATOM 5635 C CA . TRP A 1 724 ? -4.302 50.219 27.413 1.00 65.06 724 TRP A CA 1
ATOM 5636 C C . TRP A 1 724 ? -5.009 49.279 28.386 1.00 65.06 724 TRP A C 1
ATOM 5638 O O . TRP A 1 724 ? -4.418 48.408 29.025 1.00 65.06 724 TRP A O 1
ATOM 5648 N N . THR A 1 725 ? -6.329 49.440 28.443 1.00 57.38 725 THR A N 1
ATOM 5649 C CA . THR A 1 725 ? -7.243 48.494 29.084 1.00 57.38 725 THR A CA 1
ATOM 5650 C C . THR A 1 725 ? -8.088 47.850 27.994 1.00 57.38 725 THR A C 1
ATOM 5652 O O . THR A 1 725 ? -8.778 48.572 27.266 1.00 57.38 725 THR A O 1
ATOM 5655 N N . VAL A 1 726 ? -8.012 46.523 27.889 1.00 54.66 726 VAL A N 1
ATOM 5656 C CA . VAL A 1 726 ? -8.683 45.694 26.875 1.00 54.66 726 VAL A CA 1
ATOM 5657 C C . VAL A 1 726 ? -9.569 44.691 27.602 1.00 54.66 726 VAL A C 1
ATOM 5659 O O . VAL A 1 726 ? -9.101 44.030 28.529 1.00 54.66 726 VAL A O 1
ATOM 5662 N N . ALA A 1 727 ? -10.852 44.607 27.237 1.00 48.62 727 ALA A N 1
ATOM 5663 C CA . ALA A 1 727 ? -11.833 43.748 27.909 1.00 48.62 727 ALA A CA 1
ATOM 5664 C C . ALA A 1 727 ? -11.852 43.884 29.456 1.00 48.62 727 ALA A C 1
ATOM 5666 O O . ALA A 1 727 ? -12.118 42.927 30.181 1.00 48.62 727 ALA A O 1
ATOM 5667 N N . GLY A 1 728 ? -11.553 45.082 29.977 1.00 49.16 728 GLY A N 1
ATOM 5668 C CA . GLY A 1 728 ? -11.539 45.381 31.416 1.00 49.16 728 GLY A CA 1
ATOM 5669 C C . GLY A 1 728 ? -10.256 45.012 32.174 1.00 49.16 728 GLY A C 1
ATOM 5670 O O . GLY A 1 728 ? -10.204 45.252 33.378 1.00 49.16 728 GLY A O 1
ATOM 5671 N N . LEU A 1 729 ? -9.222 44.489 31.501 1.00 45.44 729 LEU A N 1
ATOM 5672 C CA . LEU A 1 729 ? -7.922 44.154 32.099 1.00 45.44 729 LEU A CA 1
ATOM 5673 C C . LEU A 1 729 ? -6.800 45.079 31.588 1.00 45.44 729 LEU A C 1
ATOM 5675 O O . LEU A 1 729 ? -6.829 45.487 30.421 1.00 45.44 729 LEU A O 1
ATOM 5679 N N . PRO A 1 730 ? -5.791 45.408 32.419 1.00 55.19 730 PRO A N 1
ATOM 5680 C CA . PRO A 1 730 ? -4.546 46.024 31.959 1.00 55.19 730 PRO A CA 1
ATOM 5681 C C . PRO A 1 730 ? -3.868 45.180 30.869 1.00 55.19 730 PRO A C 1
ATOM 5683 O O . PRO A 1 730 ? -3.836 43.953 30.964 1.00 55.19 730 PRO A O 1
ATOM 5686 N N . ALA A 1 731 ? -3.286 45.819 29.850 1.00 51.75 731 ALA A N 1
ATOM 5687 C CA . ALA A 1 731 ? -2.715 45.149 28.674 1.00 51.75 731 ALA A CA 1
ATOM 5688 C C . ALA A 1 731 ? -1.716 44.021 29.004 1.00 51.75 731 ALA A C 1
ATOM 5690 O O . ALA A 1 731 ? -1.713 42.991 28.333 1.00 51.75 731 ALA A O 1
ATOM 5691 N N . VAL A 1 732 ? -0.914 44.181 30.061 1.00 44.66 732 VAL A N 1
ATOM 5692 C CA . VAL A 1 732 ? 0.053 43.168 30.526 1.00 44.66 732 VAL A CA 1
ATOM 5693 C C . VAL A 1 732 ? -0.651 41.913 31.058 1.00 44.66 732 VAL A C 1
ATOM 5695 O O . VAL A 1 732 ? -0.245 40.792 30.758 1.00 44.66 732 VAL A O 1
ATOM 5698 N N . GLU A 1 733 ? -1.743 42.088 31.800 1.00 47.91 733 GLU A N 1
ATOM 5699 C CA . GLU A 1 733 ? -2.552 40.993 32.350 1.00 47.91 733 GLU A CA 1
ATOM 5700 C C . GLU A 1 733 ? -3.366 40.303 31.247 1.00 47.91 733 GLU A C 1
ATOM 5702 O O . GLU A 1 733 ? -3.477 39.077 31.217 1.00 47.91 733 GLU A O 1
ATOM 5707 N N . PHE A 1 734 ? -3.851 41.081 30.277 1.00 50.59 734 PHE A N 1
ATOM 5708 C CA . PHE A 1 734 ? -4.530 40.574 29.089 1.00 50.59 734 PHE A CA 1
ATOM 5709 C C . PHE A 1 734 ? -3.593 39.754 28.180 1.00 50.59 734 PHE A C 1
ATOM 5711 O O . PHE A 1 734 ? -3.968 38.684 27.701 1.00 50.59 734 PHE A O 1
ATOM 5718 N N . GLN A 1 735 ? -2.348 40.199 27.974 1.00 48.88 735 GLN A N 1
ATOM 5719 C CA . GLN A 1 735 ? -1.352 39.466 27.183 1.00 48.88 735 GLN A CA 1
ATOM 5720 C C . GLN A 1 735 ? -1.003 38.105 27.798 1.00 48.88 735 GLN A C 1
ATOM 5722 O O . GLN A 1 735 ? -0.870 37.126 27.061 1.00 48.88 735 GLN A O 1
ATOM 5727 N N . LEU A 1 736 ? -0.922 38.028 29.130 1.00 47.41 736 LEU A N 1
ATOM 5728 C CA . LEU A 1 736 ? -0.724 36.783 29.879 1.00 47.41 736 LEU A CA 1
ATOM 5729 C C . LEU A 1 736 ? -1.950 35.855 29.809 1.00 47.41 736 LEU A C 1
ATOM 5731 O O . LEU A 1 736 ? -1.787 34.652 29.606 1.00 47.41 736 LEU A O 1
ATOM 5735 N N . ALA A 1 737 ? -3.168 36.402 29.893 1.00 44.09 737 ALA A N 1
ATOM 5736 C CA . ALA A 1 737 ? -4.412 35.642 29.728 1.00 44.09 737 ALA A CA 1
ATOM 5737 C C . ALA A 1 737 ? -4.576 35.070 28.306 1.00 44.09 737 ALA A C 1
ATOM 5739 O O . ALA A 1 737 ? -5.046 33.950 28.125 1.00 44.09 737 ALA A O 1
ATOM 5740 N N . ALA A 1 738 ? -4.114 35.784 27.284 1.00 43.97 738 ALA A N 1
ATOM 5741 C CA . ALA A 1 738 ? -4.151 35.303 25.907 1.00 43.97 738 ALA A CA 1
ATOM 5742 C C . ALA A 1 738 ? -3.069 34.255 25.576 1.00 43.97 738 ALA A C 1
ATOM 5744 O O . ALA A 1 738 ? -3.285 33.413 24.708 1.00 43.97 738 ALA A O 1
ATOM 5745 N N . TYR A 1 739 ? -1.934 34.247 26.290 1.00 42.50 739 TYR A N 1
ATOM 5746 C CA . TYR A 1 739 ? -0.929 33.171 26.207 1.00 42.50 739 TYR A CA 1
ATOM 5747 C C . TYR A 1 739 ? -1.460 31.828 26.716 1.00 42.50 739 TYR A C 1
ATOM 5749 O O . TYR A 1 739 ? -1.054 30.765 26.252 1.00 42.50 739 TYR A O 1
ATOM 5757 N N . VAL A 1 740 ? -2.372 31.907 27.679 1.00 40.94 740 VAL A N 1
ATOM 5758 C CA . VAL A 1 740 ? -3.138 30.796 28.233 1.00 40.94 740 VAL A CA 1
ATOM 5759 C C . VAL A 1 740 ? -4.135 30.287 27.168 1.00 40.94 740 VAL A C 1
ATOM 5761 O O . VAL A 1 740 ? -4.251 29.081 26.995 1.00 40.94 740 VAL A O 1
ATOM 5764 N N . TRP A 1 741 ? -4.72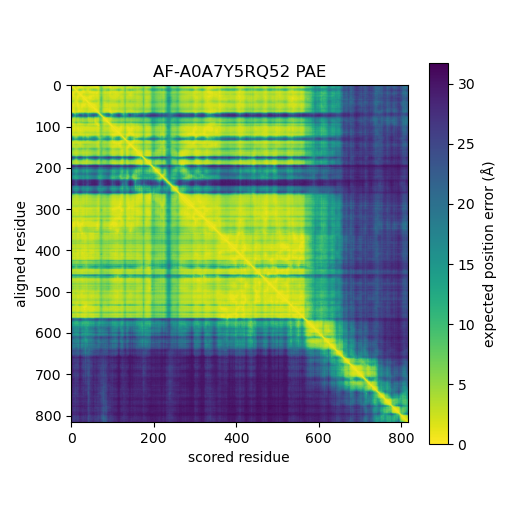8 31.160 26.342 1.00 39.34 741 TRP A N 1
ATOM 5765 C CA . TRP A 1 741 ? -5.779 30.835 25.355 1.00 39.34 741 TRP A CA 1
ATOM 5766 C C . TRP A 1 741 ? -5.353 30.341 23.938 1.00 39.34 741 TRP A C 1
ATOM 5768 O O . TRP A 1 741 ? -6.237 30.170 23.103 1.00 39.34 741 TRP A O 1
ATOM 5778 N N . ALA A 1 742 ? -4.070 30.098 23.603 1.00 36.53 742 ALA A N 1
ATOM 5779 C CA . ALA A 1 742 ? -3.626 29.757 22.222 1.00 36.53 742 ALA A CA 1
ATOM 5780 C C . ALA A 1 742 ? -3.057 28.316 22.036 1.00 36.53 742 ALA A C 1
ATOM 5782 O O . ALA A 1 742 ? -2.514 27.752 22.989 1.00 36.53 742 ALA A O 1
ATOM 5783 N N . PRO A 1 743 ? -3.066 27.711 20.815 1.00 36.03 743 PRO A N 1
ATOM 5784 C CA . PRO A 1 743 ? -2.533 26.358 20.587 1.00 36.03 743 PRO A CA 1
ATOM 5785 C C . PRO A 1 743 ? -1.007 26.287 20.777 1.00 36.03 743 PRO A C 1
ATOM 5787 O O . PRO A 1 743 ? -0.261 27.180 20.362 1.00 36.03 743 PRO A O 1
ATOM 5790 N N . PHE A 1 744 ? -0.524 25.212 21.400 1.00 40.50 744 PHE A N 1
ATOM 5791 C CA . PHE A 1 744 ? 0.854 25.086 21.893 1.00 40.50 744 PHE A CA 1
ATOM 5792 C C . PHE A 1 744 ? 1.825 24.406 20.904 1.00 40.50 744 PHE A C 1
ATOM 5794 O O . PHE A 1 744 ? 1.528 23.324 20.408 1.00 40.50 744 PHE A O 1
ATOM 5801 N N . ASP A 1 745 ? 3.039 24.959 20.740 1.00 36.59 745 ASP A N 1
ATOM 5802 C CA . ASP A 1 745 ? 4.212 24.265 20.165 1.00 36.59 745 ASP A CA 1
ATOM 5803 C C . ASP A 1 745 ? 5.367 24.132 21.187 1.00 36.59 745 ASP A C 1
ATOM 5805 O O . ASP A 1 745 ? 5.336 24.717 22.277 1.00 36.59 745 ASP A O 1
ATOM 5809 N N . GLU A 1 746 ? 6.381 23.326 20.852 1.00 31.94 746 GLU A N 1
ATOM 5810 C CA . GLU A 1 746 ? 7.510 22.979 21.729 1.00 31.94 746 GLU A CA 1
ATOM 5811 C C . GLU A 1 746 ? 8.384 24.195 22.103 1.00 31.94 746 GLU A C 1
ATOM 5813 O O . GLU A 1 746 ? 8.870 24.286 23.233 1.00 31.94 746 GLU A O 1
ATOM 5818 N N . LYS A 1 747 ? 8.503 25.192 21.217 1.00 36.62 747 LYS A N 1
ATOM 5819 C CA . LYS A 1 747 ? 9.268 26.424 21.457 1.00 36.62 747 LYS A CA 1
ATOM 5820 C C . LYS A 1 747 ? 8.526 27.364 22.420 1.00 36.62 747 LYS A C 1
ATOM 5822 O O . LYS A 1 747 ? 9.148 27.914 23.327 1.00 36.62 747 LYS A O 1
ATOM 5827 N N . ARG A 1 748 ? 7.191 27.449 22.311 1.00 42.97 748 ARG A N 1
ATOM 5828 C CA . ARG A 1 748 ? 6.312 28.228 23.217 1.00 42.97 748 ARG A CA 1
ATOM 5829 C C . ARG A 1 748 ? 6.296 27.696 24.651 1.00 42.97 748 ARG A C 1
ATOM 5831 O O . ARG A 1 748 ? 6.127 28.466 25.592 1.00 42.97 748 ARG A O 1
ATOM 5838 N N . SER A 1 749 ? 6.480 26.387 24.832 1.00 38.66 749 SER A N 1
ATOM 5839 C CA . SER A 1 749 ? 6.504 25.766 26.165 1.00 38.66 749 SER A CA 1
ATOM 5840 C C . SER A 1 749 ? 7.700 26.220 27.009 1.00 38.66 749 SER A C 1
ATOM 5842 O O . SER A 1 749 ? 7.568 26.393 28.218 1.00 38.66 749 SER A O 1
ATOM 5844 N N . THR A 1 750 ? 8.839 26.479 26.368 1.00 36.81 750 THR A N 1
ATOM 5845 C CA . THR A 1 750 ? 10.049 26.986 27.023 1.00 36.81 750 THR A CA 1
ATOM 5846 C C . THR A 1 750 ? 9.886 28.460 27.405 1.00 36.81 750 THR A C 1
ATOM 5848 O O . THR A 1 750 ? 10.154 28.813 28.548 1.00 36.81 750 THR A O 1
ATOM 5851 N N . GLU A 1 751 ? 9.334 29.289 26.513 1.00 40.78 751 GLU A N 1
ATOM 5852 C CA . GLU A 1 751 ? 9.117 30.732 26.735 1.00 40.78 751 GLU A CA 1
ATOM 5853 C C . GLU A 1 751 ? 8.040 31.023 27.803 1.00 40.78 751 GLU A C 1
ATOM 5855 O O . GLU A 1 751 ? 8.227 31.898 28.651 1.00 40.78 751 GLU A O 1
ATOM 5860 N N . LEU A 1 752 ? 6.939 30.258 27.837 1.00 42.97 752 LEU A N 1
ATOM 5861 C CA . LEU A 1 752 ? 5.913 30.368 28.886 1.00 42.97 752 LEU A CA 1
ATOM 5862 C C . LEU A 1 752 ? 6.472 29.968 30.262 1.00 42.97 752 LEU A C 1
ATOM 5864 O O . LEU A 1 752 ? 6.183 30.616 31.266 1.00 42.97 752 LEU A O 1
ATOM 5868 N N . VAL A 1 753 ? 7.297 28.918 30.311 1.00 41.38 753 VAL A N 1
ATOM 5869 C CA . VAL A 1 753 ? 7.955 28.456 31.543 1.00 41.38 753 VAL A CA 1
ATOM 5870 C C . VAL A 1 753 ? 8.999 29.462 32.028 1.00 41.38 753 VAL A C 1
ATOM 5872 O O . VAL A 1 753 ? 9.091 29.686 33.231 1.00 41.38 753 VAL A O 1
ATOM 5875 N N . GLU A 1 754 ? 9.750 30.094 31.127 1.00 42.50 754 GLU A N 1
ATOM 5876 C CA . GLU A 1 754 ? 10.701 31.164 31.458 1.00 42.50 754 GLU A CA 1
ATOM 5877 C C . GLU A 1 754 ? 9.989 32.429 31.958 1.00 42.50 754 GLU A C 1
ATOM 5879 O O . GLU A 1 754 ? 10.420 33.032 32.940 1.00 42.50 754 GLU A O 1
ATOM 5884 N N . THR A 1 755 ? 8.848 32.777 31.358 1.00 43.81 755 THR A N 1
ATOM 5885 C CA . THR A 1 755 ? 8.032 33.933 31.759 1.00 43.81 755 THR A CA 1
ATOM 5886 C C . THR A 1 755 ? 7.378 33.708 33.126 1.00 43.81 755 THR A C 1
ATOM 5888 O O . THR A 1 755 ? 7.500 34.552 34.013 1.00 43.81 755 THR A O 1
ATOM 5891 N N . LEU A 1 756 ? 6.764 32.541 33.359 1.00 45.12 756 LEU A N 1
ATOM 5892 C CA . LEU A 1 756 ? 6.190 32.171 34.660 1.00 45.12 756 LEU A CA 1
ATOM 5893 C C . LEU A 1 756 ? 7.255 32.023 35.756 1.00 45.12 756 LEU A C 1
ATOM 5895 O O . LEU A 1 756 ? 6.984 32.342 36.909 1.00 45.12 756 LEU A O 1
ATOM 5899 N N . ALA A 1 757 ? 8.473 31.593 35.409 1.00 43.03 757 ALA A N 1
ATOM 5900 C CA . ALA A 1 757 ? 9.604 31.549 36.338 1.00 43.03 757 ALA A CA 1
ATOM 5901 C C . ALA A 1 757 ? 10.115 32.945 36.748 1.00 43.03 757 ALA A C 1
ATOM 5903 O O . ALA A 1 757 ? 10.864 33.053 37.718 1.00 43.03 757 ALA A O 1
ATOM 5904 N N . SER A 1 758 ? 9.720 33.996 36.022 1.00 42.56 758 SER A N 1
ATOM 5905 C CA . SER A 1 758 ? 10.079 35.394 36.294 1.00 42.56 758 SER A CA 1
ATOM 5906 C C . SER A 1 758 ? 8.943 36.229 36.905 1.00 42.56 758 SER A C 1
ATOM 5908 O O . SER A 1 758 ? 9.161 37.388 37.259 1.00 42.56 758 SER A O 1
ATOM 5910 N N . ALA A 1 759 ? 7.739 35.658 37.036 1.00 46.25 759 ALA A N 1
ATOM 5911 C CA . ALA A 1 759 ? 6.569 36.339 37.583 1.00 46.25 759 ALA A CA 1
ATOM 5912 C C . ALA A 1 759 ? 6.679 36.528 39.107 1.00 46.25 759 ALA A C 1
ATOM 5914 O O . ALA A 1 759 ? 7.236 35.686 39.811 1.00 46.25 759 ALA A O 1
ATOM 5915 N N . SER A 1 760 ? 6.134 37.632 39.629 1.00 53.00 760 SER A N 1
ATOM 5916 C CA . SER A 1 760 ? 6.056 37.854 41.078 1.00 53.00 760 SER A CA 1
ATOM 5917 C C . SER A 1 760 ? 5.015 36.937 41.731 1.00 53.00 760 SER A C 1
ATOM 5919 O O . SER A 1 760 ? 4.034 36.548 41.093 1.00 53.00 760 SER A O 1
ATOM 5921 N N . ASP A 1 761 ? 5.193 36.647 43.023 1.00 49.97 761 ASP A N 1
ATOM 5922 C CA . ASP A 1 761 ? 4.276 35.816 43.820 1.00 49.97 761 ASP A CA 1
ATOM 5923 C C . ASP A 1 761 ? 2.813 36.299 43.734 1.00 49.97 761 ASP A C 1
ATOM 5925 O O . ASP A 1 761 ? 1.893 35.487 43.622 1.00 49.97 761 ASP A O 1
ATOM 5929 N N . ASP A 1 762 ? 2.600 37.618 43.709 1.00 50.03 762 ASP A N 1
ATOM 5930 C CA . ASP A 1 762 ? 1.270 38.231 43.597 1.00 50.03 762 ASP A CA 1
ATOM 5931 C C . ASP A 1 762 ? 0.627 37.977 42.223 1.00 50.03 762 ASP A C 1
ATOM 5933 O O . ASP A 1 762 ? -0.579 37.748 42.125 1.00 50.03 762 ASP A O 1
ATOM 5937 N N . THR A 1 763 ? 1.438 37.940 41.160 1.00 49.88 763 THR A N 1
ATOM 5938 C CA . THR A 1 763 ? 0.979 37.663 39.789 1.00 49.88 763 THR A CA 1
ATOM 5939 C C . THR A 1 763 ? 0.544 36.203 39.646 1.00 49.88 763 THR A C 1
ATOM 5941 O O . THR A 1 763 ? -0.475 35.906 39.026 1.00 49.88 763 THR A O 1
ATOM 5944 N N . PHE A 1 764 ? 1.283 35.274 40.258 1.00 52.50 764 PHE A N 1
ATOM 5945 C CA . PHE A 1 764 ? 0.948 33.848 40.236 1.00 52.50 764 PHE A CA 1
ATOM 5946 C C . PHE A 1 764 ? -0.341 33.538 41.017 1.00 52.50 764 PHE A C 1
ATOM 5948 O O . PHE A 1 764 ? -1.178 32.752 40.560 1.00 52.50 764 PHE A O 1
ATOM 5955 N N . LEU A 1 765 ? -0.538 34.186 42.169 1.00 52.81 765 LEU A N 1
ATOM 5956 C CA . LEU A 1 765 ? -1.757 34.048 42.972 1.00 52.81 765 LEU A CA 1
ATOM 5957 C C . LEU A 1 765 ? -2.988 34.638 42.266 1.00 52.81 765 LEU A C 1
ATOM 5959 O O . LEU A 1 765 ? -4.040 33.999 42.262 1.00 52.81 765 LEU A O 1
ATOM 5963 N N . ALA A 1 766 ? -2.844 35.780 41.586 1.00 50.81 766 ALA A N 1
ATOM 5964 C CA . ALA A 1 766 ? -3.917 36.374 40.788 1.00 50.81 766 ALA A CA 1
ATOM 5965 C C . ALA A 1 766 ? -4.386 35.451 39.645 1.00 50.81 766 ALA A C 1
ATOM 5967 O O . ALA A 1 766 ? -5.587 35.321 39.404 1.00 50.81 766 ALA A O 1
ATOM 5968 N N . ILE A 1 767 ? -3.460 34.740 38.989 1.00 50.41 767 ILE A N 1
ATOM 5969 C CA . ILE A 1 767 ? -3.781 33.739 37.956 1.00 50.41 767 ILE A CA 1
ATOM 5970 C C . ILE A 1 767 ? -4.575 32.568 38.556 1.00 50.41 767 ILE A C 1
ATOM 5972 O O . ILE A 1 767 ? -5.547 32.103 37.959 1.00 50.41 767 ILE A O 1
ATOM 5976 N N . CYS A 1 768 ? -4.205 32.107 39.754 1.00 50.53 768 CYS A N 1
ATOM 5977 C CA . CYS A 1 768 ? -4.910 31.020 40.436 1.00 50.53 768 CYS A CA 1
ATOM 5978 C C . CYS A 1 768 ? -6.337 31.420 40.848 1.00 50.53 768 CYS A C 1
ATOM 5980 O O . CYS A 1 768 ? -7.265 30.624 40.691 1.00 50.53 768 CYS A O 1
ATOM 5982 N N . ASP A 1 769 ? -6.524 32.646 41.340 1.00 50.59 769 ASP A N 1
ATOM 5983 C CA . ASP A 1 769 ? -7.839 33.184 41.702 1.00 50.59 769 ASP A CA 1
ATOM 5984 C C . ASP A 1 769 ? -8.726 33.413 40.468 1.00 50.59 769 ASP A C 1
ATOM 5986 O O . ASP A 1 769 ? -9.921 33.113 40.505 1.00 50.59 769 ASP A O 1
ATOM 5990 N N . TYR A 1 770 ? -8.143 33.848 39.345 1.00 45.69 770 TYR A N 1
ATOM 5991 C CA . TYR A 1 770 ? -8.843 33.982 38.065 1.00 45.69 770 TYR A CA 1
ATOM 5992 C C . TYR A 1 770 ? -9.359 32.634 37.539 1.00 45.69 770 TYR A C 1
ATOM 5994 O O . TYR A 1 770 ? -10.536 32.515 37.192 1.00 45.69 770 TYR A O 1
ATOM 6002 N N . VAL A 1 771 ? -8.518 31.591 37.544 1.00 46.72 771 VAL A N 1
ATOM 6003 C CA . VAL A 1 771 ? -8.916 30.226 37.144 1.00 46.72 771 VAL A CA 1
ATOM 6004 C C . VAL A 1 771 ? -10.033 29.698 38.052 1.00 46.72 771 VAL A C 1
ATOM 6006 O O . VAL A 1 771 ? -11.014 29.139 37.561 1.00 46.72 771 VAL A O 1
ATOM 6009 N N . ARG A 1 772 ? -9.941 29.953 39.365 1.00 49.50 772 ARG A N 1
ATOM 6010 C CA . ARG A 1 772 ? -10.961 29.571 40.357 1.00 49.50 772 ARG A CA 1
ATOM 6011 C C . ARG A 1 772 ? -12.300 30.289 40.131 1.00 49.50 772 ARG A C 1
ATOM 6013 O O . ARG A 1 772 ? -13.355 29.703 40.357 1.00 49.50 772 ARG A O 1
ATOM 6020 N N . GLY A 1 773 ? -12.265 31.546 39.686 1.00 43.03 773 GLY A N 1
ATOM 6021 C CA . GLY A 1 773 ? -13.457 32.346 39.392 1.00 43.03 773 GLY A CA 1
ATOM 6022 C C . GLY A 1 773 ? -14.118 32.029 38.046 1.00 43.03 773 GLY A C 1
ATOM 6023 O O . GLY A 1 773 ? -15.340 32.111 37.939 1.00 43.03 773 GLY A O 1
ATOM 6024 N N . ARG A 1 774 ? -13.338 31.661 37.020 1.00 40.91 774 ARG A N 1
ATOM 6025 C CA . ARG A 1 774 ? -13.827 31.458 35.643 1.00 40.91 774 ARG A CA 1
ATOM 6026 C C . ARG A 1 774 ? -14.443 30.077 35.406 1.00 40.91 774 ARG A C 1
ATOM 6028 O O . ARG A 1 774 ? -15.441 29.997 34.696 1.00 40.91 774 ARG A O 1
ATOM 6035 N N . PHE A 1 775 ? -13.867 29.029 35.995 1.00 42.78 775 PHE A N 1
ATOM 6036 C CA . PHE A 1 775 ? -14.251 27.631 35.743 1.00 42.78 775 PHE A CA 1
ATOM 6037 C C . PHE A 1 775 ? -15.016 26.983 36.908 1.00 42.78 775 PHE A C 1
ATOM 6039 O O . PHE A 1 775 ? -15.341 25.803 36.861 1.00 42.78 775 PHE A O 1
ATOM 6046 N N . GLY A 1 776 ? -15.350 27.764 37.940 1.00 43.72 776 GLY A N 1
ATOM 6047 C CA . GLY A 1 776 ? -16.023 27.280 39.143 1.00 43.72 776 GLY A CA 1
ATOM 6048 C C . GLY A 1 776 ? -15.059 26.689 40.177 1.00 43.72 776 GLY A C 1
ATOM 6049 O O . GLY A 1 776 ? -13.906 26.367 39.894 1.00 43.72 776 GLY A O 1
ATOM 6050 N N . ALA A 1 777 ? -15.544 26.570 41.415 1.00 42.81 777 ALA A N 1
ATOM 6051 C CA . ALA A 1 777 ? -14.788 26.085 42.571 1.00 42.81 777 ALA A CA 1
ATOM 6052 C C . ALA A 1 777 ? -14.598 24.555 42.564 1.00 42.81 777 ALA A C 1
ATOM 6054 O O . ALA A 1 777 ? -14.815 23.894 43.578 1.00 42.81 777 ALA A O 1
ATOM 6055 N N . ASP A 1 778 ? -14.210 23.982 41.429 1.00 44.28 778 ASP A N 1
ATOM 6056 C CA . ASP A 1 778 ? -13.905 22.562 41.351 1.00 44.28 778 ASP A CA 1
ATOM 6057 C C . ASP A 1 778 ? -12.516 22.270 41.929 1.00 44.28 778 ASP A C 1
ATOM 6059 O O . ASP A 1 778 ? -11.596 23.095 41.896 1.00 44.28 778 ASP A O 1
ATOM 6063 N N . ALA A 1 779 ? -12.386 21.058 42.476 1.00 44.97 779 ALA A N 1
ATOM 6064 C CA . ALA A 1 779 ? -11.296 20.521 43.301 1.00 44.97 779 ALA A CA 1
ATOM 6065 C C . ALA A 1 779 ? -9.857 20.753 42.788 1.00 44.97 779 ALA A C 1
ATOM 6067 O O . ALA A 1 779 ? -8.887 20.488 43.503 1.00 44.97 779 ALA A O 1
ATOM 6068 N N . LEU A 1 780 ? -9.699 21.229 41.556 1.00 43.06 780 LEU A N 1
ATOM 6069 C CA . LEU A 1 780 ? -8.436 21.570 40.929 1.00 43.06 780 LEU A CA 1
ATOM 6070 C C . LEU A 1 780 ? -7.862 22.898 41.440 1.00 43.06 780 LEU A C 1
ATOM 6072 O O . LEU A 1 780 ? -6.695 22.925 41.817 1.00 43.06 780 LEU A O 1
ATOM 6076 N N . GLY A 1 781 ? -8.659 23.968 41.546 1.00 45.31 781 GLY A N 1
ATOM 6077 C CA . GLY A 1 781 ? -8.185 25.257 42.074 1.00 45.31 781 GLY A CA 1
ATOM 6078 C C . GLY A 1 781 ? -7.739 25.160 43.540 1.00 45.31 781 GLY A C 1
ATOM 6079 O O . GLY A 1 781 ? -6.729 25.745 43.935 1.00 45.31 781 GLY A O 1
ATOM 6080 N N . GLU A 1 782 ? -8.446 24.348 44.330 1.00 50.03 782 GLU A N 1
ATOM 6081 C CA . GLU A 1 782 ? -8.058 23.991 45.700 1.00 50.03 782 GLU A CA 1
ATOM 6082 C C . GLU A 1 782 ? -6.814 23.088 45.744 1.00 50.03 782 GLU A C 1
ATOM 6084 O O . GLU A 1 782 ? -5.917 23.330 46.553 1.00 50.03 782 GLU A O 1
ATOM 6089 N N . ARG A 1 783 ? -6.699 22.078 44.862 1.00 48.53 783 ARG A N 1
ATOM 6090 C CA . ARG A 1 783 ? -5.496 21.222 44.773 1.00 48.53 783 ARG A CA 1
ATOM 6091 C C . ARG A 1 783 ? -4.249 22.010 44.400 1.00 48.53 783 ARG A C 1
ATOM 6093 O O . ARG A 1 783 ? -3.204 21.769 44.998 1.00 48.53 783 ARG A O 1
ATOM 6100 N N . LEU A 1 784 ? -4.349 22.916 43.429 1.00 47.56 784 LEU A N 1
ATOM 6101 C CA . LEU A 1 784 ? -3.223 23.715 42.947 1.00 47.56 784 LEU A CA 1
ATOM 6102 C C . LEU A 1 784 ? -2.749 24.689 44.036 1.00 47.56 784 LEU A C 1
ATOM 6104 O O . LEU A 1 784 ? -1.552 24.748 44.310 1.00 47.56 784 LEU A O 1
ATOM 6108 N N . SER A 1 785 ? -3.682 25.345 44.738 1.00 49.44 785 SER A N 1
ATOM 6109 C CA . SER A 1 785 ? -3.365 26.198 45.894 1.00 49.44 785 SER A CA 1
ATOM 6110 C C . SER A 1 785 ? -2.721 25.400 47.034 1.00 49.44 785 SER A C 1
ATOM 6112 O O . SER A 1 785 ? -1.686 25.793 47.564 1.00 49.44 785 SER A O 1
ATOM 6114 N N . LYS A 1 786 ? -3.266 24.224 47.369 1.00 54.22 786 LYS A N 1
ATOM 6115 C CA . LYS A 1 786 ? -2.746 23.377 48.453 1.00 54.22 786 LYS A CA 1
ATOM 6116 C C . LYS A 1 786 ? -1.358 22.806 48.147 1.00 54.22 786 LYS A C 1
ATOM 6118 O O . LYS A 1 786 ? -0.510 22.755 49.032 1.00 54.22 786 LYS A O 1
ATOM 6123 N N . GLN A 1 787 ? -1.098 22.404 46.901 1.00 49.31 787 GLN A N 1
ATOM 6124 C CA . GLN A 1 787 ? 0.226 21.941 46.465 1.00 49.31 787 GLN A CA 1
ATOM 6125 C C . GLN A 1 787 ? 1.259 23.076 46.441 1.00 49.31 787 GLN A C 1
ATOM 6127 O O . GLN A 1 787 ? 2.427 22.840 46.754 1.00 49.31 787 GLN A O 1
ATOM 6132 N N . TYR A 1 788 ? 0.832 24.300 46.120 1.00 49.84 788 TYR A N 1
ATOM 6133 C CA . TYR A 1 788 ? 1.664 25.496 46.220 1.00 49.84 788 TYR A CA 1
ATOM 6134 C C . TYR A 1 788 ? 2.027 25.819 47.681 1.00 49.84 788 TYR A C 1
ATOM 6136 O O . TYR A 1 788 ? 3.207 25.967 48.004 1.00 49.84 788 TYR A O 1
ATOM 6144 N N . ASP A 1 789 ? 1.051 25.811 48.594 1.00 53.75 789 ASP A N 1
ATOM 6145 C CA . ASP A 1 789 ? 1.276 26.038 50.029 1.00 53.75 789 ASP A CA 1
ATOM 6146 C C . ASP A 1 789 ? 2.138 24.932 50.678 1.00 53.75 789 ASP A C 1
ATOM 6148 O O . ASP A 1 789 ? 2.998 25.198 51.528 1.00 53.75 789 ASP A O 1
ATOM 6152 N N . GLU A 1 790 ? 1.983 23.677 50.245 1.00 51.31 790 GLU A N 1
ATOM 6153 C CA . GLU A 1 790 ? 2.831 22.552 50.662 1.00 51.31 790 GLU A CA 1
ATOM 6154 C C . GLU A 1 790 ? 4.277 22.674 50.149 1.00 51.31 790 GLU A C 1
ATOM 6156 O O . GLU A 1 790 ? 5.213 22.339 50.879 1.00 51.31 790 GLU A O 1
ATOM 6161 N N . ALA A 1 791 ? 4.494 23.173 48.929 1.00 47.91 791 ALA A N 1
ATOM 6162 C CA . ALA A 1 791 ? 5.835 23.431 48.401 1.00 47.91 791 ALA A CA 1
ATOM 6163 C C . ALA A 1 791 ? 6.515 24.596 49.144 1.00 47.91 791 ALA A C 1
ATOM 6165 O O . ALA A 1 791 ? 7.675 24.488 49.556 1.00 47.91 791 ALA A O 1
ATOM 6166 N N . ARG A 1 792 ? 5.752 25.662 49.414 1.00 50.44 792 ARG A N 1
ATOM 6167 C CA . ARG A 1 792 ? 6.185 26.842 50.172 1.00 50.44 792 ARG A CA 1
ATOM 6168 C C . ARG A 1 792 ? 6.552 26.509 51.620 1.00 50.44 792 ARG A C 1
ATOM 6170 O O . ARG A 1 792 ? 7.601 26.934 52.100 1.00 50.44 792 ARG A O 1
ATOM 6177 N N . SER A 1 793 ? 5.734 25.716 52.318 1.00 48.97 793 SER A N 1
ATOM 6178 C CA . SER A 1 793 ? 5.988 25.319 53.718 1.00 48.97 793 SER A CA 1
ATOM 6179 C C . SER A 1 793 ? 7.224 24.428 53.893 1.00 48.97 793 SER A C 1
ATOM 6181 O O . SER A 1 793 ? 7.787 24.361 54.985 1.00 48.97 793 SER A O 1
ATOM 6183 N N . ARG A 1 794 ? 7.698 23.790 52.815 1.00 47.59 794 ARG A N 1
ATOM 6184 C CA . ARG A 1 794 ? 8.946 23.010 52.784 1.00 47.59 794 ARG A CA 1
ATOM 6185 C C . ARG A 1 794 ? 10.183 23.846 52.439 1.00 47.59 794 ARG A C 1
ATOM 6187 O O . ARG A 1 794 ? 11.263 23.280 52.292 1.00 47.59 794 ARG A O 1
ATOM 6194 N N . GLY A 1 795 ? 10.045 25.168 52.300 1.00 39.62 795 GLY A N 1
ATOM 6195 C CA . GLY A 1 795 ? 11.149 26.074 51.966 1.00 39.62 795 GLY A CA 1
ATOM 6196 C C . GLY A 1 795 ? 11.726 25.861 50.563 1.00 39.62 795 GLY A C 1
ATOM 6197 O O . GLY A 1 795 ? 12.816 26.348 50.269 1.00 39.62 795 GLY A O 1
ATOM 6198 N N . ALA A 1 796 ? 11.021 25.127 49.699 1.00 43.78 796 ALA A N 1
ATOM 6199 C CA . ALA A 1 796 ? 11.414 24.930 48.316 1.00 43.78 796 ALA A CA 1
ATOM 6200 C C . ALA A 1 796 ? 10.864 26.097 47.489 1.00 43.78 796 ALA A C 1
ATOM 6202 O O . ALA A 1 796 ? 9.664 26.166 47.228 1.00 43.78 796 ALA A O 1
ATOM 6203 N N . LEU A 1 797 ? 11.740 27.012 47.064 1.00 44.06 797 LEU A N 1
ATOM 6204 C CA . LEU A 1 797 ? 11.417 27.896 45.941 1.00 44.06 797 LEU A CA 1
ATOM 6205 C C . LEU A 1 797 ? 11.057 27.032 44.720 1.00 44.06 797 LEU A C 1
ATOM 6207 O O . LEU A 1 797 ? 11.588 25.918 44.604 1.00 44.06 797 LEU A O 1
ATOM 6211 N N . PRO A 1 798 ? 10.167 27.493 43.824 1.00 43.62 798 PRO A N 1
ATOM 6212 C CA . PRO A 1 798 ? 9.609 26.649 42.780 1.00 43.62 798 PRO A CA 1
ATOM 6213 C C . PRO A 1 798 ? 10.735 26.131 41.886 1.00 43.62 798 PRO A C 1
ATOM 6215 O O . PRO A 1 798 ? 11.338 26.860 41.104 1.00 43.62 798 PRO A O 1
ATOM 6218 N N . ASN A 1 799 ? 11.046 24.845 42.019 1.00 43.78 799 ASN A N 1
ATOM 6219 C CA . ASN A 1 799 ? 11.926 24.154 41.093 1.00 43.78 799 ASN A CA 1
ATOM 6220 C C . ASN A 1 799 ? 11.313 24.293 39.680 1.00 43.78 799 ASN A C 1
ATOM 6222 O O . ASN A 1 799 ? 10.097 24.112 39.550 1.00 43.78 799 ASN A O 1
ATOM 6226 N N . PRO A 1 800 ? 12.102 24.547 38.618 1.00 40.62 800 PRO A N 1
ATOM 6227 C CA . PRO A 1 800 ? 11.633 24.536 37.227 1.00 40.62 800 PRO A CA 1
ATOM 6228 C C . PRO A 1 800 ? 10.758 23.324 36.874 1.00 40.62 800 PRO A C 1
ATOM 6230 O O . PRO A 1 800 ? 9.877 23.411 36.027 1.00 40.62 800 PRO A O 1
ATOM 6233 N N . PHE A 1 801 ? 10.963 22.194 37.554 1.00 36.31 801 PHE A N 1
ATOM 6234 C CA . PHE A 1 801 ? 10.149 20.988 37.428 1.00 36.31 801 PHE A CA 1
ATOM 6235 C C . PHE A 1 801 ? 8.705 21.158 37.923 1.00 36.31 801 PHE A C 1
ATOM 6237 O O . PHE A 1 801 ? 7.776 20.649 37.303 1.00 36.31 801 PHE A O 1
ATOM 6244 N N . VAL A 1 802 ? 8.515 21.886 39.023 1.00 41.06 802 VAL A N 1
ATOM 6245 C CA . VAL A 1 802 ? 7.201 22.184 39.605 1.00 41.06 802 VAL A CA 1
ATOM 6246 C C . VAL A 1 802 ? 6.478 23.186 38.707 1.00 41.06 802 VAL A C 1
ATOM 6248 O O . VAL A 1 802 ? 5.355 22.924 38.300 1.00 41.06 802 VAL A O 1
ATOM 6251 N N . VAL A 1 803 ? 7.154 24.248 38.262 1.00 43.91 803 VAL A N 1
ATOM 6252 C CA . VAL A 1 803 ? 6.597 25.223 37.303 1.00 43.91 803 VAL A CA 1
ATOM 6253 C C . VAL A 1 803 ? 6.214 24.560 35.971 1.00 43.91 803 VAL A C 1
ATOM 6255 O O . VAL A 1 803 ? 5.136 24.823 35.448 1.00 43.91 803 VAL A O 1
ATOM 6258 N N . ARG A 1 804 ? 7.029 23.630 35.450 1.00 41.47 804 ARG A N 1
ATOM 6259 C CA . ARG A 1 804 ? 6.700 22.830 34.251 1.00 41.47 804 ARG A CA 1
ATOM 6260 C C . ARG A 1 804 ? 5.503 21.906 34.456 1.00 41.47 804 ARG A C 1
ATOM 6262 O O . ARG A 1 804 ? 4.696 21.748 33.545 1.00 41.47 804 ARG A O 1
ATOM 6269 N N . PHE A 1 805 ? 5.379 21.310 35.639 1.00 41.66 805 PHE A N 1
ATOM 6270 C CA . PHE A 1 805 ? 4.230 20.483 36.000 1.00 41.66 805 PHE A CA 1
ATOM 6271 C C . PHE A 1 805 ? 2.941 21.319 36.076 1.00 41.66 805 PHE A C 1
ATOM 6273 O O . PHE A 1 805 ? 1.922 20.922 35.517 1.00 41.66 805 PHE A O 1
ATOM 6280 N N . PHE A 1 806 ? 3.007 22.512 36.678 1.00 47.09 806 PHE A N 1
ATOM 6281 C CA . PHE A 1 806 ? 1.889 23.457 36.759 1.00 47.09 806 PHE A CA 1
ATOM 6282 C C . PHE A 1 806 ? 1.506 24.040 35.391 1.00 47.09 806 PHE A C 1
ATOM 6284 O O . PHE A 1 806 ? 0.322 24.094 35.073 1.00 47.09 806 PHE A O 1
ATOM 6291 N N . ALA A 1 807 ? 2.478 24.388 34.543 1.00 43.97 807 ALA A N 1
ATOM 6292 C CA . ALA A 1 807 ? 2.233 24.825 33.168 1.00 43.97 807 ALA A CA 1
ATOM 6293 C C . ALA A 1 807 ? 1.593 23.712 32.322 1.00 43.97 807 ALA A C 1
ATOM 6295 O O . ALA A 1 807 ? 0.689 23.981 31.538 1.00 43.97 807 ALA A O 1
ATOM 6296 N N . GLY A 1 808 ? 2.008 22.455 32.519 1.00 43.00 808 GLY A N 1
ATOM 6297 C CA . GLY A 1 808 ? 1.394 21.287 31.883 1.00 43.00 808 GLY A CA 1
ATOM 6298 C C . GLY A 1 808 ? -0.039 21.008 32.352 1.00 43.00 808 GLY A C 1
ATOM 6299 O O . GLY A 1 808 ? -0.852 20.561 31.551 1.00 43.00 808 GLY A O 1
ATOM 6300 N N . ALA A 1 809 ? -0.361 21.304 33.615 1.00 43.34 809 ALA A N 1
ATOM 6301 C CA . ALA A 1 809 ? -1.719 21.192 34.147 1.00 43.34 809 ALA A CA 1
ATOM 6302 C C . ALA A 1 809 ? -2.630 22.333 33.659 1.00 43.34 809 ALA A C 1
ATOM 6304 O O . ALA A 1 809 ? -3.756 22.072 33.248 1.00 43.34 809 ALA A O 1
ATOM 6305 N N . LEU A 1 810 ? -2.134 23.579 33.624 1.00 42.34 810 LEU A N 1
ATOM 6306 C CA . LEU A 1 810 ? -2.863 24.724 33.060 1.00 42.34 810 LEU A CA 1
ATOM 6307 C C . LEU A 1 810 ? -3.166 24.509 31.570 1.00 42.34 810 LEU A C 1
ATOM 6309 O O . LEU A 1 810 ? -4.299 24.704 31.145 1.00 42.34 810 LEU A O 1
ATOM 6313 N N . LYS A 1 811 ? -2.178 24.011 30.810 1.00 40.41 811 LYS A N 1
ATOM 6314 C CA . LYS A 1 811 ? -2.282 23.633 29.387 1.00 40.41 811 LYS A CA 1
ATOM 6315 C C . LYS A 1 811 ? -3.449 22.686 29.095 1.00 40.41 811 LYS A C 1
ATOM 6317 O O . LYS A 1 811 ? -3.918 22.642 27.965 1.00 40.41 811 LYS A O 1
ATOM 6322 N N . HIS A 1 812 ? -3.885 21.924 30.095 1.00 38.84 812 HIS A N 1
ATOM 6323 C CA . HIS A 1 812 ? -4.935 20.927 29.960 1.00 38.84 812 HIS A CA 1
ATOM 6324 C C . HIS A 1 812 ? -6.339 21.482 30.247 1.00 38.84 812 HIS A C 1
ATOM 6326 O O . HIS A 1 812 ? -7.283 21.027 29.622 1.00 38.84 812 HIS A O 1
ATOM 6332 N N . VAL A 1 813 ? -6.461 22.473 31.138 1.00 38.53 813 VAL A N 1
ATOM 6333 C CA . VAL A 1 813 ? -7.742 23.100 31.531 1.00 38.53 813 VAL A CA 1
ATOM 6334 C C . VAL A 1 813 ? -8.205 24.149 30.526 1.00 38.53 813 VAL A C 1
ATOM 6336 O O . VAL A 1 813 ? -9.385 24.428 30.433 1.00 38.53 813 VAL A O 1
ATOM 6339 N N . ILE A 1 814 ? -7.275 24.762 29.794 1.00 37.44 814 ILE A N 1
ATOM 6340 C CA . ILE A 1 814 ? -7.607 25.789 28.794 1.00 37.44 814 ILE A CA 1
ATOM 6341 C C . ILE A 1 814 ? -7.939 25.165 27.426 1.00 37.44 814 ILE A C 1
ATOM 6343 O O . ILE A 1 814 ? -8.421 25.847 26.527 1.00 37.44 814 ILE A O 1
ATOM 6347 N N . ALA A 1 815 ? -7.609 23.883 27.254 1.00 36.22 815 ALA A N 1
ATOM 6348 C CA . ALA A 1 815 ? -7.901 23.115 26.050 1.00 36.22 815 ALA A CA 1
ATOM 6349 C C . ALA A 1 815 ? -9.275 22.411 26.100 1.00 36.22 815 ALA A C 1
ATOM 6351 O O . ALA A 1 815 ? -9.757 22.017 25.041 1.00 36.22 815 ALA A O 1
ATOM 6352 N N . GLU A 1 816 ? -9.871 22.262 27.292 1.00 33.28 816 GLU A N 1
ATOM 6353 C CA . GLU A 1 816 ? -11.314 22.016 27.497 1.00 33.28 816 GLU A CA 1
ATOM 6354 C C . GLU A 1 816 ? -12.079 23.347 27.444 1.00 33.28 816 GLU A C 1
ATOM 6356 O O . GLU A 1 816 ? -13.212 23.353 26.910 1.00 33.28 816 GLU A O 1
#

Foldseek 3Di:
DPWAWEWFWEAAFQTWIWIDTLLATQFIATLCQVVQFHRDRHHSPVRVVQSCVSVVHWPQSHQEYFYEDQAPPPPPPPPVVVLSCCVGVNPRDHYYHYDWQQLLQQLLWPLQAPDQKAKEKEAALWTYDDPQATFRIWIWIDHFLDTGTPDGDRDSLPRLLLLLLLLQCLLVVHPDDCSLVSSLVLLLLQVVQDPPPCDDLNDDPVNLLVVLLQSWDQPLVPLDTDGPDDPDDDDPDPPDPDDPSSVVSNVVSVVVCVSPPPDNNSSNNSSNSSLVSSLNSLQSSLVSVCVVVVGQAYTYAYSSLLSQASQLVNLQPPSHQAYTYRLARYSSSSSVSRRSCCCCPVVPRGRYYNDPAQLRADFDDPVQLVVLCVVVVFDKDFAPQLLLVLLVCQLVFAWEFAAGGGDGRHQWDQRHGKIKHHQQDLCVLVCCCVFAAVDDSSGAWAKEAAQVCCVVFFPDRNNNVSVCQQSLSHWTATPPVCCNRRNNQQHPVRTHSHHHDYCVHNVSVNSSLVSNCVSRVGSMITIGAQAYHSTGGHHHSNRNVLSPQQGVRQWYDHPRMITGDDPVSSVLSPVLSSLLVQLLVCLSVLPLVSNCVSPPDCSLVSNLLDLVSLLSNLSNCVSNPNNVSSVVSLVVNLVVDPDVVSVVVSCLVNLVPLPDPPSLVVLLVCLLQLHDALSNLLSSLVSCVVVVVPVVSQVSQQNSCVNDVLRLNQLVSDPDPQPDQHVNHGPVLVNLVSLLRDDDDPVSLVVNLVVVLPDDPVSVVVVLVVCCVPVHVPPVSVVLVVVVVVCVVVVHDDDSVNSSVVSSVSNSVSVD

Secondary structure (DSSP, 8-state):
----EEEEEEESTT-EEEEEETTEEEEEEETHHHH--TT--S--HHHHHHHHHHHT--GGG-SEEEEEESS--TTSSHHHHHHHHHHHSTT----EEE--HHHHHHHHHHGGG--SEEEEEEE-S---EETTEE-SEEEEEEETTEEEEEEEE--GGG-HHHHHHHHHHHHTT--TT-HHHHHHHHHHHGGGS-TT---BTTB-HHHHHHHHGGG-EE-TTT--EE-SS--S-----TT----HHHHHHHHHHHHHHHTSTT-THHHHHHHHHHHHHHHHHHHHHHHHHHHHHT--EEEEESGGGG-HHHHHHHHTSTT-SEEEE-TTTTTHHHHHHHHHHIIIIIT-PPPPPP----EEEEEPPHHHHHHHHHHTT-EEEE-S-HHHHHHHHHHTT--EEEE-SEEESSSS--SSEEEEE-TT-TTHHHHHHHHTS---TT---EEEEEGGGHHHHB-SS-GGGTTTTTTT---PBBPTTTGGG-TTT--TTSB---EEE-TTT-HHHHHHHHHHHHHHS---EEEEESS-TTSPPP-SHHHHHHHHHHS--SEEEETTEEEE--HHHHHHHHHHHHHHHHHHHHHHTT-HHHHHHHT-TTHHHHHHTSHHHHHHHHHHHHHTT-HHHHHHHHHHHHHH---HHHHHHHHHTTGGG-TTTHHHHHHHHHHHTT-S-HHHHHHHHHHHHHTT-HHHHHHHHHHHHHH-TT----TTS----TT-EETTEEHHHHHHHHHHTS---HHHHHHHHHHHTTS-HHHHHHHHHHHHHHS-S-HHHHHHHHHHHHHHHTT----HHHHHHHHHHHHHHS--

Mean predicted aligned error: 14.98 Å

pLDDT: mean 74.76, std 20.47, range [28.98, 98.81]

Solvent-accessible surface area (backbone atoms only — not comparable to full-atom values): 42347 Å² total; per-residue (Å²): 128,82,79,48,27,30,35,6,28,20,54,33,64,33,4,10,28,17,36,27,49,72,43,34,86,64,30,26,34,40,22,17,45,77,73,53,39,56,59,29,50,54,78,34,56,68,33,44,52,51,47,29,61,74,69,73,48,58,75,62,61,40,60,31,36,17,32,33,37,60,76,52,51,85,65,72,67,48,54,65,54,50,50,52,39,53,72,64,18,65,95,60,89,61,50,76,44,82,44,56,35,54,57,12,22,38,36,38,15,46,46,34,52,66,56,60,45,26,38,28,44,19,35,18,57,66,33,22,63,50,102,85,42,31,32,10,32,38,35,29,45,35,46,72,93,46,76,43,79,77,46,71,40,47,55,58,73,66,6,61,27,43,52,44,14,31,54,19,25,58,46,69,73,51,73,99,78,50,42,74,66,26,31,60,50,25,63,44,38,15,75,70,22,64,90,82,58,82,56,60,89,88,42,32,64,67,60,49,53,60,53,54,45,38,71,36,44,66,42,87,88,80,64,44,77,41,57,75,43,76,73,77,95,70,84,84,61,96,83,61,99,64,72,56,58,49,55,52,53,34,51,55,49,50,54,58,45,68,70,49,78,87,50,82,60,54,37,19,40,53,28,29,52,50,49,51,51,53,34,52,53,52,46,51,52,50,54,50,50,25,62,75,67,72,28,39,26,37,21,30,12,19,47,49,51,66,42,19,65,47,46,37,54,47,25,55,37,95,65,35,66,32,31,35,50,34,64,30,17,37,55,34,25,24,2,46,2,22,22,50,43,41,31,32,74,74,66,69,34,64,72,38,70,57,65,81,72,55,56,28,35,66,62,73,52,69,65,60,42,49,51,44,39,59,74,70,68,57,50,63,46,80,49,95,54,45,34,59,54,49,19,53,42,28,75,74,64,35,36,32,36,38,40,39,65,27,35,56,42,30,94,52,43,79,71,26,32,17,31,37,33,42,14,61,39,68,61,42,51,57,47,44,22,67,44,44,35,70,50,69,82,69,58,75,51,23,26,32,29,38,52,93,49,41,75,81,44,29,50,84,63,50,73,27,21,57,62,16,26,46,55,47,32,22,40,51,37,39,29,81,95,40,36,83,60,28,43,29,23,42,42,98,82,38,26,24,36,30,25,43,34,42,58,92,76,37,48,58,61,29,44,21,33,50,52,26,16,72,77,67,78,48,43,53,34,27,41,36,56,26,46,45,68,87,46,32,52,42,68,49,64,59,47,48,49,50,47,39,50,40,24,65,46,55,33,37,37,48,58,46,30,48,34,47,73,57,78,74,58,38,54,56,39,21,52,38,43,55,49,49,52,52,41,46,51,23,45,79,68,66,37,47,67,59,34,50,63,64,52,46,81,67,46,56,64,65,40,29,78,34,72,85,53,13,65,58,46,22,52,43,27,45,72,61,70,39,52,71,60,18,47,55,24,40,52,52,36,49,77,71,50,94,49,69,64,62,39,42,54,56,44,66,78,42,56,91,71,40,78,69,73,65,43,56,57,52,52,52,54,29,29,58,69,50,53,81,52,34,73,58,60,45,55,55,38,48,51,25,53,74,70,67,36,58,67,61,28,50,53,49,50,45,45,36,51,70,43,31,80,79,50,28,48,58,44,92,71,54,88,66,58,72,89,40,68,52,89,88,31,51,30,66,60,41,44,56,56,23,65,61,45,41,94,87,54,80,71,54,54,53,54,54,48,53,51,61,73,66,54,53,73,69,58,55,50,51,52,49,53,47,52,30,68,74,73,46,90,47,74,60,50,58,47,54,51,50,54,49,52,56,38,51,75,68,72,47,72,83,48,71,68,53,53,49,50,52,52,57,51,51,61,54,64,64,72,105

Sequence (816 aa):
MPPTWILGFHQGHDAAVTLLRDGEPYFALAEERLSRAKHDVRFPARALELALDHAGIGLADLTAIASTPVDGAPDAVAPMLKLLLAEHAPGKNIPIHVVGHHLSHAASAYYPSGFDAALVFTFDGRGGPYRNGREAYCLWEGRGQELRCIWRQPDMMFSFGGFYGAMASAALGSNHLDFNENAGKGMGLAPFGVPGVVEVNGWTEDAIDARLDDFGDIEPETGEMRFKRRPLPYTYDLRGFRDNVYEDTRRIVESMVKLAPGDERLPKLVMYFAQRWFEKQLLTVVEHWTKKLNLRNVCLAGGCSLNSVANTNVAQLPNVDGLFVQSASGDAGTSFGAALLAANRLYGQPRMAVQVTDAYGRAWSNAEIEQQLKAEGAVYSRVEDPAQEAAKMLAEGKIVGWFEGRDEFGPRALGQRSILADPRRADIKDQLNSRVKFREGFRPFAPIAPAERVADWFEAGITPAWKALEFMLVVPRVRKDKAALIPGATHIDGSGRLQSVRRETLPHLHRVLTLFGELTGVPVLINTSFNLKGEPIVHSPKDAYDCFAESRIDALIAGPFVVTKKPADADERFEVARHSEQVYRAWANGDSDRQRELLAGNWVERIGRRQKSASMLAGALRQIGREQDAMRVALANVMESPDDEIIGQILYDLLPKFAKRDGLAFLREAAVRGEGSHYQFAAVYEEYIERGDQDGAREFLDAALTASPSLGIPTRYLSIPPEWTVAGLPAVEFQLAAYVWAPFDEKRSTELVETLASASDDTFLAICDYVRGRFGADALGERLSKQYDEARSRGALPNPFVVRFFAGALKHVIAE

Nearest PDB structures (foldseek):
  3ver-assembly1_A  TM=8.651E-01  e=1.450E-37  Streptoalloteichus tenebrarius
  3veo-assembly1_A  TM=8.604E-01  e=3.411E-37  Streptoalloteichus tenebrarius
  7vzq-assembly1_A  TM=8.632E-01  e=3.039E-35  Streptomyces hygroscopicus
  7vzu-assembly1_A  TM=8.533E-01  e=3.606E-35  Streptomyces hygroscopicus
  7vzn-assembly1_A  TM=8.414E-01  e=2.912E-35  Streptomyces hygroscopicus